Protein AF-0000000072491337 (afdb_homodimer)

Structure (mmCIF, N/CA/C/O backbone):
data_AF-0000000072491337-model_v1
#
loop_
_entity.id
_entity.type
_entity.pdbx_description
1 polymer '2-hydroxyacyl-CoA lyase 2'
#
loop_
_atom_site.group_PDB
_atom_site.id
_atom_site.type_symbol
_atom_site.label_atom_id
_atom_site.label_alt_id
_atom_site.label_comp_id
_atom_site.label_asym_id
_atom_site.label_entity_id
_atom_site.label_seq_id
_atom_site.pdbx_PDB_ins_code
_atom_site.Cartn_x
_atom_site.Cartn_y
_atom_site.Cartn_z
_atom_site.occupancy
_atom_site.B_iso_or_equiv
_atom_site.auth_seq_id
_atom_site.auth_comp_id
_atom_site.auth_asym_id
_atom_site.auth_atom_id
_atom_site.pdbx_PDB_model_num
ATOM 1 N N . MET A 1 1 ? 3.369 -17.25 2.908 1 70.88 1 MET A N 1
ATOM 2 C CA . MET A 1 1 ? 4.102 -16.203 2.207 1 70.88 1 MET A CA 1
ATOM 3 C C . MET A 1 1 ? 4.504 -16.656 0.808 1 70.88 1 MET A C 1
ATOM 5 O O . MET A 1 1 ? 4.211 -17.781 0.41 1 70.88 1 MET A O 1
ATOM 9 N N . ALA A 1 2 ? 5.129 -15.727 -0.046 1 75.38 2 ALA A N 1
ATOM 10 C CA . ALA A 1 2 ? 5.512 -16.016 -1.425 1 75.38 2 ALA A CA 1
ATOM 11 C C . ALA A 1 2 ? 6.703 -16.969 -1.473 1 75.38 2 ALA A C 1
ATOM 13 O O . ALA A 1 2 ? 7.027 -17.516 -2.529 1 75.38 2 ALA A O 1
ATOM 14 N N . GLU A 1 3 ? 7.266 -17.25 -0.345 1 87.62 3 GLU A N 1
ATOM 15 C CA . GLU A 1 3 ? 8.398 -18.156 -0.193 1 87.62 3 GLU A CA 1
ATOM 16 C C . GLU A 1 3 ? 9.57 -17.734 -1.066 1 87.62 3 GLU A C 1
ATOM 18 O O . GLU A 1 3 ? 10.172 -18.547 -1.765 1 87.62 3 GLU A O 1
ATOM 23 N N . SER A 1 4 ? 9.805 -16.453 -1.188 1 91.31 4 SER A N 1
ATOM 24 C CA . SER A 1 4 ? 10.953 -15.836 -1.842 1 91.31 4 SER A CA 1
ATOM 25 C C . SER A 1 4 ? 11.812 -15.062 -0.844 1 91.31 4 SER A C 1
ATOM 27 O O . SER A 1 4 ? 11.281 -14.336 0.005 1 91.31 4 SER A O 1
ATOM 29 N N . PRO A 1 5 ? 13.109 -15.312 -0.885 1 95.06 5 PRO A N 1
ATOM 30 C CA . PRO A 1 5 ? 13.961 -14.539 0.02 1 95.06 5 PRO A CA 1
ATOM 31 C C . PRO A 1 5 ? 13.953 -13.047 -0.304 1 95.06 5 PRO A C 1
ATOM 33 O O . PRO A 1 5 ? 14.055 -12.664 -1.473 1 95.06 5 PRO A O 1
ATOM 36 N N . LEU A 1 6 ? 13.758 -12.258 0.647 1 96.12 6 LEU A N 1
ATOM 37 C CA . LEU A 1 6 ? 13.719 -10.812 0.491 1 96.12 6 LEU A CA 1
ATOM 38 C C . LEU A 1 6 ? 14.211 -10.109 1.753 1 96.12 6 LEU A C 1
ATOM 40 O O . LEU A 1 6 ? 13.852 -10.5 2.865 1 96.12 6 LEU A O 1
ATOM 44 N N . ILE A 1 7 ? 15.117 -9.164 1.585 1 98.06 7 ILE A N 1
ATOM 45 C CA . ILE A 1 7 ? 15.523 -8.289 2.678 1 98.06 7 ILE A CA 1
ATOM 46 C C . ILE A 1 7 ? 14.875 -6.922 2.512 1 98.06 7 ILE A C 1
ATOM 48 O O . ILE A 1 7 ? 15.086 -6.246 1.5 1 98.06 7 ILE A O 1
ATOM 52 N N . LEU A 1 8 ? 14.078 -6.57 3.428 1 97.88 8 LEU A N 1
ATOM 53 C CA . LEU A 1 8 ? 13.461 -5.246 3.445 1 97.88 8 LEU A CA 1
ATOM 54 C C . LEU A 1 8 ? 14.172 -4.328 4.43 1 97.88 8 LEU A C 1
ATOM 56 O O . LEU A 1 8 ? 14.156 -4.57 5.637 1 97.88 8 LEU A O 1
ATOM 60 N N . LEU A 1 9 ? 14.836 -3.326 3.91 1 97.94 9 LEU A N 1
ATOM 61 C CA . LEU A 1 9 ? 15.492 -2.316 4.734 1 97.94 9 LEU A CA 1
ATOM 62 C C . LEU A 1 9 ? 14.578 -1.118 4.961 1 97.94 9 LEU A C 1
ATOM 64 O O . LEU A 1 9 ? 14.117 -0.496 4 1 97.94 9 LEU A O 1
ATOM 68 N N . GLY A 1 10 ? 14.234 -0.877 6.188 1 96.75 10 GLY A N 1
ATOM 69 C CA . GLY A 1 10 ? 13.359 0.241 6.508 1 96.75 10 GLY A CA 1
ATOM 70 C C . GLY A 1 10 ? 14.023 1.288 7.379 1 96.75 10 GLY A C 1
ATOM 71 O O . GLY A 1 10 ? 14.648 0.956 8.391 1 96.75 10 GLY A O 1
ATOM 72 N N . GLY A 1 11 ? 13.922 2.537 6.977 1 95.25 11 GLY A N 1
ATOM 73 C CA . GLY A 1 11 ? 14.359 3.635 7.828 1 95.25 11 GLY A CA 1
ATOM 74 C C . GLY A 1 11 ? 13.445 3.861 9.016 1 95.25 11 GLY A C 1
ATOM 75 O O . GLY A 1 11 ? 12.312 3.385 9.039 1 95.25 11 GLY A O 1
ATOM 76 N N . ALA A 1 12 ? 13.992 4.492 10.062 1 94.12 12 ALA A N 1
ATOM 77 C CA . ALA A 1 12 ? 13.227 4.832 11.266 1 94.12 12 ALA A CA 1
ATOM 78 C C . ALA A 1 12 ? 13.758 6.113 11.906 1 94.12 12 ALA A C 1
ATOM 80 O O . ALA A 1 12 ? 14.859 6.562 11.586 1 94.12 12 ALA A O 1
ATOM 81 N N . ALA A 1 13 ? 12.945 6.672 12.719 1 91 13 ALA A N 1
ATOM 82 C CA . ALA A 1 13 ? 13.375 7.82 13.508 1 91 13 ALA A CA 1
ATOM 83 C C . ALA A 1 13 ? 14.602 7.477 14.352 1 91 13 ALA A C 1
ATOM 85 O O . ALA A 1 13 ? 14.852 6.309 14.656 1 91 13 ALA A O 1
ATOM 86 N N . ALA A 1 14 ? 15.32 8.555 14.664 1 89.38 14 ALA A N 1
ATOM 87 C CA . ALA A 1 14 ? 16.469 8.344 15.547 1 89.38 14 ALA A CA 1
ATOM 88 C C . ALA A 1 14 ? 16.062 7.613 16.828 1 89.38 14 ALA A C 1
ATOM 90 O O . ALA A 1 14 ? 14.977 7.863 17.359 1 89.38 14 ALA A O 1
ATOM 91 N N . THR A 1 15 ? 16.922 6.785 17.25 1 87.81 15 THR A N 1
ATOM 92 C CA . THR A 1 15 ? 16.625 5.922 18.391 1 87.81 15 THR A CA 1
ATOM 93 C C . THR A 1 15 ? 16.172 6.75 19.594 1 87.81 15 THR A C 1
ATOM 95 O O . THR A 1 15 ? 15.188 6.41 20.25 1 87.81 15 THR A O 1
ATOM 98 N N . LEU A 1 16 ? 16.812 7.859 19.812 1 85.44 16 LEU A N 1
ATOM 99 C CA . LEU A 1 16 ? 16.516 8.695 20.969 1 85.44 16 LEU A CA 1
ATOM 100 C C . LEU A 1 16 ? 15.164 9.383 20.812 1 85.44 16 LEU A C 1
ATOM 102 O O . LEU A 1 16 ? 14.594 9.867 21.797 1 85.44 16 LEU A O 1
ATOM 106 N N . LEU A 1 17 ? 14.688 9.461 19.641 1 87.5 17 LEU A N 1
ATOM 107 C CA . LEU A 1 17 ? 13.461 10.211 19.391 1 87.5 17 LEU A CA 1
ATOM 108 C C . LEU A 1 17 ? 12.281 9.266 19.188 1 87.5 17 LEU A C 1
ATOM 110 O O . LEU A 1 17 ? 11.148 9.711 19 1 87.5 17 LEU A O 1
ATOM 114 N N . LYS A 1 18 ? 12.508 7.977 19.25 1 88.81 18 LYS A N 1
ATOM 115 C CA . LYS A 1 18 ? 11.414 7.016 19.125 1 88.81 18 LYS A CA 1
ATOM 116 C C . LYS A 1 18 ? 10.383 7.23 20.234 1 88.81 18 LYS A C 1
ATOM 118 O O . LYS A 1 18 ? 10.734 7.367 21.406 1 88.81 18 LYS A O 1
ATOM 123 N N . GLY A 1 19 ? 9.141 7.355 19.828 1 88.75 19 GLY A N 1
ATOM 124 C CA . GLY A 1 19 ? 8.062 7.535 20.781 1 88.75 19 GLY A CA 1
ATOM 125 C C . GLY A 1 19 ? 7.867 8.977 21.203 1 88.75 19 GLY A C 1
ATOM 126 O O . GLY A 1 19 ? 6.953 9.289 21.969 1 88.75 19 GLY A O 1
ATOM 127 N N . LYS A 1 20 ? 8.648 9.867 20.672 1 90.62 20 LYS A N 1
ATOM 128 C CA . LYS A 1 20 ? 8.586 11.258 21.094 1 90.62 20 LYS A CA 1
ATOM 129 C C . LYS A 1 20 ? 7.824 12.117 20.094 1 90.62 20 LYS A C 1
ATOM 131 O O . LYS A 1 20 ? 7.738 13.336 20.25 1 90.62 20 LYS A O 1
ATOM 136 N N . GLY A 1 21 ? 7.27 11.477 19.109 1 91.38 21 GLY A N 1
ATOM 137 C CA . GLY A 1 21 ? 6.496 12.219 18.141 1 91.38 21 GLY A CA 1
ATOM 138 C C . GLY A 1 21 ? 7.328 12.695 16.953 1 91.38 21 GLY A C 1
ATOM 139 O O . GLY A 1 21 ? 7.09 13.781 16.422 1 91.38 21 GLY A O 1
ATOM 140 N N . ALA A 1 22 ? 8.281 11.875 16.562 1 90.56 22 ALA A N 1
ATOM 141 C CA . ALA A 1 22 ? 9.094 12.188 15.391 1 90.56 22 ALA A CA 1
ATOM 142 C C . ALA A 1 22 ? 8.305 11.938 14.102 1 90.56 22 ALA A C 1
ATOM 144 O O . ALA A 1 22 ? 7.301 11.219 14.109 1 90.56 22 ALA A O 1
ATOM 145 N N . LEU A 1 23 ? 8.773 12.594 13.055 1 88.56 23 LEU A N 1
ATOM 146 C CA . LEU A 1 23 ? 8.141 12.43 11.75 1 88.56 23 LEU A CA 1
ATOM 147 C C . LEU A 1 23 ? 8.094 10.961 11.344 1 88.56 23 LEU A C 1
ATOM 149 O O . LEU A 1 23 ? 9.117 10.273 11.391 1 88.56 23 LEU A O 1
ATOM 153 N N . GLN A 1 24 ? 6.969 10.406 11.008 1 87.75 24 GLN A N 1
ATOM 154 C CA . GLN A 1 24 ? 6.734 9.062 10.492 1 87.75 24 GLN A CA 1
ATOM 155 C C . GLN A 1 24 ? 7.176 8 11.5 1 87.75 24 GLN A C 1
ATOM 157 O O . GLN A 1 24 ? 7.664 6.938 11.117 1 87.75 24 GLN A O 1
ATOM 162 N N . ASP A 1 25 ? 7.184 8.383 12.75 1 89.88 25 ASP A N 1
ATOM 163 C CA . ASP A 1 25 ? 7.508 7.406 13.789 1 89.88 25 ASP A CA 1
ATOM 164 C C . ASP A 1 25 ? 6.383 6.391 13.961 1 89.88 25 ASP A C 1
ATOM 166 O O . ASP A 1 25 ? 5.309 6.727 14.469 1 89.88 25 ASP A O 1
ATOM 170 N N . ILE A 1 26 ? 6.59 5.16 13.469 1 89.62 26 ILE A N 1
ATOM 171 C CA . ILE A 1 26 ? 5.617 4.078 13.586 1 89.62 26 ILE A CA 1
ATOM 172 C C . ILE A 1 26 ? 6.305 2.818 14.102 1 89.62 26 ILE A C 1
ATOM 174 O O . ILE A 1 26 ? 7.516 2.65 13.938 1 89.62 26 ILE A O 1
ATOM 178 N N . ASP A 1 27 ? 5.543 2.029 14.797 1 92.56 27 ASP A N 1
ATOM 179 C CA . ASP A 1 27 ? 6.051 0.749 15.281 1 92.56 27 ASP A CA 1
ATOM 180 C C . ASP A 1 27 ? 6.148 -0.267 14.141 1 92.56 27 ASP A C 1
ATOM 182 O O . ASP A 1 27 ? 5.34 -1.192 14.055 1 92.56 27 ASP A O 1
ATOM 186 N N . GLN A 1 28 ? 7.215 -0.224 13.422 1 94.56 28 GLN A N 1
ATOM 187 C CA . GLN A 1 28 ? 7.395 -1.046 12.227 1 94.56 28 GLN A CA 1
ATOM 188 C C . GLN A 1 28 ? 7.582 -2.516 12.594 1 94.56 28 GLN A C 1
ATOM 190 O O . GLN A 1 28 ? 7.145 -3.404 11.867 1 94.56 28 GLN A O 1
ATOM 195 N N . LEU A 1 29 ? 8.266 -2.752 13.695 1 95.81 29 LEU A N 1
ATOM 196 C CA . LEU A 1 29 ? 8.555 -4.125 14.094 1 95.81 29 LEU A CA 1
ATOM 197 C C . LEU A 1 29 ? 7.266 -4.902 14.344 1 95.81 29 LEU A C 1
ATOM 199 O O . LEU A 1 29 ? 7.113 -6.027 13.859 1 95.81 29 LEU A O 1
ATOM 203 N N . SER A 1 30 ? 6.355 -4.262 15 1 94.62 30 SER A N 1
ATOM 204 C CA . SER A 1 30 ? 5.07 -4.906 15.242 1 94.62 30 SER A CA 1
ATOM 205 C C . SER A 1 30 ? 4.289 -5.09 13.945 1 94.62 30 SER A C 1
ATOM 207 O O . SER A 1 30 ? 3.648 -6.125 13.742 1 94.62 30 SER A O 1
ATOM 209 N N . LEU A 1 31 ? 4.367 -4.145 13.125 1 94.44 31 LEU A N 1
ATOM 210 C CA . LEU A 1 31 ? 3.635 -4.168 11.867 1 94.44 31 LEU A CA 1
ATOM 211 C C . LEU A 1 31 ? 4.109 -5.312 10.977 1 94.44 31 LEU A C 1
ATOM 213 O O . LEU A 1 31 ? 3.299 -5.996 10.352 1 94.44 31 LEU A O 1
ATOM 217 N N . PHE A 1 32 ? 5.414 -5.613 10.938 1 95.62 32 PHE A N 1
ATOM 218 C CA . PHE A 1 32 ? 5.965 -6.551 9.961 1 95.62 32 PHE A CA 1
ATOM 219 C C . PHE A 1 32 ? 6.145 -7.93 10.578 1 95.62 32 PHE A C 1
ATOM 221 O O . PHE A 1 32 ? 6.477 -8.891 9.883 1 95.62 32 PHE A O 1
ATOM 228 N N . LYS A 1 33 ? 5.875 -8.031 11.828 1 95.19 33 LYS A N 1
ATOM 229 C CA . LYS A 1 33 ? 6.172 -9.266 12.555 1 95.19 33 LYS A CA 1
ATOM 230 C C . LYS A 1 33 ? 5.434 -10.453 11.953 1 95.19 33 LYS A C 1
ATOM 232 O O . LYS A 1 33 ? 6.02 -11.523 11.758 1 95.19 33 LYS A O 1
ATOM 237 N N . SER A 1 34 ? 4.191 -10.336 11.602 1 93.12 34 SER A N 1
ATOM 238 C CA . SER A 1 34 ? 3.371 -11.453 11.164 1 93.12 34 SER A CA 1
ATOM 239 C C . SER A 1 34 ? 3.594 -11.766 9.688 1 93.12 34 SER A C 1
ATOM 241 O O . SER A 1 34 ? 3.162 -12.805 9.195 1 93.12 34 SER A O 1
ATOM 243 N N . ILE A 1 35 ? 4.336 -10.914 8.93 1 93.81 35 ILE A N 1
ATOM 244 C CA . ILE A 1 35 ? 4.434 -11.133 7.492 1 93.81 35 ILE A CA 1
ATOM 245 C C . ILE A 1 35 ? 5.898 -11.312 7.098 1 93.81 35 ILE A C 1
ATOM 247 O O . ILE A 1 35 ? 6.246 -11.234 5.914 1 93.81 35 ILE A O 1
ATOM 251 N N . THR A 1 36 ? 6.758 -11.414 8.086 1 96.62 36 THR A N 1
ATOM 252 C CA . THR A 1 36 ? 8.164 -11.703 7.848 1 96.62 36 THR A CA 1
ATOM 253 C C . THR A 1 36 ? 8.617 -12.906 8.68 1 96.62 36 THR A C 1
ATOM 255 O O . THR A 1 36 ? 7.957 -13.273 9.656 1 96.62 36 THR A O 1
ATOM 258 N N . LYS A 1 37 ? 9.734 -13.516 8.227 1 96.94 37 LYS A N 1
ATOM 259 C CA . LYS A 1 37 ? 10.328 -14.609 8.992 1 96.94 37 LYS A CA 1
ATOM 260 C C . LYS A 1 37 ? 10.938 -14.094 10.297 1 96.94 37 LYS A C 1
ATOM 262 O O . LYS A 1 37 ? 10.914 -14.789 11.312 1 96.94 37 LYS A O 1
ATOM 267 N N . LYS A 1 38 ? 11.508 -12.922 10.219 1 98 38 LYS A N 1
ATOM 268 C CA . LYS A 1 38 ? 12.156 -12.297 11.367 1 98 38 LYS A CA 1
ATOM 269 C C . LYS A 1 38 ? 12.281 -10.789 11.172 1 98 38 LYS A C 1
ATOM 271 O O . LYS A 1 38 ? 12.305 -10.305 10.039 1 98 38 LYS A O 1
ATOM 276 N N . THR A 1 39 ? 12.242 -10.055 12.227 1 98.06 39 THR A N 1
ATOM 277 C CA . THR A 1 39 ? 12.469 -8.609 12.219 1 98.06 39 THR A CA 1
ATOM 278 C C . THR A 1 39 ? 13.672 -8.25 13.086 1 98.06 39 THR A C 1
ATOM 280 O O . THR A 1 39 ? 13.883 -8.836 14.148 1 98.06 39 THR A O 1
ATOM 283 N N . TYR A 1 40 ? 14.5 -7.332 12.594 1 97.94 40 TYR A N 1
ATOM 284 C CA . TYR A 1 40 ? 15.648 -6.793 13.32 1 97.94 40 TYR A CA 1
ATOM 285 C C . TYR A 1 40 ? 15.555 -5.273 13.43 1 97.94 40 TYR A C 1
ATOM 287 O O . TYR A 1 40 ? 14.969 -4.613 12.57 1 97.94 40 TYR A O 1
ATOM 295 N N . SER A 1 41 ? 16.031 -4.762 14.516 1 97.06 41 SER A N 1
ATOM 296 C CA . SER A 1 41 ? 16.312 -3.338 14.648 1 97.06 41 SER A CA 1
ATOM 297 C C . SER A 1 41 ? 17.766 -3.1 15.055 1 97.06 41 SER A C 1
ATOM 299 O O . SER A 1 41 ? 18.234 -3.68 16.031 1 97.06 41 SER A O 1
ATOM 301 N N . ILE A 1 42 ? 18.469 -2.311 14.328 1 96.81 42 ILE A N 1
ATOM 302 C CA . ILE A 1 42 ? 19.891 -2.088 14.586 1 96.81 42 ILE A CA 1
ATOM 303 C C . ILE A 1 42 ? 20.078 -0.742 15.281 1 96.81 42 ILE A C 1
ATOM 305 O O . ILE A 1 42 ? 19.625 0.29 14.789 1 96.81 42 ILE A O 1
ATOM 309 N N . SER A 1 43 ? 20.812 -0.74 16.422 1 93.5 43 SER A N 1
ATOM 310 C CA . SER A 1 43 ? 20.953 0.489 17.203 1 93.5 43 SER A CA 1
ATOM 311 C C . SER A 1 43 ? 22.406 0.934 17.25 1 93.5 43 SER A C 1
ATOM 313 O O . SER A 1 43 ? 22.719 2.037 17.719 1 93.5 43 SER A O 1
ATOM 315 N N . LYS A 1 44 ? 23.344 0.087 16.859 1 94.94 44 LYS A N 1
ATOM 316 C CA . LYS A 1 44 ? 24.766 0.403 16.828 1 94.94 44 LYS A CA 1
ATOM 317 C C . LYS A 1 44 ? 25.375 0.153 15.445 1 94.94 44 LYS A C 1
ATOM 319 O O . LYS A 1 44 ? 25.031 -0.831 14.789 1 94.94 44 LYS A O 1
ATOM 324 N N . VAL A 1 45 ? 26.328 1.026 15.055 1 94.5 45 VAL A N 1
ATOM 325 C CA . VAL A 1 45 ? 26.906 0.965 13.719 1 94.5 45 VAL A CA 1
ATOM 326 C C . VAL A 1 45 ? 27.656 -0.351 13.547 1 94.5 45 VAL A C 1
ATOM 328 O O . VAL A 1 45 ? 27.578 -0.987 12.492 1 94.5 45 VAL A O 1
ATOM 331 N N . ARG A 1 46 ? 28.359 -0.871 14.555 1 94.56 46 ARG A N 1
ATOM 332 C CA . ARG A 1 46 ? 29.172 -2.086 14.477 1 94.56 46 ARG A CA 1
ATOM 333 C C . ARG A 1 46 ? 28.281 -3.309 14.227 1 94.56 46 ARG A C 1
ATOM 335 O O . ARG A 1 46 ? 28.781 -4.352 13.797 1 94.56 46 ARG A O 1
ATOM 342 N N . ASP A 1 47 ? 26.984 -3.207 14.484 1 95.44 47 ASP A N 1
ATOM 343 C CA . ASP A 1 47 ? 26.078 -4.34 14.383 1 95.44 47 ASP A CA 1
ATOM 344 C C . ASP A 1 47 ? 25.469 -4.43 12.984 1 95.44 47 ASP A C 1
ATOM 346 O O . ASP A 1 47 ? 24.797 -5.414 12.656 1 95.44 47 ASP A O 1
ATOM 350 N N . ILE A 1 48 ? 25.656 -3.467 12.078 1 96 48 ILE A N 1
ATOM 351 C CA . ILE A 1 48 ? 25.016 -3.414 10.766 1 96 48 ILE A CA 1
ATOM 352 C C . ILE A 1 48 ? 25.406 -4.648 9.961 1 96 48 ILE A C 1
ATOM 354 O O . ILE A 1 48 ? 24.547 -5.406 9.516 1 96 48 ILE A O 1
ATOM 358 N N . VAL A 1 49 ? 26.703 -4.957 9.812 1 96.12 49 VAL A N 1
ATOM 359 C CA . VAL A 1 49 ? 27.172 -6.035 8.953 1 96.12 49 VAL A CA 1
ATOM 360 C C . VAL A 1 49 ? 26.766 -7.383 9.539 1 96.12 49 VAL A C 1
ATOM 362 O O . VAL A 1 49 ? 26.125 -8.195 8.859 1 96.12 49 VAL A O 1
ATOM 365 N N . PRO A 1 50 ? 27 -7.668 10.883 1 96.06 50 PRO A N 1
ATOM 366 C CA . PRO A 1 50 ? 26.609 -8.969 11.438 1 96.06 50 PRO A CA 1
ATOM 367 C C . PRO A 1 50 ? 25.109 -9.219 11.344 1 96.06 50 PRO A C 1
ATOM 369 O O . PRO A 1 50 ? 24.688 -10.336 11.047 1 96.06 50 PRO A O 1
ATOM 372 N N . LYS A 1 51 ? 24.312 -8.195 11.562 1 97.56 51 LYS A N 1
ATOM 373 C CA . LYS A 1 51 ? 22.875 -8.367 11.531 1 97.56 51 LYS A CA 1
ATOM 374 C C . LYS A 1 51 ? 22.375 -8.602 10.109 1 97.56 51 LYS A C 1
ATOM 376 O O . LYS A 1 51 ? 21.438 -9.375 9.883 1 97.56 51 LYS A O 1
ATOM 381 N N . LEU A 1 52 ? 22.938 -7.887 9.18 1 98.06 52 LEU A N 1
ATOM 382 C CA . LEU A 1 52 ? 22.578 -8.102 7.785 1 98.06 52 LEU A CA 1
ATOM 383 C C . LEU A 1 52 ? 22.953 -9.508 7.332 1 98.06 52 LEU A C 1
ATOM 385 O O . LEU A 1 52 ? 22.203 -10.164 6.609 1 98.06 52 LEU A O 1
ATOM 389 N N . LYS A 1 53 ? 24.156 -9.969 7.75 1 98.12 53 LYS A N 1
ATOM 390 C CA . LYS A 1 53 ? 24.562 -11.336 7.434 1 98.12 53 LYS A CA 1
ATOM 391 C C . LYS A 1 53 ? 23.562 -12.352 7.988 1 98.12 53 LYS A C 1
ATOM 393 O O . LYS A 1 53 ? 23.188 -13.297 7.297 1 98.12 53 LYS A O 1
ATOM 398 N N . GLU A 1 54 ? 23.172 -12.117 9.172 1 98.5 54 GLU A N 1
ATOM 399 C CA . GLU A 1 54 ? 22.156 -12.977 9.781 1 98.5 54 GLU A CA 1
ATOM 400 C C . GLU A 1 54 ? 20.844 -12.898 9.023 1 98.5 54 GLU A C 1
ATOM 402 O O . GLU A 1 54 ? 20.188 -13.914 8.789 1 98.5 54 GLU A O 1
ATOM 407 N N . ALA A 1 55 ? 20.438 -11.68 8.672 1 98.69 55 ALA A N 1
ATOM 408 C CA . ALA A 1 55 ? 19.188 -11.469 7.934 1 98.69 55 ALA A CA 1
ATOM 409 C C . ALA A 1 55 ? 19.203 -12.234 6.617 1 98.69 55 ALA A C 1
ATOM 411 O O . ALA A 1 55 ? 18.219 -12.875 6.258 1 98.69 55 ALA A O 1
ATOM 412 N N . PHE A 1 56 ? 20.297 -12.25 5.91 1 98.38 56 PHE A N 1
ATOM 413 C CA . PHE A 1 56 ? 20.422 -12.969 4.648 1 98.38 56 PHE A CA 1
ATOM 414 C C . PHE A 1 56 ? 20.297 -14.469 4.867 1 98.38 56 PHE A C 1
ATOM 416 O O . PHE A 1 56 ? 19.641 -15.164 4.086 1 98.38 56 PHE A O 1
ATOM 423 N N . LYS A 1 57 ? 20.938 -14.906 5.926 1 98.56 57 LYS A N 1
ATOM 424 C CA . LYS A 1 57 ? 20.859 -16.328 6.246 1 98.56 57 LYS A CA 1
ATOM 425 C C . LYS A 1 57 ? 19.406 -16.734 6.539 1 98.56 57 LYS A C 1
ATOM 427 O O . LYS A 1 57 ? 18.922 -17.719 5.992 1 98.56 57 LYS A O 1
ATOM 432 N N . VAL A 1 58 ? 18.781 -15.945 7.332 1 98.5 58 VAL A N 1
ATOM 433 C CA . VAL A 1 58 ? 17.406 -16.25 7.742 1 98.5 58 VAL A CA 1
ATOM 434 C C . VAL A 1 58 ? 16.484 -16.219 6.527 1 98.5 58 VAL A C 1
ATOM 436 O O . VAL A 1 58 ? 15.641 -17.094 6.352 1 98.5 58 VAL A O 1
ATOM 439 N N . ALA A 1 59 ? 16.641 -15.234 5.68 1 98.19 59 ALA A N 1
ATOM 440 C CA . ALA A 1 59 ? 15.789 -15.055 4.512 1 98.19 59 ALA A CA 1
ATOM 441 C C . ALA A 1 59 ? 15.891 -16.25 3.572 1 98.19 59 ALA A C 1
ATOM 443 O O . ALA A 1 59 ? 14.914 -16.625 2.912 1 98.19 59 ALA A O 1
ATOM 444 N N . GLN A 1 60 ? 17.016 -16.938 3.57 1 97.5 60 GLN A N 1
ATOM 445 C CA . GLN A 1 60 ? 17.281 -17.969 2.57 1 97.5 60 GLN A CA 1
ATOM 446 C C . GLN A 1 60 ? 17.125 -19.359 3.162 1 97.5 60 GLN A C 1
ATOM 448 O O . GLN A 1 60 ? 16.906 -20.328 2.432 1 97.5 60 GLN A O 1
ATOM 453 N N . SER A 1 61 ? 17.25 -19.5 4.508 1 97.88 61 SER A N 1
ATOM 454 C CA . SER A 1 61 ? 17.234 -20.797 5.16 1 97.88 61 SER A CA 1
ATOM 455 C C . SER A 1 61 ? 15.812 -21.359 5.277 1 97.88 61 SER A C 1
ATOM 457 O O . SER A 1 61 ? 14.844 -20.594 5.258 1 97.88 61 SER A O 1
ATOM 459 N N . GLY A 1 62 ? 15.734 -22.75 5.352 1 96.81 62 GLY A N 1
ATOM 460 C CA . GLY A 1 62 ? 14.414 -23.344 5.355 1 96.81 62 GLY A CA 1
ATOM 461 C C . GLY A 1 62 ? 13.594 -22.984 4.133 1 96.81 62 GLY A C 1
ATOM 462 O O . GLY A 1 62 ? 14.062 -23.109 3 1 96.81 62 GLY A O 1
ATOM 463 N N . THR A 1 63 ? 12.359 -22.656 4.391 1 95.31 63 THR A N 1
ATOM 464 C CA . THR A 1 63 ? 11.594 -22.047 3.32 1 95.31 63 THR A CA 1
ATOM 465 C C . THR A 1 63 ? 11.922 -20.562 3.207 1 95.31 63 THR A C 1
ATOM 467 O O . THR A 1 63 ? 11.75 -19.797 4.168 1 95.31 63 THR A O 1
ATOM 470 N N . PRO A 1 64 ? 12.477 -20.188 2.119 1 96.38 64 PRO A N 1
ATOM 471 C CA . PRO A 1 64 ? 12.836 -18.781 2.002 1 96.38 64 PRO A CA 1
ATOM 472 C C . PRO A 1 64 ? 11.664 -17.844 2.27 1 96.38 64 PRO A C 1
ATOM 474 O O . PRO A 1 64 ? 10.508 -18.234 2.096 1 96.38 64 PRO A O 1
ATOM 477 N N . GLY A 1 65 ? 11.93 -16.578 2.697 1 96.38 65 GLY A N 1
ATOM 478 C CA . GLY A 1 65 ? 10.906 -15.586 2.988 1 96.38 65 GLY A CA 1
ATOM 479 C C . GLY A 1 65 ? 11.477 -14.227 3.348 1 96.38 65 GLY A C 1
ATOM 480 O O . GLY A 1 65 ? 12.695 -14.055 3.381 1 96.38 65 GLY A O 1
ATOM 481 N N . PRO A 1 66 ? 10.633 -13.273 3.545 1 97.19 66 PRO A N 1
ATOM 482 C CA . PRO A 1 66 ? 11.086 -11.906 3.812 1 97.19 66 PRO A CA 1
ATOM 483 C C . PRO A 1 66 ? 11.609 -11.719 5.234 1 97.19 66 PRO A C 1
ATOM 485 O O . PRO A 1 66 ? 11.109 -12.359 6.164 1 97.19 66 PRO A O 1
ATOM 488 N N . VAL A 1 67 ? 12.617 -10.906 5.387 1 98.56 67 VAL A N 1
ATOM 489 C CA . VAL A 1 67 ? 13.148 -10.438 6.66 1 98.56 67 VAL A CA 1
ATOM 490 C C . VAL A 1 67 ? 13.188 -8.906 6.672 1 98.56 67 VAL A C 1
ATOM 492 O O . VAL A 1 67 ? 13.562 -8.281 5.68 1 98.56 67 VAL A O 1
ATOM 495 N N . PHE A 1 68 ? 12.688 -8.352 7.785 1 98.25 68 PHE A N 1
ATOM 496 C CA . PHE A 1 68 ? 12.68 -6.898 7.91 1 98.25 68 PHE A CA 1
ATOM 497 C C . PHE A 1 68 ? 13.812 -6.426 8.812 1 98.25 68 PHE A C 1
ATOM 499 O O . PHE A 1 68 ? 14 -6.957 9.914 1 98.25 68 PHE A O 1
ATOM 506 N N . VAL A 1 69 ? 14.594 -5.438 8.32 1 98.69 69 VAL A N 1
ATOM 507 C CA . VAL A 1 69 ? 15.672 -4.832 9.102 1 98.69 69 VAL A CA 1
ATOM 508 C C . VAL A 1 69 ? 15.438 -3.326 9.219 1 98.69 69 VAL A C 1
ATOM 510 O O . VAL A 1 69 ? 15.5 -2.604 8.219 1 98.69 69 VAL A O 1
ATOM 513 N N . GLU A 1 70 ? 15.141 -2.902 10.453 1 98.19 70 GLU A N 1
ATOM 514 C CA . GLU A 1 70 ? 14.961 -1.479 10.727 1 98.19 70 GLU A CA 1
ATOM 515 C C . GLU A 1 70 ? 16.312 -0.797 10.977 1 98.19 70 GLU A C 1
ATOM 517 O O . GLU A 1 70 ? 17.109 -1.28 11.773 1 98.19 70 GLU A O 1
ATOM 522 N N . LEU A 1 71 ? 16.516 0.288 10.289 1 97.31 71 LEU A N 1
ATOM 523 C CA . LEU A 1 71 ? 17.734 1.08 10.406 1 97.31 71 LEU A CA 1
ATOM 524 C C . LEU A 1 71 ? 17.422 2.523 10.781 1 97.31 71 LEU A C 1
ATOM 526 O O . LEU A 1 71 ? 17.188 3.359 9.898 1 97.31 71 LEU A O 1
ATOM 530 N N . PRO A 1 72 ? 17.469 2.838 12.125 1 94.75 72 PRO A N 1
ATOM 531 C CA . PRO A 1 72 ? 17.25 4.234 12.508 1 94.75 72 PRO A CA 1
ATOM 532 C C . PRO A 1 72 ? 18.234 5.191 11.836 1 94.75 72 PRO A C 1
ATOM 534 O O . PRO A 1 72 ? 19.375 4.82 11.586 1 94.75 72 PRO A O 1
ATOM 537 N N . ILE A 1 73 ? 17.844 6.375 11.617 1 90.31 73 ILE A N 1
ATOM 538 C CA . ILE A 1 73 ? 18.578 7.32 10.789 1 90.31 73 ILE A CA 1
ATOM 539 C C . ILE A 1 73 ? 19.906 7.676 11.469 1 90.31 73 ILE A C 1
ATOM 541 O O . ILE A 1 73 ? 20.891 7.988 10.797 1 90.31 73 ILE A O 1
ATOM 545 N N . ASP A 1 74 ? 20 7.617 12.797 1 89.81 74 ASP A N 1
ATOM 546 C CA . ASP A 1 74 ? 21.188 8.047 13.531 1 89.81 74 ASP A CA 1
ATOM 547 C C . ASP A 1 74 ? 22.344 7.062 13.328 1 89.81 74 ASP A C 1
ATOM 549 O O . ASP A 1 74 ? 23.5 7.391 13.602 1 89.81 74 ASP A O 1
ATOM 553 N N . ILE A 1 75 ? 22.094 5.887 12.805 1 91.44 75 ILE A N 1
ATOM 554 C CA . ILE A 1 75 ? 23.203 4.977 12.531 1 91.44 75 ILE A CA 1
ATOM 555 C C . ILE A 1 75 ? 23.547 5.02 11.047 1 91.44 75 ILE A C 1
ATOM 557 O O . ILE A 1 75 ? 24.484 4.355 10.602 1 91.44 75 ILE A O 1
ATOM 561 N N . LEU A 1 76 ? 22.781 5.773 10.25 1 90.44 76 LEU A N 1
ATOM 562 C CA . LEU A 1 76 ? 22.969 5.797 8.805 1 90.44 76 LEU A CA 1
ATOM 563 C C . LEU A 1 76 ? 23.75 7.039 8.375 1 90.44 76 LEU A C 1
ATOM 565 O O . LEU A 1 76 ? 24.25 7.105 7.254 1 90.44 76 LEU A O 1
ATOM 569 N N . TYR A 1 77 ? 23.844 8.031 9.258 1 87.25 77 TYR A N 1
ATOM 570 C CA . TYR A 1 77 ? 24.562 9.266 8.945 1 87.25 77 TYR A CA 1
ATOM 571 C C . TYR A 1 77 ? 25.906 9.312 9.648 1 87.25 77 TYR A C 1
ATOM 573 O O . TYR A 1 77 ? 26.109 8.641 10.664 1 87.25 77 TYR A O 1
ATOM 581 N N . PRO A 1 78 ? 26.812 10.203 9.102 1 85.06 78 PRO A N 1
ATOM 582 C CA . PRO A 1 78 ? 28.109 10.352 9.75 1 85.06 78 PRO A CA 1
ATOM 583 C C . PRO A 1 78 ? 28 10.922 11.164 1 85.06 78 PRO A C 1
ATOM 585 O O . PRO A 1 78 ? 27.094 11.695 11.453 1 85.06 78 PRO A O 1
ATOM 588 N N . TYR A 1 79 ? 28.969 10.531 11.961 1 84.81 79 TYR A N 1
ATOM 589 C CA . TYR A 1 79 ? 29.016 10.953 13.359 1 84.81 79 TYR A CA 1
ATOM 590 C C . TYR A 1 79 ? 28.875 12.469 13.469 1 84.81 79 TYR A C 1
ATOM 592 O O . TYR A 1 79 ? 28.156 12.961 14.344 1 84.81 79 TYR A O 1
ATOM 600 N N . SER A 1 80 ? 29.5 13.227 12.617 1 83.06 80 SER A N 1
ATOM 601 C CA . SER A 1 80 ? 29.531 14.688 12.703 1 83.06 80 SER A CA 1
ATOM 602 C C . SER A 1 80 ? 28.141 15.273 12.516 1 83.06 80 SER A C 1
ATOM 604 O O . SER A 1 80 ? 27.781 16.25 13.18 1 83.06 80 SER A O 1
ATOM 606 N N . ILE A 1 81 ? 27.344 14.648 11.703 1 80.44 81 ILE A N 1
ATOM 607 C CA . ILE A 1 81 ? 26 15.133 11.422 1 80.44 81 ILE A CA 1
ATOM 608 C C . ILE A 1 81 ? 25.078 14.844 12.609 1 80.44 81 ILE A C 1
ATOM 610 O O . ILE A 1 81 ? 24.344 15.727 13.055 1 80.44 81 ILE A O 1
ATOM 614 N N . ILE A 1 82 ? 25.234 13.688 13.117 1 81.88 82 ILE A N 1
ATOM 615 C CA . ILE A 1 82 ? 24.359 13.281 14.219 1 81.88 82 ILE A CA 1
ATOM 616 C C . ILE A 1 82 ? 24.734 14.062 15.477 1 81.88 82 ILE A C 1
ATOM 618 O O . ILE A 1 82 ? 23.859 14.484 16.234 1 81.88 82 ILE A O 1
ATOM 622 N N . HIS A 1 83 ? 26 14.211 15.625 1 82.31 83 HIS A N 1
ATOM 623 C CA . HIS A 1 83 ? 26.484 14.961 16.781 1 82.31 83 HIS A CA 1
ATOM 624 C C . HIS A 1 83 ? 25.953 16.391 16.766 1 82.31 83 HIS A C 1
ATOM 626 O O . HIS A 1 83 ? 25.578 16.922 17.812 1 82.31 83 HIS A O 1
ATOM 632 N N . LYS A 1 84 ? 25.875 16.953 15.672 1 76.25 84 LYS A N 1
ATOM 633 C CA . LYS A 1 84 ? 25.391 18.312 15.523 1 76.25 84 LYS A CA 1
ATOM 634 C C . LYS A 1 84 ? 23.891 18.391 15.82 1 76.25 84 LYS A C 1
ATOM 636 O O . LYS A 1 84 ? 23.422 19.344 16.438 1 76.25 84 LYS A O 1
ATOM 641 N N . GLU A 1 85 ? 23.172 17.438 15.398 1 73.5 85 GLU A N 1
ATOM 642 C CA . GLU A 1 85 ? 21.719 17.422 15.539 1 73.5 85 GLU A CA 1
ATOM 643 C C . GLU A 1 85 ? 21.312 17.203 17 1 73.5 85 GLU A C 1
ATOM 645 O O . GLU A 1 85 ? 20.281 17.719 17.438 1 73.5 85 GLU A O 1
ATOM 650 N N . PHE A 1 86 ? 22.062 16.5 17.734 1 73 86 PHE A N 1
ATOM 651 C CA . PHE A 1 86 ? 21.672 16.172 19.109 1 73 86 PHE A CA 1
ATOM 652 C C . PHE A 1 86 ? 22.359 17.094 20.109 1 73 86 PHE A C 1
ATOM 654 O O . PHE A 1 86 ? 22.219 16.906 21.312 1 73 86 PHE A O 1
ATOM 661 N N . ALA A 1 87 ? 23.078 18.031 19.594 1 67.19 87 ALA A N 1
ATOM 662 C CA . ALA A 1 87 ? 23.734 18.969 20.484 1 67.19 87 ALA A CA 1
ATOM 663 C C . ALA A 1 87 ? 22.719 19.75 21.328 1 67.19 87 ALA A C 1
ATOM 665 O O . ALA A 1 87 ? 21.672 20.156 20.812 1 67.19 87 ALA A O 1
ATOM 666 N N . PRO A 1 88 ? 22.906 19.609 22.703 1 63.91 88 PRO A N 1
ATOM 667 C CA . PRO A 1 88 ? 21.984 20.359 23.547 1 63.91 88 PRO A CA 1
ATOM 668 C C . PRO A 1 88 ? 21.875 21.828 23.156 1 63.91 88 PRO A C 1
ATOM 670 O O . PRO A 1 88 ? 22.797 22.375 22.531 1 63.91 88 PRO A O 1
ATOM 673 N N . PRO A 1 89 ? 20.688 22.375 23.359 1 60.31 89 PRO A N 1
ATOM 674 C CA . PRO A 1 89 ? 20.547 23.812 23.062 1 60.31 89 PRO A CA 1
ATOM 675 C C . PRO A 1 89 ? 21.547 24.656 23.828 1 60.31 89 PRO A C 1
ATOM 677 O O . PRO A 1 89 ? 22 24.281 24.906 1 60.31 89 PRO A O 1
ATOM 680 N N . PRO A 1 90 ? 22.047 25.734 23.078 1 55.03 90 PRO A N 1
ATOM 681 C CA . PRO A 1 90 ? 23.031 26.609 23.719 1 55.03 90 PRO A CA 1
ATOM 682 C C . PRO A 1 90 ? 22.609 27.047 25.125 1 55.03 90 PRO A C 1
ATOM 684 O O . PRO A 1 90 ? 23.469 27.266 25.984 1 55.03 90 PRO A O 1
ATOM 687 N N . ASN A 1 91 ? 21.344 27.094 25.266 1 54 91 ASN A N 1
ATOM 688 C CA . ASN A 1 91 ? 20.875 27.656 26.531 1 54 91 ASN A CA 1
ATOM 689 C C . ASN A 1 91 ? 20.844 26.609 27.625 1 54 91 ASN A C 1
ATOM 691 O O . ASN A 1 91 ? 20.375 26.875 28.734 1 54 91 ASN A O 1
ATOM 695 N N . ALA A 1 92 ? 21.109 25.469 27.328 1 58.47 92 ALA A N 1
ATOM 696 C CA . ALA A 1 92 ? 21.109 24.469 28.375 1 58.47 92 ALA A CA 1
ATOM 697 C C . ALA A 1 92 ? 22.281 24.672 29.328 1 58.47 92 ALA A C 1
ATOM 699 O O . ALA A 1 92 ? 23.344 24.062 29.156 1 58.47 92 ALA A O 1
ATOM 700 N N . ARG A 1 93 ? 22.094 25.984 29.969 1 60.44 93 ARG A N 1
ATOM 701 C CA . ARG A 1 93 ? 23.031 26.422 30.984 1 60.44 93 ARG A CA 1
ATOM 702 C C . ARG A 1 93 ? 22.625 25.922 32.375 1 60.44 93 ARG A C 1
ATOM 704 O O . ARG A 1 93 ? 21.438 25.656 32.594 1 60.44 93 ARG A O 1
ATOM 711 N N . GLY A 1 94 ? 23.297 24.859 32.938 1 69.31 94 GLY A N 1
ATOM 712 C CA . GLY A 1 94 ? 23.172 24.359 34.281 1 69.31 94 GLY A CA 1
ATOM 713 C C . GLY A 1 94 ? 23.547 22.906 34.438 1 69.31 94 GLY A C 1
ATOM 714 O O . GLY A 1 94 ? 24.016 22.281 33.469 1 69.31 94 GLY A O 1
ATOM 715 N N . ILE A 1 95 ? 23.438 22.5 35.531 1 78.12 95 ILE A N 1
ATOM 716 C CA . ILE A 1 95 ? 23.828 21.141 35.906 1 78.12 95 ILE A CA 1
ATOM 717 C C . ILE A 1 95 ? 23 20.141 35.094 1 78.12 95 ILE A C 1
ATOM 719 O O . ILE A 1 95 ? 23.531 19.141 34.594 1 78.12 95 ILE A O 1
ATOM 723 N N . SER A 1 96 ? 21.688 20.469 34.875 1 75.88 96 SER A N 1
ATOM 724 C CA . SER A 1 96 ? 20.812 19.594 34.125 1 75.88 96 SER A CA 1
ATOM 725 C C . SER A 1 96 ? 21.219 19.547 32.656 1 75.88 96 SER A C 1
ATOM 727 O O . SER A 1 96 ? 21.219 18.484 32.031 1 75.88 96 SER A O 1
ATOM 729 N N . GLY A 1 97 ? 21.578 20.656 32.156 1 74.31 97 GLY A N 1
ATOM 730 C CA . GLY A 1 97 ? 22.062 20.703 30.797 1 74.31 97 GLY A CA 1
ATOM 731 C C . GLY A 1 97 ? 23.344 19.938 30.578 1 74.31 97 GLY A C 1
ATOM 732 O O . GLY A 1 97 ? 23.484 19.25 29.562 1 74.31 97 GLY A O 1
ATOM 733 N N . LYS A 1 98 ? 24.234 20.016 31.516 1 80.12 98 LYS A N 1
ATOM 734 C CA . LYS A 1 98 ? 25.5 19.297 31.438 1 80.12 98 LYS A CA 1
ATOM 735 C C . LYS A 1 98 ? 25.297 17.797 31.5 1 80.12 98 LYS A C 1
ATOM 737 O O . LYS A 1 98 ? 25.969 17.047 30.781 1 80.12 98 LYS A O 1
ATOM 742 N N . ILE A 1 99 ? 24.359 17.422 32.312 1 82.75 99 ILE A N 1
ATOM 743 C CA . ILE A 1 99 ? 24.062 16 32.438 1 82.75 99 ILE A CA 1
ATOM 744 C C . ILE A 1 99 ? 23.469 15.469 31.141 1 82.75 99 ILE A C 1
ATOM 746 O O . ILE A 1 99 ? 23.828 14.375 30.688 1 82.75 99 ILE A O 1
ATOM 750 N N . ILE A 1 100 ? 22.578 16.234 30.547 1 76.62 100 ILE A N 1
ATOM 751 C CA . ILE A 1 100 ? 21.953 15.844 29.297 1 76.62 100 ILE A CA 1
ATOM 752 C C . ILE A 1 100 ? 23 15.75 28.203 1 76.62 100 ILE A C 1
ATOM 754 O O . ILE A 1 100 ? 23 14.805 27.406 1 76.62 100 ILE A O 1
ATOM 758 N N . LYS A 1 101 ? 23.859 16.703 28.203 1 79.62 101 LYS A N 1
ATOM 759 C CA . LYS A 1 101 ? 24.938 16.688 27.203 1 79.62 101 LYS A CA 1
ATOM 760 C C . LYS A 1 101 ? 25.828 15.469 27.391 1 79.62 101 LYS A C 1
ATOM 762 O O . LYS A 1 101 ? 26.203 14.82 26.406 1 79.62 101 LYS A O 1
ATOM 767 N N . TRP A 1 102 ? 26.156 15.25 28.594 1 85.19 102 TRP A N 1
ATOM 768 C CA . TRP A 1 102 ? 26.984 14.078 28.891 1 85.19 102 TRP A CA 1
ATOM 769 C C . TRP A 1 102 ? 26.297 12.797 28.438 1 85.19 102 TRP A C 1
ATOM 771 O O . TRP A 1 102 ? 26.938 11.93 27.828 1 85.19 102 TRP A O 1
ATOM 781 N N . TYR A 1 103 ? 25.078 12.656 28.734 1 83.5 103 TYR A N 1
ATOM 782 C CA . TYR A 1 103 ? 24.312 11.492 28.328 1 83.5 103 TYR A CA 1
ATOM 783 C C . TYR A 1 103 ? 24.312 11.328 26.812 1 83.5 103 TYR A C 1
ATOM 785 O O . TYR A 1 103 ? 24.547 10.234 26.297 1 83.5 103 TYR A O 1
ATOM 793 N N . LEU A 1 104 ? 24.031 12.406 26.156 1 83.06 104 LEU A N 1
ATOM 794 C CA . LEU A 1 104 ? 23.953 12.375 24.703 1 83.06 104 LEU A CA 1
ATOM 795 C C . LEU A 1 104 ? 25.312 12.031 24.094 1 83.06 104 LEU A C 1
ATOM 797 O O . LEU A 1 104 ? 25.391 11.258 23.141 1 83.06 104 LEU A O 1
ATOM 801 N N . ASP A 1 105 ? 26.328 12.578 24.672 1 86 105 ASP A N 1
ATOM 802 C CA . ASP A 1 105 ? 27.688 12.289 24.188 1 86 105 ASP A CA 1
ATOM 803 C C . ASP A 1 105 ? 28.031 10.812 24.391 1 86 105 ASP A C 1
ATOM 805 O O . ASP A 1 105 ? 28.609 10.188 23.5 1 86 105 ASP A O 1
ATOM 809 N N . THR A 1 106 ? 27.703 10.359 25.531 1 88.62 106 THR A N 1
ATOM 810 C CA . THR A 1 106 ? 27.969 8.961 25.828 1 88.62 106 THR A CA 1
ATOM 811 C C . THR A 1 106 ? 27.156 8.047 24.922 1 88.62 106 THR A C 1
ATOM 813 O O . THR A 1 106 ? 27.672 7.027 24.453 1 88.62 106 THR A O 1
ATOM 816 N N . TYR A 1 107 ? 25.969 8.406 24.75 1 87.62 107 TYR A N 1
ATOM 817 C CA . TYR A 1 107 ? 25.094 7.645 23.875 1 87.62 107 TYR A CA 1
ATOM 818 C C . TYR A 1 107 ? 25.672 7.574 22.453 1 87.62 107 TYR A C 1
ATOM 820 O O . TYR A 1 107 ? 25.75 6.496 21.859 1 87.62 107 TYR A O 1
ATOM 828 N N . LEU A 1 108 ? 26.141 8.648 21.953 1 88.44 108 LEU A N 1
ATOM 829 C CA . LEU A 1 108 ? 26.672 8.719 20.594 1 88.44 108 LEU A CA 1
ATOM 830 C C . LEU A 1 108 ? 27.984 7.938 20.484 1 88.44 108 LEU A C 1
ATOM 832 O O . LEU A 1 108 ? 28.219 7.258 19.484 1 88.44 108 LEU A O 1
ATOM 836 N N . LYS A 1 109 ? 28.75 8.102 21.469 1 88.75 109 LYS A N 1
ATOM 837 C CA . LYS A 1 109 ? 30 7.348 21.484 1 88.75 109 LYS A CA 1
ATOM 838 C C . LYS A 1 109 ? 29.734 5.844 21.438 1 88.75 109 LYS A C 1
ATOM 840 O O . LYS A 1 109 ? 30.422 5.105 20.734 1 88.75 109 LYS A O 1
ATOM 845 N N . ASN A 1 110 ? 28.797 5.484 22.188 1 91.5 110 ASN A N 1
ATOM 846 C CA . ASN A 1 110 ? 28.453 4.066 22.203 1 91.5 110 ASN A CA 1
ATOM 847 C C . ASN A 1 110 ? 27.875 3.615 20.859 1 91.5 110 ASN A C 1
ATOM 849 O O . ASN A 1 110 ? 28.141 2.498 20.422 1 91.5 110 ASN A O 1
ATOM 853 N N . MET A 1 111 ? 27.109 4.398 20.25 1 91.81 111 MET A N 1
ATOM 854 C CA . MET A 1 111 ? 26.484 4.109 18.969 1 91.81 111 MET A CA 1
ATOM 855 C C . MET A 1 111 ? 27.547 3.865 17.891 1 91.81 111 MET A C 1
ATOM 857 O O . MET A 1 111 ? 27.375 2.99 17.047 1 91.81 111 MET A O 1
ATOM 861 N N . PHE A 1 112 ? 28.703 4.496 18 1 92.31 112 PHE A N 1
ATOM 862 C CA . PHE A 1 112 ? 29.719 4.41 16.953 1 92.31 112 PHE A CA 1
ATOM 863 C C . PHE A 1 112 ? 30.922 3.6 17.438 1 92.31 112 PHE A C 1
ATOM 865 O O . PHE A 1 112 ? 31.859 3.359 16.672 1 92.31 112 PHE A O 1
ATOM 872 N N . ALA A 1 113 ? 30.828 3.203 18.625 1 90.69 113 ALA A N 1
ATOM 873 C CA . ALA A 1 113 ? 31.938 2.455 19.203 1 90.69 113 ALA A CA 1
ATOM 874 C C . ALA A 1 113 ? 32.219 1.181 18.406 1 90.69 113 ALA A C 1
ATOM 876 O O . ALA A 1 113 ? 31.297 0.415 18.109 1 90.69 113 ALA A O 1
ATOM 877 N N . GLY A 1 114 ? 33.469 0.985 18.016 1 88.69 114 GLY A N 1
ATOM 878 C CA . GLY A 1 114 ? 33.906 -0.242 17.359 1 88.69 114 GLY A CA 1
ATOM 879 C C . GLY A 1 114 ? 33.469 -0.341 15.914 1 88.69 114 GLY A C 1
ATOM 880 O O . GLY A 1 114 ? 33.688 -1.369 15.266 1 88.69 114 GLY A O 1
ATOM 881 N N . ALA A 1 115 ? 32.844 0.636 15.367 1 86.12 115 ALA A N 1
ATOM 882 C CA . ALA A 1 115 ? 32.25 0.601 14.039 1 86.12 115 ALA A CA 1
ATOM 883 C C . ALA A 1 115 ? 33.312 0.501 12.953 1 86.12 115 ALA A C 1
ATOM 885 O O . ALA A 1 115 ? 33.094 -0.113 11.914 1 86.12 115 ALA A O 1
ATOM 886 N N . PHE A 1 116 ? 34.469 1.01 13.211 1 83.81 116 PHE A N 1
ATOM 887 C CA . PHE A 1 116 ? 35.438 1.104 12.141 1 83.81 116 PHE A CA 1
ATOM 888 C C . PHE A 1 116 ? 36.75 0.402 12.539 1 83.81 116 PHE A C 1
ATOM 890 O O . PHE A 1 116 ? 37.812 0.692 11.992 1 83.81 116 PHE A O 1
ATOM 897 N N . ASP A 1 117 ? 36.469 -0.427 13.578 1 85.5 117 ASP A N 1
ATOM 898 C CA . ASP A 1 117 ? 37.594 -1.223 14 1 85.5 117 ASP A CA 1
ATOM 899 C C . ASP A 1 117 ? 37.781 -2.434 13.086 1 85.5 117 ASP A C 1
ATOM 901 O O . ASP A 1 117 ? 36.938 -3.322 13.039 1 85.5 117 ASP A O 1
ATOM 905 N N . GLY A 1 118 ? 38.844 -2.486 12.359 1 84.5 118 GLY A N 1
ATOM 906 C CA . GLY A 1 118 ? 39.125 -3.623 11.508 1 84.5 118 GLY A CA 1
ATOM 907 C C . GLY A 1 118 ? 38.219 -3.721 10.297 1 84.5 118 GLY A C 1
ATOM 908 O O . GLY A 1 118 ? 37.344 -2.877 10.102 1 84.5 118 GLY A O 1
ATOM 909 N N . GLU A 1 119 ? 38.5 -4.617 9.367 1 86.25 119 GLU A N 1
ATOM 910 C CA . GLU A 1 119 ? 37.656 -4.867 8.195 1 86.25 119 GLU A CA 1
ATOM 911 C C . GLU A 1 119 ? 36.562 -5.883 8.508 1 86.25 119 GLU A C 1
ATOM 913 O O . GLU A 1 119 ? 36.844 -6.977 8.992 1 86.25 119 GLU A O 1
ATOM 918 N N . PRO A 1 120 ? 35.375 -5.438 8.422 1 87 120 PRO A N 1
ATOM 919 C CA . PRO A 1 120 ? 34.281 -6.387 8.695 1 87 120 PRO A CA 1
ATOM 920 C C . PRO A 1 120 ? 34.312 -7.598 7.766 1 87 120 PRO A C 1
ATOM 922 O O . PRO A 1 120 ? 34.812 -7.508 6.645 1 87 120 PRO A O 1
ATOM 925 N N . ASP A 1 121 ? 33.906 -8.734 8.25 1 90.88 121 ASP A N 1
ATOM 926 C CA . ASP A 1 121 ? 33.719 -9.953 7.473 1 90.88 121 ASP A CA 1
ATOM 927 C C . ASP A 1 121 ? 32.406 -9.914 6.691 1 90.88 121 ASP A C 1
ATOM 929 O O . ASP A 1 121 ? 31.328 -9.859 7.289 1 90.88 121 ASP A O 1
ATOM 933 N N . PHE A 1 122 ? 32.5 -9.906 5.367 1 93 122 PHE A N 1
ATOM 934 C CA . PHE A 1 122 ? 31.312 -9.797 4.535 1 93 122 PHE A CA 1
ATOM 935 C C . PHE A 1 122 ? 30.922 -11.156 3.961 1 93 122 PHE A C 1
ATOM 937 O O . PHE A 1 122 ? 30.016 -11.25 3.127 1 93 122 PHE A O 1
ATOM 944 N N . GLU A 1 123 ? 31.578 -12.211 4.352 1 95.62 123 GLU A N 1
ATOM 945 C CA . GLU A 1 123 ? 31.281 -13.547 3.82 1 95.62 123 GLU A CA 1
ATOM 946 C C . GLU A 1 123 ? 29.906 -14.031 4.277 1 95.62 123 GLU A C 1
ATOM 948 O O . GLU A 1 123 ? 29.562 -13.898 5.449 1 95.62 123 GLU A O 1
ATOM 953 N N . PRO A 1 124 ? 29.172 -14.586 3.369 1 95.81 124 PRO A N 1
ATOM 954 C CA . PRO A 1 124 ? 27.844 -15.07 3.744 1 95.81 124 PRO A CA 1
ATOM 955 C C . PRO A 1 124 ? 27.891 -16.203 4.762 1 95.81 124 PRO A C 1
ATOM 957 O O . PRO A 1 124 ? 28.844 -17 4.766 1 95.81 124 PRO A O 1
ATOM 960 N N . LEU A 1 125 ? 26.906 -16.25 5.609 1 97.56 125 LEU A N 1
ATOM 961 C CA . LEU A 1 125 ? 26.766 -17.344 6.566 1 97.56 125 LEU A CA 1
ATOM 962 C C . LEU A 1 125 ? 26.188 -18.594 5.891 1 97.56 125 LEU A C 1
ATOM 964 O O . LEU A 1 125 ? 25.438 -18.469 4.918 1 97.56 125 LEU A O 1
ATOM 968 N N . PRO A 1 126 ? 26.578 -19.781 6.383 1 97.12 126 PRO A N 1
ATOM 969 C CA . PRO A 1 126 ? 26.016 -21 5.793 1 97.12 126 PRO A CA 1
ATOM 970 C C . PRO A 1 126 ? 24.5 -21.109 6 1 97.12 126 PRO A C 1
ATOM 972 O O . PRO A 1 126 ? 23.984 -20.734 7.051 1 97.12 126 PRO A O 1
ATOM 975 N N . LEU A 1 127 ? 23.844 -21.656 5.012 1 97.75 127 LEU A N 1
ATOM 976 C CA . LEU A 1 127 ? 22.391 -21.781 5.031 1 97.75 127 LEU A CA 1
ATOM 977 C C . LEU A 1 127 ? 21.969 -23.094 5.684 1 97.75 127 LEU A C 1
ATOM 979 O O . LEU A 1 127 ? 22.719 -24.078 5.652 1 97.75 127 LEU A O 1
ATOM 983 N N . ASP A 1 128 ? 20.812 -23.062 6.297 1 97.88 128 ASP A N 1
ATOM 984 C CA . ASP A 1 128 ? 20.188 -24.266 6.824 1 97.88 128 ASP A CA 1
ATOM 985 C C . ASP A 1 128 ? 19.078 -24.75 5.891 1 97.88 128 ASP A C 1
ATOM 987 O O . ASP A 1 128 ? 17.969 -24.219 5.898 1 97.88 128 ASP A O 1
ATOM 991 N N . ILE A 1 129 ? 19.344 -25.781 5.129 1 98.06 129 ILE A N 1
ATOM 992 C CA . ILE A 1 129 ? 18.391 -26.344 4.172 1 98.06 129 ILE A CA 1
ATOM 993 C C . ILE A 1 129 ? 18.203 -27.828 4.434 1 98.06 129 ILE A C 1
ATOM 995 O O . ILE A 1 129 ? 19.188 -28.594 4.469 1 98.06 129 ILE A O 1
ATOM 999 N N . PRO A 1 130 ? 16.969 -28.219 4.664 1 98.19 130 PRO A N 1
ATOM 1000 C CA . PRO A 1 130 ? 16.75 -29.656 4.883 1 98.19 130 PRO A CA 1
ATOM 1001 C C . PRO A 1 130 ? 16.984 -30.484 3.623 1 98.19 130 PRO A C 1
ATOM 1003 O O . PRO A 1 130 ? 16.547 -30.109 2.537 1 98.19 130 PRO A O 1
ATOM 1006 N N . ILE A 1 131 ? 17.641 -31.641 3.787 1 98 131 ILE A N 1
ATOM 1007 C CA . ILE A 1 131 ? 17.953 -32.562 2.697 1 98 131 ILE A CA 1
ATOM 1008 C C . ILE A 1 131 ? 17.359 -33.938 2.99 1 98 131 ILE A C 1
ATOM 1010 O O . ILE A 1 131 ? 17.312 -34.344 4.145 1 98 131 ILE A O 1
ATOM 1014 N N . ALA A 1 132 ? 16.922 -34.625 1.939 1 98.5 132 ALA A N 1
ATOM 1015 C CA . ALA A 1 132 ? 16.297 -35.938 2.102 1 98.5 132 ALA A CA 1
ATOM 1016 C C . ALA A 1 132 ? 17.312 -36.969 2.547 1 98.5 132 ALA A C 1
ATOM 1018 O O . ALA A 1 132 ? 18.453 -37 2.059 1 98.5 132 ALA A O 1
ATOM 1019 N N . GLN A 1 133 ? 16.875 -37.812 3.471 1 98.19 133 GLN A N 1
ATOM 1020 C CA . GLN A 1 133 ? 17.688 -38.969 3.854 1 98.19 133 GLN A CA 1
ATOM 1021 C C . GLN A 1 133 ? 17.625 -40.062 2.803 1 98.19 133 GLN A C 1
ATOM 1023 O O . GLN A 1 133 ? 16.625 -40.188 2.094 1 98.19 133 GLN A O 1
ATOM 1028 N N . GLN A 1 134 ? 18.688 -40.938 2.824 1 98.19 134 GLN A N 1
ATOM 1029 C CA . GLN A 1 134 ? 18.719 -42.031 1.862 1 98.19 134 GLN A CA 1
ATOM 1030 C C . GLN A 1 134 ? 17.562 -42.969 2.082 1 98.19 134 GLN A C 1
ATOM 1032 O O . GLN A 1 134 ? 17.016 -43.531 1.123 1 98.19 134 GLN A O 1
ATOM 1037 N N . THR A 1 135 ? 17.141 -43.156 3.26 1 98.25 135 THR A N 1
ATOM 1038 C CA . THR A 1 135 ? 16.031 -44.031 3.574 1 98.25 135 THR A CA 1
ATOM 1039 C C . THR A 1 135 ? 14.742 -43.531 2.928 1 98.25 135 THR A C 1
ATOM 1041 O O . THR A 1 135 ? 13.93 -44.344 2.438 1 98.25 135 THR A O 1
ATOM 1044 N N . ASP A 1 136 ? 14.547 -42.25 2.992 1 98.19 136 ASP A N 1
ATOM 1045 C CA . ASP A 1 136 ? 13.367 -41.656 2.363 1 98.19 136 ASP A CA 1
ATOM 1046 C C . ASP A 1 136 ? 13.406 -41.812 0.848 1 98.19 136 ASP A C 1
ATOM 1048 O O . ASP A 1 136 ? 12.383 -42.125 0.227 1 98.19 136 ASP A O 1
ATOM 1052 N N . ILE A 1 137 ? 14.602 -41.656 0.285 1 98.44 137 ILE A N 1
ATOM 1053 C CA . ILE A 1 137 ? 14.773 -41.812 -1.155 1 98.44 137 ILE A CA 1
ATOM 1054 C C . ILE A 1 137 ? 14.484 -43.281 -1.556 1 98.44 137 ILE A C 1
ATOM 1056 O O . ILE A 1 137 ? 13.781 -43.531 -2.539 1 98.44 137 ILE A O 1
ATOM 1060 N N . ASN A 1 138 ? 14.938 -44.219 -0.746 1 98.38 138 ASN A N 1
ATOM 1061 C CA . ASN A 1 138 ? 14.695 -45.656 -1.021 1 98.38 138 ASN A CA 1
ATOM 1062 C C . ASN A 1 138 ? 13.211 -45.969 -0.979 1 98.38 138 ASN A C 1
ATOM 1064 O O . ASN A 1 138 ? 12.711 -46.719 -1.829 1 98.38 138 ASN A O 1
ATOM 1068 N N . LYS A 1 139 ? 12.57 -45.438 -0.04 1 98.69 139 LYS A N 1
ATOM 1069 C CA . LYS A 1 139 ? 11.133 -45.656 0.065 1 98.69 139 LYS A CA 1
ATOM 1070 C C . LYS A 1 139 ? 10.398 -45.094 -1.144 1 98.69 139 LYS A C 1
ATOM 1072 O O . LYS A 1 139 ? 9.461 -45.688 -1.654 1 98.69 139 LYS A O 1
ATOM 1077 N N . ALA A 1 140 ? 10.82 -43.938 -1.531 1 98.75 140 ALA A N 1
ATOM 1078 C CA . ALA A 1 140 ? 10.219 -43.312 -2.709 1 98.75 140 ALA A CA 1
ATOM 1079 C C . ALA A 1 140 ? 10.445 -44.156 -3.955 1 98.75 140 ALA A C 1
ATOM 1081 O O . ALA A 1 140 ? 9.539 -44.344 -4.773 1 98.75 140 ALA A O 1
ATOM 1082 N N . ILE A 1 141 ? 11.656 -44.719 -4.082 1 98.38 141 ILE A N 1
ATOM 1083 C CA . ILE A 1 141 ? 11.992 -45.594 -5.211 1 98.38 141 ILE A CA 1
ATOM 1084 C C . ILE A 1 141 ? 11.086 -46.812 -5.211 1 98.38 141 ILE A C 1
ATOM 1086 O O . ILE A 1 141 ? 10.555 -47.188 -6.254 1 98.38 141 ILE A O 1
ATOM 1090 N N . GLU A 1 142 ? 10.859 -47.375 -4.082 1 98.19 142 GLU A N 1
ATOM 1091 C CA . GLU A 1 142 ? 9.992 -48.531 -3.957 1 98.19 142 GLU A CA 1
ATOM 1092 C C . GLU A 1 142 ? 8.57 -48.219 -4.387 1 98.19 142 GLU A C 1
ATOM 1094 O O . GLU A 1 142 ? 7.957 -48.969 -5.145 1 98.19 142 GLU A O 1
ATOM 1099 N N . MET A 1 143 ? 8.086 -47.125 -3.955 1 98.25 143 MET A N 1
ATOM 1100 C CA . MET A 1 143 ? 6.727 -46.719 -4.297 1 98.25 143 MET A CA 1
ATOM 1101 C C . MET A 1 143 ? 6.609 -46.406 -5.789 1 98.25 143 MET A C 1
ATOM 1103 O O . MET A 1 143 ? 5.637 -46.812 -6.43 1 98.25 143 MET A O 1
ATOM 1107 N N . LEU A 1 144 ? 7.613 -45.781 -6.293 1 98 144 LEU A N 1
ATOM 1108 C CA . LEU A 1 144 ? 7.605 -45.375 -7.691 1 98 144 LEU A CA 1
ATOM 1109 C C . LEU A 1 144 ? 7.684 -46.562 -8.617 1 98 144 LEU A C 1
ATOM 1111 O O . LEU A 1 144 ? 6.98 -46.625 -9.625 1 98 144 LEU A O 1
ATOM 1115 N N . THR A 1 145 ? 8.477 -47.531 -8.281 1 96.56 145 THR A N 1
ATOM 1116 C CA . THR A 1 145 ? 8.688 -48.688 -9.133 1 96.56 145 THR A CA 1
ATOM 1117 C C . THR A 1 145 ? 7.461 -49.594 -9.125 1 96.56 145 THR A C 1
ATOM 1119 O O . THR A 1 145 ? 7.23 -50.344 -10.07 1 96.56 145 THR A O 1
ATOM 1122 N N . LYS A 1 146 ? 6.652 -49.5 -8.148 1 96.62 146 LYS A N 1
ATOM 1123 C CA . LYS A 1 146 ? 5.438 -50.281 -8.039 1 96.62 146 LYS A CA 1
ATOM 1124 C C . LYS A 1 146 ? 4.258 -49.594 -8.711 1 96.62 146 LYS A C 1
ATOM 1126 O O . LYS A 1 146 ? 3.242 -50.25 -9.008 1 96.62 146 LYS A O 1
ATOM 1131 N N . ALA A 1 147 ? 4.387 -48.344 -8.961 1 97.69 147 ALA A N 1
ATOM 1132 C CA . ALA A 1 147 ? 3.279 -47.531 -9.492 1 97.69 147 ALA A CA 1
ATOM 1133 C C . ALA A 1 147 ? 3.115 -47.781 -10.992 1 97.69 147 ALA A C 1
ATOM 1135 O O . ALA A 1 147 ? 4.102 -47.844 -11.727 1 97.69 147 ALA A O 1
ATOM 1136 N N . LYS A 1 148 ? 1.914 -47.812 -11.461 1 97.38 148 LYS A N 1
ATOM 1137 C CA . LYS A 1 148 ? 1.602 -47.969 -12.875 1 97.38 148 LYS A CA 1
ATOM 1138 C C . LYS A 1 148 ? 1.282 -46.625 -13.523 1 97.38 148 LYS A C 1
ATOM 1140 O O . LYS A 1 148 ? 1.558 -46.406 -14.703 1 97.38 148 LYS A O 1
ATOM 1145 N N . LYS A 1 149 ? 0.669 -45.75 -12.75 1 98.44 149 LYS A N 1
ATOM 1146 C CA . LYS A 1 149 ? 0.24 -44.469 -13.25 1 98.44 149 LYS A CA 1
ATOM 1147 C C . LYS A 1 149 ? 0.738 -43.312 -12.352 1 98.44 149 LYS A C 1
ATOM 1149 O O . LYS A 1 149 ? -0.061 -42.594 -11.781 1 98.44 149 LYS A O 1
ATOM 1154 N N . PRO A 1 150 ? 2.078 -43.156 -12.32 1 98.5 150 PRO A N 1
ATOM 1155 C CA . PRO A 1 150 ? 2.621 -42.062 -11.492 1 98.5 150 PRO A CA 1
ATOM 1156 C C . PRO A 1 150 ? 2.375 -40.688 -12.086 1 98.5 150 PRO A C 1
ATOM 1158 O O . PRO A 1 150 ? 2.264 -40.562 -13.305 1 98.5 150 PRO A O 1
ATOM 1161 N N . LEU A 1 151 ? 2.213 -39.688 -11.25 1 98.75 151 LEU A N 1
ATOM 1162 C CA . LEU A 1 151 ? 1.995 -38.312 -11.625 1 98.75 151 LEU A CA 1
ATOM 1163 C C . LEU A 1 151 ? 2.748 -37.375 -10.688 1 98.75 151 LEU A C 1
ATOM 1165 O O . LEU A 1 151 ? 2.77 -37.594 -9.469 1 98.75 151 LEU A O 1
ATOM 1169 N N . MET A 1 152 ? 3.395 -36.438 -11.273 1 98.62 152 MET A N 1
ATOM 1170 C CA . MET A 1 152 ? 4.141 -35.438 -10.484 1 98.62 152 MET A CA 1
ATOM 1171 C C . MET A 1 152 ? 3.502 -34.062 -10.578 1 98.62 152 MET A C 1
ATOM 1173 O O . MET A 1 152 ? 3.039 -33.656 -11.648 1 98.62 152 MET A O 1
ATOM 1177 N N . ILE A 1 153 ? 3.404 -33.312 -9.477 1 98.62 153 ILE A N 1
ATOM 1178 C CA . ILE A 1 153 ? 3.006 -31.906 -9.406 1 98.62 153 ILE A CA 1
ATOM 1179 C C . ILE A 1 153 ? 4.117 -31.078 -8.758 1 98.62 153 ILE A C 1
ATOM 1181 O O . ILE A 1 153 ? 4.402 -31.234 -7.57 1 98.62 153 ILE A O 1
ATOM 1185 N N . LEU A 1 154 ? 4.73 -30.25 -9.547 1 98.38 154 LEU A N 1
ATOM 1186 C CA . LEU A 1 154 ? 5.812 -29.406 -9.031 1 98.38 154 LEU A CA 1
ATOM 1187 C C . LEU A 1 154 ? 5.328 -27.984 -8.797 1 98.38 154 LEU A C 1
ATOM 1189 O O . LEU A 1 154 ? 4.629 -27.406 -9.641 1 98.38 154 LEU A O 1
ATOM 1193 N N . GLY A 1 155 ? 5.633 -27.453 -7.602 1 96.31 155 GLY A N 1
ATOM 1194 C CA . GLY A 1 155 ? 5.305 -26.078 -7.254 1 96.31 155 GLY A CA 1
ATOM 1195 C C . GLY A 1 155 ? 6.512 -25.156 -7.23 1 96.31 155 GLY A C 1
ATOM 1196 O O . GLY A 1 155 ? 7.609 -25.547 -7.633 1 96.31 155 GLY A O 1
ATOM 1197 N N . SER A 1 156 ? 6.312 -23.984 -6.758 1 94.94 156 SER A N 1
ATOM 1198 C CA . SER A 1 156 ? 7.32 -22.938 -6.797 1 94.94 156 SER A CA 1
ATOM 1199 C C . SER A 1 156 ? 8.547 -23.312 -5.969 1 94.94 156 SER A C 1
ATOM 1201 O O . SER A 1 156 ? 9.672 -22.953 -6.32 1 94.94 156 SER A O 1
ATOM 1203 N N . GLN A 1 157 ? 8.352 -24.016 -4.922 1 95.62 157 GLN A N 1
ATOM 1204 C CA . GLN A 1 157 ? 9.469 -24.344 -4.047 1 95.62 157 GLN A CA 1
ATOM 1205 C C . GLN A 1 157 ? 10.469 -25.25 -4.746 1 95.62 157 GLN A C 1
ATOM 1207 O O . GLN A 1 157 ? 11.633 -25.328 -4.352 1 95.62 157 GLN A O 1
ATOM 1212 N N . SER A 1 158 ? 10.055 -25.984 -5.793 1 96.88 158 SER A N 1
ATOM 1213 C CA . SER A 1 158 ? 10.922 -26.938 -6.477 1 96.88 158 SER A CA 1
ATOM 1214 C C . SER A 1 158 ? 11.984 -26.234 -7.301 1 96.88 158 SER A C 1
ATOM 1216 O O . SER A 1 158 ? 12.977 -26.844 -7.711 1 96.88 158 SER A O 1
ATOM 1218 N N . VAL A 1 159 ? 11.758 -24.938 -7.543 1 96.25 159 VAL A N 1
ATOM 1219 C CA . VAL A 1 159 ? 12.695 -24.266 -8.445 1 96.25 159 VAL A CA 1
ATOM 1220 C C . VAL A 1 159 ? 13.594 -23.328 -7.656 1 96.25 159 VAL A C 1
ATOM 1222 O O . VAL A 1 159 ? 14.164 -22.391 -8.219 1 96.25 159 VAL A O 1
ATOM 1225 N N . LEU A 1 160 ? 13.641 -23.531 -6.363 1 95.06 160 LEU A N 1
ATOM 1226 C CA . LEU A 1 160 ? 14.656 -22.844 -5.582 1 95.06 160 LEU A CA 1
ATOM 1227 C C . LEU A 1 160 ? 16.062 -23.281 -6 1 95.06 160 LEU A C 1
ATOM 1229 O O . LEU A 1 160 ? 16.297 -24.469 -6.238 1 95.06 160 LEU A O 1
ATOM 1233 N N . THR A 1 161 ? 17 -22.391 -6.117 1 92.38 161 THR A N 1
ATOM 1234 C CA . THR A 1 161 ? 18.266 -22.688 -6.77 1 92.38 161 THR A CA 1
ATOM 1235 C C . THR A 1 161 ? 19.406 -22.719 -5.754 1 92.38 161 THR A C 1
ATOM 1237 O O . THR A 1 161 ? 20.578 -22.688 -6.133 1 92.38 161 THR A O 1
ATOM 1240 N N . GLN A 1 162 ? 19.109 -22.781 -4.527 1 91.94 162 GLN A N 1
ATOM 1241 C CA . GLN A 1 162 ? 20.156 -22.688 -3.508 1 91.94 162 GLN A CA 1
ATOM 1242 C C . GLN A 1 162 ? 20.938 -23.984 -3.402 1 91.94 162 GLN A C 1
ATOM 1244 O O . GLN A 1 162 ? 22.078 -23.984 -2.945 1 91.94 162 GLN A O 1
ATOM 1249 N N . THR A 1 163 ? 20.297 -25.094 -3.791 1 94.12 163 THR A N 1
ATOM 1250 C CA . THR A 1 163 ? 20.938 -26.391 -3.57 1 94.12 163 THR A CA 1
ATOM 1251 C C . THR A 1 163 ? 21.469 -26.953 -4.883 1 94.12 163 THR A C 1
ATOM 1253 O O . THR A 1 163 ? 22.531 -27.562 -4.91 1 94.12 163 THR A O 1
ATOM 1256 N N . VAL A 1 164 ? 20.703 -26.875 -5.941 1 96.12 164 VAL A N 1
ATOM 1257 C CA . VAL A 1 164 ? 21.109 -27.391 -7.246 1 96.12 164 VAL A CA 1
ATOM 1258 C C . VAL A 1 164 ? 20.797 -26.359 -8.328 1 96.12 164 VAL A C 1
ATOM 1260 O O . VAL A 1 164 ? 19.797 -25.625 -8.234 1 96.12 164 VAL A O 1
ATOM 1263 N N . PRO A 1 165 ? 21.656 -26.344 -9.398 1 96.38 165 PRO A N 1
ATOM 1264 C CA . PRO A 1 165 ? 21.297 -25.484 -10.531 1 96.38 165 PRO A CA 1
ATOM 1265 C C . PRO A 1 165 ? 19.969 -25.891 -11.172 1 96.38 165 PRO A C 1
ATOM 1267 O O . PRO A 1 165 ? 19.625 -27.078 -11.219 1 96.38 165 PRO A O 1
ATOM 1270 N N . ILE A 1 166 ? 19.297 -24.938 -11.695 1 97.06 166 ILE A N 1
ATOM 1271 C CA . ILE A 1 166 ? 17.953 -25.141 -12.211 1 97.06 166 ILE A CA 1
ATOM 1272 C C . ILE A 1 166 ? 17.984 -26.141 -13.359 1 97.06 166 ILE A C 1
ATOM 1274 O O . ILE A 1 166 ? 17.047 -26.922 -13.531 1 97.06 166 ILE A O 1
ATOM 1278 N N . ASN A 1 167 ? 19.016 -26.141 -14.141 1 96.56 167 ASN A N 1
ATOM 1279 C CA . ASN A 1 167 ? 19.109 -27.062 -15.266 1 96.56 167 ASN A CA 1
ATOM 1280 C C . ASN A 1 167 ? 19.297 -28.516 -14.797 1 96.56 167 ASN A C 1
ATOM 1282 O O . ASN A 1 167 ? 18.875 -29.438 -15.484 1 96.56 167 ASN A O 1
ATOM 1286 N N . CYS A 1 168 ? 19.906 -28.688 -13.641 1 97.81 168 CYS A N 1
ATOM 1287 C CA . CYS A 1 168 ? 20.031 -30.031 -13.07 1 97.81 168 CYS A CA 1
ATOM 1288 C C . CYS A 1 168 ? 18.656 -30.594 -12.703 1 97.81 168 CYS A C 1
ATOM 1290 O O . CYS A 1 168 ? 18.406 -31.781 -12.906 1 97.81 168 CYS A O 1
ATOM 1292 N N . LEU A 1 169 ? 17.859 -29.75 -12.203 1 98.38 169 LEU A N 1
ATOM 1293 C CA . LEU A 1 169 ? 16.5 -30.188 -11.898 1 98.38 169 LEU A CA 1
ATOM 1294 C C . LEU A 1 169 ? 15.75 -30.547 -13.18 1 98.38 169 LEU A C 1
ATOM 1296 O O . LEU A 1 169 ? 15.07 -31.578 -13.227 1 98.38 169 LEU A O 1
ATOM 1300 N N . ARG A 1 170 ? 15.852 -29.688 -14.211 1 98.06 170 ARG A N 1
ATOM 1301 C CA . ARG A 1 170 ? 15.211 -29.953 -15.484 1 98.06 170 ARG A CA 1
ATOM 1302 C C . ARG A 1 170 ? 15.633 -31.328 -16.031 1 98.06 170 ARG A C 1
ATOM 1304 O O . ARG A 1 170 ? 14.789 -32.156 -16.375 1 98.06 170 ARG A O 1
ATOM 1311 N N . ASP A 1 171 ? 16.922 -31.562 -16.031 1 97.5 171 ASP A N 1
ATOM 1312 C CA . ASP A 1 171 ? 17.469 -32.812 -16.531 1 97.5 171 ASP A CA 1
ATOM 1313 C C . ASP A 1 171 ? 16.953 -34 -15.719 1 97.5 171 ASP A C 1
ATOM 1315 O O . ASP A 1 171 ? 16.656 -35.062 -16.266 1 97.5 171 ASP A O 1
ATOM 1319 N N . ALA A 1 172 ? 16.922 -33.812 -14.422 1 98.25 172 ALA A N 1
ATOM 1320 C CA . ALA A 1 172 ? 16.469 -34.875 -13.523 1 98.25 172 ALA A CA 1
ATOM 1321 C C . ALA A 1 172 ? 15.016 -35.25 -13.82 1 98.25 172 ALA A C 1
ATOM 1323 O O . ALA A 1 172 ? 14.688 -36.438 -13.953 1 98.25 172 ALA A O 1
ATOM 1324 N N . ILE A 1 173 ? 14.156 -34.281 -13.977 1 98.31 173 ILE A N 1
ATOM 1325 C CA . ILE A 1 173 ? 12.742 -34.5 -14.227 1 98.31 173 ILE A CA 1
ATOM 1326 C C . ILE A 1 173 ? 12.555 -35.188 -15.578 1 98.31 173 ILE A C 1
ATOM 1328 O O . ILE A 1 173 ? 11.781 -36.156 -15.695 1 98.31 173 ILE A O 1
ATOM 1332 N N . GLU A 1 174 ? 13.281 -34.719 -16.578 1 97.19 174 GLU A N 1
ATOM 1333 C CA . GLU A 1 174 ? 13.211 -35.312 -17.906 1 97.19 174 GLU A CA 1
ATOM 1334 C C . GLU A 1 174 ? 13.695 -36.75 -17.891 1 97.19 174 GLU A C 1
ATOM 1336 O O . GLU A 1 174 ? 13.109 -37.625 -18.531 1 97.19 174 GLU A O 1
ATOM 1341 N N . SER A 1 175 ? 14.734 -36.969 -17.109 1 96.94 175 SER A N 1
ATOM 1342 C CA . SER A 1 175 ? 15.297 -38.344 -17.031 1 96.94 175 SER A CA 1
ATOM 1343 C C . SER A 1 175 ? 14.312 -39.281 -16.375 1 96.94 175 SER A C 1
ATOM 1345 O O . SER A 1 175 ? 14.234 -40.469 -16.766 1 96.94 175 SER A O 1
ATOM 1347 N N . LEU A 1 176 ? 13.602 -38.875 -15.398 1 97.44 176 LEU A N 1
ATOM 1348 C CA . LEU A 1 176 ? 12.625 -39.719 -14.703 1 97.44 176 LEU A CA 1
ATOM 1349 C C . LEU A 1 176 ? 11.461 -40.062 -15.625 1 97.44 176 LEU A C 1
ATOM 1351 O O . LEU A 1 176 ? 10.867 -41.156 -15.5 1 97.44 176 LEU A O 1
ATOM 1355 N N . GLY A 1 177 ? 11.07 -39.125 -16.484 1 97.12 177 GLY A N 1
ATOM 1356 C CA . GLY A 1 177 ? 10.062 -39.375 -17.5 1 97.12 177 GLY A CA 1
ATOM 1357 C C . GLY A 1 177 ? 8.648 -39.438 -16.953 1 97.12 177 GLY A C 1
ATOM 1358 O O . GLY A 1 177 ? 7.719 -39.812 -17.656 1 97.12 177 GLY A O 1
ATOM 1359 N N . ILE A 1 178 ? 8.469 -39.094 -15.68 1 98.38 178 ILE A N 1
ATOM 1360 C CA . ILE A 1 178 ? 7.148 -39.125 -15.047 1 98.38 178 ILE A CA 1
ATOM 1361 C C . ILE A 1 178 ? 6.316 -37.938 -15.562 1 98.38 178 ILE A C 1
ATOM 1363 O O . ILE A 1 178 ? 6.805 -36.812 -15.641 1 98.38 178 ILE A O 1
ATOM 1367 N N . PRO A 1 179 ? 5.02 -38.188 -16.047 1 98.62 179 PRO A N 1
ATOM 1368 C CA . PRO A 1 179 ? 4.18 -37.062 -16.391 1 98.62 179 PRO A CA 1
ATOM 1369 C C . PRO A 1 179 ? 4.09 -36.031 -15.273 1 98.62 179 PRO A C 1
ATOM 1371 O O . PRO A 1 179 ? 3.986 -36.375 -14.102 1 98.62 179 PRO A O 1
ATOM 1374 N N . VAL A 1 180 ? 4.09 -34.75 -15.695 1 98.62 180 VAL A N 1
ATOM 1375 C CA . VAL A 1 180 ? 4.242 -33.719 -14.648 1 98.62 180 VAL A CA 1
ATOM 1376 C C . VAL A 1 180 ? 3.365 -32.531 -14.961 1 98.62 180 VAL A C 1
ATOM 1378 O O . VAL A 1 180 ? 3.221 -32.156 -16.125 1 98.62 180 VAL A O 1
ATOM 1381 N N . TYR A 1 181 ? 2.662 -31.984 -13.992 1 98.38 181 TYR A N 1
ATOM 1382 C CA . TYR A 1 181 ? 2.043 -30.656 -14 1 98.38 181 TYR A CA 1
ATOM 1383 C C . TYR A 1 181 ? 2.91 -29.641 -13.266 1 98.38 181 TYR A C 1
ATOM 1385 O O . TYR A 1 181 ? 3.377 -29.906 -12.156 1 98.38 181 TYR A O 1
ATOM 1393 N N . LEU A 1 182 ? 3.145 -28.5 -13.914 1 97.94 182 LEU A N 1
ATOM 1394 C CA . LEU A 1 182 ? 3.963 -27.438 -13.336 1 97.94 182 LEU A CA 1
ATOM 1395 C C . LEU A 1 182 ? 3.094 -26.281 -12.875 1 97.94 182 LEU A C 1
ATOM 1397 O O . LEU A 1 182 ? 2.281 -25.75 -13.641 1 97.94 182 LEU A O 1
ATOM 1401 N N . GLY A 1 183 ? 3.271 -25.875 -11.609 1 95 183 GLY A N 1
ATOM 1402 C CA . GLY A 1 183 ? 2.516 -24.766 -11.055 1 95 183 GLY A CA 1
ATOM 1403 C C . GLY A 1 183 ? 3.396 -23.625 -10.562 1 95 183 GLY A C 1
ATOM 1404 O O . GLY A 1 183 ? 4.586 -23.828 -10.305 1 95 183 GLY A O 1
ATOM 1405 N N . GLY A 1 184 ? 2.807 -22.484 -10.461 1 92.62 184 GLY A N 1
ATOM 1406 C CA . GLY A 1 184 ? 3.539 -21.328 -9.961 1 92.62 184 GLY A CA 1
ATOM 1407 C C . GLY A 1 184 ? 4.785 -21.016 -10.773 1 92.62 184 GLY A C 1
ATOM 1408 O O . GLY A 1 184 ? 4.742 -21 -12.008 1 92.62 184 GLY A O 1
ATOM 1409 N N . MET A 1 185 ? 5.844 -20.844 -10.07 1 93.75 185 MET A N 1
ATOM 1410 C CA . MET A 1 185 ? 7.082 -20.422 -10.719 1 93.75 185 MET A CA 1
ATOM 1411 C C . MET A 1 185 ? 7.781 -21.609 -11.367 1 93.75 185 MET A C 1
ATOM 1413 O O . MET A 1 185 ? 8.742 -21.422 -12.117 1 93.75 185 MET A O 1
ATOM 1417 N N . ALA A 1 186 ? 7.27 -22.766 -11.164 1 97 186 ALA A N 1
ATOM 1418 C CA . ALA A 1 186 ? 7.836 -23.953 -11.82 1 97 186 ALA A CA 1
ATOM 1419 C C . ALA A 1 186 ? 7.445 -24 -13.297 1 97 186 ALA A C 1
ATOM 1421 O O . ALA A 1 186 ? 8.031 -24.75 -14.078 1 97 186 ALA A O 1
ATOM 1422 N N . ARG A 1 187 ? 6.438 -23.188 -13.633 1 96.94 187 ARG A N 1
ATOM 1423 C CA . ARG A 1 187 ? 6.051 -23.109 -15.039 1 96.94 187 ARG A CA 1
ATOM 1424 C C . ARG A 1 187 ? 7.234 -22.688 -15.906 1 96.94 187 ARG A C 1
ATOM 1426 O O . ARG A 1 187 ? 7.969 -21.766 -15.562 1 96.94 187 ARG A O 1
ATOM 1433 N N . GLY A 1 188 ? 7.461 -23.422 -16.953 1 97.44 188 GLY A N 1
ATOM 1434 C CA . GLY A 1 188 ? 8.562 -23.156 -17.859 1 97.44 188 GLY A CA 1
ATOM 1435 C C . GLY A 1 188 ? 9.758 -24.047 -17.641 1 97.44 188 GLY A C 1
ATOM 1436 O O . GLY A 1 188 ? 10.68 -24.094 -18.469 1 97.44 188 GLY A O 1
ATOM 1437 N N . LEU A 1 189 ? 9.695 -24.812 -16.531 1 98.12 189 LEU A N 1
ATOM 1438 C CA . LEU A 1 189 ? 10.836 -25.641 -16.172 1 98.12 189 LEU A CA 1
ATOM 1439 C C . LEU A 1 189 ? 11.242 -26.531 -17.344 1 98.12 189 LEU A C 1
ATOM 1441 O O . LEU A 1 189 ? 12.43 -26.719 -17.609 1 98.12 189 LEU A O 1
ATOM 1445 N N . LEU A 1 190 ? 10.258 -27.062 -18.094 1 98.06 190 LEU A N 1
ATOM 1446 C CA . LEU A 1 190 ? 10.531 -28.031 -19.141 1 98.06 190 LEU A CA 1
ATOM 1447 C C . LEU A 1 190 ? 10.406 -27.391 -20.516 1 98.06 190 LEU A C 1
ATOM 1449 O O . LEU A 1 190 ? 10.312 -28.094 -21.531 1 98.06 190 LEU A O 1
ATOM 1453 N N . GLY A 1 191 ? 10.25 -26.047 -20.562 1 96.5 191 GLY A N 1
ATOM 1454 C CA . GLY A 1 191 ? 10.211 -25.328 -21.828 1 96.5 191 GLY A CA 1
ATOM 1455 C C . GLY A 1 191 ? 8.836 -25.281 -22.453 1 96.5 191 GLY A C 1
ATOM 1456 O O . GLY A 1 191 ? 7.832 -25.516 -21.766 1 96.5 191 GLY A O 1
ATOM 1457 N N . GLN A 1 192 ? 8.844 -24.922 -23.672 1 95.25 192 GLN A N 1
ATOM 1458 C CA . GLN A 1 192 ? 7.613 -24.656 -24.406 1 95.25 192 GLN A CA 1
ATOM 1459 C C . GLN A 1 192 ? 6.859 -25.953 -24.703 1 95.25 192 GLN A C 1
ATOM 1461 O O . GLN A 1 192 ? 5.633 -26 -24.594 1 95.25 192 GLN A O 1
ATOM 1466 N N . LYS A 1 193 ? 7.688 -26.875 -25.109 1 91.75 193 LYS A N 1
ATOM 1467 C CA . LYS A 1 193 ? 7.113 -28.172 -25.484 1 91.75 193 LYS A CA 1
ATOM 1468 C C . LYS A 1 193 ? 7.871 -29.328 -24.828 1 91.75 193 LYS A C 1
ATOM 1470 O O . LYS A 1 193 ? 9.102 -29.359 -24.844 1 91.75 193 LYS A O 1
ATOM 1475 N N . SER A 1 194 ? 7.195 -30.047 -24.047 1 95.69 194 SER A N 1
ATOM 1476 C CA . SER A 1 194 ? 7.73 -31.219 -23.375 1 95.69 194 SER A CA 1
ATOM 1477 C C . SER A 1 194 ? 6.801 -32.406 -23.516 1 95.69 194 SER A C 1
ATOM 1479 O O . SER A 1 194 ? 5.578 -32.281 -23.453 1 95.69 194 SER A O 1
ATOM 1481 N N . SER A 1 195 ? 7.418 -33.562 -23.734 1 95.12 195 SER A N 1
ATOM 1482 C CA . SER A 1 195 ? 6.629 -34.781 -23.922 1 95.12 195 SER A CA 1
ATOM 1483 C C . SER A 1 195 ? 6.039 -35.25 -22.594 1 95.12 195 SER A C 1
ATOM 1485 O O . SER A 1 195 ? 5.074 -36 -22.578 1 95.12 195 SER A O 1
ATOM 1487 N N . ILE A 1 196 ? 6.559 -34.812 -21.516 1 97.81 196 ILE A N 1
ATOM 1488 C CA . ILE A 1 196 ? 6.094 -35.344 -20.234 1 97.81 196 ILE A CA 1
ATOM 1489 C C . ILE A 1 196 ? 5.289 -34.281 -19.484 1 97.81 196 ILE A C 1
ATOM 1491 O O . ILE A 1 196 ? 4.676 -34.594 -18.469 1 97.81 196 ILE A O 1
ATOM 1495 N N . GLN A 1 197 ? 5.277 -33.031 -19.922 1 98 197 GLN A N 1
ATOM 1496 C CA . GLN A 1 197 ? 4.527 -31.969 -19.25 1 98 197 GLN A CA 1
ATOM 1497 C C . GLN A 1 197 ? 3.084 -31.922 -19.75 1 98 197 GLN A C 1
ATOM 1499 O O . GLN A 1 197 ? 2.84 -31.844 -20.953 1 98 197 GLN A O 1
ATOM 1504 N N . MET A 1 198 ? 2.146 -32 -18.859 1 97.25 198 MET A N 1
ATOM 1505 C CA . MET A 1 198 ? 0.735 -31.75 -19.141 1 97.25 198 MET A CA 1
ATOM 1506 C C . MET A 1 198 ? 0.319 -30.391 -18.594 1 97.25 198 MET A C 1
ATOM 1508 O O . MET A 1 198 ? 0.913 -29.891 -17.641 1 97.25 198 MET A O 1
ATOM 1512 N N . ARG A 1 199 ? -0.702 -29.812 -19.203 1 95.81 199 ARG A N 1
ATOM 1513 C CA . ARG A 1 199 ? -1.13 -28.484 -18.781 1 95.81 199 ARG A CA 1
ATOM 1514 C C . ARG A 1 199 ? -2.625 -28.453 -18.484 1 95.81 199 ARG A C 1
ATOM 1516 O O . ARG A 1 199 ? -3.104 -27.562 -17.766 1 95.81 199 ARG A O 1
ATOM 1523 N N . GLN A 1 200 ? -3.301 -29.406 -19.047 1 95.25 200 GLN A N 1
ATOM 1524 C CA . GLN A 1 200 ? -4.754 -29.422 -18.938 1 95.25 200 GLN A CA 1
ATOM 1525 C C . GLN A 1 200 ? -5.242 -30.688 -18.234 1 95.25 200 GLN A C 1
ATOM 1527 O O . GLN A 1 200 ? -4.48 -31.641 -18.062 1 95.25 200 GLN A O 1
ATOM 1532 N N . ALA A 1 201 ? -6.457 -30.656 -17.719 1 95.75 201 ALA A N 1
ATOM 1533 C CA . ALA A 1 201 ? -7.188 -31.797 -17.188 1 95.75 201 ALA A CA 1
ATOM 1534 C C . ALA A 1 201 ? -6.461 -32.406 -15.992 1 95.75 201 ALA A C 1
ATOM 1536 O O . ALA A 1 201 ? -6.355 -33.625 -15.883 1 95.75 201 ALA A O 1
ATOM 1537 N N . ARG A 1 202 ? -5.895 -31.625 -15.203 1 96.38 202 ARG A N 1
ATOM 1538 C CA . ARG A 1 202 ? -5.168 -32.094 -14.031 1 96.38 202 ARG A CA 1
ATOM 1539 C C . ARG A 1 202 ? -6.086 -32.875 -13.102 1 96.38 202 ARG A C 1
ATOM 1541 O O . ARG A 1 202 ? -5.684 -33.906 -12.547 1 96.38 202 ARG A O 1
ATOM 1548 N N . ARG A 1 203 ? -7.32 -32.406 -12.938 1 94.69 203 ARG A N 1
ATOM 1549 C CA . ARG A 1 203 ? -8.273 -33.062 -12.047 1 94.69 203 ARG A CA 1
ATOM 1550 C C . ARG A 1 203 ? -8.516 -34.5 -12.477 1 94.69 203 ARG A C 1
ATOM 1552 O O . ARG A 1 203 ? -8.531 -35.406 -11.641 1 94.69 203 ARG A O 1
ATOM 1559 N N . ASP A 1 204 ? -8.695 -34.719 -13.727 1 95.94 204 ASP A N 1
ATOM 1560 C CA . ASP A 1 204 ? -8.93 -36.062 -14.258 1 95.94 204 ASP A CA 1
ATOM 1561 C C . ASP A 1 204 ? -7.703 -36.938 -14.07 1 95.94 204 ASP A C 1
ATOM 1563 O O . ASP A 1 204 ? -7.832 -38.125 -13.734 1 95.94 204 ASP A O 1
ATOM 1567 N N . ALA A 1 205 ? -6.562 -36.375 -14.32 1 97.88 205 ALA A N 1
ATOM 1568 C CA . ALA A 1 205 ? -5.316 -37.125 -14.133 1 97.88 205 ALA A CA 1
ATOM 1569 C C . ALA A 1 205 ? -5.164 -37.562 -12.688 1 97.88 205 ALA A C 1
ATOM 1571 O O . ALA A 1 205 ? -4.773 -38.719 -12.43 1 97.88 205 ALA A O 1
ATOM 1572 N N . LEU A 1 206 ? -5.469 -36.719 -11.758 1 97.56 206 LEU A N 1
ATOM 1573 C CA . LEU A 1 206 ? -5.324 -37 -10.336 1 97.56 206 LEU A CA 1
ATOM 1574 C C . LEU A 1 206 ? -6.309 -38.062 -9.898 1 97.56 206 LEU A C 1
ATOM 1576 O O . LEU A 1 206 ? -6.016 -38.844 -8.984 1 97.56 206 LEU A O 1
ATOM 1580 N N . LYS A 1 207 ? -7.43 -38.156 -10.523 1 95.31 207 LYS A N 1
ATOM 1581 C CA . LYS A 1 207 ? -8.422 -39.188 -10.219 1 95.31 207 LYS A CA 1
ATOM 1582 C C . LYS A 1 207 ? -7.953 -40.562 -10.664 1 95.31 207 LYS A C 1
ATOM 1584 O O . LYS A 1 207 ? -8.297 -41.562 -10.047 1 95.31 207 LYS A O 1
ATOM 1589 N N . GLU A 1 208 ? -7.156 -40.594 -11.656 1 96.81 208 GLU A N 1
ATOM 1590 C CA . GLU A 1 208 ? -6.805 -41.844 -12.289 1 96.81 208 GLU A CA 1
ATOM 1591 C C . GLU A 1 208 ? -5.461 -42.375 -11.789 1 96.81 208 GLU A C 1
ATOM 1593 O O . GLU A 1 208 ? -5.199 -43.562 -11.828 1 96.81 208 GLU A O 1
ATOM 1598 N N . CYS A 1 209 ? -4.574 -41.531 -11.406 1 97.56 209 CYS A N 1
ATOM 1599 C CA . CYS A 1 209 ? -3.215 -41.938 -11.062 1 97.56 209 CYS A CA 1
ATOM 1600 C C . CYS A 1 209 ? -3.203 -42.812 -9.805 1 97.56 209 CYS A C 1
ATOM 1602 O O . CYS A 1 209 ? -4.148 -42.75 -9.016 1 97.56 209 CYS A O 1
ATOM 1604 N N . ASP A 1 210 ? -2.191 -43.625 -9.656 1 98.12 210 ASP A N 1
ATOM 1605 C CA . ASP A 1 210 ? -2.078 -44.5 -8.477 1 98.12 210 ASP A CA 1
ATOM 1606 C C . ASP A 1 210 ? -0.947 -44 -7.562 1 98.12 210 ASP A C 1
ATOM 1608 O O . ASP A 1 210 ? -0.809 -44.5 -6.438 1 98.12 210 ASP A O 1
ATOM 1612 N N . LEU A 1 211 ? -0.125 -43.062 -7.996 1 98.62 211 LEU A N 1
ATOM 1613 C CA . LEU A 1 211 ? 0.916 -42.438 -7.191 1 98.62 211 LEU A CA 1
ATOM 1614 C C . LEU A 1 211 ? 1.042 -40.938 -7.535 1 98.62 211 LEU A C 1
ATOM 1616 O O . LEU A 1 211 ? 1.205 -40.594 -8.703 1 98.62 211 LEU A O 1
ATOM 1620 N N . VAL A 1 212 ? 0.899 -40.094 -6.539 1 98.62 212 VAL A N 1
ATOM 1621 C CA . VAL A 1 212 ? 1.11 -38.656 -6.699 1 98.62 212 VAL A CA 1
ATOM 1622 C C . VAL A 1 212 ? 2.385 -38.219 -5.973 1 98.62 212 VAL A C 1
ATOM 1624 O O . VAL A 1 212 ? 2.584 -38.594 -4.805 1 98.62 212 VAL A O 1
ATOM 1627 N N . ILE A 1 213 ? 3.256 -37.562 -6.641 1 98.75 213 ILE A N 1
ATOM 1628 C CA . ILE A 1 213 ? 4.445 -36.969 -6.027 1 98.75 213 ILE A CA 1
ATOM 1629 C C . ILE A 1 213 ? 4.336 -35.438 -6.023 1 98.75 213 ILE A C 1
ATOM 1631 O O . ILE A 1 213 ? 4.379 -34.812 -7.078 1 98.75 213 ILE A O 1
ATOM 1635 N N . LEU A 1 214 ? 4.191 -34.875 -4.852 1 98.56 214 LEU A N 1
ATOM 1636 C CA . LEU A 1 214 ? 4.148 -33.438 -4.676 1 98.56 214 LEU A CA 1
ATOM 1637 C C . LEU A 1 214 ? 5.539 -32.875 -4.387 1 98.56 214 LEU A C 1
ATOM 1639 O O . LEU A 1 214 ? 6.09 -33.094 -3.307 1 98.56 214 LEU A O 1
ATOM 1643 N N . GLY A 1 215 ? 6.109 -32.188 -5.355 1 98.44 215 GLY A N 1
ATOM 1644 C CA . GLY A 1 215 ? 7.391 -31.516 -5.16 1 98.44 215 GLY A CA 1
ATOM 1645 C C . GLY A 1 215 ? 7.262 -30.016 -4.965 1 98.44 215 GLY A C 1
ATOM 1646 O O . GLY A 1 215 ? 7.066 -29.281 -5.926 1 98.44 215 GLY A O 1
ATOM 1647 N N . GLY A 1 216 ? 7.449 -29.562 -3.754 1 96.38 216 GLY A N 1
ATOM 1648 C CA . GLY A 1 216 ? 7.34 -28.141 -3.492 1 96.38 216 GLY A CA 1
ATOM 1649 C C . GLY A 1 216 ? 5.938 -27.594 -3.693 1 96.38 216 GLY A C 1
ATOM 1650 O O . GLY A 1 216 ? 5.754 -26.391 -3.92 1 96.38 216 GLY A O 1
ATOM 1651 N N . SER A 1 217 ? 4.969 -28.422 -3.82 1 95.69 217 SER A N 1
ATOM 1652 C CA . SER A 1 217 ? 3.562 -28.047 -3.939 1 95.69 217 SER A CA 1
ATOM 1653 C C . SER A 1 217 ? 2.805 -28.344 -2.648 1 95.69 217 SER A C 1
ATOM 1655 O O . SER A 1 217 ? 3.219 -29.203 -1.858 1 95.69 217 SER A O 1
ATOM 1657 N N . VAL A 1 218 ? 1.76 -27.609 -2.436 1 94.62 218 VAL A N 1
ATOM 1658 C CA . VAL A 1 218 ? 0.993 -27.719 -1.2 1 94.62 218 VAL A CA 1
ATOM 1659 C C . VAL A 1 218 ? -0.474 -27.984 -1.524 1 94.62 218 VAL A C 1
ATOM 1661 O O . VAL A 1 218 ? -1.014 -27.453 -2.494 1 94.62 218 VAL A O 1
ATOM 1664 N N . ALA A 1 219 ? -1.116 -28.828 -0.706 1 95.44 219 ALA A N 1
ATOM 1665 C CA . ALA A 1 219 ? -2.533 -29.125 -0.889 1 95.44 219 ALA A CA 1
ATOM 1666 C C . ALA A 1 219 ? -3.41 -28.016 -0.312 1 95.44 219 ALA A C 1
ATOM 1668 O O . ALA A 1 219 ? -4.195 -28.25 0.609 1 95.44 219 ALA A O 1
ATOM 1669 N N . ASP A 1 220 ? -3.303 -26.875 -0.837 1 93.69 220 ASP A N 1
ATOM 1670 C CA . ASP A 1 220 ? -4.133 -25.719 -0.475 1 93.69 220 ASP A CA 1
ATOM 1671 C C . ASP A 1 220 ? -5.301 -25.562 -1.442 1 93.69 220 ASP A C 1
ATOM 1673 O O . ASP A 1 220 ? -5.727 -26.531 -2.078 1 93.69 220 ASP A O 1
ATOM 1677 N N . PHE A 1 221 ? -5.922 -24.344 -1.501 1 91.62 221 PHE A N 1
ATOM 1678 C CA . PHE A 1 221 ? -7.137 -24.156 -2.283 1 91.62 221 PHE A CA 1
ATOM 1679 C C . PHE A 1 221 ? -6.902 -24.516 -3.746 1 91.62 221 PHE A C 1
ATOM 1681 O O . PHE A 1 221 ? -7.824 -24.953 -4.438 1 91.62 221 PHE A O 1
ATOM 1688 N N . ARG A 1 222 ? -5.68 -24.578 -4.273 1 92.56 222 ARG A N 1
ATOM 1689 C CA . ARG A 1 222 ? -5.348 -24.844 -5.668 1 92.56 222 ARG A CA 1
ATOM 1690 C C . ARG A 1 222 ? -5.477 -26.344 -5.973 1 92.56 222 ARG A C 1
ATOM 1692 O O . ARG A 1 222 ? -5.59 -26.734 -7.137 1 92.56 222 ARG A O 1
ATOM 1699 N N . LEU A 1 223 ? -5.324 -27.062 -4.957 1 94.38 223 LEU A N 1
ATOM 1700 C CA . LEU A 1 223 ? -5.547 -28.5 -5.086 1 94.38 223 LEU A CA 1
ATOM 1701 C C . LEU A 1 223 ? -6.766 -28.922 -4.281 1 94.38 223 LEU A C 1
ATOM 1703 O O . LEU A 1 223 ? -6.805 -30.047 -3.758 1 94.38 223 LEU A O 1
ATOM 1707 N N . SER A 1 224 ? -7.68 -28.016 -4.109 1 91.5 224 SER A N 1
ATOM 1708 C CA . SER A 1 224 ? -8.93 -28.25 -3.393 1 91.5 224 SER A CA 1
ATOM 1709 C C . SER A 1 224 ? -8.672 -28.828 -2.006 1 91.5 224 SER A C 1
ATOM 1711 O O . SER A 1 224 ? -9.367 -29.75 -1.572 1 91.5 224 SER A O 1
ATOM 1713 N N . TYR A 1 225 ? -7.555 -28.406 -1.388 1 91.12 225 TYR A N 1
ATOM 1714 C CA . TYR A 1 225 ? -7.184 -28.781 -0.029 1 91.12 225 TYR A CA 1
ATOM 1715 C C . TYR A 1 225 ? -6.898 -30.281 0.062 1 91.12 225 TYR A C 1
ATOM 1717 O O . TYR A 1 225 ? -7.012 -30.875 1.137 1 91.12 225 TYR A O 1
ATOM 1725 N N . GLY A 1 226 ? -6.695 -30.922 -1.077 1 92.94 226 GLY A N 1
ATOM 1726 C CA . GLY A 1 226 ? -6.371 -32.344 -1.137 1 92.94 226 GLY A CA 1
ATOM 1727 C C . GLY A 1 226 ? -7.562 -33.219 -1.479 1 92.94 226 GLY A C 1
ATOM 1728 O O . GLY A 1 226 ? -7.418 -34.406 -1.688 1 92.94 226 GLY A O 1
ATOM 1729 N N . LYS A 1 227 ? -8.703 -32.625 -1.663 1 88.56 227 LYS A N 1
ATOM 1730 C CA . LYS A 1 227 ? -9.922 -33.375 -1.968 1 88.56 227 LYS A CA 1
ATOM 1731 C C . LYS A 1 227 ? -9.852 -34 -3.363 1 88.56 227 LYS A C 1
ATOM 1733 O O . LYS A 1 227 ? -10.586 -34.938 -3.668 1 88.56 227 LYS A O 1
ATOM 1738 N N . VAL A 1 228 ? -9.023 -33.5 -4.168 1 92.94 228 VAL A N 1
ATOM 1739 C CA . VAL A 1 228 ? -8.938 -33.906 -5.562 1 92.94 228 VAL A CA 1
ATOM 1740 C C . VAL A 1 228 ? -8.156 -35.219 -5.664 1 92.94 228 VAL A C 1
ATOM 1742 O O . VAL A 1 228 ? -8.172 -35.875 -6.703 1 92.94 228 VAL A O 1
ATOM 1745 N N . PHE A 1 229 ? -7.434 -35.625 -4.605 1 94.94 229 PHE A N 1
ATOM 1746 C CA . PHE A 1 229 ? -6.648 -36.844 -4.648 1 94.94 229 PHE A CA 1
ATOM 1747 C C . PHE A 1 229 ? -7.551 -38.062 -4.562 1 94.94 229 PHE A C 1
ATOM 1749 O O . PHE A 1 229 ? -8.523 -38.094 -3.797 1 94.94 229 PHE A O 1
ATOM 1756 N N . SER A 1 230 ? -7.258 -39.031 -5.375 1 93.94 230 SER A N 1
ATOM 1757 C CA . SER A 1 230 ? -7.98 -40.281 -5.312 1 93.94 230 SER A CA 1
ATOM 1758 C C . SER A 1 230 ? -7.617 -41.062 -4.055 1 93.94 230 SER A C 1
ATOM 1760 O O . SER A 1 230 ? -6.457 -41.062 -3.635 1 93.94 230 SER A O 1
ATOM 1762 N N . ARG A 1 231 ? -8.555 -41.844 -3.514 1 89.12 231 ARG A N 1
ATOM 1763 C CA . ARG A 1 231 ? -8.312 -42.656 -2.344 1 89.12 231 ARG A CA 1
ATOM 1764 C C . ARG A 1 231 ? -7.383 -43.844 -2.684 1 89.12 231 ARG A C 1
ATOM 1766 O O . ARG A 1 231 ? -6.75 -44.406 -1.796 1 89.12 231 ARG A O 1
ATOM 1773 N N . LYS A 1 232 ? -7.332 -44.062 -3.918 1 91.38 232 LYS A N 1
ATOM 1774 C CA . LYS A 1 232 ? -6.52 -45.188 -4.375 1 91.38 232 LYS A CA 1
ATOM 1775 C C . LYS A 1 232 ? -5.066 -44.781 -4.586 1 91.38 232 LYS A C 1
ATOM 1777 O O . LYS A 1 232 ? -4.184 -45.625 -4.719 1 91.38 232 LYS A O 1
ATOM 1782 N N . SER A 1 233 ? -4.828 -43.531 -4.594 1 96.12 233 SER A N 1
ATOM 1783 C CA . SER A 1 233 ? -3.496 -43.031 -4.91 1 96.12 233 SER A CA 1
ATOM 1784 C C . SER A 1 233 ? -2.627 -42.938 -3.658 1 96.12 233 SER A C 1
ATOM 1786 O O . SER A 1 233 ? -3.096 -42.5 -2.602 1 96.12 233 SER A O 1
ATOM 1788 N N . LYS A 1 234 ? -1.437 -43.469 -3.779 1 98 234 LYS A N 1
ATOM 1789 C CA . LYS A 1 234 ? -0.424 -43.156 -2.779 1 98 234 LYS A CA 1
ATOM 1790 C C . LYS A 1 234 ? 0.172 -41.781 -3.027 1 98 234 LYS A C 1
ATOM 1792 O O . LYS A 1 234 ? 0.3 -41.344 -4.176 1 98 234 LYS A O 1
ATOM 1797 N N . ILE A 1 235 ? 0.575 -41.062 -1.89 1 98.31 235 ILE A N 1
ATOM 1798 C CA . ILE A 1 235 ? 1.049 -39.688 -2.059 1 98.31 235 ILE A CA 1
ATOM 1799 C C . ILE A 1 235 ? 2.408 -39.531 -1.382 1 98.31 235 ILE A C 1
ATOM 1801 O O . ILE A 1 235 ? 2.564 -39.844 -0.201 1 98.31 235 ILE A O 1
ATOM 1805 N N . ILE A 1 236 ? 3.393 -39.125 -2.129 1 98.69 236 ILE A N 1
ATOM 1806 C CA . ILE A 1 236 ? 4.68 -38.656 -1.636 1 98.69 236 ILE A CA 1
ATOM 1807 C C . ILE A 1 236 ? 4.719 -37.125 -1.681 1 98.69 236 ILE A C 1
ATOM 1809 O O . ILE A 1 236 ? 4.352 -36.531 -2.688 1 98.69 236 ILE A O 1
ATOM 1813 N N . SER A 1 237 ? 5.09 -36.438 -0.583 1 98.56 237 SER A N 1
ATOM 1814 C CA . SER A 1 237 ? 5.207 -35 -0.564 1 98.56 237 SER A CA 1
ATOM 1815 C C . SER A 1 237 ? 6.59 -34.562 -0.096 1 98.56 237 SER A C 1
ATOM 1817 O O . SER A 1 237 ? 7.117 -35.094 0.884 1 98.56 237 SER A O 1
ATOM 1819 N N . ILE A 1 238 ? 7.211 -33.75 -0.861 1 98.69 238 ILE A N 1
ATOM 1820 C CA . ILE A 1 238 ? 8.5 -33.156 -0.514 1 98.69 238 ILE A CA 1
ATOM 1821 C C . ILE A 1 238 ? 8.352 -31.656 -0.31 1 98.69 238 ILE A C 1
ATOM 1823 O O . ILE A 1 238 ? 7.895 -30.938 -1.207 1 98.69 238 ILE A O 1
ATOM 1827 N N . ASN A 1 239 ? 8.727 -31.156 0.805 1 98.19 239 ASN A N 1
ATOM 1828 C CA . ASN A 1 239 ? 8.648 -29.734 1.146 1 98.19 239 ASN A CA 1
ATOM 1829 C C . ASN A 1 239 ? 9.656 -29.359 2.23 1 98.19 239 ASN A C 1
ATOM 1831 O O . ASN A 1 239 ? 9.922 -30.156 3.131 1 98.19 239 ASN A O 1
ATOM 1835 N N . ARG A 1 240 ? 10.133 -28.219 2.104 1 97.62 240 ARG A N 1
ATOM 1836 C CA . ARG A 1 240 ? 11.078 -27.766 3.119 1 97.62 240 ARG A CA 1
ATOM 1837 C C . ARG A 1 240 ? 10.375 -27.5 4.445 1 97.62 240 ARG A C 1
ATOM 1839 O O . ARG A 1 240 ? 10.992 -27.562 5.508 1 97.62 240 ARG A O 1
ATOM 1846 N N . ASP A 1 241 ? 9.109 -27.156 4.402 1 96.31 241 ASP A N 1
ATOM 1847 C CA . ASP A 1 241 ? 8.328 -26.766 5.574 1 96.31 241 ASP A CA 1
ATOM 1848 C C . ASP A 1 241 ? 7.461 -27.922 6.066 1 96.31 241 ASP A C 1
ATOM 1850 O O . ASP A 1 241 ? 6.672 -28.484 5.301 1 96.31 241 ASP A O 1
ATOM 1854 N N . ARG A 1 242 ? 7.562 -28.203 7.301 1 96.25 242 ARG A N 1
ATOM 1855 C CA . ARG A 1 242 ? 6.84 -29.344 7.871 1 96.25 242 ARG A CA 1
ATOM 1856 C C . ARG A 1 242 ? 5.336 -29.094 7.855 1 96.25 242 ARG A C 1
ATOM 1858 O O . ARG A 1 242 ? 4.555 -29.984 7.512 1 96.25 242 ARG A O 1
ATOM 1865 N N . ASP A 1 243 ? 4.922 -27.906 8.219 1 93.81 243 ASP A N 1
ATOM 1866 C CA . ASP A 1 243 ? 3.494 -27.609 8.258 1 93.81 243 ASP A CA 1
ATOM 1867 C C . ASP A 1 243 ? 2.879 -27.688 6.863 1 93.81 243 ASP A C 1
ATOM 1869 O O . ASP A 1 243 ? 1.763 -28.188 6.699 1 93.81 243 ASP A O 1
ATOM 1873 N N . GLN A 1 244 ? 3.568 -27.203 5.895 1 94.25 244 GLN A N 1
ATOM 1874 C CA . GLN A 1 244 ? 3.092 -27.25 4.516 1 94.25 244 GLN A CA 1
ATOM 1875 C C . GLN A 1 244 ? 3.045 -28.688 4.008 1 94.25 244 GLN A C 1
ATOM 1877 O O . GLN A 1 244 ? 2.133 -29.062 3.268 1 94.25 244 GLN A O 1
ATOM 1882 N N . LEU A 1 245 ? 4.016 -29.469 4.461 1 95.44 245 LEU A N 1
ATOM 1883 C CA . LEU A 1 245 ? 4.113 -30.891 4.094 1 95.44 245 LEU A CA 1
ATOM 1884 C C . LEU A 1 245 ? 2.842 -31.641 4.473 1 95.44 245 LEU A C 1
ATOM 1886 O O . LEU A 1 245 ? 2.344 -32.438 3.691 1 95.44 245 LEU A O 1
ATOM 1890 N N . PHE A 1 246 ? 2.266 -31.328 5.566 1 96.06 246 PHE A N 1
ATOM 1891 C CA . PHE A 1 246 ? 1.146 -32.062 6.121 1 96.06 246 PHE A CA 1
ATOM 1892 C C . PHE A 1 246 ? -0.156 -31.297 5.977 1 96.06 246 PHE A C 1
ATOM 1894 O O . PHE A 1 246 ? -1.189 -31.688 6.516 1 96.06 246 PHE A O 1
ATOM 1901 N N . LYS A 1 247 ? -0.161 -30.203 5.348 1 94.62 247 LYS A N 1
ATOM 1902 C CA . LYS A 1 247 ? -1.33 -29.328 5.27 1 94.62 247 LYS A CA 1
ATOM 1903 C C . LYS A 1 247 ? -2.559 -30.109 4.797 1 94.62 247 LYS A C 1
ATOM 1905 O O . LYS A 1 247 ? -2.529 -30.75 3.748 1 94.62 247 LYS A O 1
ATOM 1910 N N . ASN A 1 248 ? -3.609 -30.062 5.59 1 92.69 248 ASN A N 1
ATOM 1911 C CA . ASN A 1 248 ? -4.922 -30.656 5.332 1 92.69 248 ASN A CA 1
ATOM 1912 C C . ASN A 1 248 ? -4.852 -32.156 5.227 1 92.69 248 ASN A C 1
ATOM 1914 O O . ASN A 1 248 ? -5.816 -32.812 4.809 1 92.69 248 ASN A O 1
ATOM 1918 N N . SER A 1 249 ? -3.609 -32.656 5.629 1 91.94 249 SER A N 1
ATOM 1919 C CA . SER A 1 249 ? -3.498 -34.125 5.629 1 91.94 249 SER A CA 1
ATOM 1920 C C . SER A 1 249 ? -4.355 -34.719 6.727 1 91.94 249 SER A C 1
ATOM 1922 O O . SER A 1 249 ? -4.609 -34.094 7.754 1 91.94 249 SER A O 1
ATOM 1924 N N . LYS A 1 250 ? -5.078 -35.781 6.629 1 81.88 250 LYS A N 1
ATOM 1925 C CA . LYS A 1 250 ? -5.902 -36.531 7.566 1 81.88 250 LYS A CA 1
ATOM 1926 C C . LYS A 1 250 ? -7.348 -36.031 7.551 1 81.88 250 LYS A C 1
ATOM 1928 O O . LYS A 1 250 ? -8.25 -36.719 8.023 1 81.88 250 LYS A O 1
ATOM 1933 N N . LEU A 1 251 ? -7.426 -34.781 7.07 1 77.88 251 LEU A N 1
ATOM 1934 C CA . LEU A 1 251 ? -8.789 -34.281 6.953 1 77.88 251 LEU A CA 1
ATOM 1935 C C . LEU A 1 251 ? -9.43 -34.719 5.645 1 77.88 251 LEU A C 1
ATOM 1937 O O . LEU A 1 251 ? -10.531 -35.25 5.645 1 77.88 251 LEU A O 1
ATOM 1941 N N . PHE A 1 252 ? -8.562 -34.438 4.539 1 81.44 252 PHE A N 1
ATOM 1942 C CA . PHE A 1 252 ? -9.172 -34.656 3.23 1 81.44 252 PHE A CA 1
ATOM 1943 C C . PHE A 1 252 ? -8.398 -35.719 2.438 1 81.44 252 PHE A C 1
ATOM 1945 O O . PHE A 1 252 ? -8.898 -36.25 1.441 1 81.44 252 PHE A O 1
ATOM 1952 N N . TRP A 1 253 ? -7.188 -35.938 2.859 1 89.56 253 TRP A N 1
ATOM 1953 C CA . TRP A 1 253 ? -6.332 -36.875 2.133 1 89.56 253 TRP A CA 1
ATOM 1954 C C . TRP A 1 253 ? -5.301 -37.5 3.062 1 89.56 253 TRP A C 1
ATOM 1956 O O . TRP A 1 253 ? -5.145 -37.062 4.211 1 89.56 253 TRP A O 1
ATOM 1966 N N . LYS A 1 254 ? -4.676 -38.594 2.607 1 92.56 254 LYS A N 1
ATOM 1967 C CA . LYS A 1 254 ? -3.68 -39.312 3.396 1 92.56 254 LYS A CA 1
ATOM 1968 C C . LYS A 1 254 ? -2.291 -39.188 2.777 1 92.56 254 LYS A C 1
ATOM 1970 O O . LYS A 1 254 ? -2.117 -39.406 1.577 1 92.56 254 LYS A O 1
ATOM 1975 N N . LEU A 1 255 ? -1.352 -38.75 3.576 1 97 255 LEU A N 1
ATOM 1976 C CA . LEU A 1 255 ? 0.042 -38.656 3.156 1 97 255 LEU A CA 1
ATOM 1977 C C . LEU A 1 255 ? 0.802 -39.938 3.479 1 97 255 LEU A C 1
ATOM 1979 O O . LEU A 1 255 ? 0.945 -40.312 4.648 1 97 255 LEU A O 1
ATOM 1983 N N . ASP A 1 256 ? 1.259 -40.594 2.463 1 97.81 256 ASP A N 1
ATOM 1984 C CA . ASP A 1 256 ? 1.894 -41.906 2.629 1 97.81 256 ASP A CA 1
ATOM 1985 C C . ASP A 1 256 ? 3.381 -41.75 2.945 1 97.81 256 ASP A C 1
ATOM 1987 O O . ASP A 1 256 ? 3.928 -42.5 3.756 1 97.81 256 ASP A O 1
ATOM 1991 N N . LEU A 1 257 ? 4.059 -40.812 2.338 1 98.56 257 LEU A N 1
ATOM 1992 C CA . LEU A 1 257 ? 5.488 -40.625 2.564 1 98.56 257 LEU A CA 1
ATOM 1993 C C . LEU A 1 257 ? 5.828 -39.156 2.635 1 98.56 257 LEU A C 1
ATOM 1995 O O . LEU A 1 257 ? 6.035 -38.5 1.604 1 98.56 257 LEU A O 1
ATOM 1999 N N . PRO A 1 258 ? 5.863 -38.531 3.834 1 98.38 258 PRO A N 1
ATOM 2000 C CA . PRO A 1 258 ? 6.328 -37.156 4.02 1 98.38 258 PRO A CA 1
ATOM 2001 C C . PRO A 1 258 ? 7.852 -37.031 4.008 1 98.38 258 PRO A C 1
ATOM 2003 O O . PRO A 1 258 ? 8.539 -37.781 4.711 1 98.38 258 PRO A O 1
ATOM 2006 N N . ILE A 1 259 ? 8.367 -36.219 3.205 1 98.75 259 ILE A N 1
ATOM 2007 C CA . ILE A 1 259 ? 9.805 -35.969 3.166 1 98.75 259 ILE A CA 1
ATOM 2008 C C . ILE A 1 259 ? 10.062 -34.469 3.359 1 98.75 259 ILE A C 1
ATOM 2010 O O . ILE A 1 259 ? 9.836 -33.688 2.449 1 98.75 259 ILE A O 1
ATOM 2014 N N . GLN A 1 260 ? 10.5 -34.062 4.531 1 98.56 260 GLN A N 1
ATOM 2015 C CA . GLN A 1 260 ? 10.898 -32.688 4.75 1 98.56 260 GLN A CA 1
ATOM 2016 C C . GLN A 1 260 ? 12.281 -32.406 4.172 1 98.56 260 GLN A C 1
ATOM 2018 O O . GLN A 1 260 ? 13.297 -32.688 4.816 1 98.56 260 GLN A O 1
ATOM 2023 N N . ALA A 1 261 ? 12.359 -31.859 2.967 1 98.69 261 ALA A N 1
ATOM 2024 C CA . ALA A 1 261 ? 13.617 -31.656 2.25 1 98.69 261 ALA A CA 1
ATOM 2025 C C . ALA A 1 261 ? 13.445 -30.688 1.089 1 98.69 261 ALA A C 1
ATOM 2027 O O . ALA A 1 261 ? 12.32 -30.297 0.761 1 98.69 261 ALA A O 1
ATOM 2028 N N . ASP A 1 262 ? 14.602 -30.266 0.59 1 98.38 262 ASP A N 1
ATOM 2029 C CA . ASP A 1 262 ? 14.609 -29.484 -0.648 1 98.38 262 ASP A CA 1
ATOM 2030 C C . ASP A 1 262 ? 14.156 -30.344 -1.831 1 98.38 262 ASP A C 1
ATOM 2032 O O . ASP A 1 262 ? 14.742 -31.391 -2.111 1 98.38 262 ASP A O 1
ATOM 2036 N N . ALA A 1 263 ? 13.133 -29.875 -2.502 1 98.25 263 ALA A N 1
ATOM 2037 C CA . ALA A 1 263 ? 12.508 -30.656 -3.559 1 98.25 263 ALA A CA 1
ATOM 2038 C C . ALA A 1 263 ? 13.469 -30.875 -4.723 1 98.25 263 ALA A C 1
ATOM 2040 O O . ALA A 1 263 ? 13.578 -31.984 -5.246 1 98.25 263 ALA A O 1
ATOM 2041 N N . ALA A 1 264 ? 14.164 -29.828 -5.148 1 98.25 264 ALA A N 1
ATOM 2042 C CA . ALA A 1 264 ? 15.07 -29.938 -6.285 1 98.25 264 ALA A CA 1
ATOM 2043 C C . ALA A 1 264 ? 16.156 -30.969 -6.016 1 98.25 264 ALA A C 1
ATOM 2045 O O . ALA A 1 264 ? 16.406 -31.844 -6.844 1 98.25 264 ALA A O 1
ATOM 2046 N N . LYS A 1 265 ? 16.75 -30.844 -4.852 1 98.5 265 LYS A N 1
ATOM 2047 C CA . LYS A 1 265 ? 17.828 -31.766 -4.48 1 98.5 265 LYS A CA 1
ATOM 2048 C C . LYS A 1 265 ? 17.297 -33.219 -4.402 1 98.5 265 LYS A C 1
ATOM 2050 O O . LYS A 1 265 ? 17.984 -34.156 -4.828 1 98.5 265 LYS A O 1
ATOM 2055 N N . PHE A 1 266 ? 16.125 -33.375 -3.896 1 98.62 266 PHE A N 1
ATOM 2056 C CA . PHE A 1 266 ? 15.508 -34.688 -3.811 1 98.62 266 PHE A CA 1
ATOM 2057 C C . PHE A 1 266 ? 15.367 -35.312 -5.195 1 98.62 266 PHE A C 1
ATOM 2059 O O . PHE A 1 266 ? 15.758 -36.469 -5.402 1 98.62 266 PHE A O 1
ATOM 2066 N N . PHE A 1 267 ? 14.82 -34.625 -6.191 1 98.69 267 PHE A N 1
ATOM 2067 C CA . PHE A 1 267 ? 14.547 -35.156 -7.52 1 98.69 267 PHE A CA 1
ATOM 2068 C C . PHE A 1 267 ? 15.844 -35.469 -8.25 1 98.69 267 PHE A C 1
ATOM 2070 O O . PHE A 1 267 ? 15.922 -36.438 -9 1 98.69 267 PHE A O 1
ATOM 2077 N N . VAL A 1 268 ? 16.844 -34.594 -8.031 1 98.44 268 VAL A N 1
ATOM 2078 C CA . VAL A 1 268 ? 18.141 -34.875 -8.648 1 98.44 268 VAL A CA 1
ATOM 2079 C C . VAL A 1 268 ? 18.719 -36.156 -8.094 1 98.44 268 VAL A C 1
ATOM 2081 O O . VAL A 1 268 ? 19.188 -37.031 -8.859 1 98.44 268 VAL A O 1
ATOM 2084 N N . ASP A 1 269 ? 18.656 -36.344 -6.758 1 98.31 269 ASP A N 1
ATOM 2085 C CA . ASP A 1 269 ? 19.141 -37.562 -6.133 1 98.31 269 ASP A CA 1
ATOM 2086 C C . ASP A 1 269 ? 18.344 -38.781 -6.594 1 98.31 269 ASP A C 1
ATOM 2088 O O . ASP A 1 269 ? 18.922 -39.844 -6.863 1 98.31 269 ASP A O 1
ATOM 2092 N N . LEU A 1 270 ? 17.062 -38.656 -6.633 1 98.44 270 LEU A N 1
ATOM 2093 C CA . LEU A 1 270 ? 16.172 -39.719 -7.078 1 98.44 270 LEU A CA 1
ATOM 2094 C C . LEU A 1 270 ? 16.516 -40.156 -8.508 1 98.44 270 LEU A C 1
ATOM 2096 O O . LEU A 1 270 ? 16.656 -41.344 -8.789 1 98.44 270 LEU A O 1
ATOM 2100 N N . ALA A 1 271 ? 16.656 -39.188 -9.438 1 98.19 271 ALA A N 1
ATOM 2101 C CA . ALA A 1 271 ? 16.953 -39.438 -10.836 1 98.19 271 ALA A CA 1
ATOM 2102 C C . ALA A 1 271 ? 18.297 -40.156 -10.992 1 98.19 271 ALA A C 1
ATOM 2104 O O . ALA A 1 271 ? 18.453 -41.062 -11.82 1 98.19 271 ALA A O 1
ATOM 2105 N N . ASN A 1 272 ? 19.234 -39.719 -10.172 1 97.25 272 ASN A N 1
ATOM 2106 C CA . ASN A 1 272 ? 20.562 -40.344 -10.227 1 97.25 272 ASN A CA 1
ATOM 2107 C C . ASN A 1 272 ? 20.516 -41.812 -9.883 1 97.25 272 ASN A C 1
ATOM 2109 O O . ASN A 1 272 ? 21.266 -42.625 -10.453 1 97.25 272 ASN A O 1
ATOM 2113 N N . GLN A 1 273 ? 19.625 -42.156 -9.055 1 97.06 273 GLN A N 1
ATOM 2114 C CA . GLN A 1 273 ? 19.578 -43.531 -8.594 1 97.06 273 GLN A CA 1
ATOM 2115 C C . GLN A 1 273 ? 18.688 -44.375 -9.508 1 97.06 273 GLN A C 1
ATOM 2117 O O . GLN A 1 273 ? 18.781 -45.625 -9.5 1 97.06 273 GLN A O 1
ATOM 2122 N N . LEU A 1 274 ? 17.859 -43.75 -10.266 1 96.88 274 LEU A N 1
ATOM 2123 C CA . LEU A 1 274 ? 16.938 -44.5 -11.125 1 96.88 274 LEU A CA 1
ATOM 2124 C C . LEU A 1 274 ? 17.375 -44.406 -12.586 1 96.88 274 LEU A C 1
ATOM 2126 O O . LEU A 1 274 ? 16.672 -44.906 -13.477 1 96.88 274 LEU A O 1
ATOM 2130 N N . LYS A 1 275 ? 18.469 -43.844 -12.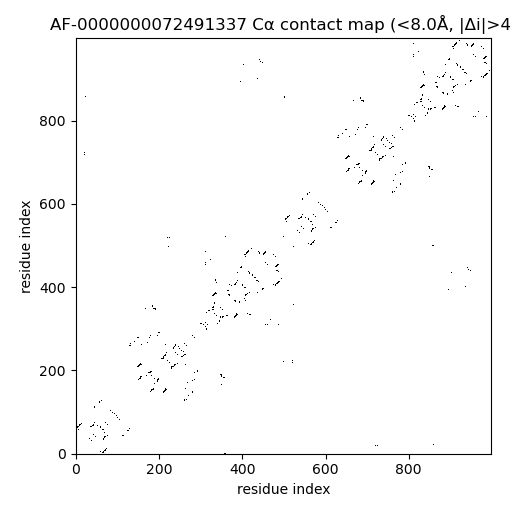75 1 89.44 275 LYS A N 1
ATOM 2131 C CA . LYS A 1 275 ? 18.938 -43.625 -14.117 1 89.44 275 LYS A CA 1
ATOM 2132 C C . LYS A 1 275 ? 18.953 -44.938 -14.906 1 89.44 275 LYS A C 1
ATOM 2134 O O . LYS A 1 275 ? 19.484 -45.938 -14.445 1 89.44 275 LYS A O 1
ATOM 2139 N N . ASP A 1 276 ? 18.297 -45.031 -16.062 1 88.19 276 ASP A N 1
ATOM 2140 C CA . ASP A 1 276 ? 18.266 -46.125 -17.031 1 88.19 276 ASP A CA 1
ATOM 2141 C C . ASP A 1 276 ? 17.578 -47.344 -16.469 1 88.19 276 ASP A C 1
ATOM 2143 O O . ASP A 1 276 ? 17.656 -48.438 -17.062 1 88.19 276 ASP A O 1
ATOM 2147 N N . SER A 1 277 ? 16.938 -47.219 -15.305 1 91 277 SER A N 1
ATOM 2148 C CA . SER A 1 277 ? 16.344 -48.406 -14.695 1 91 277 SER A CA 1
ATOM 2149 C C . SER A 1 277 ? 14.828 -48.25 -14.539 1 91 277 SER A C 1
ATOM 2151 O O . SER A 1 277 ? 14.125 -49.188 -14.234 1 91 277 SER A O 1
ATOM 2153 N N . TYR A 1 278 ? 14.484 -47.062 -14.766 1 94.44 278 TYR A N 1
ATOM 2154 C CA . TYR A 1 278 ? 13.078 -46.781 -14.547 1 94.44 278 TYR A CA 1
ATOM 2155 C C . TYR A 1 278 ? 12.445 -46.156 -15.797 1 94.44 278 TYR A C 1
ATOM 2157 O O . TYR A 1 278 ? 13.039 -45.312 -16.438 1 94.44 278 TYR A O 1
ATOM 2165 N N . ARG A 1 279 ? 11.266 -46.75 -16.156 1 93.88 279 ARG A N 1
ATOM 2166 C CA . ARG A 1 279 ? 10.5 -46.219 -17.281 1 93.88 279 ARG A CA 1
ATOM 2167 C C . ARG A 1 279 ? 9.008 -46.156 -16.953 1 93.88 279 ARG A C 1
ATOM 2169 O O . ARG A 1 279 ? 8.477 -47.062 -16.328 1 93.88 279 ARG A O 1
ATOM 2176 N N . VAL A 1 280 ? 8.438 -45.094 -17.328 1 95.62 280 VAL A N 1
ATOM 2177 C CA . VAL A 1 280 ? 6.996 -44.906 -17.141 1 95.62 280 VAL A CA 1
ATOM 2178 C C . VAL A 1 280 ? 6.242 -45.594 -18.281 1 95.62 280 VAL A C 1
ATOM 2180 O O . VAL A 1 280 ? 6.742 -45.688 -19.406 1 95.62 280 VAL A O 1
ATOM 2183 N N . ASP A 1 281 ? 5.055 -46.125 -18 1 96 281 ASP A N 1
ATOM 2184 C CA . ASP A 1 281 ? 4.184 -46.719 -19 1 96 281 ASP A CA 1
ATOM 2185 C C . ASP A 1 281 ? 3.807 -45.688 -20.078 1 96 281 ASP A C 1
ATOM 2187 O O . ASP A 1 281 ? 3.16 -44.688 -19.781 1 96 281 ASP A O 1
ATOM 2191 N N . GLN A 1 282 ? 4.102 -45.969 -21.297 1 96.31 282 GLN A N 1
ATOM 2192 C CA . GLN A 1 282 ? 3.865 -45.062 -22.391 1 96.31 282 GLN A CA 1
ATOM 2193 C C . GLN A 1 282 ? 2.373 -44.875 -22.656 1 96.31 282 GLN A C 1
ATOM 2195 O O . GLN A 1 282 ? 1.939 -43.812 -23.125 1 96.31 282 GLN A O 1
ATOM 2200 N N . ASP A 1 283 ? 1.664 -45.844 -22.328 1 97.56 283 ASP A N 1
ATOM 2201 C CA . ASP A 1 283 ? 0.217 -45.75 -22.5 1 97.56 283 ASP A CA 1
ATOM 2202 C C . ASP A 1 283 ? -0.375 -44.719 -21.547 1 97.56 283 ASP A C 1
ATOM 2204 O O . ASP A 1 283 ? -1.308 -44 -21.906 1 97.56 283 ASP A O 1
ATOM 2208 N N . TRP A 1 284 ? 0.165 -44.688 -20.344 1 98.06 284 TRP A N 1
ATOM 2209 C CA . TRP A 1 284 ? -0.267 -43.719 -19.375 1 98.06 284 TRP A CA 1
ATOM 2210 C C . TRP A 1 284 ? 0.061 -42.312 -19.844 1 98.06 284 TRP A C 1
ATOM 2212 O O . TRP A 1 284 ? -0.811 -41.438 -19.875 1 98.06 284 TRP A O 1
ATOM 2222 N N . LEU A 1 285 ? 1.253 -42.094 -20.328 1 97.94 285 LEU A N 1
ATOM 2223 C CA . LEU A 1 285 ? 1.688 -40.781 -20.844 1 97.94 285 LEU A CA 1
ATOM 2224 C C . LEU A 1 285 ? 0.835 -40.375 -22.031 1 97.94 285 LEU A C 1
ATOM 2226 O O . LEU A 1 285 ? 0.425 -39.219 -22.125 1 97.94 285 LEU A O 1
ATOM 2230 N N . GLN A 1 286 ? 0.541 -41.312 -22.906 1 97.69 286 GLN A N 1
ATOM 2231 C CA . GLN A 1 286 ? -0.23 -41.031 -24.109 1 97.69 286 GLN A CA 1
ATOM 2232 C C . GLN A 1 286 ? -1.668 -40.656 -23.766 1 97.69 286 GLN A C 1
ATOM 2234 O O . GLN A 1 286 ? -2.248 -39.75 -24.375 1 97.69 286 GLN A O 1
ATOM 2239 N N . SER A 1 287 ? -2.219 -41.344 -22.812 1 97.81 287 SER A N 1
ATOM 2240 C CA . SER A 1 287 ? -3.586 -41.031 -22.406 1 97.81 287 SER A CA 1
ATOM 2241 C C . SER A 1 287 ? -3.701 -39.594 -21.875 1 97.81 287 SER A C 1
ATOM 2243 O O . SER A 1 287 ? -4.672 -38.906 -22.172 1 97.81 287 SER A O 1
ATOM 2245 N N . LEU A 1 288 ? -2.748 -39.188 -21.078 1 98.31 288 LEU A N 1
ATOM 2246 C CA . LEU A 1 288 ? -2.73 -37.812 -20.547 1 98.31 288 LEU A CA 1
ATOM 2247 C C . LEU A 1 288 ? -2.543 -36.812 -21.672 1 98.31 288 LEU A C 1
ATOM 2249 O O . LEU A 1 288 ? -3.205 -35.781 -21.703 1 98.31 288 LEU A O 1
ATOM 2253 N N . ARG A 1 289 ? -1.696 -37.094 -22.609 1 97.5 289 ARG A N 1
ATOM 2254 C CA . ARG A 1 289 ? -1.432 -36.219 -23.75 1 97.5 289 ARG A CA 1
ATOM 2255 C C . ARG A 1 289 ? -2.682 -36.031 -24.609 1 97.5 289 ARG A C 1
ATOM 2257 O O . ARG A 1 289 ? -2.973 -34.938 -25.078 1 97.5 289 ARG A O 1
ATOM 2264 N N . ASP A 1 290 ? -3.35 -37.156 -24.797 1 97.69 290 ASP A N 1
ATOM 2265 C CA . ASP A 1 290 ? -4.574 -37.094 -25.594 1 97.69 290 ASP A CA 1
ATOM 2266 C C . ASP A 1 290 ? -5.602 -36.156 -24.969 1 97.69 290 ASP A C 1
ATOM 2268 O O . ASP A 1 290 ? -6.23 -35.344 -25.656 1 97.69 290 ASP A O 1
ATOM 2272 N N . ARG A 1 291 ? -5.738 -36.219 -23.688 1 96.88 291 ARG A N 1
ATOM 2273 C CA . ARG A 1 291 ? -6.66 -35.344 -22.984 1 96.88 291 ARG A CA 1
ATOM 2274 C C . ARG A 1 291 ? -6.211 -33.875 -23.062 1 96.88 291 ARG A C 1
ATOM 2276 O O . ARG A 1 291 ? -7.035 -33 -23.234 1 96.88 291 ARG A O 1
ATOM 2283 N N . ASP A 1 292 ? -4.914 -33.719 -22.875 1 96.31 292 ASP A N 1
ATOM 2284 C CA . ASP A 1 292 ? -4.324 -32.375 -22.984 1 96.31 292 ASP A CA 1
ATOM 2285 C C . ASP A 1 292 ? -4.598 -31.766 -24.344 1 96.31 292 ASP A C 1
ATOM 2287 O O . ASP A 1 292 ? -5.055 -30.625 -24.438 1 96.31 292 ASP A O 1
ATOM 2291 N N . ASN A 1 293 ? -4.398 -32.562 -25.375 1 96.44 293 ASN A N 1
ATOM 2292 C CA . ASN A 1 293 ? -4.594 -32.094 -26.766 1 96.44 293 ASN A CA 1
ATOM 2293 C C . ASN A 1 293 ? -6.062 -31.797 -27.047 1 96.44 293 ASN A C 1
ATOM 2295 O O . ASN A 1 293 ? -6.371 -30.844 -27.766 1 96.44 293 ASN A O 1
ATOM 2299 N N . GLU A 1 294 ? -6.926 -32.594 -26.516 1 96.62 294 GLU A N 1
ATOM 2300 C CA . GLU A 1 294 ? -8.359 -32.375 -26.703 1 96.62 294 GLU A CA 1
ATOM 2301 C C . GLU A 1 294 ? -8.781 -31.031 -26.125 1 96.62 294 GLU A C 1
ATOM 2303 O O . GLU A 1 294 ? -9.531 -30.281 -26.75 1 96.62 294 GLU A O 1
ATOM 2308 N N . LYS A 1 295 ? -8.328 -30.75 -24.922 1 93.94 295 LYS A N 1
ATOM 2309 C CA . LYS A 1 295 ? -8.656 -29.469 -24.281 1 93.94 295 LYS A CA 1
ATOM 2310 C C . LYS A 1 295 ? -8.047 -28.297 -25.047 1 93.94 295 LYS A C 1
ATOM 2312 O O . LYS A 1 295 ? -8.664 -27.234 -25.141 1 93.94 295 LYS A O 1
ATOM 2317 N N . GLU A 1 296 ? -6.855 -28.453 -25.531 1 94.12 296 GLU A N 1
ATOM 2318 C CA . GLU A 1 296 ? -6.203 -27.406 -26.328 1 94.12 296 GLU A CA 1
ATOM 2319 C C . GLU A 1 296 ? -6.973 -27.125 -27.609 1 94.12 296 GLU A C 1
ATOM 2321 O O . GLU A 1 296 ? -7.109 -25.969 -28.031 1 94.12 296 GLU A O 1
ATOM 2326 N N . LYS A 1 297 ? -7.461 -28.203 -28.219 1 95.5 297 LYS A N 1
ATOM 2327 C CA . LYS A 1 297 ? -8.25 -28.062 -29.438 1 95.5 297 LYS A CA 1
ATOM 2328 C C . LYS A 1 297 ? -9.531 -27.281 -29.172 1 95.5 297 LYS A C 1
ATOM 2330 O O . LYS A 1 297 ? -9.93 -26.438 -29.984 1 95.5 297 LYS A O 1
ATOM 2335 N N . LYS A 1 298 ? -10.148 -27.578 -28.109 1 91.94 298 LYS A N 1
ATOM 2336 C CA . LYS A 1 298 ? -11.359 -26.859 -27.734 1 91.94 298 LYS A CA 1
ATOM 2337 C C . LYS A 1 298 ? -11.078 -25.375 -27.5 1 91.94 298 LYS A C 1
ATOM 2339 O O . LYS A 1 298 ? -11.875 -24.516 -27.875 1 91.94 298 LYS A O 1
ATOM 2344 N N . ALA A 1 299 ? -9.977 -25.078 -26.844 1 90.94 299 ALA A N 1
ATOM 2345 C CA . ALA A 1 299 ? -9.578 -23.703 -26.609 1 90.94 299 ALA A CA 1
ATOM 2346 C C . ALA A 1 299 ? -9.352 -22.969 -27.922 1 90.94 299 ALA A C 1
ATOM 2348 O O . ALA A 1 299 ? -9.695 -21.781 -28.062 1 90.94 299 ALA A O 1
ATOM 2349 N N . LEU A 1 300 ? -8.789 -23.625 -28.875 1 94.81 300 LEU A N 1
ATOM 2350 C CA . LEU A 1 300 ? -8.539 -23.031 -30.188 1 94.81 300 LEU A CA 1
ATOM 2351 C C . LEU A 1 300 ? -9.844 -22.766 -30.922 1 94.81 300 LEU A C 1
ATOM 2353 O O . LEU A 1 300 ? -9.969 -21.766 -31.641 1 94.81 300 LEU A O 1
ATOM 2357 N N . GLU A 1 301 ? -10.805 -23.672 -30.781 1 95.25 301 GLU A N 1
ATOM 2358 C CA . GLU A 1 301 ? -12.117 -23.469 -31.375 1 95.25 301 GLU A CA 1
ATOM 2359 C C . GLU A 1 301 ? -12.812 -22.25 -30.797 1 95.25 301 GLU A C 1
ATOM 2361 O O . GLU A 1 301 ? -13.383 -21.438 -31.531 1 95.25 301 GLU A O 1
ATOM 2366 N N . LEU A 1 302 ? -12.711 -22.125 -29.531 1 94.25 302 LEU A N 1
ATOM 2367 C CA . LEU A 1 302 ? -13.297 -20.969 -28.859 1 94.25 302 LEU A CA 1
ATOM 2368 C C . LEU A 1 302 ? -12.609 -19.688 -29.297 1 94.25 302 LEU A C 1
ATOM 2370 O O . LEU A 1 302 ? -13.25 -18.641 -29.422 1 94.25 302 LEU A O 1
ATOM 2374 N N . ALA A 1 303 ? -11.32 -19.734 -29.531 1 95.25 303 ALA A N 1
ATOM 2375 C CA . ALA A 1 303 ? -10.531 -18.578 -29.953 1 95.25 303 ALA A CA 1
ATOM 2376 C C . ALA A 1 303 ? -10.922 -18.125 -31.359 1 95.25 303 ALA A C 1
ATOM 2378 O O . ALA A 1 303 ? -10.703 -16.969 -31.719 1 95.25 303 ALA A O 1
ATOM 2379 N N . SER A 1 304 ? -11.508 -19 -32.125 1 95 304 SER A N 1
ATOM 2380 C CA . SER A 1 304 ? -11.852 -18.703 -33.531 1 95 304 SER A CA 1
ATOM 2381 C C . SER A 1 304 ? -13.172 -17.953 -33.625 1 95 304 SER A C 1
ATOM 2383 O O . SER A 1 304 ? -13.5 -17.375 -34.656 1 95 304 SER A O 1
ATOM 2385 N N . GLU A 1 305 ? -13.852 -17.906 -32.5 1 94.81 305 GLU A N 1
ATOM 2386 C CA . GLU A 1 305 ? -15.117 -17.172 -32.469 1 94.81 305 GLU A CA 1
ATOM 2387 C C . GLU A 1 305 ? -14.883 -15.672 -32.625 1 94.81 305 GLU A C 1
ATOM 2389 O O . GLU A 1 305 ? -13.938 -15.133 -32.031 1 94.81 305 GLU A O 1
ATOM 2394 N N . ILE A 1 306 ? -15.797 -14.977 -33.406 1 95.19 306 ILE A N 1
ATOM 2395 C CA . ILE A 1 306 ? -15.688 -13.531 -33.625 1 95.19 306 ILE A CA 1
ATOM 2396 C C . ILE A 1 306 ? -16.75 -12.812 -32.781 1 95.19 306 ILE A C 1
ATOM 2398 O O . ILE A 1 306 ? -17.953 -12.898 -33.094 1 95.19 306 ILE A O 1
ATOM 2402 N N . PRO A 1 307 ? -16.328 -12.125 -31.797 1 94.81 307 PRO A N 1
ATOM 2403 C CA . PRO A 1 307 ? -17.312 -11.391 -31 1 94.81 307 PRO A CA 1
ATOM 2404 C C . PRO A 1 307 ? -17.938 -10.227 -31.766 1 94.81 307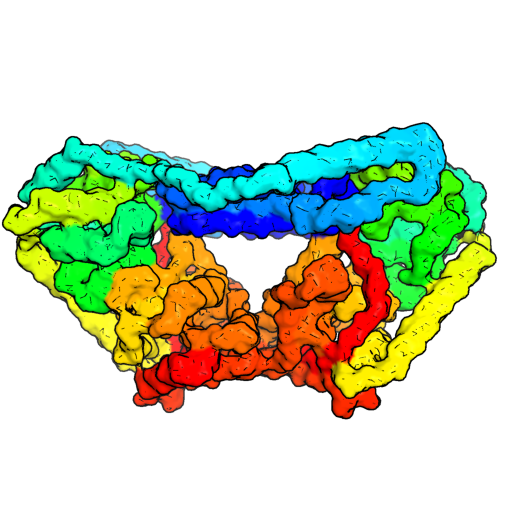 PRO A C 1
ATOM 2406 O O . PRO A 1 307 ? -17.375 -9.766 -32.75 1 94.81 307 PRO A O 1
ATOM 2409 N N . LYS A 1 308 ? -19.094 -9.766 -31.25 1 92.81 308 LYS A N 1
ATOM 2410 C CA . LYS A 1 308 ? -19.797 -8.633 -31.859 1 92.81 308 LYS A CA 1
ATOM 2411 C C . LYS A 1 308 ? -19 -7.344 -31.703 1 92.81 308 LYS A C 1
ATOM 2413 O O . LYS A 1 308 ? -18.938 -6.539 -32.625 1 92.81 308 LYS A O 1
ATOM 2418 N N . GLU A 1 309 ? -18.484 -7.215 -30.5 1 95 309 GLU A N 1
ATOM 2419 C CA . GLU A 1 309 ? -17.688 -6.023 -30.219 1 95 309 GLU A CA 1
ATOM 2420 C C . GLU A 1 309 ? -16.297 -6.402 -29.703 1 95 309 GLU A C 1
ATOM 2422 O O . GLU A 1 309 ? -16.141 -7.402 -29 1 95 309 GLU A O 1
ATOM 2427 N N . HIS A 1 310 ? -15.297 -5.629 -30.109 1 97.44 310 HIS A N 1
ATOM 2428 C CA . HIS A 1 310 ? -13.922 -5.77 -29.656 1 97.44 310 HIS A CA 1
ATOM 2429 C C . HIS A 1 310 ? -13.344 -7.125 -30.047 1 97.44 310 HIS A C 1
ATOM 2431 O O . HIS A 1 310 ? -13.852 -7.777 -30.969 1 97.44 310 HIS A O 1
ATOM 2437 N N . LEU A 1 311 ? -12.227 -7.531 -29.453 1 98.19 311 LEU A N 1
ATOM 2438 C CA . LEU A 1 311 ? -11.477 -8.711 -29.875 1 98.19 311 LEU A CA 1
ATOM 2439 C C . LEU A 1 311 ? -11.773 -9.898 -28.969 1 98.19 311 LEU A C 1
ATOM 2441 O O . LEU A 1 311 ? -12.195 -9.719 -27.812 1 98.19 311 LEU A O 1
ATOM 2445 N N . ASN A 1 312 ? -11.656 -11.141 -29.5 1 97.5 312 ASN A N 1
ATOM 2446 C CA . ASN A 1 312 ? -11.664 -12.352 -28.688 1 97.5 312 ASN A CA 1
ATOM 2447 C C . ASN A 1 312 ? -10.375 -12.492 -27.875 1 97.5 312 ASN A C 1
ATOM 2449 O O . ASN A 1 312 ? -9.297 -12.633 -28.453 1 97.5 312 ASN A O 1
ATOM 2453 N N . PRO A 1 313 ? -10.477 -12.445 -26.547 1 97.38 313 PRO A N 1
ATOM 2454 C CA . PRO A 1 313 ? -9.258 -12.492 -25.75 1 97.38 313 PRO A CA 1
ATOM 2455 C C . PRO A 1 313 ? -8.414 -13.742 -26.016 1 97.38 313 PRO A C 1
ATOM 2457 O O . PRO A 1 313 ? -7.184 -13.68 -25.984 1 97.38 313 PRO A O 1
ATOM 2460 N N . LEU A 1 314 ? -9.047 -14.883 -26.281 1 97.38 314 LEU A N 1
ATOM 2461 C CA . LEU A 1 314 ? -8.312 -16.125 -26.547 1 97.38 314 LEU A CA 1
ATOM 2462 C C . LEU A 1 314 ? -7.539 -16.016 -27.859 1 97.38 314 LEU A C 1
ATOM 2464 O O . LEU A 1 314 ? -6.414 -16.516 -27.953 1 97.38 314 LEU A O 1
ATOM 2468 N N . ASP A 1 315 ? -8.141 -15.383 -28.812 1 97.75 315 ASP A N 1
ATOM 2469 C CA . ASP A 1 315 ? -7.457 -15.188 -30.094 1 97.75 315 ASP A CA 1
ATOM 2470 C C . ASP A 1 315 ? -6.215 -14.312 -29.922 1 97.75 315 ASP A C 1
ATOM 2472 O O . ASP A 1 315 ? -5.148 -14.633 -30.438 1 97.75 315 ASP A O 1
ATOM 2476 N N . VAL A 1 316 ? -6.371 -13.234 -29.188 1 98.44 316 VAL A N 1
ATOM 2477 C CA . VAL A 1 316 ? -5.254 -12.328 -28.922 1 98.44 316 VAL A CA 1
ATOM 2478 C C . VAL A 1 316 ? -4.113 -13.102 -28.266 1 98.44 316 VAL A C 1
ATOM 2480 O O . VAL A 1 316 ? -2.953 -12.961 -28.656 1 98.44 316 VAL A O 1
ATOM 2483 N N . LEU A 1 317 ? -4.406 -13.938 -27.281 1 98.38 317 LEU A N 1
ATOM 2484 C CA . LEU A 1 317 ? -3.402 -14.68 -26.516 1 98.38 317 LEU A CA 1
ATOM 2485 C C . LEU A 1 317 ? -2.727 -15.734 -27.375 1 98.38 317 LEU A C 1
ATOM 2487 O O . LEU A 1 317 ? -1.519 -15.953 -27.281 1 98.38 317 LEU A O 1
ATOM 2491 N N . HIS A 1 318 ? -3.506 -16.438 -28.219 1 97.88 318 HIS A N 1
ATOM 2492 C CA . HIS A 1 318 ? -2.904 -17.422 -29.125 1 97.88 318 HIS A CA 1
ATOM 2493 C C . HIS A 1 318 ? -1.951 -16.766 -30.109 1 97.88 318 HIS A C 1
ATOM 2495 O O . HIS A 1 318 ? -0.874 -17.297 -30.391 1 97.88 318 HIS A O 1
ATOM 2501 N N . LYS A 1 319 ? -2.344 -15.648 -30.609 1 98.44 319 LYS A N 1
ATOM 2502 C CA . LYS A 1 319 ? -1.484 -14.906 -31.531 1 98.44 319 LYS A CA 1
ATOM 2503 C C . LYS A 1 319 ? -0.24 -14.383 -30.828 1 98.44 319 LYS A C 1
ATOM 2505 O O . LYS A 1 319 ? 0.845 -14.352 -31.406 1 98.44 319 LYS A O 1
ATOM 2510 N N . LEU A 1 320 ? -0.41 -13.922 -29.594 1 98.69 320 LEU A N 1
ATOM 2511 C CA . LEU A 1 320 ? 0.741 -13.539 -28.781 1 98.69 320 LEU A CA 1
ATOM 2512 C C . LEU A 1 320 ? 1.7 -14.719 -28.625 1 98.69 320 LEU A C 1
ATOM 2514 O O . LEU A 1 320 ? 2.914 -14.555 -28.781 1 98.69 320 LEU A O 1
ATOM 2518 N N . GLU A 1 321 ? 1.174 -15.906 -28.266 1 98.25 321 GLU A N 1
ATOM 2519 C CA . GLU A 1 321 ? 1.974 -17.125 -28.109 1 98.25 321 GLU A CA 1
ATOM 2520 C C . GLU A 1 321 ? 2.816 -17.391 -29.359 1 98.25 321 GLU A C 1
ATOM 2522 O O . GLU A 1 321 ? 3.98 -17.781 -29.25 1 98.25 321 GLU A O 1
ATOM 2527 N N . ASN A 1 322 ? 2.275 -17.125 -30.5 1 97.44 322 ASN A N 1
ATOM 2528 C CA . ASN A 1 322 ? 2.916 -17.422 -31.781 1 97.44 322 ASN A CA 1
ATOM 2529 C C . ASN A 1 322 ? 4.137 -16.531 -32 1 97.44 322 ASN A C 1
ATOM 2531 O O . ASN A 1 322 ? 5.031 -16.891 -32.781 1 97.44 322 ASN A O 1
ATOM 2535 N N . VAL A 1 323 ? 4.215 -15.414 -31.359 1 98.06 323 VAL A N 1
ATOM 2536 C CA . VAL A 1 323 ? 5.25 -14.453 -31.734 1 98.06 323 VAL A CA 1
ATOM 2537 C C . VAL A 1 323 ? 6.289 -14.344 -30.625 1 98.06 323 VAL A C 1
ATOM 2539 O O . VAL A 1 323 ? 7.281 -13.625 -30.75 1 98.06 323 VAL A O 1
ATOM 2542 N N . LEU A 1 324 ? 6.148 -15.016 -29.516 1 97.94 324 LEU A N 1
ATOM 2543 C CA . LEU A 1 324 ? 7.082 -14.922 -28.391 1 97.94 324 LEU A CA 1
ATOM 2544 C C . LEU A 1 324 ? 8.453 -15.461 -28.781 1 97.94 324 LEU A C 1
ATOM 2546 O O . LEU A 1 324 ? 8.555 -16.484 -29.469 1 97.94 324 LEU A O 1
ATOM 2550 N N . ASP A 1 325 ? 9.438 -14.82 -28.344 1 96.31 325 ASP A N 1
ATOM 2551 C CA . ASP A 1 325 ? 10.812 -15.266 -28.531 1 96.31 325 ASP A CA 1
ATOM 2552 C C . ASP A 1 325 ? 11.18 -16.359 -27.531 1 96.31 325 ASP A C 1
ATOM 2554 O O . ASP A 1 325 ? 10.539 -16.484 -26.484 1 96.31 325 ASP A O 1
ATOM 2558 N N . GLU A 1 326 ? 12.281 -17.078 -27.797 1 96.06 326 GLU A N 1
ATOM 2559 C CA . GLU A 1 326 ? 12.75 -18.141 -26.906 1 96.06 326 GLU A CA 1
ATOM 2560 C C . GLU A 1 326 ? 13.25 -17.578 -25.578 1 96.06 326 GLU A C 1
ATOM 2562 O O . GLU A 1 326 ? 13.203 -18.25 -24.562 1 96.06 326 GLU A O 1
ATOM 2567 N N . LYS A 1 327 ? 13.711 -16.375 -25.688 1 97.19 327 LYS A N 1
ATOM 2568 C CA . LYS A 1 327 ? 14.156 -15.688 -24.469 1 97.19 327 LYS A CA 1
ATOM 2569 C C . LYS A 1 327 ? 13.133 -14.656 -24.016 1 97.19 327 LYS A C 1
ATOM 2571 O O . LYS A 1 327 ? 13.328 -13.453 -24.219 1 97.19 327 LYS A O 1
ATOM 2576 N N . THR A 1 328 ? 12.102 -15.109 -23.469 1 98.25 328 THR A N 1
ATOM 2577 C CA . THR A 1 328 ? 11.039 -14.234 -22.984 1 98.25 328 THR A CA 1
ATOM 2578 C C . THR A 1 328 ? 10.633 -14.609 -21.562 1 98.25 328 THR A C 1
ATOM 2580 O O . THR A 1 328 ? 10.406 -15.781 -21.25 1 98.25 328 THR A O 1
ATOM 2583 N N . ILE A 1 329 ? 10.633 -13.688 -20.688 1 98.38 329 ILE A N 1
ATOM 2584 C CA . ILE A 1 329 ? 10.062 -13.859 -19.359 1 98.38 329 ILE A CA 1
ATOM 2585 C C . ILE A 1 329 ? 8.633 -13.32 -19.344 1 98.38 329 ILE A C 1
ATOM 2587 O O . ILE A 1 329 ? 8.383 -12.18 -19.734 1 98.38 329 ILE A O 1
ATOM 2591 N N . LEU A 1 330 ? 7.711 -14.148 -18.969 1 98.69 330 LEU A N 1
ATOM 2592 C CA . LEU A 1 330 ? 6.301 -13.789 -18.859 1 98.69 330 LEU A CA 1
ATOM 2593 C C . LEU A 1 330 ? 5.93 -13.477 -17.422 1 98.69 330 LEU A C 1
ATOM 2595 O O . LEU A 1 330 ? 6.262 -14.242 -16.5 1 98.69 330 LEU A O 1
ATOM 2599 N N . ILE A 1 331 ? 5.316 -12.352 -17.25 1 98.31 331 ILE A N 1
ATOM 2600 C CA . ILE A 1 331 ? 4.859 -11.938 -15.93 1 98.31 331 ILE A CA 1
ATOM 2601 C C . ILE A 1 331 ? 3.338 -11.828 -15.922 1 98.31 331 ILE A C 1
ATOM 2603 O O . ILE A 1 331 ? 2.766 -11.023 -16.672 1 98.31 331 ILE A O 1
ATOM 2607 N N . ALA A 1 332 ? 2.744 -12.633 -15.133 1 97.5 332 ALA A N 1
ATOM 2608 C CA . ALA A 1 332 ? 1.291 -12.633 -14.992 1 97.5 332 ALA A CA 1
ATOM 2609 C C . ALA A 1 332 ? 0.855 -11.836 -13.773 1 97.5 332 ALA A C 1
ATOM 2611 O O . ALA A 1 332 ? 0.979 -12.305 -12.633 1 97.5 332 ALA A O 1
ATOM 2612 N N . ASP A 1 333 ? 0.277 -10.695 -13.961 1 96.94 333 ASP A N 1
ATOM 2613 C CA . ASP A 1 333 ? -0.198 -9.898 -12.836 1 96.94 333 ASP A CA 1
ATOM 2614 C C . ASP A 1 333 ? -1.548 -10.398 -12.336 1 96.94 333 ASP A C 1
ATOM 2616 O O . ASP A 1 333 ? -1.614 -11.398 -11.609 1 96.94 333 ASP A O 1
ATOM 2620 N N . GLY A 1 334 ? -2.742 -9.82 -12.867 1 94.38 334 GLY A N 1
ATOM 2621 C CA . GLY A 1 334 ? -4.016 -10.359 -12.422 1 94.38 334 GLY A CA 1
ATOM 2622 C C . GLY A 1 334 ? -5.172 -9.984 -13.328 1 94.38 334 GLY A C 1
ATOM 2623 O O . GLY A 1 334 ? -5.094 -9.016 -14.078 1 94.38 334 GLY A O 1
ATOM 2624 N N . GLY A 1 335 ? -6.176 -10.852 -13.172 1 93.38 335 GLY A N 1
ATOM 2625 C CA . GLY A 1 335 ? -7.383 -10.625 -13.953 1 93.38 335 GLY A CA 1
ATOM 2626 C C . GLY A 1 335 ? -7.789 -11.836 -14.781 1 93.38 335 GLY A C 1
ATOM 2627 O O . GLY A 1 335 ? -7.031 -12.797 -14.898 1 93.38 335 GLY A O 1
ATOM 2628 N N . ASP A 1 336 ? -8.992 -11.711 -15.352 1 94.31 336 ASP A N 1
ATOM 2629 C CA . ASP A 1 336 ? -9.555 -12.812 -16.125 1 94.31 336 ASP A CA 1
ATOM 2630 C C . ASP A 1 336 ? -8.711 -13.086 -17.375 1 94.31 336 ASP A C 1
ATOM 2632 O O . ASP A 1 336 ? -8.469 -14.242 -17.734 1 94.31 336 ASP A O 1
ATOM 2636 N N . PHE A 1 337 ? -8.305 -12.023 -18.094 1 96.56 337 PHE A N 1
ATOM 2637 C CA . PHE A 1 337 ? -7.43 -12.141 -19.266 1 96.56 337 PHE A CA 1
ATOM 2638 C C . PHE A 1 337 ? -6.145 -12.875 -18.891 1 96.56 337 PHE A C 1
ATOM 2640 O O . PHE A 1 337 ? -5.676 -13.727 -19.656 1 96.56 337 PHE A O 1
ATOM 2647 N N . VAL A 1 338 ? -5.625 -12.594 -17.734 1 96.81 338 VAL A N 1
ATOM 2648 C CA . VAL A 1 338 ? -4.398 -13.203 -17.234 1 96.81 338 VAL A CA 1
ATOM 2649 C C . VAL A 1 338 ? -4.648 -14.672 -16.906 1 96.81 338 VAL A C 1
ATOM 2651 O O . VAL A 1 338 ? -3.789 -15.523 -17.156 1 96.81 338 VAL A O 1
ATOM 2654 N N . GLY A 1 339 ? -5.836 -14.938 -16.266 1 94.62 339 GLY A N 1
ATOM 2655 C CA . GLY A 1 339 ? -6.203 -16.328 -16.062 1 94.62 339 GLY A CA 1
ATOM 2656 C C . GLY A 1 339 ? -6.203 -17.141 -17.344 1 94.62 339 GLY A C 1
ATOM 2657 O O . GLY A 1 339 ? -5.68 -18.266 -17.375 1 94.62 339 GLY A O 1
ATOM 2658 N N . SER A 1 340 ? -6.742 -16.594 -18.422 1 95.75 340 SER A N 1
ATOM 2659 C CA . SER A 1 340 ? -6.746 -17.266 -19.734 1 95.75 340 SER A CA 1
ATOM 2660 C C . SER A 1 340 ? -5.328 -17.438 -20.266 1 95.75 340 SER A C 1
ATOM 2662 O O . SER A 1 340 ? -5 -18.484 -20.844 1 95.75 340 SER A O 1
ATOM 2664 N N . ALA A 1 341 ? -4.535 -16.438 -20.062 1 97.06 341 ALA A N 1
ATOM 2665 C CA . ALA A 1 341 ? -3.146 -16.484 -20.516 1 97.06 341 ALA A CA 1
ATOM 2666 C C . ALA A 1 341 ? -2.396 -17.641 -19.875 1 97.06 341 ALA A C 1
ATOM 2668 O O . ALA A 1 341 ? -1.543 -18.266 -20.516 1 97.06 341 ALA A O 1
ATOM 2669 N N . SER A 1 342 ? -2.707 -17.938 -18.641 1 94.88 342 SER A N 1
ATOM 2670 C CA . SER A 1 342 ? -2.021 -19 -17.922 1 94.88 342 SER A CA 1
ATOM 2671 C C . SER A 1 342 ? -2.285 -20.359 -18.578 1 94.88 342 SER A C 1
ATOM 2673 O O . SER A 1 342 ? -1.492 -21.297 -18.422 1 94.88 342 SER A O 1
ATOM 2675 N N . TYR A 1 343 ? -3.381 -20.5 -19.344 1 93.81 343 TYR A N 1
ATOM 2676 C CA . TYR A 1 343 ? -3.715 -21.766 -20.016 1 93.81 343 TYR A CA 1
ATOM 2677 C C . TYR A 1 343 ? -3.199 -21.781 -21.453 1 93.81 343 TYR A C 1
ATOM 2679 O O . TYR A 1 343 ? -3.125 -22.828 -22.078 1 93.81 343 TYR A O 1
ATOM 2687 N N . ILE A 1 344 ? -2.846 -20.594 -21.922 1 96.31 344 ILE A N 1
ATOM 2688 C CA . ILE A 1 344 ? -2.566 -20.516 -23.344 1 96.31 344 ILE A CA 1
ATOM 2689 C C . ILE A 1 344 ? -1.075 -20.281 -23.578 1 96.31 344 ILE A C 1
ATOM 2691 O O . ILE A 1 344 ? -0.448 -20.953 -24.406 1 96.31 344 ILE A O 1
ATOM 2695 N N . LEU A 1 345 ? -0.472 -19.359 -22.844 1 97.81 345 LEU A N 1
ATOM 2696 C CA . LEU A 1 345 ? 0.929 -19 -23.031 1 97.81 345 LEU A CA 1
ATOM 2697 C C . LEU A 1 345 ? 1.85 -20.062 -22.453 1 97.81 345 LEU A C 1
ATOM 2699 O O . LEU A 1 345 ? 1.561 -20.625 -21.391 1 97.81 345 LEU A O 1
ATOM 2703 N N . ARG A 1 346 ? 2.932 -20.281 -23.109 1 97.38 346 ARG A N 1
ATOM 2704 C CA . ARG A 1 346 ? 3.893 -21.312 -22.719 1 97.38 346 ARG A CA 1
ATOM 2705 C C . ARG A 1 346 ? 5.262 -20.703 -22.438 1 97.38 346 ARG A C 1
ATOM 2707 O O . ARG A 1 346 ? 6 -20.375 -23.359 1 97.38 346 ARG A O 1
ATOM 2714 N N . PRO A 1 347 ? 5.629 -20.594 -21.172 1 97.75 347 PRO A N 1
ATOM 2715 C CA . PRO A 1 347 ? 6.98 -20.109 -20.891 1 97.75 347 PRO A CA 1
ATOM 2716 C C . PRO A 1 347 ? 8.062 -20.953 -21.562 1 97.75 347 PRO A C 1
ATOM 2718 O O . PRO A 1 347 ? 7.93 -22.188 -21.625 1 97.75 347 PRO A O 1
ATOM 2721 N N . ARG A 1 348 ? 9.203 -20.391 -22 1 96.44 348 ARG A N 1
ATOM 2722 C CA . ARG A 1 348 ? 10.156 -21.031 -22.891 1 96.44 348 ARG A CA 1
ATOM 2723 C C . ARG A 1 348 ? 11.281 -21.703 -22.109 1 96.44 348 ARG A C 1
ATOM 2725 O O . ARG A 1 348 ? 12.086 -22.438 -22.688 1 96.44 348 ARG A O 1
ATOM 2732 N N . GLY A 1 349 ? 11.375 -21.469 -20.828 1 96.06 349 GLY A N 1
ATOM 2733 C CA . GLY A 1 349 ? 12.43 -22.062 -20.016 1 96.06 349 GLY A CA 1
ATOM 2734 C C . GLY A 1 349 ? 12.219 -21.859 -18.531 1 96.06 349 GLY A C 1
ATOM 2735 O O . GLY A 1 349 ? 11.219 -21.25 -18.125 1 96.06 349 GLY A O 1
ATOM 2736 N N . PRO A 1 350 ? 13.141 -22.422 -17.781 1 95.69 350 PRO A N 1
ATOM 2737 C CA . PRO A 1 350 ? 13.023 -22.266 -16.328 1 95.69 350 PRO A CA 1
ATOM 2738 C C . PRO A 1 350 ? 13.062 -20.797 -15.883 1 95.69 350 PRO A C 1
ATOM 2740 O O . PRO A 1 350 ? 13.797 -20 -16.453 1 95.69 350 PRO A O 1
ATOM 2743 N N . LEU A 1 351 ? 12.25 -20.484 -14.898 1 95.06 351 LEU A N 1
ATOM 2744 C CA . LEU A 1 351 ? 12.211 -19.156 -14.266 1 95.06 351 LEU A CA 1
ATOM 2745 C C . LEU A 1 351 ? 11.734 -18.094 -15.25 1 95.06 351 LEU A C 1
ATOM 2747 O O . LEU A 1 351 ? 12.102 -16.922 -15.141 1 95.06 351 LEU A O 1
ATOM 2751 N N . CYS A 1 352 ? 10.961 -18.5 -16.25 1 97.69 352 CYS A N 1
ATOM 2752 C CA . CYS A 1 352 ? 10.469 -17.562 -17.266 1 97.69 352 CYS A CA 1
ATOM 2753 C C . CYS A 1 352 ? 8.977 -17.297 -17.078 1 97.69 352 CYS A C 1
ATOM 2755 O O . CYS A 1 352 ? 8.328 -16.75 -17.969 1 97.69 352 CYS A O 1
ATOM 2757 N N . TRP A 1 353 ? 8.445 -17.672 -15.945 1 97.44 353 TRP A N 1
ATOM 2758 C CA . TRP A 1 353 ? 7.082 -17.359 -15.531 1 97.44 353 TRP A CA 1
ATOM 2759 C C . TRP A 1 353 ? 7.055 -16.797 -14.117 1 97.44 353 TRP A C 1
ATOM 2761 O O . TRP A 1 353 ? 7.449 -17.484 -13.164 1 97.44 353 TRP A O 1
ATOM 2771 N N . LEU A 1 354 ? 6.566 -15.602 -13.992 1 96.38 354 LEU A N 1
ATOM 2772 C CA . LEU A 1 354 ? 6.434 -14.984 -12.68 1 96.38 354 LEU A CA 1
ATOM 2773 C C . LEU A 1 354 ? 4.984 -14.594 -12.406 1 96.38 354 LEU A C 1
ATOM 2775 O O . LEU A 1 354 ? 4.324 -13.992 -13.258 1 96.38 354 LEU A O 1
ATOM 2779 N N . ASP A 1 355 ? 4.469 -14.938 -11.312 1 94.06 355 ASP A N 1
ATOM 2780 C CA . ASP A 1 355 ? 3.113 -14.586 -10.898 1 94.06 355 ASP A CA 1
ATOM 2781 C C . ASP A 1 355 ? 3.041 -14.375 -9.391 1 94.06 355 ASP A C 1
ATOM 2783 O O . ASP A 1 355 ? 4.012 -14.625 -8.672 1 94.06 355 ASP A O 1
ATOM 2787 N N . PRO A 1 356 ? 1.947 -13.852 -8.859 1 91.75 356 PRO A N 1
ATOM 2788 C CA . PRO A 1 356 ? 1.874 -13.484 -7.438 1 91.75 356 PRO A CA 1
ATOM 2789 C C . PRO A 1 356 ? 1.601 -14.688 -6.535 1 91.75 356 PRO A C 1
ATOM 2791 O O . PRO A 1 356 ? 1.478 -14.531 -5.316 1 91.75 356 PRO A O 1
ATOM 2794 N N . GLY A 1 357 ? 1.479 -15.828 -7.012 1 89.31 357 GLY A N 1
ATOM 2795 C CA . GLY A 1 357 ? 1.296 -17.016 -6.199 1 89.31 357 GLY A CA 1
ATOM 2796 C C . GLY A 1 357 ? -0.058 -17.078 -5.516 1 89.31 357 GLY A C 1
ATOM 2797 O O . GLY A 1 357 ? -1.064 -16.656 -6.086 1 89.31 357 GLY A O 1
ATOM 2798 N N . ALA A 1 358 ? -0.107 -17.656 -4.336 1 85.38 358 ALA A N 1
ATOM 2799 C CA . ALA A 1 358 ? -1.347 -18 -3.637 1 85.38 358 ALA A CA 1
ATOM 2800 C C . ALA A 1 358 ? -2.047 -16.734 -3.133 1 85.38 358 ALA A C 1
ATOM 2802 O O . ALA A 1 358 ? -3.24 -16.766 -2.822 1 85.38 358 ALA A O 1
ATOM 2803 N N . PHE A 1 359 ? -1.374 -15.656 -3.102 1 87.06 359 PHE A N 1
ATOM 2804 C CA . PHE A 1 359 ? -1.993 -14.453 -2.559 1 87.06 359 PHE A CA 1
ATOM 2805 C C . PHE A 1 359 ? -2.723 -13.68 -3.65 1 87.06 359 PHE A C 1
ATOM 2807 O O . PHE A 1 359 ? -3.561 -12.82 -3.359 1 87.06 359 PHE A O 1
ATOM 2814 N N . GLY A 1 360 ? -2.348 -13.953 -4.871 1 89 360 GLY A N 1
ATOM 2815 C CA . GLY A 1 360 ? -3.068 -13.328 -5.969 1 89 360 GLY A CA 1
ATOM 2816 C C . GLY A 1 360 ? -3.049 -11.812 -5.91 1 89 360 GLY A C 1
ATOM 2817 O O . GLY A 1 360 ? -4.039 -11.156 -6.25 1 89 360 GLY A O 1
ATOM 2818 N N . THR A 1 361 ? -1.982 -11.234 -5.398 1 91.25 361 THR A N 1
ATOM 2819 C CA . THR A 1 361 ? -1.892 -9.789 -5.234 1 91.25 361 THR A CA 1
ATOM 2820 C C . THR A 1 361 ? -1.838 -9.094 -6.594 1 91.25 361 THR A C 1
ATOM 2822 O O . THR A 1 361 ? -1.088 -9.508 -7.477 1 91.25 361 THR A O 1
ATOM 2825 N N . LEU A 1 362 ? -2.641 -8.141 -6.77 1 94.94 362 LEU A N 1
ATOM 2826 C CA . LEU A 1 362 ? -2.613 -7.336 -7.988 1 94.94 362 LEU A CA 1
ATOM 2827 C C . LEU A 1 362 ? -1.562 -6.238 -7.895 1 94.94 362 LEU A C 1
ATOM 2829 O O . LEU A 1 362 ? -1.241 -5.773 -6.797 1 94.94 362 LEU A O 1
ATOM 2833 N N . GLY A 1 363 ? -0.974 -5.883 -9.023 1 95.69 363 GLY A N 1
ATOM 2834 C CA . GLY A 1 363 ? -0.072 -4.742 -9.055 1 95.69 363 GLY A CA 1
ATOM 2835 C C . GLY A 1 363 ? 1.375 -5.121 -8.797 1 95.69 363 GLY A C 1
ATOM 2836 O O . GLY A 1 363 ? 2.215 -4.25 -8.555 1 95.69 363 GLY A O 1
ATOM 2837 N N . CYS A 1 364 ? 1.702 -6.367 -8.828 1 94.75 364 CYS A N 1
ATOM 2838 C CA . CYS A 1 364 ? 3.076 -6.801 -8.609 1 94.75 364 CYS A CA 1
ATOM 2839 C C . CYS A 1 364 ? 3.863 -6.805 -9.914 1 94.75 364 CYS A C 1
ATOM 2841 O O . CYS A 1 364 ? 5.094 -6.82 -9.898 1 94.75 364 CYS A O 1
ATOM 2843 N N . GLY A 1 365 ? 3.223 -6.797 -11.039 1 97.06 365 GLY A N 1
ATOM 2844 C CA . GLY A 1 365 ? 3.818 -7.031 -12.344 1 97.06 365 GLY A CA 1
ATOM 2845 C C . GLY A 1 365 ? 4.938 -6.055 -12.672 1 97.06 365 GLY A C 1
ATOM 2846 O O . GLY A 1 365 ? 6 -6.461 -13.141 1 97.06 365 GLY A O 1
ATOM 2847 N N . ALA A 1 366 ? 4.723 -4.793 -12.43 1 97.88 366 ALA A N 1
ATOM 2848 C CA . ALA A 1 366 ? 5.703 -3.775 -12.797 1 97.88 366 ALA A CA 1
ATOM 2849 C C . ALA A 1 366 ? 7.012 -3.979 -12.039 1 97.88 366 ALA A C 1
ATOM 2851 O O . ALA A 1 366 ? 8.094 -3.883 -12.617 1 97.88 366 ALA A O 1
ATOM 2852 N N . GLY A 1 367 ? 6.891 -4.223 -10.711 1 96.88 367 GLY A N 1
ATOM 2853 C CA . GLY A 1 367 ? 8.094 -4.48 -9.93 1 96.88 367 GLY A CA 1
ATOM 2854 C C . GLY A 1 367 ? 8.828 -5.734 -10.367 1 96.88 367 GLY A C 1
ATOM 2855 O O . GLY A 1 367 ? 10.055 -5.734 -10.484 1 96.88 367 GLY A O 1
ATOM 2856 N N . PHE A 1 368 ? 8.062 -6.816 -10.656 1 97.38 368 PHE A N 1
ATOM 2857 C CA . PHE A 1 368 ? 8.656 -8.047 -11.164 1 97.38 368 PHE A CA 1
ATOM 2858 C C . PHE A 1 368 ? 9.406 -7.797 -12.461 1 97.38 368 PHE A C 1
ATOM 2860 O O . PHE A 1 368 ? 10.508 -8.32 -12.664 1 97.38 368 PHE A O 1
ATOM 2867 N N . ALA A 1 369 ? 8.852 -6.977 -13.32 1 98.56 369 ALA A N 1
ATOM 2868 C CA . ALA A 1 369 ? 9.414 -6.711 -14.641 1 98.56 369 ALA A CA 1
ATOM 2869 C C . ALA A 1 369 ? 10.758 -6 -14.523 1 98.56 369 ALA A C 1
ATOM 2871 O O . ALA A 1 369 ? 11.719 -6.352 -15.219 1 98.56 369 ALA A O 1
ATOM 2872 N N . ILE A 1 370 ? 10.836 -4.98 -13.664 1 98.19 370 ILE A N 1
ATOM 2873 C CA . ILE A 1 370 ? 12.086 -4.262 -13.445 1 98.19 370 ILE A CA 1
ATOM 2874 C C . ILE A 1 370 ? 13.164 -5.238 -12.977 1 98.19 370 ILE A C 1
ATOM 2876 O O . ILE A 1 370 ? 14.258 -5.285 -13.547 1 98.19 370 ILE A O 1
ATOM 2880 N N . GLY A 1 371 ? 12.812 -6.062 -11.93 1 97.38 371 GLY A N 1
ATOM 2881 C CA . GLY A 1 371 ? 13.758 -7.039 -11.422 1 97.38 371 GLY A CA 1
ATOM 2882 C C . GLY A 1 371 ? 14.195 -8.047 -12.469 1 97.38 371 GLY A C 1
ATOM 2883 O O . GLY A 1 371 ? 15.391 -8.328 -12.602 1 97.38 371 GLY A O 1
ATOM 2884 N N . ALA A 1 372 ? 13.227 -8.57 -13.203 1 97.94 372 ALA A N 1
ATOM 2885 C CA . ALA A 1 372 ? 13.516 -9.578 -14.219 1 97.94 372 ALA A CA 1
ATOM 2886 C C . ALA A 1 372 ? 14.438 -9.031 -15.305 1 97.94 372 ALA A C 1
ATOM 2888 O O . ALA A 1 372 ? 15.422 -9.664 -15.672 1 97.94 372 ALA A O 1
ATOM 2889 N N . LYS A 1 373 ? 14.133 -7.816 -15.844 1 98.44 373 LYS A N 1
ATOM 2890 C CA . LYS A 1 373 ? 14.906 -7.23 -16.938 1 98.44 373 LYS A CA 1
ATOM 2891 C C . LYS A 1 373 ? 16.328 -6.887 -16.484 1 98.44 373 LYS A C 1
ATOM 2893 O O . LYS A 1 373 ? 17.281 -7.055 -17.234 1 98.44 373 LYS A O 1
ATOM 2898 N N . LEU A 1 374 ? 16.469 -6.406 -15.289 1 97.31 374 LEU A N 1
ATOM 2899 C CA . LEU A 1 374 ? 17.781 -6.039 -14.781 1 97.31 374 LEU A CA 1
ATOM 2900 C C . LEU A 1 374 ? 18.625 -7.281 -14.516 1 97.31 374 LEU A C 1
ATOM 2902 O O . LEU A 1 374 ? 19.844 -7.262 -14.703 1 97.31 374 LEU A O 1
ATOM 2906 N N . CYS A 1 375 ? 18.047 -8.406 -14.109 1 96.56 375 CYS A N 1
ATOM 2907 C CA . CYS A 1 375 ? 18.75 -9.648 -13.82 1 96.56 375 CYS A CA 1
ATOM 2908 C C . CYS A 1 375 ? 19.078 -10.406 -15.109 1 96.56 375 CYS A C 1
ATOM 2910 O O . CYS A 1 375 ? 20.078 -11.117 -15.172 1 96.56 375 CYS A O 1
ATOM 2912 N N . ARG A 1 376 ? 18.156 -10.25 -16.062 1 97.31 376 ARG A N 1
ATOM 2913 C CA . ARG A 1 376 ? 18.328 -10.914 -17.344 1 97.31 376 ARG A CA 1
ATOM 2914 C C . ARG A 1 376 ? 18.125 -9.93 -18.5 1 97.31 376 ARG A C 1
ATOM 2916 O O . ARG A 1 376 ? 17.141 -10.031 -19.25 1 97.31 376 ARG A O 1
ATOM 2923 N N . PRO A 1 377 ? 19.109 -9.109 -18.812 1 96.69 377 PRO A N 1
ATOM 2924 C CA . PRO A 1 377 ? 18.953 -8.031 -19.781 1 96.69 377 PRO A CA 1
ATOM 2925 C C . PRO A 1 377 ? 18.781 -8.539 -21.219 1 96.69 377 PRO A C 1
ATOM 2927 O O . PRO A 1 377 ? 18.266 -7.816 -22.078 1 96.69 377 PRO A O 1
ATOM 2930 N N . ASP A 1 378 ? 19.156 -9.828 -21.484 1 96.31 378 ASP A N 1
ATOM 2931 C CA . ASP A 1 378 ? 19.094 -10.367 -22.828 1 96.31 378 ASP A CA 1
ATOM 2932 C C . ASP A 1 378 ? 17.703 -10.945 -23.109 1 96.31 378 ASP A C 1
ATOM 2934 O O . ASP A 1 378 ? 17.406 -11.32 -24.25 1 96.31 378 ASP A O 1
ATOM 2938 N N . HIS A 1 379 ? 16.844 -10.992 -22.141 1 97.69 379 HIS A N 1
ATOM 2939 C CA . HIS A 1 379 ? 15.5 -11.531 -22.297 1 97.69 379 HIS A CA 1
ATOM 2940 C C . HIS A 1 379 ? 14.492 -10.43 -22.562 1 97.69 379 HIS A C 1
ATOM 2942 O O . HIS A 1 379 ? 14.602 -9.328 -22.016 1 97.69 379 HIS A O 1
ATOM 2948 N N . ASP A 1 380 ? 13.492 -10.75 -23.438 1 98.12 380 ASP A N 1
ATOM 2949 C CA . ASP A 1 380 ? 12.281 -9.938 -23.438 1 98.12 380 ASP A CA 1
ATOM 2950 C C . ASP A 1 380 ? 11.5 -10.109 -22.141 1 98.12 380 ASP A C 1
ATOM 2952 O O . ASP A 1 380 ? 11.477 -11.195 -21.562 1 98.12 380 ASP A O 1
ATOM 2956 N N . VAL A 1 381 ? 11.016 -9.078 -21.672 1 98.56 381 VAL A N 1
ATOM 2957 C CA . VAL A 1 381 ? 10.125 -9.133 -20.516 1 98.56 381 VAL A CA 1
ATOM 2958 C C . VAL A 1 381 ? 8.734 -8.641 -20.906 1 98.56 381 VAL A C 1
ATOM 2960 O O . VAL A 1 381 ? 8.578 -7.52 -21.391 1 98.56 381 VAL A O 1
ATOM 2963 N N . LEU A 1 382 ? 7.727 -9.469 -20.766 1 98.81 382 LEU A N 1
ATOM 2964 C CA . LEU A 1 382 ? 6.352 -9.172 -21.141 1 98.81 382 LEU A CA 1
ATOM 2965 C C . LEU A 1 382 ? 5.414 -9.32 -19.938 1 98.81 382 LEU A C 1
ATOM 2967 O O . LEU A 1 382 ? 5.316 -10.398 -19.359 1 98.81 382 LEU A O 1
ATOM 2971 N N . ILE A 1 383 ? 4.77 -8.258 -19.562 1 98.81 383 ILE A N 1
ATOM 2972 C CA . ILE A 1 383 ? 3.764 -8.289 -18.516 1 98.81 383 ILE A CA 1
ATOM 2973 C C . ILE A 1 383 ? 2.379 -8.492 -19.125 1 98.81 383 ILE A C 1
ATOM 2975 O O . ILE A 1 383 ? 2.021 -7.828 -20.109 1 98.81 383 ILE A O 1
ATOM 2979 N N . ILE A 1 384 ? 1.612 -9.383 -18.609 1 98.81 384 ILE A N 1
ATOM 2980 C CA . ILE A 1 384 ? 0.208 -9.562 -18.953 1 98.81 384 ILE A CA 1
ATOM 2981 C C . ILE A 1 384 ? -0.677 -9 -17.844 1 98.81 384 ILE A C 1
ATOM 2983 O O . ILE A 1 384 ? -0.606 -9.445 -16.703 1 98.81 384 ILE A O 1
ATOM 2987 N N . TYR A 1 385 ? -1.53 -8.016 -18.234 1 98.56 385 TYR A N 1
ATOM 2988 C CA . TYR A 1 385 ? -2.393 -7.324 -17.281 1 98.56 385 TYR A CA 1
ATOM 2989 C C . TYR A 1 385 ? -3.861 -7.543 -17.609 1 98.56 385 TYR A C 1
ATOM 2991 O O . TYR A 1 385 ? -4.219 -7.711 -18.781 1 98.56 385 TYR A O 1
ATOM 2999 N N . GLY A 1 386 ? -4.691 -7.605 -16.547 1 97.75 386 GLY A N 1
ATOM 3000 C CA . GLY A 1 386 ? -6.047 -7.105 -16.703 1 97.75 386 GLY A CA 1
ATOM 3001 C C . GLY A 1 386 ? -6.141 -5.594 -16.609 1 97.75 386 GLY A C 1
ATOM 3002 O O . GLY A 1 386 ? -5.219 -4.941 -16.109 1 97.75 386 GLY A O 1
ATOM 3003 N N . ASP A 1 387 ? -7.258 -5.031 -17.125 1 97.5 387 ASP A N 1
ATOM 3004 C CA . ASP A 1 387 ? -7.375 -3.576 -17.094 1 97.5 387 ASP A CA 1
ATOM 3005 C C . ASP A 1 387 ? -7.406 -3.049 -15.664 1 97.5 387 ASP A C 1
ATOM 3007 O O . ASP A 1 387 ? -6.805 -2.014 -15.367 1 97.5 387 ASP A O 1
ATOM 3011 N N . GLY A 1 388 ? -8.078 -3.775 -14.75 1 96.88 388 GLY A N 1
ATOM 3012 C CA . GLY A 1 388 ? -8.062 -3.373 -13.352 1 96.88 388 GLY A CA 1
ATOM 3013 C C . GLY A 1 388 ? -6.684 -3.424 -12.727 1 96.88 388 GLY A C 1
ATOM 3014 O O . GLY A 1 388 ? -6.262 -2.477 -12.062 1 96.88 388 GLY A O 1
ATOM 3015 N N . SER A 1 389 ? -5.957 -4.504 -12.914 1 97.31 389 SER A N 1
ATOM 3016 C CA . SER A 1 389 ? -4.652 -4.684 -12.281 1 97.31 389 SER A CA 1
ATOM 3017 C C . SER A 1 389 ? -3.633 -3.695 -12.836 1 97.31 389 SER A C 1
ATOM 3019 O O . SER A 1 389 ? -2.742 -3.242 -12.117 1 97.31 389 SER A O 1
ATOM 3021 N N . LEU A 1 390 ? -3.744 -3.33 -14.133 1 98.25 390 LEU A N 1
ATOM 3022 C CA . LEU A 1 390 ? -2.852 -2.338 -14.719 1 98.25 390 LEU A CA 1
ATOM 3023 C C . LEU A 1 390 ? -2.941 -1.012 -13.969 1 98.25 390 LEU A C 1
ATOM 3025 O O . LEU A 1 390 ? -1.938 -0.313 -13.812 1 98.25 390 LEU A O 1
ATOM 3029 N N . GLY A 1 391 ? -4.094 -0.716 -13.516 1 97.19 391 GLY A N 1
ATOM 3030 C CA . GLY A 1 391 ? -4.316 0.55 -12.836 1 97.19 391 GLY A CA 1
ATOM 3031 C C . GLY A 1 391 ? -3.412 0.749 -11.641 1 97.19 391 GLY A C 1
ATOM 3032 O O . GLY A 1 391 ? -3.066 1.881 -11.297 1 97.19 391 GLY A O 1
ATOM 3033 N N . TYR A 1 392 ? -2.969 -0.298 -11.078 1 96.94 392 TYR A N 1
ATOM 3034 C CA . TYR A 1 392 ? -2.127 -0.206 -9.883 1 96.94 392 TYR A CA 1
ATOM 3035 C C . TYR A 1 392 ? -0.733 0.296 -10.242 1 96.94 392 TYR A C 1
ATOM 3037 O O . TYR A 1 392 ? -0.053 0.899 -9.406 1 96.94 392 TYR A O 1
ATOM 3045 N N . THR A 1 393 ? -0.247 0.025 -11.484 1 97.12 393 THR A N 1
ATOM 3046 C CA . THR A 1 393 ? 1.172 0.273 -11.711 1 97.12 393 THR A CA 1
ATOM 3047 C C . THR A 1 393 ? 1.396 0.923 -13.07 1 97.12 393 THR A C 1
ATOM 3049 O O . THR A 1 393 ? 2.518 0.939 -13.578 1 97.12 393 THR A O 1
ATOM 3052 N N . LEU A 1 394 ? 0.354 1.45 -13.703 1 98.38 394 LEU A N 1
ATOM 3053 C CA . LEU A 1 394 ? 0.497 2.104 -15 1 98.38 394 LEU A CA 1
ATOM 3054 C C . LEU A 1 394 ? 1.579 3.176 -14.953 1 98.38 394 LEU A C 1
ATOM 3056 O O . LEU A 1 394 ? 2.328 3.352 -15.914 1 98.38 394 LEU A O 1
ATOM 3060 N N . ILE A 1 395 ? 1.733 3.867 -13.852 1 97.88 395 ILE A N 1
ATOM 3061 C CA . ILE A 1 395 ? 2.648 4.988 -13.672 1 97.88 395 ILE A CA 1
ATOM 3062 C C . ILE A 1 395 ? 4.09 4.504 -13.805 1 97.88 395 ILE A C 1
ATOM 3064 O O . ILE A 1 395 ? 5 5.305 -14.039 1 97.88 395 ILE A O 1
ATOM 3068 N N . GLU A 1 396 ? 4.379 3.205 -13.695 1 98.06 396 GLU A N 1
ATOM 3069 C CA . GLU A 1 396 ? 5.734 2.668 -13.75 1 98.06 396 GLU A CA 1
ATOM 3070 C C . GLU A 1 396 ? 6.332 2.797 -15.148 1 98.06 396 GLU A C 1
ATOM 3072 O O . GLU A 1 396 ? 7.539 2.637 -15.328 1 98.06 396 GLU A O 1
ATOM 3077 N N . PHE A 1 397 ? 5.504 3.025 -16.141 1 98.56 397 PHE A N 1
ATOM 3078 C CA . PHE A 1 397 ? 6.055 3.305 -17.469 1 98.56 397 PHE A CA 1
ATOM 3079 C C . PHE A 1 397 ? 6.934 4.547 -17.438 1 98.56 397 PHE A C 1
ATOM 3081 O O . PHE A 1 397 ? 7.914 4.637 -18.188 1 98.56 397 PHE A O 1
ATOM 3088 N N . ASP A 1 398 ? 6.555 5.527 -16.562 1 97.81 398 ASP A N 1
ATOM 3089 C CA . ASP A 1 398 ? 7.445 6.656 -16.312 1 97.81 398 ASP A CA 1
ATOM 3090 C C . ASP A 1 398 ? 8.812 6.18 -15.844 1 97.81 398 ASP A C 1
ATOM 3092 O O . ASP A 1 398 ? 9.844 6.68 -16.297 1 97.81 398 ASP A O 1
ATOM 3096 N N . THR A 1 399 ? 8.852 5.203 -14.945 1 97.56 399 THR A N 1
ATOM 3097 C CA . THR A 1 399 ? 10.086 4.637 -14.406 1 97.56 399 THR A CA 1
ATOM 3098 C C . THR A 1 399 ? 10.859 3.904 -15.5 1 97.56 399 THR A C 1
ATOM 3100 O O . THR A 1 399 ? 12.078 4.078 -15.625 1 97.56 399 THR A O 1
ATOM 3103 N N . TYR A 1 400 ? 10.156 3.07 -16.328 1 98.5 400 TYR A N 1
ATOM 3104 C CA . TYR A 1 400 ? 10.82 2.334 -17.391 1 98.5 400 TYR A CA 1
ATOM 3105 C C . TYR A 1 400 ? 11.555 3.281 -18.328 1 98.5 400 TYR A C 1
ATOM 3107 O O . TYR A 1 400 ? 12.719 3.037 -18.688 1 98.5 400 TYR A O 1
ATOM 3115 N N . VAL A 1 401 ? 10.852 4.352 -18.688 1 97.94 401 VAL A N 1
ATOM 3116 C CA . VAL A 1 401 ? 11.398 5.301 -19.656 1 97.94 401 VAL A CA 1
ATOM 3117 C C . VAL A 1 401 ? 12.594 6.031 -19.031 1 97.94 401 VAL A C 1
ATOM 3119 O O . VAL A 1 401 ? 13.664 6.098 -19.641 1 97.94 401 VAL A O 1
ATOM 3122 N N . ARG A 1 402 ? 12.469 6.547 -17.828 1 96.62 402 ARG A N 1
ATOM 3123 C CA . ARG A 1 402 ? 13.508 7.328 -17.172 1 96.62 402 ARG A CA 1
ATOM 3124 C C . ARG A 1 402 ? 14.781 6.508 -16.984 1 96.62 402 ARG A C 1
ATOM 3126 O O . ARG A 1 402 ? 15.883 7.035 -17.109 1 96.62 402 ARG A O 1
ATOM 3133 N N . HIS A 1 403 ? 14.641 5.223 -16.766 1 96.62 403 HIS A N 1
ATOM 3134 C CA . HIS A 1 403 ? 15.797 4.379 -16.469 1 96.62 403 HIS A CA 1
ATOM 3135 C C . HIS A 1 403 ? 16.156 3.504 -17.672 1 96.62 403 HIS A C 1
ATOM 3137 O O . HIS A 1 403 ? 17 2.613 -17.562 1 96.62 403 HIS A O 1
ATOM 3143 N N . LYS A 1 404 ? 15.484 3.701 -18.797 1 97.12 404 LYS A N 1
ATOM 3144 C CA . LYS A 1 404 ? 15.766 3.025 -20.062 1 97.12 404 LYS A CA 1
ATOM 3145 C C . LYS A 1 404 ? 15.68 1.51 -19.906 1 97.12 404 LYS A C 1
ATOM 3147 O O . LYS A 1 404 ? 16.594 0.787 -20.281 1 97.12 404 LYS A O 1
ATOM 3152 N N . ILE A 1 405 ? 14.641 1.055 -19.297 1 98.12 405 ILE A N 1
ATOM 3153 C CA . ILE A 1 405 ? 14.367 -0.368 -19.109 1 98.12 405 ILE A CA 1
ATOM 3154 C C . ILE A 1 405 ? 13.312 -0.826 -20.109 1 98.12 405 ILE A C 1
ATOM 3156 O O . ILE A 1 405 ? 12.133 -0.516 -19.969 1 98.12 405 ILE A O 1
ATOM 3160 N N . PRO A 1 406 ? 13.664 -1.573 -21.094 1 98.19 406 PRO A N 1
ATOM 3161 C CA . PRO A 1 406 ? 12.734 -1.96 -22.156 1 98.19 406 PRO A CA 1
ATOM 3162 C C . PRO A 1 406 ? 11.773 -3.064 -21.734 1 98.19 406 PRO A C 1
ATOM 3164 O O . PRO A 1 406 ? 12.141 -4.242 -21.734 1 98.19 406 PRO A O 1
ATOM 3167 N N . ILE A 1 407 ? 10.586 -2.711 -21.391 1 98.38 407 ILE A N 1
ATOM 3168 C CA . ILE A 1 407 ? 9.539 -3.627 -20.953 1 98.38 407 ILE A CA 1
ATOM 3169 C C . ILE A 1 407 ? 8.336 -3.514 -21.891 1 98.38 407 ILE A C 1
ATOM 3171 O O . ILE A 1 407 ? 7.957 -2.414 -22.297 1 98.38 407 ILE A O 1
ATOM 3175 N N . THR A 1 408 ? 7.789 -4.633 -22.266 1 98.75 408 THR A N 1
ATOM 3176 C CA . THR A 1 408 ? 6.52 -4.66 -22.984 1 98.75 408 THR A CA 1
ATOM 3177 C C . THR A 1 408 ? 5.391 -5.137 -22.078 1 98.75 408 THR A C 1
ATOM 3179 O O . THR A 1 408 ? 5.582 -6.039 -21.25 1 98.75 408 THR A O 1
ATOM 3182 N N . ALA A 1 409 ? 4.277 -4.508 -22.172 1 98.81 409 ALA A N 1
ATOM 3183 C CA . ALA A 1 409 ? 3.08 -4.941 -21.469 1 98.81 409 ALA A CA 1
ATOM 3184 C C . ALA A 1 409 ? 1.889 -5.062 -22.406 1 98.81 409 ALA A C 1
ATOM 3186 O O . ALA A 1 409 ? 1.736 -4.258 -23.328 1 98.81 409 ALA A O 1
ATOM 3187 N N . ILE A 1 410 ? 1.095 -6.043 -22.219 1 98.88 410 ILE A N 1
ATOM 3188 C CA . ILE A 1 410 ? -0.196 -6.156 -22.891 1 98.88 410 ILE A CA 1
ATOM 3189 C C . ILE A 1 410 ? -1.315 -6.195 -21.844 1 98.88 410 ILE A C 1
ATOM 3191 O O . ILE A 1 410 ? -1.197 -6.867 -20.828 1 98.88 410 ILE A O 1
ATOM 3195 N N . VAL A 1 411 ? -2.34 -5.422 -22.047 1 98.81 411 VAL A N 1
ATOM 3196 C CA . VAL A 1 411 ? -3.479 -5.383 -21.125 1 98.81 411 VAL A CA 1
ATOM 3197 C C . VAL A 1 411 ? -4.738 -5.855 -21.859 1 98.81 411 VAL A C 1
ATOM 3199 O O . VAL A 1 411 ? -5.043 -5.383 -22.953 1 98.81 411 VAL A O 1
ATOM 3202 N N . GLY A 1 412 ? -5.375 -6.918 -21.328 1 98.62 412 GLY A N 1
ATOM 3203 C CA . GLY A 1 412 ? -6.727 -7.242 -21.75 1 98.62 412 GLY A CA 1
ATOM 3204 C C . GLY A 1 412 ? -7.773 -6.309 -21.172 1 98.62 412 GLY A C 1
ATOM 3205 O O . GLY A 1 412 ? -8.156 -6.445 -20 1 98.62 412 GLY A O 1
ATOM 3206 N N . ASN A 1 413 ? -8.266 -5.391 -21.953 1 98.5 413 ASN A N 1
ATOM 3207 C CA . ASN A 1 413 ? -9.188 -4.344 -21.531 1 98.5 413 ASN A CA 1
ATOM 3208 C C . ASN A 1 413 ? -10.641 -4.707 -21.844 1 98.5 413 ASN A C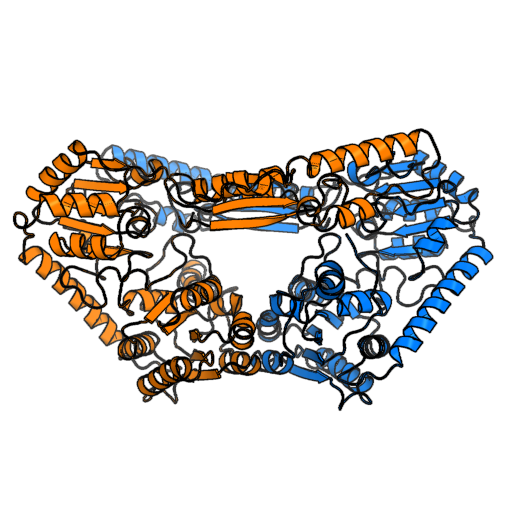 1
ATOM 3210 O O . ASN A 1 413 ? -11.094 -4.523 -22.969 1 98.5 413 ASN A O 1
ATOM 3214 N N . ASP A 1 414 ? -11.32 -5.238 -20.891 1 97.19 414 ASP A N 1
ATOM 3215 C CA . ASP A 1 414 ? -12.727 -5.574 -21.078 1 97.19 414 ASP A CA 1
ATOM 3216 C C . ASP A 1 414 ? -13.625 -4.652 -20.266 1 97.19 414 ASP A C 1
ATOM 3218 O O . ASP A 1 414 ? -14.812 -4.941 -20.062 1 97.19 414 ASP A O 1
ATOM 3222 N N . ALA A 1 415 ? -13.07 -3.613 -19.719 1 97.38 415 ALA A N 1
ATOM 3223 C CA . ALA A 1 415 ? -13.781 -2.578 -18.969 1 97.38 415 ALA A CA 1
ATOM 3224 C C . ALA A 1 415 ? -14.547 -3.178 -17.797 1 97.38 415 ALA A C 1
ATOM 3226 O O . ALA A 1 415 ? -15.703 -2.816 -17.547 1 97.38 415 ALA A O 1
ATOM 3227 N N . CYS A 1 416 ? -13.859 -4.141 -17.094 1 96.75 416 CYS A N 1
ATOM 3228 C CA . CYS A 1 416 ? -14.586 -4.824 -16.031 1 96.75 416 CYS A CA 1
ATOM 3229 C C . CYS A 1 416 ? -13.633 -5.641 -15.164 1 96.75 416 CYS A C 1
ATOM 3231 O O . CYS A 1 416 ? -12.688 -6.25 -15.672 1 96.75 416 CYS A O 1
ATOM 3233 N N . TRP A 1 417 ? -13.922 -5.555 -13.852 1 96 417 TRP A N 1
ATOM 3234 C CA . TRP A 1 417 ? -13.344 -6.578 -12.984 1 96 417 TRP A CA 1
ATOM 3235 C C . TRP A 1 417 ? -14.023 -7.926 -13.211 1 96 417 TRP A C 1
ATOM 3237 O O . TRP A 1 417 ? -14.727 -8.43 -12.328 1 96 417 TRP A O 1
ATOM 3247 N N . MET A 1 418 ? -13.633 -8.531 -14.25 1 94.19 418 MET A N 1
ATOM 3248 C CA . MET A 1 418 ? -14.43 -9.625 -14.797 1 94.19 418 MET A CA 1
ATOM 3249 C C . MET A 1 418 ? -14.336 -10.859 -13.914 1 94.19 418 MET A C 1
ATOM 3251 O O . MET A 1 418 ? -15.305 -11.609 -13.773 1 94.19 418 MET A O 1
ATOM 3255 N N . GLN A 1 419 ? -13.18 -11.102 -13.344 1 91.88 419 GLN A N 1
ATOM 3256 C CA . GLN A 1 419 ? -13.039 -12.266 -12.469 1 91.88 419 GLN A CA 1
ATOM 3257 C C . GLN A 1 419 ? -14.031 -12.211 -11.312 1 91.88 419 GLN A C 1
ATOM 3259 O O . GLN A 1 419 ? -14.562 -13.242 -10.891 1 91.88 419 GLN A O 1
ATOM 3264 N N . ILE A 1 420 ? -14.305 -11.062 -10.789 1 92.31 420 ILE A N 1
ATOM 3265 C CA . ILE A 1 420 ? -15.258 -10.867 -9.703 1 92.31 420 ILE A CA 1
ATOM 3266 C C . ILE A 1 420 ? -16.672 -10.812 -10.266 1 92.31 420 ILE A C 1
ATOM 3268 O O . ILE A 1 420 ? -17.578 -11.477 -9.75 1 92.31 420 ILE A O 1
ATOM 3272 N N . CYS A 1 421 ? -16.875 -10.117 -11.32 1 93.69 421 CYS A N 1
ATOM 3273 C CA . CYS A 1 421 ? -18.188 -9.859 -11.906 1 93.69 421 CYS A CA 1
ATOM 3274 C C . CYS A 1 421 ? -18.859 -11.156 -12.336 1 93.69 421 CYS A C 1
ATOM 3276 O O . CYS A 1 421 ? -20.078 -11.32 -12.18 1 93.69 421 CYS A O 1
ATOM 3278 N N . ARG A 1 422 ? -18.109 -12.047 -12.875 1 90.88 422 ARG A N 1
ATOM 3279 C CA . ARG A 1 422 ? -18.625 -13.305 -13.414 1 90.88 422 ARG A CA 1
ATOM 3280 C C . ARG A 1 422 ? -19.328 -14.117 -12.328 1 90.88 422 ARG A C 1
ATOM 3282 O O . ARG A 1 422 ? -20.281 -14.828 -12.602 1 90.88 422 ARG A O 1
ATOM 3289 N N . GLU A 1 423 ? -18.844 -14.023 -11.125 1 86.56 423 GLU A N 1
ATOM 3290 C CA . GLU A 1 423 ? -19.469 -14.758 -10.023 1 86.56 423 GLU A CA 1
ATOM 3291 C C . GLU A 1 423 ? -20.469 -13.883 -9.273 1 86.56 423 GLU A C 1
ATOM 3293 O O . GLU A 1 423 ? -21.5 -14.367 -8.828 1 86.56 423 GLU A O 1
ATOM 3298 N N . GLN A 1 424 ? -20.188 -12.633 -9.164 1 90.12 424 GLN A N 1
ATOM 3299 C CA . GLN A 1 424 ? -20.984 -11.711 -8.359 1 90.12 424 GLN A CA 1
ATOM 3300 C C . GLN A 1 424 ? -22.359 -11.492 -8.977 1 90.12 424 GLN A C 1
ATOM 3302 O O . GLN A 1 424 ? -23.375 -11.516 -8.273 1 90.12 424 GLN A O 1
ATOM 3307 N N . VAL A 1 425 ? -22.438 -11.344 -10.242 1 92.25 425 VAL A N 1
ATOM 3308 C CA . VAL A 1 425 ? -23.703 -11 -10.898 1 92.25 425 VAL A CA 1
ATOM 3309 C C . VAL A 1 425 ? -24.672 -12.172 -10.781 1 92.25 425 VAL A C 1
ATOM 3311 O O . VAL A 1 425 ? -25.797 -12 -10.312 1 92.25 425 VAL A O 1
ATOM 3314 N N . PRO A 1 426 ? -24.234 -13.398 -11.164 1 88.06 426 PRO A N 1
ATOM 3315 C CA . PRO A 1 426 ? -25.172 -14.516 -11.016 1 88.06 426 PRO A CA 1
ATOM 3316 C C . PRO A 1 426 ? -25.547 -14.789 -9.562 1 88.06 426 PRO A C 1
ATOM 3318 O O . PRO A 1 426 ? -26.672 -15.195 -9.273 1 88.06 426 PRO A O 1
ATOM 3321 N N . MET A 1 427 ? -24.656 -14.562 -8.664 1 85.31 427 MET A N 1
ATOM 3322 C CA . MET A 1 427 ? -24.875 -14.922 -7.262 1 85.31 427 MET A CA 1
ATOM 3323 C C . MET A 1 427 ? -25.672 -13.836 -6.543 1 85.31 427 MET A C 1
ATOM 3325 O O . MET A 1 427 ? -26.547 -14.141 -5.734 1 85.31 427 MET A O 1
ATOM 3329 N N . LEU A 1 428 ? -25.328 -12.57 -6.824 1 88.25 428 LEU A N 1
ATOM 3330 C CA . LEU A 1 428 ? -25.875 -11.484 -6.012 1 88.25 428 LEU A CA 1
ATOM 3331 C C . LEU A 1 428 ? -26.781 -10.586 -6.84 1 88.25 428 LEU A C 1
ATOM 3333 O O . LEU A 1 428 ? -27.469 -9.711 -6.297 1 88.25 428 LEU A O 1
ATOM 3337 N N . GLY A 1 429 ? -26.797 -10.688 -8.141 1 91.38 429 GLY A N 1
ATOM 3338 C CA . GLY A 1 429 ? -27.688 -9.938 -9.008 1 91.38 429 GLY A CA 1
ATOM 3339 C C . GLY A 1 429 ? -27.219 -8.516 -9.258 1 91.38 429 GLY A C 1
ATOM 3340 O O . GLY A 1 429 ? -28.016 -7.66 -9.648 1 91.38 429 GLY A O 1
ATOM 3341 N N . SER A 1 430 ? -25.984 -8.266 -8.938 1 93.81 430 SER A N 1
ATOM 3342 C CA . SER A 1 430 ? -25.484 -6.906 -9.086 1 93.81 430 SER A CA 1
ATOM 3343 C C . SER A 1 430 ? -24.016 -6.91 -9.523 1 93.81 430 SER A C 1
ATOM 3345 O O . SER A 1 430 ? -23.25 -7.785 -9.125 1 93.81 430 SER A O 1
ATOM 3347 N N . ASP A 1 431 ? -23.625 -5.914 -10.398 1 94.62 431 ASP A N 1
ATOM 3348 C CA . ASP A 1 431 ? -22.234 -5.754 -10.805 1 94.62 431 ASP A CA 1
ATOM 3349 C C . ASP A 1 431 ? -21.578 -4.578 -10.078 1 94.62 431 ASP A C 1
ATOM 3351 O O . ASP A 1 431 ? -20.609 -4.004 -10.57 1 94.62 431 ASP A O 1
ATOM 3355 N N . VAL A 1 432 ? -22.141 -4.277 -8.93 1 93.81 432 VAL A N 1
ATOM 3356 C CA . VAL A 1 432 ? -21.656 -3.133 -8.164 1 93.81 432 VAL A CA 1
ATOM 3357 C C . VAL A 1 432 ? -20.156 -3.258 -7.945 1 93.81 432 VAL A C 1
ATOM 3359 O O . VAL A 1 432 ? -19.641 -4.352 -7.672 1 93.81 432 VAL A O 1
ATOM 3362 N N . ALA A 1 433 ? -19.406 -2.113 -8.203 1 94 433 ALA A N 1
ATOM 3363 C CA . ALA A 1 433 ? -17.969 -1.938 -7.941 1 94 433 ALA A CA 1
ATOM 3364 C C . ALA A 1 433 ? -17.141 -2.742 -8.93 1 94 433 ALA A C 1
ATOM 3366 O O . ALA A 1 433 ? -15.914 -2.816 -8.797 1 94 433 ALA A O 1
ATOM 3367 N N . CYS A 1 434 ? -17.688 -3.377 -9.992 1 95.94 434 CYS A N 1
ATOM 3368 C CA . CYS A 1 434 ? -16.922 -4.195 -10.93 1 95.94 434 CYS A CA 1
ATOM 3369 C C . CYS A 1 434 ? -16.781 -3.488 -12.273 1 95.94 434 CYS A C 1
ATOM 3371 O O . CYS A 1 434 ? -15.953 -3.887 -13.094 1 95.94 434 CYS A O 1
ATOM 3373 N N . ARG A 1 435 ? -17.531 -2.461 -12.492 1 95.5 435 ARG A N 1
ATOM 3374 C CA . ARG A 1 435 ? -17.547 -1.812 -13.805 1 95.5 435 ARG A CA 1
ATOM 3375 C C . ARG A 1 435 ? -16.391 -0.842 -13.945 1 95.5 435 ARG A C 1
ATOM 3377 O O . ARG A 1 435 ? -16.125 -0.044 -13.047 1 95.5 435 ARG A O 1
ATOM 3384 N N . LEU A 1 436 ? -15.664 -0.94 -15.047 1 97.19 436 LEU A N 1
ATOM 3385 C CA . LEU A 1 436 ? -14.617 -0.02 -15.477 1 97.19 436 LEU A CA 1
ATOM 3386 C C . LEU A 1 436 ? -14.961 0.599 -16.828 1 97.19 436 LEU A C 1
ATOM 3388 O O . LEU A 1 436 ? -16.141 0.687 -17.188 1 97.19 436 LEU A O 1
ATOM 3392 N N . ALA A 1 437 ? -13.992 1.176 -17.531 1 97.31 437 ALA A N 1
ATOM 3393 C CA . ALA A 1 437 ? -14.195 1.774 -18.844 1 97.31 437 ALA A CA 1
ATOM 3394 C C . ALA A 1 437 ? -13.102 1.347 -19.812 1 97.31 437 ALA A C 1
ATOM 3396 O O . ALA A 1 437 ? -12.047 0.867 -19.391 1 97.31 437 ALA A O 1
ATOM 3397 N N . TYR A 1 438 ? -13.445 1.395 -21.078 1 97.62 438 TYR A N 1
ATOM 3398 C CA . TYR A 1 438 ? -12.422 1.157 -22.094 1 97.62 438 TYR A CA 1
ATOM 3399 C C . TYR A 1 438 ? -11.461 2.336 -22.188 1 97.62 438 TYR A C 1
ATOM 3401 O O . TYR A 1 438 ? -11.398 3.012 -23.219 1 97.62 438 TYR A O 1
ATOM 3409 N N . THR A 1 439 ? -10.695 2.512 -21.109 1 98 439 THR A N 1
ATOM 3410 C CA . THR A 1 439 ? -9.781 3.641 -20.969 1 98 439 THR A CA 1
ATOM 3411 C C . THR A 1 439 ? -8.641 3.537 -21.984 1 98 439 THR A C 1
ATOM 3413 O O . THR A 1 439 ? -8.156 2.441 -22.266 1 98 439 THR A O 1
ATOM 3416 N N . SER A 1 440 ? -8.203 4.68 -22.484 1 98.5 440 SER A N 1
ATOM 3417 C CA . SER A 1 440 ? -7.109 4.746 -23.453 1 98.5 440 SER A CA 1
ATOM 3418 C C . SER A 1 440 ? -5.754 4.648 -22.75 1 98.5 440 SER A C 1
ATOM 3420 O O . SER A 1 440 ? -4.953 5.582 -22.812 1 98.5 440 SER A O 1
ATOM 3422 N N . TYR A 1 441 ? -5.465 3.473 -22.25 1 98.75 441 TYR A N 1
ATOM 3423 C CA . TYR A 1 441 ? -4.219 3.258 -21.516 1 98.75 441 TYR A CA 1
ATOM 3424 C C . TYR A 1 441 ? -3.012 3.457 -22.422 1 98.75 441 TYR A C 1
ATOM 3426 O O . TYR A 1 441 ? -1.945 3.879 -21.969 1 98.75 441 TYR A O 1
ATOM 3434 N N . GLU A 1 442 ? -3.166 3.164 -23.734 1 98.69 442 GLU A N 1
ATOM 3435 C CA . GLU A 1 442 ? -2.084 3.361 -24.688 1 98.69 442 GLU A CA 1
ATOM 3436 C C . GLU A 1 442 ? -1.683 4.832 -24.781 1 98.69 442 GLU A C 1
ATOM 3438 O O . GLU A 1 442 ? -0.496 5.152 -24.859 1 98.69 442 GLU A O 1
ATOM 3443 N N . LYS A 1 443 ? -2.654 5.707 -24.75 1 98.75 443 LYS A N 1
ATOM 3444 C CA . LYS A 1 443 ? -2.363 7.137 -24.797 1 98.75 443 LYS A CA 1
ATOM 3445 C C . LYS A 1 443 ? -1.684 7.598 -23.516 1 98.75 443 LYS A C 1
ATOM 3447 O O . LYS A 1 443 ? -0.836 8.492 -23.531 1 98.75 443 LYS A O 1
ATOM 3452 N N . ALA A 1 444 ? -2.115 7.043 -22.406 1 98.62 444 ALA A N 1
ATOM 3453 C CA . ALA A 1 444 ? -1.449 7.355 -21.141 1 98.62 444 ALA A CA 1
ATOM 3454 C C . ALA A 1 444 ? 0.02 6.945 -21.188 1 98.62 444 ALA A C 1
ATOM 3456 O O . ALA A 1 444 ? 0.893 7.695 -20.734 1 98.62 444 ALA A O 1
ATOM 3457 N N . ALA A 1 445 ? 0.268 5.73 -21.688 1 98.62 445 ALA A N 1
ATOM 3458 C CA . ALA A 1 445 ? 1.648 5.273 -21.812 1 98.62 445 ALA A CA 1
ATOM 3459 C C . ALA A 1 445 ? 2.463 6.238 -22.672 1 98.62 445 ALA A C 1
ATOM 3461 O O . ALA A 1 445 ? 3.605 6.562 -22.344 1 98.62 445 ALA A O 1
ATOM 3462 N N . ASP A 1 446 ? 1.886 6.707 -23.797 1 98.62 446 ASP A N 1
ATOM 3463 C CA . ASP A 1 446 ? 2.543 7.691 -24.641 1 98.62 446 ASP A CA 1
ATOM 3464 C C . ASP A 1 446 ? 2.924 8.938 -23.844 1 98.62 446 ASP A C 1
ATOM 3466 O O . ASP A 1 446 ? 4.012 9.492 -24.031 1 98.62 446 ASP A O 1
ATOM 3470 N N . ALA A 1 447 ? 2.004 9.336 -23.031 1 98.5 447 ALA A N 1
ATOM 3471 C CA . ALA A 1 447 ? 2.213 10.539 -22.234 1 98.5 447 ALA A CA 1
ATOM 3472 C C . ALA A 1 447 ? 3.416 10.391 -21.312 1 98.5 447 ALA A C 1
ATOM 3474 O O . ALA A 1 447 ? 4.066 11.375 -20.953 1 98.5 447 ALA A O 1
ATOM 3475 N N . PHE A 1 448 ? 3.771 9.188 -20.938 1 98.25 448 PHE A N 1
ATOM 3476 C CA . PHE A 1 448 ? 4.898 8.922 -20.047 1 98.25 448 PHE A CA 1
ATOM 3477 C C . PHE A 1 448 ? 6.188 8.773 -20.844 1 98.25 448 PHE A C 1
ATOM 3479 O O . PHE A 1 448 ? 7.262 8.594 -20.266 1 98.25 448 PHE A O 1
ATOM 3486 N N . GLY A 1 449 ? 6.133 8.805 -22.141 1 97.81 449 GLY A N 1
ATOM 3487 C CA . GLY A 1 449 ? 7.312 8.68 -22.984 1 97.81 449 GLY A CA 1
ATOM 3488 C C . GLY A 1 449 ? 7.492 7.281 -23.547 1 97.81 449 GLY A C 1
ATOM 3489 O O . GLY A 1 449 ? 8.453 7.016 -24.266 1 97.81 449 GLY A O 1
ATOM 3490 N N . ALA A 1 450 ? 6.602 6.383 -23.234 1 98.44 450 ALA A N 1
ATOM 3491 C CA . ALA A 1 450 ? 6.602 5.039 -23.812 1 98.44 450 ALA A CA 1
ATOM 3492 C C . ALA A 1 450 ? 5.805 5.004 -25.109 1 98.44 450 ALA A C 1
ATOM 3494 O O . ALA A 1 450 ? 5.391 6.047 -25.625 1 98.44 450 ALA A O 1
ATOM 3495 N N . GLU A 1 451 ? 5.73 3.859 -25.672 1 98.19 451 GLU A N 1
ATOM 3496 C CA . GLU A 1 451 ? 4.926 3.678 -26.875 1 98.19 451 GLU A CA 1
ATOM 3497 C C . GLU A 1 451 ? 3.617 2.957 -26.562 1 98.19 451 GLU A C 1
ATOM 3499 O O . GLU A 1 451 ? 3.625 1.886 -25.953 1 98.19 451 GLU A O 1
ATOM 3504 N N . GLY A 1 452 ? 2.541 3.57 -26.922 1 98.56 452 GLY A N 1
ATOM 3505 C CA . GLY A 1 452 ? 1.23 2.961 -26.766 1 98.56 452 GLY A CA 1
ATOM 3506 C C . GLY A 1 452 ? 0.636 2.463 -28.062 1 98.56 452 GLY A C 1
ATOM 3507 O O . GLY A 1 452 ? 0.67 3.168 -29.078 1 98.56 452 GLY A O 1
ATOM 3508 N N . ILE A 1 453 ? 0.095 1.26 -28.062 1 98.44 453 ILE A N 1
ATOM 3509 C CA . ILE A 1 453 ? -0.535 0.645 -29.234 1 98.44 453 ILE A CA 1
ATOM 3510 C C . ILE A 1 453 ? -1.935 0.158 -28.859 1 98.44 453 ILE A C 1
ATOM 3512 O O . ILE A 1 453 ? -2.139 -0.411 -27.797 1 98.44 453 ILE A O 1
ATOM 3516 N N . VAL A 1 454 ? -2.891 0.425 -29.719 1 98.25 454 VAL A N 1
ATOM 3517 C CA . VAL A 1 454 ? -4.25 -0.048 -29.469 1 98.25 454 VAL A CA 1
ATOM 3518 C C . VAL A 1 454 ? -4.57 -1.207 -30.406 1 98.25 454 VAL A C 1
ATOM 3520 O O . VAL A 1 454 ? -4.199 -1.181 -31.594 1 98.25 454 VAL A O 1
ATOM 3523 N N . LEU A 1 455 ? -5.039 -2.252 -29.875 1 98.56 455 LEU A N 1
ATOM 3524 C CA . LEU A 1 455 ? -5.637 -3.354 -30.625 1 98.56 455 LEU A CA 1
ATOM 3525 C C . LEU A 1 455 ? -7.141 -3.41 -30.391 1 98.56 455 LEU A C 1
ATOM 3527 O O . LEU A 1 455 ? -7.598 -3.521 -29.25 1 98.56 455 LEU A O 1
ATOM 3531 N N . ASP A 1 456 ? -7.867 -3.301 -31.406 1 97.88 456 ASP A N 1
ATOM 3532 C CA . ASP A 1 456 ? -9.32 -3.396 -31.359 1 97.88 456 ASP A CA 1
ATOM 3533 C C . ASP A 1 456 ? -9.867 -4.082 -32.625 1 97.88 456 ASP A C 1
ATOM 3535 O O . ASP A 1 456 ? -9.125 -4.773 -33.312 1 97.88 456 ASP A O 1
ATOM 3539 N N . GLN A 1 457 ? -11.156 -3.961 -32.875 1 95.69 457 GLN A N 1
ATOM 3540 C CA . GLN A 1 457 ? -11.852 -4.668 -33.969 1 95.69 457 GLN A CA 1
ATOM 3541 C C . GLN A 1 457 ? -11.211 -4.375 -35.312 1 95.69 457 GLN A C 1
ATOM 3543 O O . GLN A 1 457 ? -11.117 -5.262 -36.156 1 95.69 457 GLN A O 1
ATOM 3548 N N . ASN A 1 458 ? -10.719 -3.176 -35.531 1 94.25 458 ASN A N 1
ATOM 3549 C CA . ASN A 1 458 ? -10.148 -2.773 -36.812 1 94.25 458 ASN A CA 1
ATOM 3550 C C . ASN A 1 458 ? -8.82 -3.475 -37.094 1 94.25 458 ASN A C 1
ATOM 3552 O O . ASN A 1 458 ? -8.406 -3.605 -38.25 1 94.25 458 ASN A O 1
ATOM 3556 N N . GLU A 1 459 ? -8.18 -3.938 -36.062 1 95.12 459 GLU A N 1
ATOM 3557 C CA . GLU A 1 459 ? -6.867 -4.562 -36.188 1 95.12 459 GLU A CA 1
ATOM 3558 C C . GLU A 1 459 ? -6.969 -6.082 -36.125 1 95.12 459 GLU A C 1
ATOM 3560 O O . GLU A 1 459 ? -5.949 -6.773 -36.062 1 95.12 459 GLU A O 1
ATOM 3565 N N . ARG A 1 460 ? -8.086 -6.66 -36.156 1 94.88 460 ARG A N 1
ATOM 3566 C CA . ARG A 1 460 ? -8.328 -8.078 -35.906 1 94.88 460 ARG A CA 1
ATOM 3567 C C . ARG A 1 460 ? -7.453 -8.953 -36.781 1 94.88 460 ARG A C 1
ATOM 3569 O O . ARG A 1 460 ? -6.91 -9.961 -36.312 1 94.88 460 ARG A O 1
ATOM 3576 N N . GLU A 1 461 ? -7.285 -8.555 -38.062 1 95 461 GLU A N 1
ATOM 3577 C CA . GLU A 1 461 ? -6.551 -9.375 -39 1 95 461 GLU A CA 1
ATOM 3578 C C . GLU A 1 461 ? -5.047 -9.125 -38.906 1 95 461 GLU A C 1
ATOM 3580 O O . GLU A 1 461 ? -4.25 -9.859 -39.5 1 95 461 GLU A O 1
ATOM 3585 N N . LYS A 1 462 ? -4.652 -8.148 -38.156 1 97.69 462 LYS A N 1
ATOM 3586 C CA . LYS A 1 462 ? -3.252 -7.746 -38.125 1 97.69 462 LYS A CA 1
ATOM 3587 C C . LYS A 1 462 ? -2.689 -7.883 -36.688 1 97.69 462 LYS A C 1
ATOM 3589 O O . LYS A 1 462 ? -1.637 -7.32 -36.406 1 97.69 462 LYS A O 1
ATOM 3594 N N . ILE A 1 463 ? -3.33 -8.57 -35.875 1 98.25 463 ILE A N 1
ATOM 3595 C CA . ILE A 1 463 ? -2.922 -8.672 -34.469 1 98.25 463 ILE A CA 1
ATOM 3596 C C . ILE A 1 463 ? -1.513 -9.25 -34.406 1 98.25 463 ILE A C 1
ATOM 3598 O O . ILE A 1 463 ? -0.633 -8.672 -33.75 1 98.25 463 ILE A O 1
ATOM 3602 N N . GLU A 1 464 ? -1.26 -10.406 -35.031 1 97.75 464 GLU A N 1
ATOM 3603 C CA . GLU A 1 464 ? 0.012 -11.117 -34.938 1 97.75 464 GLU A CA 1
ATOM 3604 C C . GLU A 1 464 ? 1.17 -10.25 -35.406 1 97.75 464 GLU A C 1
ATOM 3606 O O . GLU A 1 464 ? 2.166 -10.078 -34.719 1 97.75 464 GLU A O 1
ATOM 3611 N N . PRO A 1 465 ? 1.079 -9.602 -36.656 1 98.12 465 PRO A N 1
ATOM 3612 C CA . PRO A 1 465 ? 2.178 -8.742 -37.094 1 98.12 465 PRO A CA 1
ATOM 3613 C C . PRO A 1 465 ? 2.389 -7.539 -36.156 1 98.12 465 PRO A C 1
ATOM 3615 O O . PRO A 1 465 ? 3.527 -7.117 -35.938 1 98.12 465 PRO A O 1
ATOM 3618 N N . ILE A 1 466 ? 1.353 -6.977 -35.656 1 98.25 466 ILE A N 1
ATOM 3619 C CA . ILE A 1 466 ? 1.465 -5.832 -34.75 1 98.25 466 ILE A CA 1
ATOM 3620 C C . ILE A 1 466 ? 2.189 -6.242 -33.469 1 98.25 466 ILE A C 1
ATOM 3622 O O . ILE A 1 466 ? 3.102 -5.551 -33.031 1 98.25 466 ILE A O 1
ATOM 3626 N N . LEU A 1 467 ? 1.812 -7.371 -32.906 1 98.56 467 LEU A N 1
ATOM 3627 C CA . LEU A 1 467 ? 2.457 -7.871 -31.703 1 98.56 467 LEU A CA 1
ATOM 3628 C C . LEU A 1 467 ? 3.938 -8.141 -31.953 1 98.56 467 LEU A C 1
ATOM 3630 O O . LEU A 1 467 ? 4.785 -7.789 -31.125 1 98.56 467 LEU A O 1
ATOM 3634 N N . ARG A 1 468 ? 4.258 -8.773 -33.062 1 97.81 468 ARG A N 1
ATOM 3635 C CA . ARG A 1 468 ? 5.641 -9.062 -33.438 1 97.81 468 ARG A CA 1
ATOM 3636 C C . ARG A 1 468 ? 6.469 -7.785 -33.5 1 97.81 468 ARG A C 1
ATOM 3638 O O . ARG A 1 468 ? 7.574 -7.715 -32.969 1 97.81 468 ARG A O 1
ATOM 3645 N N . GLU A 1 469 ? 5.922 -6.848 -34.156 1 97.25 469 GLU A N 1
ATOM 3646 C CA . GLU A 1 469 ? 6.609 -5.57 -34.344 1 97.25 469 GLU A CA 1
ATOM 3647 C C . GLU A 1 469 ? 6.848 -4.887 -33 1 97.25 469 GLU A C 1
ATOM 3649 O O . GLU A 1 469 ? 7.918 -4.324 -32.75 1 97.25 469 GLU A O 1
ATOM 3654 N N . CYS A 1 470 ? 5.855 -4.902 -32.156 1 97.12 470 CYS A N 1
ATOM 3655 C CA . CYS A 1 470 ? 5.965 -4.273 -30.844 1 97.12 470 CYS A CA 1
ATOM 3656 C C . CYS A 1 470 ? 7.09 -4.902 -30.031 1 97.12 470 CYS A C 1
ATOM 3658 O O . CYS A 1 470 ? 7.922 -4.191 -29.469 1 97.12 470 CYS A O 1
ATOM 3660 N N . LEU A 1 471 ? 7.141 -6.219 -29.969 1 97.31 471 LEU A N 1
ATOM 3661 C CA . LEU A 1 471 ? 8.164 -6.938 -29.219 1 97.31 471 LEU A CA 1
ATOM 3662 C C . LEU A 1 471 ? 9.555 -6.66 -29.797 1 97.31 471 LEU A C 1
ATOM 3664 O O . LEU A 1 471 ? 10.508 -6.449 -29.047 1 97.31 471 LEU A O 1
ATOM 3668 N N . GLU A 1 472 ? 9.656 -6.625 -31.094 1 95.81 472 GLU A N 1
ATOM 3669 C CA . GLU A 1 472 ? 10.93 -6.367 -31.75 1 95.81 472 GLU A CA 1
ATOM 3670 C C . GLU A 1 472 ? 11.406 -4.941 -31.484 1 95.81 472 GLU A C 1
ATOM 3672 O O . GLU A 1 472 ? 12.594 -4.719 -31.234 1 95.81 472 GLU A O 1
ATOM 3677 N N . ARG A 1 473 ? 10.523 -4.035 -31.594 1 95 473 ARG A N 1
ATOM 3678 C CA . ARG A 1 473 ? 10.875 -2.637 -31.375 1 95 473 ARG A CA 1
ATOM 3679 C C . ARG A 1 473 ? 11.359 -2.404 -29.953 1 95 473 ARG A C 1
ATOM 3681 O O . ARG A 1 473 ? 12.336 -1.686 -29.734 1 95 473 ARG A O 1
ATOM 3688 N N . THR A 1 474 ? 10.641 -2.961 -28.984 1 97 474 THR A N 1
ATOM 3689 C CA . THR A 1 474 ? 11.07 -2.83 -27.594 1 97 474 THR A CA 1
ATOM 3690 C C . THR A 1 474 ? 12.461 -3.432 -27.391 1 97 474 THR A C 1
ATOM 3692 O O . THR A 1 474 ? 13.305 -2.85 -26.719 1 97 474 THR A O 1
ATOM 3695 N N . ARG A 1 475 ? 12.688 -4.523 -28 1 95.69 475 ARG A N 1
ATOM 3696 C CA . ARG A 1 475 ? 13.961 -5.215 -27.891 1 95.69 475 ARG A CA 1
ATOM 3697 C C . ARG A 1 475 ? 15.078 -4.41 -28.547 1 95.69 475 ARG A C 1
ATOM 3699 O O . ARG A 1 475 ? 16.156 -4.238 -27.969 1 95.69 475 ARG A O 1
ATOM 3706 N N . LYS A 1 476 ? 14.836 -3.855 -29.703 1 95.44 476 LYS A N 1
ATOM 3707 C CA . LYS A 1 476 ? 15.875 -3.238 -30.531 1 95.44 476 LYS A CA 1
ATOM 3708 C C . LYS A 1 476 ? 16.078 -1.772 -30.141 1 95.44 476 LYS A C 1
ATOM 3710 O O . LYS A 1 476 ? 17.203 -1.28 -30.125 1 95.44 476 LYS A O 1
ATOM 3715 N N . GLN A 1 477 ? 14.992 -1.109 -29.906 1 95.62 477 GLN A N 1
ATOM 3716 C CA . GLN A 1 477 ? 15.078 0.331 -29.688 1 95.62 477 GLN A CA 1
ATOM 3717 C C . GLN A 1 477 ? 15.094 0.664 -28.203 1 95.62 477 GLN A C 1
ATOM 3719 O O . GLN A 1 477 ? 15.422 1.786 -27.812 1 95.62 477 GLN A O 1
ATOM 3724 N N . GLY A 1 478 ? 14.695 -0.27 -27.422 1 96 478 GLY A N 1
ATOM 3725 C CA . GLY A 1 478 ? 14.758 -0.071 -25.984 1 96 478 GLY A CA 1
ATOM 3726 C C . GLY A 1 478 ? 13.609 0.77 -25.453 1 96 478 GLY A C 1
ATOM 3727 O O . GLY A 1 478 ? 13.664 1.26 -24.328 1 96 478 GLY A O 1
ATOM 3728 N N . ILE A 1 479 ? 12.555 0.997 -26.188 1 95.19 479 ILE A N 1
ATOM 3729 C CA . ILE A 1 479 ? 11.422 1.824 -25.781 1 95.19 479 ILE A CA 1
ATOM 3730 C C . ILE A 1 479 ? 10.344 0.947 -25.141 1 95.19 479 ILE A C 1
ATOM 3732 O O . ILE A 1 479 ? 9.844 0.017 -25.781 1 95.19 479 ILE A O 1
ATOM 3736 N N . PRO A 1 480 ? 10.023 1.229 -23.859 1 98.44 480 PRO A N 1
ATOM 3737 C CA . PRO A 1 480 ? 8.914 0.479 -23.266 1 98.44 480 PRO A CA 1
ATOM 3738 C C . PRO A 1 480 ? 7.617 0.62 -24.062 1 98.44 480 PRO A C 1
ATOM 3740 O O . PRO A 1 480 ? 7.352 1.683 -24.625 1 98.44 480 PRO A O 1
ATOM 3743 N N . THR A 1 481 ? 6.82 -0.425 -24.078 1 98.69 481 THR A N 1
ATOM 3744 C CA . THR A 1 481 ? 5.629 -0.435 -24.922 1 98.69 481 THR A CA 1
ATOM 3745 C C . THR A 1 481 ? 4.434 -1 -24.156 1 98.69 481 THR A C 1
ATOM 3747 O O . THR A 1 481 ? 4.566 -1.986 -23.438 1 98.69 481 THR A O 1
ATOM 3750 N N . LEU A 1 482 ? 3.309 -0.334 -24.266 1 98.81 482 LEU A N 1
ATOM 3751 C CA . LEU A 1 482 ? 2.049 -0.848 -23.75 1 98.81 482 LEU A CA 1
ATOM 3752 C C . LEU A 1 482 ? 1.062 -1.125 -24.875 1 98.81 482 LEU A C 1
ATOM 3754 O O . LEU A 1 482 ? 0.767 -0.237 -25.672 1 98.81 482 LEU A O 1
ATOM 3758 N N . ILE A 1 483 ? 0.605 -2.324 -24.953 1 98.88 483 ILE A N 1
ATOM 3759 C CA . ILE A 1 483 ? -0.415 -2.734 -25.906 1 98.88 483 ILE A CA 1
ATOM 3760 C C . ILE A 1 483 ? -1.772 -2.816 -25.219 1 98.88 483 ILE A C 1
ATOM 3762 O O . ILE A 1 483 ? -1.987 -3.674 -24.359 1 98.88 483 ILE A O 1
ATOM 3766 N N . ASN A 1 484 ? -2.648 -1.927 -25.562 1 98.88 484 ASN A N 1
ATOM 3767 C CA . ASN A 1 484 ? -4.012 -1.896 -25.031 1 98.88 484 ASN A CA 1
ATOM 3768 C C . ASN A 1 484 ? -4.969 -2.684 -25.922 1 98.88 484 ASN A C 1
ATOM 3770 O O . ASN A 1 484 ? -5.523 -2.139 -26.875 1 98.88 484 ASN A O 1
ATOM 3774 N N . ALA A 1 485 ? -5.238 -3.904 -25.594 1 98.88 485 ALA A N 1
ATOM 3775 C CA . ALA A 1 485 ? -6.137 -4.762 -26.359 1 98.88 485 ALA A CA 1
ATOM 3776 C C . ALA A 1 485 ? -7.562 -4.676 -25.828 1 98.88 485 ALA A C 1
ATOM 3778 O O . ALA A 1 485 ? -7.863 -5.199 -24.75 1 98.88 485 ALA A O 1
ATOM 3779 N N . LYS A 1 486 ? -8.453 -4.02 -26.562 1 98.62 486 LYS A N 1
ATOM 3780 C CA . LYS A 1 486 ? -9.867 -4.023 -26.203 1 98.62 486 LYS A CA 1
ATOM 3781 C C . LYS A 1 486 ? -10.516 -5.359 -26.547 1 98.62 486 LYS A C 1
ATOM 3783 O O . LYS A 1 486 ? -10.555 -5.758 -27.703 1 98.62 486 LYS A O 1
ATOM 3788 N N . ILE A 1 487 ? -11.016 -6.027 -25.516 1 98.12 487 ILE A N 1
ATOM 3789 C CA . ILE A 1 487 ? -11.484 -7.395 -25.719 1 98.12 487 ILE A CA 1
ATOM 3790 C C . ILE A 1 487 ? -12.93 -7.516 -25.219 1 98.12 487 ILE A C 1
ATOM 3792 O O . ILE A 1 487 ? -13.391 -6.695 -24.422 1 98.12 487 ILE A O 1
ATOM 3796 N N . SER A 1 488 ? -13.609 -8.523 -25.75 1 94.94 488 SER A N 1
ATOM 3797 C CA . SER A 1 488 ? -14.953 -8.867 -25.297 1 94.94 488 SER A CA 1
ATOM 3798 C C . SER A 1 488 ? -14.906 -9.758 -24.062 1 94.94 488 SER A C 1
ATOM 3800 O O . SER A 1 488 ? -13.844 -10.258 -23.688 1 94.94 488 SER A O 1
ATOM 3802 N N . LYS A 1 489 ? -16.078 -9.898 -23.484 1 86.31 489 LYS A N 1
ATOM 3803 C CA . LYS A 1 489 ? -16.203 -10.797 -22.344 1 86.31 489 LYS A CA 1
ATOM 3804 C C . LYS A 1 489 ? -16.344 -12.25 -22.797 1 86.31 489 LYS A C 1
ATOM 3806 O O . LYS A 1 489 ? -16.953 -12.523 -23.844 1 86.31 489 LYS A O 1
ATOM 3811 N N . THR A 1 490 ? -15.617 -13.102 -22.172 1 78.12 490 THR A N 1
ATOM 3812 C CA . THR A 1 490 ? -15.664 -14.508 -22.562 1 78.12 490 THR A CA 1
ATOM 3813 C C . THR A 1 490 ? -16.125 -15.375 -21.406 1 78.12 490 THR A C 1
ATOM 3815 O O . THR A 1 490 ? -16 -14.992 -20.25 1 78.12 490 THR A O 1
ATOM 3818 N N . LYS A 1 491 ? -16.641 -16.625 -21.75 1 75.5 491 LYS A N 1
ATOM 3819 C CA . LYS A 1 491 ? -17.078 -17.594 -20.75 1 75.5 491 LYS A CA 1
ATOM 3820 C C . LYS A 1 491 ? -16.031 -18.672 -20.547 1 75.5 491 LYS A C 1
ATOM 3822 O O . LYS A 1 491 ? -16.266 -19.656 -19.828 1 75.5 491 LYS A O 1
ATOM 3827 N N . PHE A 1 492 ? -14.977 -18.516 -21.156 1 77.62 492 PHE A N 1
ATOM 3828 C CA . PHE A 1 492 ? -13.906 -19.516 -21.141 1 77.62 492 PHE A CA 1
ATOM 3829 C C . PHE A 1 492 ? -13.555 -19.891 -19.703 1 77.62 492 PHE A C 1
ATOM 3831 O O . PHE A 1 492 ? -13.281 -21.062 -19.422 1 77.62 492 PHE A O 1
ATOM 3838 N N . ARG A 1 493 ? -13.641 -18.984 -18.828 1 74.75 493 ARG A N 1
ATOM 3839 C CA . ARG A 1 493 ? -13.203 -19.219 -17.453 1 74.75 493 ARG A CA 1
ATOM 3840 C C . ARG A 1 493 ? -14.391 -19.422 -16.516 1 74.75 493 ARG A C 1
ATOM 3842 O O . ARG A 1 493 ? -14.258 -19.344 -15.297 1 74.75 493 ARG A O 1
ATOM 3849 N N . GLU A 1 494 ? -15.523 -19.625 -17.141 1 71.56 494 GLU A N 1
ATOM 3850 C CA . GLU A 1 494 ? -16.703 -19.859 -16.328 1 71.56 494 GLU A CA 1
ATOM 3851 C C . GLU A 1 494 ? -16.484 -21.062 -15.406 1 71.56 494 GLU A C 1
ATOM 3853 O O . GLU A 1 494 ? -15.938 -22.094 -15.828 1 71.56 494 GLU A O 1
ATOM 3858 N N . GLY A 1 495 ? -16.812 -20.969 -14.18 1 58.69 495 GLY A N 1
ATOM 3859 C CA . GLY A 1 495 ? -16.688 -22.062 -13.219 1 58.69 495 GLY A CA 1
ATOM 3860 C C . GLY A 1 495 ? -15.375 -22.047 -12.477 1 58.69 495 GLY A C 1
ATOM 3861 O O . GLY A 1 495 ? -15.188 -22.812 -11.516 1 58.69 495 GLY A O 1
ATOM 3862 N N . SER A 1 496 ? -14.461 -21.328 -12.969 1 52.41 496 SER A N 1
ATOM 3863 C CA . SER A 1 496 ? -13.148 -21.281 -12.336 1 52.41 496 SER A CA 1
ATOM 3864 C C . SER A 1 496 ? -13.188 -20.516 -11.023 1 52.41 496 SER A C 1
ATOM 3866 O O . SER A 1 496 ? -12.672 -19.391 -10.945 1 52.41 496 SER A O 1
ATOM 3868 N N . ILE A 1 497 ? -14.273 -20.703 -10.172 1 48.94 497 ILE A N 1
ATOM 3869 C CA . ILE A 1 497 ? -14.383 -19.969 -8.922 1 48.94 497 ILE A CA 1
ATOM 3870 C C . ILE A 1 497 ? -13.367 -20.516 -7.914 1 48.94 497 ILE A C 1
ATOM 3872 O O . ILE A 1 497 ? -13.281 -21.734 -7.699 1 48.94 497 ILE A O 1
ATOM 3876 N N . SER A 1 498 ? -12.305 -19.75 -7.66 1 46.59 498 SER A N 1
ATOM 3877 C CA . SER A 1 498 ? -11.43 -20.156 -6.562 1 46.59 498 SER A CA 1
ATOM 3878 C C . SER A 1 498 ? -11.945 -19.625 -5.227 1 46.59 498 SER A C 1
ATOM 3880 O O . SER A 1 498 ? -11.984 -18.422 -5.008 1 46.59 498 SER A O 1
ATOM 3882 N N . VAL A 1 499 ? -13.094 -20.234 -4.691 1 42.25 499 VAL A N 1
ATOM 3883 C CA . VAL A 1 499 ? -13.438 -19.828 -3.332 1 42.25 499 VAL A CA 1
ATOM 3884 C C . VAL A 1 499 ? -12.602 -20.625 -2.332 1 42.25 499 VAL A C 1
ATOM 3886 O O . VAL A 1 499 ? -12.312 -21.797 -2.549 1 42.25 499 VAL A O 1
ATOM 3889 N N . MET B 1 1 ? -1.386 8.195 15.367 1 72.25 1 MET B N 1
ATOM 3890 C CA . MET B 1 1 ? -2.299 8.023 14.242 1 72.25 1 MET B CA 1
ATOM 3891 C C . MET B 1 1 ? -2.867 9.359 13.781 1 72.25 1 MET B C 1
ATOM 3893 O O . MET B 1 1 ? -2.557 10.398 14.367 1 72.25 1 MET B O 1
ATOM 3897 N N . ALA B 1 2 ? -3.676 9.383 12.648 1 76.31 2 ALA B N 1
ATOM 3898 C CA . ALA B 1 2 ? -4.223 10.609 12.07 1 76.31 2 ALA B CA 1
ATOM 3899 C C . ALA B 1 2 ? -5.344 11.172 12.945 1 76.31 2 ALA B C 1
ATOM 3901 O O . ALA B 1 2 ? -5.777 12.305 12.75 1 76.31 2 ALA B O 1
ATOM 3902 N N . GLU B 1 3 ? -5.723 10.445 13.938 1 87.81 3 GLU B N 1
ATOM 3903 C CA . GLU B 1 3 ? -6.762 10.828 14.891 1 87.81 3 GLU B CA 1
ATOM 3904 C C . GLU B 1 3 ? -8.078 11.141 14.18 1 87.81 3 GLU B C 1
ATOM 3906 O O . GLU B 1 3 ? -8.719 12.156 14.461 1 87.81 3 GLU B O 1
ATOM 3911 N N . SER B 1 4 ? -8.414 10.414 13.164 1 91.38 4 SER B N 1
ATOM 3912 C CA . SER B 1 4 ? -9.68 10.438 12.438 1 91.38 4 SER B CA 1
ATOM 3913 C C . SER B 1 4 ? -10.43 9.125 12.586 1 91.38 4 SER B C 1
ATOM 3915 O O . SER B 1 4 ? -9.836 8.047 12.477 1 91.38 4 SER B O 1
ATOM 3917 N N . PRO B 1 5 ? -11.703 9.227 12.945 1 95.06 5 PRO B N 1
ATOM 3918 C CA . PRO B 1 5 ? -12.461 7.973 13.031 1 95.06 5 PRO B CA 1
ATOM 3919 C C . PRO B 1 5 ? -12.617 7.277 11.688 1 95.06 5 PRO B C 1
ATOM 3921 O O . PRO B 1 5 ? -12.914 7.926 10.68 1 95.06 5 PRO B O 1
ATOM 3924 N N . LEU B 1 6 ? -12.344 6.047 11.641 1 96.19 6 LEU B N 1
ATOM 3925 C CA . LEU B 1 6 ? -12.43 5.246 10.43 1 96.19 6 LEU B CA 1
ATOM 3926 C C . LEU B 1 6 ? -12.781 3.799 10.75 1 96.19 6 LEU B C 1
ATOM 3928 O O . LEU B 1 6 ? -12.227 3.217 11.688 1 96.19 6 LEU B O 1
ATOM 3932 N N . ILE B 1 7 ? -13.773 3.268 10.055 1 98.06 7 ILE B N 1
ATOM 3933 C CA . ILE B 1 7 ? -14.07 1.842 10.125 1 98.06 7 ILE B CA 1
ATOM 3934 C C . ILE B 1 7 ? -13.547 1.142 8.875 1 98.06 7 ILE B C 1
ATOM 3936 O O . ILE B 1 7 ? -13.953 1.472 7.758 1 98.06 7 ILE B O 1
ATOM 3940 N N . LEU B 1 8 ? -12.648 0.264 9.062 1 97.88 8 LEU B N 1
ATOM 3941 C CA . LEU B 1 8 ? -12.133 -0.548 7.965 1 97.88 8 LEU B CA 1
ATOM 3942 C C . LEU B 1 8 ? -12.758 -1.939 7.977 1 97.88 8 LEU B C 1
ATOM 3944 O O . LEU B 1 8 ? -12.539 -2.713 8.914 1 97.88 8 LEU B O 1
ATOM 3948 N N . LEU B 1 9 ? -13.562 -2.217 6.984 1 97.94 9 LEU B N 1
ATOM 3949 C CA . LEU B 1 9 ? -14.156 -3.539 6.82 1 97.94 9 LEU B CA 1
ATOM 3950 C C . LEU B 1 9 ? -13.305 -4.41 5.906 1 97.94 9 LEU B C 1
ATOM 3952 O O . LEU B 1 9 ? -13.031 -4.039 4.762 1 97.94 9 LEU B O 1
ATOM 3956 N N . GLY B 1 10 ? -12.789 -5.48 6.438 1 96.81 10 GLY B N 1
ATOM 3957 C CA . GLY B 1 10 ? -11.969 -6.383 5.652 1 96.81 10 GLY B CA 1
ATOM 3958 C C . GLY B 1 10 ? -12.57 -7.762 5.488 1 96.81 10 GLY B C 1
ATOM 3959 O O . GLY B 1 10 ? -13.047 -8.352 6.461 1 96.81 10 GLY B O 1
ATOM 3960 N N . GLY B 1 11 ? -12.594 -8.258 4.262 1 95.31 11 GLY B N 1
ATOM 3961 C CA . GLY B 1 11 ? -12.969 -9.641 4.016 1 95.31 11 GLY B CA 1
ATOM 3962 C C . GLY B 1 11 ? -11.922 -10.633 4.469 1 95.31 11 GLY B C 1
ATOM 3963 O O . GLY B 1 11 ? -10.766 -10.266 4.707 1 95.31 11 GLY B O 1
ATOM 3964 N N . ALA B 1 12 ? -12.359 -11.883 4.691 1 94.25 12 ALA B N 1
ATOM 3965 C CA . ALA B 1 12 ? -11.453 -12.969 5.074 1 94.25 12 ALA B CA 1
ATOM 3966 C C . ALA B 1 12 ? -11.969 -14.312 4.566 1 94.25 12 ALA B C 1
ATOM 3968 O O . ALA B 1 12 ? -13.141 -14.438 4.184 1 94.25 12 ALA B O 1
ATOM 3969 N N . ALA B 1 13 ? -11.078 -15.242 4.527 1 91.12 13 ALA B N 1
ATOM 3970 C CA . ALA B 1 13 ? -11.469 -16.609 4.207 1 91.12 13 ALA B CA 1
ATOM 3971 C C . ALA B 1 13 ? -12.539 -17.125 5.176 1 91.12 13 ALA B C 1
ATOM 3973 O O . ALA B 1 13 ? -12.656 -16.625 6.297 1 91.12 13 ALA B O 1
ATOM 3974 N N . ALA B 1 14 ? -13.273 -18.094 4.656 1 89.56 14 ALA B N 1
ATOM 3975 C CA . ALA B 1 14 ? -14.266 -18.719 5.535 1 89.56 14 ALA B CA 1
ATOM 3976 C C . ALA B 1 14 ? -13.617 -19.203 6.832 1 89.56 14 ALA B C 1
ATOM 3978 O O . ALA B 1 14 ? -12.492 -19.703 6.824 1 89.56 14 ALA B O 1
ATOM 3979 N N . THR B 1 15 ? -14.352 -19.062 7.867 1 88.12 15 THR B N 1
ATOM 3980 C CA . THR B 1 15 ? -13.82 -19.359 9.195 1 88.12 15 THR B CA 1
ATOM 3981 C C . THR B 1 15 ? -13.266 -20.781 9.25 1 88.12 15 THR B C 1
ATOM 3983 O O . THR B 1 15 ? -12.172 -21 9.773 1 88.12 15 THR B O 1
ATOM 3986 N N . LEU B 1 16 ? -13.938 -21.703 8.633 1 85.5 16 LEU B N 1
ATOM 3987 C CA . LEU B 1 16 ? -13.539 -23.094 8.672 1 85.5 16 LEU B CA 1
ATOM 3988 C C . LEU B 1 16 ? -12.273 -23.328 7.844 1 85.5 16 LEU B C 1
ATOM 3990 O O . LEU B 1 16 ? -11.602 -24.344 8 1 85.5 16 LEU B O 1
ATOM 3994 N N . LEU B 1 17 ? -11.984 -22.453 6.98 1 87.69 17 LEU B N 1
ATOM 3995 C CA . LEU B 1 17 ? -10.867 -22.641 6.066 1 87.69 17 LEU B CA 1
ATOM 3996 C C . LEU B 1 17 ? -9.664 -21.812 6.496 1 87.69 17 LEU B C 1
ATOM 3998 O O . LEU B 1 17 ? -8.602 -21.875 5.867 1 87.69 17 LEU B O 1
ATOM 4002 N N . LYS B 1 18 ? -9.789 -21.031 7.547 1 89.06 18 LYS B N 1
ATOM 4003 C CA . LYS B 1 18 ? -8.656 -20.25 8.055 1 89.06 18 LYS B CA 1
ATOM 4004 C C . LYS B 1 18 ? -7.492 -21.156 8.43 1 89.06 18 LYS B C 1
ATOM 4006 O O . LYS B 1 18 ? -7.68 -22.172 9.109 1 89.06 18 LYS B O 1
ATOM 4011 N N . GLY B 1 19 ? -6.336 -20.844 7.891 1 89 19 GLY B N 1
ATOM 4012 C CA . GLY B 1 19 ? -5.137 -21.625 8.195 1 89 19 GLY B CA 1
ATOM 4013 C C . GLY B 1 19 ? -4.98 -22.844 7.32 1 89 19 GLY B C 1
ATOM 4014 O O . GLY B 1 19 ? -3.986 -23.562 7.426 1 89 19 GLY B O 1
ATOM 4015 N N . LYS B 1 20 ? -5.895 -23.062 6.426 1 90.88 20 LYS B N 1
ATOM 4016 C CA . LYS B 1 20 ? -5.863 -24.281 5.621 1 90.88 20 LYS B CA 1
ATOM 4017 C C . LYS B 1 20 ? -5.312 -24.016 4.227 1 90.88 20 LYS B C 1
ATOM 4019 O O . LYS B 1 20 ? -5.273 -24.906 3.381 1 90.88 20 LYS B O 1
ATOM 4024 N N . GLY B 1 21 ? -4.875 -22.812 4.023 1 91.56 21 GLY B N 1
ATOM 4025 C CA . GLY B 1 21 ? -4.309 -22.484 2.725 1 91.56 21 GLY B CA 1
ATOM 4026 C C . GLY B 1 21 ? -5.336 -21.938 1.746 1 91.56 21 GLY B C 1
ATOM 4027 O O . GLY B 1 21 ? -5.25 -22.203 0.544 1 91.56 21 GLY B O 1
ATOM 4028 N N . ALA B 1 22 ? -6.277 -21.172 2.262 1 90.88 22 ALA B N 1
ATOM 4029 C CA . ALA B 1 22 ? -7.27 -20.531 1.408 1 90.88 22 ALA B CA 1
ATOM 4030 C C . ALA B 1 22 ? -6.664 -19.328 0.677 1 90.88 22 ALA B C 1
ATOM 4032 O O . ALA B 1 22 ? -5.629 -18.797 1.09 1 90.88 22 ALA B O 1
ATOM 4033 N N . LEU B 1 23 ? -7.32 -18.969 -0.41 1 88.94 23 LEU B N 1
ATOM 4034 C CA . LEU B 1 23 ? -6.875 -17.828 -1.193 1 88.94 23 LEU B CA 1
ATOM 4035 C C . LEU B 1 23 ? -6.793 -16.578 -0.326 1 88.94 23 LEU B C 1
ATOM 4037 O O . LEU B 1 23 ? -7.754 -16.234 0.371 1 88.94 23 LEU B O 1
ATOM 4041 N N . GLN B 1 24 ? -5.703 -15.883 -0.271 1 88 24 GLN B N 1
ATOM 4042 C CA . GLN B 1 24 ? -5.457 -14.609 0.402 1 88 24 GLN B CA 1
ATOM 4043 C C . GLN B 1 24 ? -5.668 -14.734 1.908 1 88 24 GLN B C 1
ATOM 4045 O O . GLN B 1 24 ? -6.137 -13.797 2.557 1 88 24 GLN B O 1
ATOM 4050 N N . ASP B 1 25 ? -5.527 -15.938 2.402 1 90.12 25 ASP B N 1
ATOM 4051 C CA . ASP B 1 25 ? -5.629 -16.141 3.846 1 90.12 25 ASP B CA 1
ATOM 4052 C C . ASP B 1 25 ? -4.414 -15.555 4.566 1 90.12 25 ASP B C 1
ATOM 4054 O O . ASP B 1 25 ? -3.311 -16.094 4.473 1 90.12 25 ASP B O 1
ATOM 4058 N N . ILE B 1 26 ? -4.586 -14.398 5.234 1 89.75 26 ILE B N 1
ATOM 4059 C CA . ILE B 1 26 ? -3.529 -13.75 5.996 1 89.75 26 ILE B CA 1
ATOM 4060 C C . ILE B 1 26 ? -4.047 -13.383 7.387 1 89.75 26 ILE B C 1
ATOM 4062 O O . ILE B 1 26 ? -5.254 -13.227 7.586 1 89.75 26 ILE B O 1
ATOM 4066 N N . ASP B 1 27 ? -3.141 -13.344 8.32 1 92.5 27 ASP B N 1
ATOM 4067 C CA . ASP B 1 27 ? -3.484 -12.93 9.672 1 92.5 27 ASP B CA 1
ATOM 4068 C C . ASP B 1 27 ? -3.68 -11.414 9.758 1 92.5 27 ASP B C 1
ATOM 4070 O O . ASP B 1 27 ? -2.824 -10.703 10.281 1 92.5 27 ASP B O 1
ATOM 4074 N N . GLN B 1 28 ? -4.84 -10.977 9.422 1 94.56 28 GLN B N 1
ATOM 4075 C CA . GLN B 1 28 ? -5.141 -9.555 9.336 1 94.56 28 GLN B CA 1
ATOM 4076 C C . GLN B 1 28 ? -5.172 -8.906 10.719 1 94.56 28 GLN B C 1
ATOM 4078 O O . GLN B 1 28 ? -4.785 -7.746 10.875 1 94.56 28 GLN B O 1
ATOM 4083 N N . LEU B 1 29 ? -5.664 -9.641 11.688 1 95.88 29 LEU B N 1
ATOM 4084 C CA . LEU B 1 29 ? -5.801 -9.094 13.023 1 95.88 29 LEU B CA 1
ATOM 4085 C C . LEU B 1 29 ? -4.445 -8.695 13.594 1 95.88 29 LEU B C 1
ATOM 4087 O O . LEU B 1 29 ? -4.289 -7.594 14.133 1 95.88 29 LEU B O 1
ATOM 4091 N N . SER B 1 30 ? -3.48 -9.539 13.391 1 94.62 30 SER B N 1
ATOM 4092 C CA . SER B 1 30 ? -2.131 -9.227 13.852 1 94.62 30 SER B CA 1
ATOM 4093 C C . SER B 1 30 ? -1.537 -8.062 13.062 1 94.62 30 SER B C 1
ATOM 4095 O O . SER B 1 30 ? -0.864 -7.203 13.641 1 94.62 30 SER B O 1
ATOM 4097 N N . LEU B 1 31 ? -1.803 -8.039 11.836 1 94.5 31 LEU B N 1
ATOM 4098 C CA . LEU B 1 31 ? -1.263 -7.012 10.953 1 94.5 31 LEU B CA 1
ATOM 4099 C C . LEU B 1 31 ? -1.783 -5.633 11.352 1 94.5 31 LEU B C 1
ATOM 4101 O O . LEU B 1 31 ? -1.028 -4.66 11.359 1 94.5 31 LEU B O 1
ATOM 4105 N N . PHE B 1 32 ? -3.051 -5.508 11.742 1 95.69 32 PHE B N 1
ATOM 4106 C CA . PHE B 1 32 ? -3.674 -4.203 11.938 1 95.69 32 PHE B CA 1
ATOM 4107 C C . PHE B 1 32 ? -3.668 -3.807 13.406 1 95.69 32 PHE B C 1
ATOM 4109 O O . PHE B 1 32 ? -4.039 -2.686 13.758 1 95.69 32 PHE B O 1
ATOM 4116 N N . LYS B 1 33 ? -3.191 -4.676 14.227 1 95.06 33 LYS B N 1
ATOM 4117 C CA . LYS B 1 33 ? -3.293 -4.469 15.664 1 95.06 33 LYS B CA 1
ATOM 4118 C C . LYS B 1 33 ? -2.58 -3.188 16.094 1 95.06 33 LYS B C 1
ATOM 4120 O O . LYS B 1 33 ? -3.121 -2.4 16.875 1 95.06 33 LYS B O 1
ATOM 4125 N N . SER B 1 34 ? -1.413 -2.902 15.594 1 93.19 34 SER B N 1
ATOM 4126 C CA . SER B 1 34 ? -0.596 -1.788 16.062 1 93.19 34 SER B CA 1
ATOM 4127 C C . SER B 1 34 ? -1.016 -0.478 15.406 1 93.19 34 SER B C 1
ATOM 4129 O O . SER B 1 34 ? -0.597 0.6 15.836 1 93.19 34 SER B O 1
ATOM 4131 N N . ILE B 1 35 ? -1.915 -0.503 14.391 1 94 35 ILE B N 1
ATOM 4132 C CA . ILE B 1 35 ? -2.215 0.73 13.672 1 94 35 ILE B CA 1
ATOM 4133 C C . ILE B 1 35 ? -3.707 1.038 13.773 1 94 35 ILE B C 1
ATOM 4135 O O . ILE B 1 35 ? -4.23 1.863 13.023 1 94 35 ILE B O 1
ATOM 4139 N N . THR B 1 36 ? -4.398 0.294 14.609 1 96.69 36 THR B N 1
ATOM 4140 C CA . THR B 1 36 ? -5.805 0.561 14.891 1 96.69 36 THR B CA 1
ATOM 4141 C C . THR B 1 36 ? -6.039 0.659 16.391 1 96.69 36 THR B C 1
ATOM 4143 O O . THR B 1 36 ? -5.215 0.198 17.188 1 96.69 36 THR B O 1
ATOM 4146 N N . LYS B 1 37 ? -7.172 1.315 16.75 1 97 37 LYS B N 1
ATOM 4147 C CA . LYS B 1 37 ? -7.57 1.377 18.156 1 97 37 LYS B CA 1
ATOM 4148 C C . LYS B 1 37 ? -8.016 0.009 18.656 1 97 37 LYS B C 1
ATOM 4150 O O . LYS B 1 37 ? -7.797 -0.329 19.828 1 97 37 LYS B O 1
ATOM 4155 N N . LYS B 1 38 ? -8.664 -0.713 17.797 1 98 38 LYS B N 1
ATOM 4156 C CA . LYS B 1 38 ? -9.18 -2.039 18.125 1 98 38 LYS B CA 1
ATOM 4157 C C . LYS B 1 38 ? -9.438 -2.857 16.875 1 98 38 LYS B C 1
ATOM 4159 O O . LYS B 1 38 ? -9.664 -2.299 15.797 1 98 38 LYS B O 1
ATOM 4164 N N . THR B 1 39 ? -9.297 -4.141 16.969 1 98.06 39 THR B N 1
ATOM 4165 C CA . THR B 1 39 ? -9.625 -5.062 15.883 1 98.06 39 THR B CA 1
ATOM 4166 C C . THR B 1 39 ? -10.711 -6.043 16.328 1 98.06 39 THR B C 1
ATOM 4168 O O . THR B 1 39 ? -10.719 -6.496 17.469 1 98.06 39 THR B O 1
ATOM 4171 N N . TYR B 1 40 ? -11.664 -6.305 15.43 1 97.94 40 TYR B N 1
ATOM 4172 C CA . TYR B 1 40 ? -12.719 -7.285 15.641 1 97.94 40 TYR B CA 1
ATOM 4173 C C . TYR B 1 40 ? -12.719 -8.336 14.531 1 97.94 40 TYR B C 1
ATOM 4175 O O . TYR B 1 40 ? -12.32 -8.047 13.398 1 97.94 40 TYR B O 1
ATOM 4183 N N . SER B 1 41 ? -13.062 -9.547 14.883 1 97.12 41 SER B N 1
ATOM 4184 C CA . SER B 1 41 ? -13.422 -10.578 13.914 1 97.12 41 SER B CA 1
ATOM 4185 C C . SER B 1 41 ? -14.805 -11.141 14.203 1 97.12 41 SER B C 1
ATOM 4187 O O . SER B 1 41 ? -15.094 -11.562 15.32 1 97.12 41 SER B O 1
ATOM 4189 N N . ILE B 1 42 ? -15.68 -11.125 13.242 1 96.94 42 ILE B N 1
ATOM 4190 C CA . ILE B 1 42 ? -17.047 -11.562 13.438 1 96.94 42 ILE B CA 1
ATOM 4191 C C . ILE B 1 42 ? -17.234 -12.969 12.867 1 96.94 42 ILE B C 1
ATOM 4193 O O . ILE B 1 42 ? -16.938 -13.211 11.695 1 96.94 42 ILE B O 1
ATOM 4197 N N . SER B 1 43 ? -17.781 -13.906 13.688 1 93.62 43 SER B N 1
ATOM 4198 C CA . SER B 1 43 ? -17.906 -15.289 13.242 1 93.62 43 SER B CA 1
ATOM 4199 C C . SER B 1 43 ? -19.359 -15.719 13.156 1 93.62 43 SER B C 1
ATOM 4201 O O . SER B 1 43 ? -19.672 -16.797 12.641 1 93.62 43 SER B O 1
ATOM 4203 N N . LYS B 1 44 ? -20.281 -14.938 13.703 1 95.06 44 LYS B N 1
ATOM 4204 C CA . LYS B 1 44 ? -21.719 -15.219 13.656 1 95.06 44 LYS B CA 1
ATOM 4205 C C . LYS B 1 44 ? -22.5 -14.039 13.07 1 95.06 44 LYS B C 1
ATOM 4207 O O . LYS B 1 44 ? -22.188 -12.883 13.367 1 95.06 44 LYS B O 1
ATOM 4212 N N . VAL B 1 45 ? -23.562 -14.367 12.289 1 94.62 45 VAL B N 1
ATOM 4213 C CA . VAL B 1 45 ? -24.328 -13.344 11.586 1 94.62 45 VAL B CA 1
ATOM 4214 C C . VAL B 1 45 ? -25.016 -12.422 12.602 1 94.62 45 VAL B C 1
ATOM 4216 O O . VAL B 1 45 ? -25.031 -11.203 12.422 1 94.62 45 VAL B O 1
ATOM 4219 N N . ARG B 1 46 ? -25.516 -12.914 13.727 1 94.62 46 ARG B N 1
ATOM 4220 C CA . ARG B 1 46 ? -26.234 -12.141 14.734 1 94.62 46 ARG B CA 1
ATOM 4221 C C . ARG B 1 46 ? -25.312 -11.109 15.391 1 94.62 46 ARG B C 1
ATOM 4223 O O . ARG B 1 46 ? -25.797 -10.148 16 1 94.62 46 ARG B O 1
ATOM 4230 N N . ASP B 1 47 ? -24 -11.289 15.281 1 95.5 47 ASP B N 1
ATOM 4231 C CA . ASP B 1 47 ? -23.031 -10.422 15.953 1 95.5 47 ASP B CA 1
ATOM 4232 C C . ASP B 1 47 ? -22.625 -9.25 15.062 1 95.5 47 ASP B C 1
ATOM 4234 O O . ASP B 1 47 ? -21.953 -8.328 15.516 1 95.5 47 ASP B O 1
ATOM 4238 N N . ILE B 1 48 ? -23.031 -9.18 13.797 1 96.06 48 ILE B N 1
ATOM 4239 C CA . ILE B 1 48 ? -22.609 -8.164 12.844 1 96.06 48 ILE B CA 1
ATOM 4240 C C . ILE B 1 48 ? -23.016 -6.781 13.344 1 96.06 48 ILE B C 1
ATOM 4242 O O . ILE B 1 48 ? -22.172 -5.898 13.523 1 96.06 48 ILE B O 1
ATOM 4246 N N . VAL B 1 49 ? -24.297 -6.559 13.68 1 96.12 49 VAL B N 1
ATOM 4247 C CA . VAL B 1 49 ? -24.812 -5.242 14.039 1 96.12 49 VAL B CA 1
ATOM 4248 C C . VAL B 1 49 ? -24.219 -4.805 15.383 1 96.12 49 VAL B C 1
ATOM 4250 O O . VAL B 1 49 ? -23.641 -3.725 15.484 1 96.12 49 VAL B O 1
ATOM 4253 N N . PRO B 1 50 ? -24.219 -5.672 16.469 1 96.06 50 PRO B N 1
ATOM 4254 C CA . PRO B 1 50 ? -23.656 -5.242 17.75 1 96.06 50 PRO B CA 1
ATOM 4255 C C . PRO B 1 50 ? -22.172 -4.906 17.656 1 96.06 50 PRO B C 1
ATOM 4257 O O . PRO B 1 50 ? -21.719 -3.93 18.266 1 96.06 50 PRO B O 1
ATOM 4260 N N . LYS B 1 51 ? -21.438 -5.672 16.906 1 97.56 51 LYS B N 1
ATOM 4261 C CA . LYS B 1 51 ? -20 -5.434 16.797 1 97.56 51 LYS B CA 1
ATOM 4262 C C . LYS B 1 51 ? -19.703 -4.16 16.016 1 97.56 51 LYS B C 1
ATOM 4264 O O . LYS B 1 51 ? -18.766 -3.428 16.344 1 97.56 51 LYS B O 1
ATOM 4269 N N . LEU B 1 52 ? -20.453 -3.934 14.969 1 98.06 52 LEU B N 1
ATOM 4270 C CA . LEU B 1 52 ? -20.281 -2.697 14.211 1 98.06 52 LEU B CA 1
ATOM 4271 C C . LEU B 1 52 ? -20.625 -1.483 15.07 1 98.06 52 LEU B C 1
ATOM 4273 O O . LEU B 1 52 ? -19.938 -0.459 15.008 1 98.06 52 LEU B O 1
ATOM 4277 N N . LYS B 1 53 ? -21.719 -1.59 15.859 1 98.12 53 LYS B N 1
ATOM 4278 C CA . LYS B 1 53 ? -22.062 -0.505 16.781 1 98.12 53 LYS B CA 1
ATOM 4279 C C . LYS B 1 53 ? -20.922 -0.218 17.75 1 98.12 53 LYS B C 1
ATOM 4281 O O . LYS B 1 53 ? -20.578 0.943 18 1 98.12 53 LYS B O 1
ATOM 4286 N N . GLU B 1 54 ? -20.375 -1.251 18.25 1 98.5 54 GLU B N 1
ATOM 4287 C CA . GLU B 1 54 ? -19.234 -1.101 19.141 1 98.5 54 GLU B CA 1
ATOM 4288 C C . GLU B 1 54 ? -18.047 -0.479 18.406 1 98.5 54 GLU B C 1
ATOM 4290 O O . GLU B 1 54 ? -17.359 0.394 18.953 1 98.5 54 GLU B O 1
ATOM 4295 N N . ALA B 1 55 ? -17.781 -0.959 17.188 1 98.69 55 ALA B N 1
ATOM 4296 C CA . ALA B 1 55 ? -16.688 -0.438 16.391 1 98.69 55 ALA B CA 1
ATOM 4297 C C . ALA B 1 55 ? -16.844 1.063 16.156 1 98.69 55 ALA B C 1
ATOM 4299 O O . ALA B 1 55 ? -15.867 1.816 16.281 1 98.69 55 ALA B O 1
ATOM 4300 N N . PHE B 1 56 ? -18.031 1.549 15.891 1 98.38 56 PHE B N 1
ATOM 4301 C CA . PHE B 1 56 ? -18.281 2.967 15.672 1 98.38 56 PHE B CA 1
ATOM 4302 C C . PHE B 1 56 ? -18.031 3.766 16.938 1 98.38 56 PHE B C 1
ATOM 4304 O O . PHE B 1 56 ? -17.453 4.855 16.891 1 98.38 56 PHE B O 1
ATOM 4311 N N . LYS B 1 57 ? -18.469 3.182 18.031 1 98.56 57 LYS B N 1
ATOM 4312 C CA . LYS B 1 57 ? -18.234 3.848 19.312 1 98.56 57 LYS B CA 1
ATOM 4313 C C . LYS B 1 57 ? -16.75 3.986 19.594 1 98.56 57 LYS B C 1
ATOM 4315 O O . LYS B 1 57 ? -16.281 5.07 19.938 1 98.56 57 LYS B O 1
ATOM 4320 N N . VAL B 1 58 ? -16.047 2.924 19.391 1 98.5 58 VAL B N 1
ATOM 4321 C CA . VAL B 1 58 ? -14.625 2.904 19.688 1 98.5 58 VAL B CA 1
ATOM 4322 C C . VAL B 1 58 ? -13.891 3.873 18.75 1 98.5 58 VAL B C 1
ATOM 4324 O O . VAL B 1 58 ? -13.023 4.629 19.203 1 98.5 58 VAL B O 1
ATOM 4327 N N . ALA B 1 59 ? -14.242 3.883 17.5 1 98.25 59 ALA B N 1
ATOM 4328 C CA . ALA B 1 59 ? -13.578 4.727 16.5 1 98.25 59 ALA B CA 1
ATOM 4329 C C . ALA B 1 59 ? -13.734 6.207 16.844 1 98.25 59 ALA B C 1
ATOM 4331 O O . ALA B 1 59 ? -12.844 7.012 16.578 1 98.25 59 ALA B O 1
ATOM 4332 N N . GLN B 1 60 ? -14.805 6.562 17.547 1 97.5 60 GLN B N 1
ATOM 4333 C CA . GLN B 1 60 ? -15.141 7.969 17.75 1 97.5 60 GLN B CA 1
ATOM 4334 C C . GLN B 1 60 ? -14.797 8.414 19.172 1 97.5 60 GLN B C 1
ATOM 4336 O O . GLN B 1 60 ? -14.625 9.609 19.422 1 97.5 60 GLN B O 1
ATOM 4341 N N . SER B 1 61 ? -14.711 7.465 20.141 1 97.81 61 SER B N 1
ATOM 4342 C CA . SER B 1 61 ? -14.516 7.797 21.547 1 97.81 61 SER B CA 1
ATOM 4343 C C . SER B 1 61 ? -13.062 8.156 21.828 1 97.81 61 SER B C 1
ATOM 4345 O O . SER B 1 61 ? -12.164 7.758 21.094 1 97.81 61 SER B O 1
ATOM 4347 N N . GLY B 1 62 ? -12.875 8.984 22.938 1 96.81 62 GLY B N 1
ATOM 4348 C CA . GLY B 1 62 ? -11.523 9.453 23.203 1 96.81 62 GLY B CA 1
ATOM 4349 C C . GLY B 1 62 ? -10.914 10.219 22.047 1 96.81 62 GLY B C 1
ATOM 4350 O O . GLY B 1 62 ? -11.531 11.148 21.531 1 96.81 62 GLY B O 1
ATOM 4351 N N . THR B 1 63 ? -9.695 9.891 21.781 1 95.31 63 THR B N 1
ATOM 4352 C CA . THR B 1 63 ? -9.133 10.367 20.531 1 95.31 63 THR B CA 1
ATOM 4353 C C . THR B 1 63 ? -9.57 9.492 19.359 1 95.31 63 THR B C 1
ATOM 4355 O O . THR B 1 63 ? -9.312 8.289 19.359 1 95.31 63 THR B O 1
ATOM 4358 N N . PRO B 1 64 ? -10.312 10.055 18.484 1 96.38 64 PRO B N 1
ATOM 4359 C CA . PRO B 1 64 ? -10.781 9.219 17.375 1 96.38 64 PRO B CA 1
ATOM 4360 C C . PRO B 1 64 ? -9.648 8.5 16.641 1 96.38 64 PRO B C 1
ATOM 4362 O O . PRO B 1 64 ? -8.508 8.969 16.672 1 96.38 64 PRO B O 1
ATOM 4365 N N . GLY B 1 65 ? -9.93 7.355 15.984 1 96.38 65 GLY B N 1
ATOM 4366 C CA . GLY B 1 65 ? -8.945 6.57 15.25 1 96.38 65 GLY B CA 1
ATOM 4367 C C . GLY B 1 65 ? -9.555 5.391 14.523 1 96.38 65 GLY B C 1
ATOM 4368 O O . GLY B 1 65 ? -10.766 5.164 14.586 1 96.38 65 GLY B O 1
ATOM 4369 N N . PRO B 1 66 ? -8.766 4.684 13.773 1 97.25 66 PRO B N 1
ATOM 4370 C CA . PRO B 1 66 ? -9.273 3.578 12.961 1 97.25 66 PRO B CA 1
ATOM 4371 C C . PRO B 1 66 ? -9.586 2.33 13.781 1 97.25 66 PRO B C 1
ATOM 4373 O O . PRO B 1 66 ? -8.906 2.055 14.773 1 97.25 66 PRO B O 1
ATOM 4376 N N . VAL B 1 67 ? -10.609 1.634 13.398 1 98.56 67 VAL B N 1
ATOM 4377 C CA . VAL B 1 67 ? -10.984 0.319 13.906 1 98.56 67 VAL B CA 1
ATOM 4378 C C . VAL B 1 67 ? -11.125 -0.665 12.75 1 98.56 67 VAL B C 1
ATOM 4380 O O . VAL B 1 67 ? -11.688 -0.327 11.703 1 98.56 67 VAL B O 1
ATOM 4383 N N . PHE B 1 68 ? -10.508 -1.841 12.945 1 98.25 68 PHE B N 1
ATOM 4384 C CA . PHE B 1 68 ? -10.578 -2.861 11.906 1 98.25 68 PHE B CA 1
ATOM 4385 C C . PHE B 1 68 ? -11.594 -3.938 12.273 1 98.25 68 PHE B C 1
ATOM 4387 O O . PHE B 1 68 ? -11.578 -4.457 13.391 1 98.25 68 PHE B O 1
ATOM 4394 N N . VAL B 1 69 ? -12.516 -4.242 11.312 1 98.75 69 VAL B N 1
ATOM 4395 C CA . VAL B 1 69 ? -13.5 -5.305 11.5 1 98.75 69 VAL B CA 1
ATOM 4396 C C . VAL B 1 69 ? -13.359 -6.336 10.383 1 98.75 69 VAL B C 1
ATOM 4398 O O . VAL B 1 69 ? -13.617 -6.035 9.211 1 98.75 69 VAL B O 1
ATOM 4401 N N . GLU B 1 70 ? -12.914 -7.539 10.789 1 98.19 70 GLU B N 1
ATOM 4402 C CA . GLU B 1 70 ? -12.805 -8.641 9.844 1 98.19 70 GLU B CA 1
ATOM 4403 C C . GLU B 1 70 ? -14.141 -9.359 9.672 1 98.19 70 GLU B C 1
ATOM 4405 O O . GLU B 1 70 ? -14.781 -9.719 10.656 1 98.19 70 GLU B O 1
ATOM 4410 N N . LEU B 1 71 ? -14.531 -9.539 8.445 1 97.38 71 LEU B N 1
ATOM 4411 C CA . LEU B 1 71 ? -15.773 -10.219 8.086 1 97.38 71 LEU B CA 1
ATOM 4412 C C . LEU B 1 71 ? -15.5 -11.406 7.164 1 97.38 71 LEU B C 1
ATOM 4414 O O . LEU B 1 71 ? -15.461 -11.242 5.941 1 97.38 71 LEU B O 1
ATOM 4418 N N . PRO B 1 72 ? -15.375 -12.641 7.77 1 94.88 72 PRO B N 1
ATOM 4419 C CA . PRO B 1 72 ? -15.203 -13.812 6.91 1 94.88 72 PRO B CA 1
ATOM 4420 C C . PRO B 1 72 ? -16.344 -13.977 5.902 1 94.88 72 PRO B C 1
ATOM 4422 O O . PRO B 1 72 ? -17.484 -13.633 6.195 1 94.88 72 PRO B O 1
ATOM 4425 N N . ILE B 1 73 ? -16.062 -14.539 4.793 1 90.44 73 ILE B N 1
ATOM 4426 C CA . ILE B 1 73 ? -16.984 -14.555 3.66 1 90.44 73 ILE B CA 1
ATOM 4427 C C . ILE B 1 73 ? -18.219 -15.398 4.008 1 90.44 73 ILE B C 1
ATOM 4429 O O . ILE B 1 73 ? -19.312 -15.156 3.496 1 90.44 73 ILE B O 1
ATOM 4433 N N . ASP B 1 74 ? -18.109 -16.391 4.902 1 90 74 ASP B N 1
ATOM 4434 C CA . ASP B 1 74 ? -19.203 -17.312 5.211 1 90 74 ASP B CA 1
ATOM 4435 C C . ASP B 1 74 ? -20.297 -16.625 6.012 1 90 74 ASP B C 1
ATOM 4437 O O . ASP B 1 74 ? -21.422 -17.125 6.105 1 90 74 ASP B O 1
ATOM 4441 N N . ILE B 1 75 ? -20.062 -15.445 6.547 1 91.69 75 ILE B N 1
ATOM 4442 C CA . ILE B 1 75 ? -21.125 -14.734 7.238 1 91.69 75 ILE B CA 1
ATOM 4443 C C . ILE B 1 75 ? -21.688 -13.641 6.328 1 91.69 75 ILE B C 1
ATOM 4445 O O . ILE B 1 75 ? -22.641 -12.945 6.703 1 91.69 75 ILE B O 1
ATOM 4449 N N . LEU B 1 76 ? -21.094 -13.453 5.137 1 90.62 76 LEU B N 1
ATOM 4450 C CA . LEU B 1 76 ? -21.5 -12.375 4.25 1 90.62 76 LEU B CA 1
ATOM 4451 C C . LEU B 1 76 ? -22.406 -12.898 3.139 1 90.62 76 LEU B C 1
ATOM 4453 O O . LEU B 1 76 ? -23.078 -12.109 2.457 1 90.62 76 LEU B O 1
ATOM 4457 N N . TYR B 1 77 ? -22.453 -14.211 2.938 1 87.44 77 TYR B N 1
ATOM 4458 C CA . TYR B 1 77 ? -23.281 -14.805 1.896 1 87.44 77 TYR B CA 1
ATOM 4459 C C . TYR B 1 77 ? -24.516 -15.477 2.496 1 87.44 77 TYR B C 1
ATOM 4461 O O . TYR B 1 77 ? -24.516 -15.844 3.672 1 87.44 77 TYR B O 1
ATOM 4469 N N . PRO B 1 78 ? -25.547 -15.68 1.593 1 85.12 78 PRO B N 1
ATOM 4470 C CA . PRO B 1 78 ? -26.75 -16.359 2.074 1 85.12 78 PRO B CA 1
ATOM 4471 C C . PRO B 1 78 ? -26.469 -17.797 2.508 1 85.12 78 PRO B C 1
ATOM 4473 O O . PRO B 1 78 ? -25.578 -18.453 1.967 1 85.12 78 PRO B O 1
ATOM 4476 N N . TYR B 1 79 ? -27.281 -18.234 3.443 1 85.19 79 TYR B N 1
ATOM 4477 C CA . TYR B 1 79 ? -27.156 -19.578 3.994 1 85.19 79 TYR B CA 1
ATOM 4478 C C . TYR B 1 79 ? -27.094 -20.625 2.883 1 85.19 79 TYR B C 1
ATOM 4480 O O . TYR B 1 79 ? -26.297 -21.562 2.938 1 85.19 79 TYR B O 1
ATOM 4488 N N . SER B 1 80 ? -27.891 -20.5 1.854 1 83.12 80 SER B N 1
ATOM 4489 C CA . SER B 1 80 ? -28 -21.484 0.792 1 83.12 80 SER B CA 1
ATOM 4490 C C . SER B 1 80 ? -26.703 -21.625 0.024 1 83.12 80 SER B C 1
ATOM 4492 O O . SER B 1 80 ? -26.312 -22.734 -0.368 1 83.12 80 SER B O 1
ATOM 4494 N N . ILE B 1 81 ? -26 -20.547 -0.107 1 80.62 81 ILE B N 1
ATOM 4495 C CA . ILE B 1 81 ? -24.734 -20.547 -0.854 1 80.62 81 ILE B CA 1
ATOM 4496 C C . ILE B 1 81 ? -23.641 -21.203 -0.027 1 80.62 81 ILE B C 1
ATOM 4498 O O . ILE B 1 81 ? -22.906 -22.062 -0.533 1 80.62 81 ILE B O 1
ATOM 4502 N N . ILE B 1 82 ? -23.625 -20.875 1.201 1 82.12 82 ILE B N 1
ATOM 4503 C CA . ILE B 1 82 ? -22.578 -21.406 2.072 1 82.12 82 ILE B CA 1
ATOM 4504 C C . ILE B 1 82 ? -22.812 -22.891 2.312 1 82.12 82 ILE B C 1
ATOM 4506 O O . ILE B 1 82 ? -21.859 -23.688 2.328 1 82.12 82 ILE B O 1
ATOM 4510 N N . HIS B 1 83 ? -24.062 -23.188 2.48 1 82.44 83 HIS B N 1
ATOM 4511 C CA . HIS B 1 83 ? -24.422 -24.594 2.693 1 82.44 83 HIS B CA 1
ATOM 4512 C C . HIS B 1 83 ? -24 -25.453 1.512 1 82.44 83 HIS B C 1
ATOM 4514 O O . HIS B 1 83 ? -23.516 -26.578 1.698 1 82.44 83 HIS B O 1
ATOM 4520 N N . LYS B 1 84 ? -24.109 -24.969 0.376 1 76.44 84 LYS B N 1
ATOM 4521 C CA . LYS B 1 84 ? -23.734 -25.688 -0.835 1 76.44 84 LYS B CA 1
ATOM 4522 C C . LYS B 1 84 ? -22.219 -25.859 -0.923 1 76.44 84 LYS B C 1
ATOM 4524 O O . LYS B 1 84 ? -21.734 -26.906 -1.338 1 76.44 84 LYS B O 1
ATOM 4529 N N . GLU B 1 85 ? -21.516 -24.891 -0.546 1 73.56 85 GLU B N 1
ATOM 4530 C CA . GLU B 1 85 ? -20.062 -24.891 -0.66 1 73.56 85 GLU B CA 1
ATOM 4531 C C . GLU B 1 85 ? -19.438 -25.828 0.353 1 73.56 85 GLU B C 1
ATOM 4533 O O . GLU B 1 85 ? -18.391 -26.422 0.086 1 73.56 85 GLU B O 1
ATOM 4538 N N . PHE B 1 86 ? -20.016 -26.016 1.47 1 73.25 86 PHE B N 1
ATOM 4539 C CA . PHE B 1 86 ? -19.406 -26.812 2.523 1 73.25 86 PHE B CA 1
ATOM 4540 C C . PHE B 1 86 ? -20 -28.219 2.541 1 73.25 86 PHE B C 1
ATOM 4542 O O . PHE B 1 86 ? -19.656 -29.031 3.408 1 73.25 86 PHE B O 1
ATOM 4549 N N . ALA B 1 87 ? -20.844 -28.484 1.603 1 67.12 87 ALA B N 1
ATOM 4550 C CA . ALA B 1 87 ? -21.422 -29.828 1.534 1 67.12 87 ALA B CA 1
ATOM 4551 C C . ALA B 1 87 ? -20.344 -30.875 1.297 1 67.12 87 ALA B C 1
ATOM 4553 O O . ALA B 1 87 ? -19.422 -30.672 0.504 1 67.12 87 ALA B O 1
ATOM 4554 N N . PRO B 1 88 ? -20.297 -31.859 2.297 1 63.75 88 PRO B N 1
ATOM 4555 C CA . PRO B 1 88 ? -19.312 -32.906 2.104 1 63.75 88 PRO B CA 1
ATOM 4556 C C . PRO B 1 88 ? -19.375 -33.531 0.71 1 63.75 88 PRO B C 1
ATOM 4558 O O . PRO B 1 88 ? -20.406 -33.469 0.046 1 63.75 88 PRO B O 1
ATOM 4561 N N . PRO B 1 89 ? -18.203 -33.969 0.228 1 60.16 89 PRO B N 1
ATOM 4562 C CA . PRO B 1 89 ? -18.219 -34.625 -1.07 1 60.16 89 PRO B CA 1
ATOM 4563 C C . PRO B 1 89 ? -19.156 -35.844 -1.1 1 60.16 89 PRO B C 1
ATOM 4565 O O . PRO B 1 89 ? -19.406 -36.469 -0.061 1 60.16 89 PRO B O 1
ATOM 4568 N N . PRO B 1 90 ? -19.844 -35.969 -2.311 1 55 90 PRO B N 1
ATOM 4569 C CA . PRO B 1 90 ? -20.781 -37.094 -2.445 1 55 90 PRO B CA 1
ATOM 4570 C C . PRO B 1 90 ? -20.188 -38.438 -1.954 1 55 90 PRO B C 1
ATOM 4572 O O . PRO B 1 90 ? -20.922 -39.281 -1.46 1 55 90 PRO B O 1
ATOM 4575 N N . ASN B 1 91 ? -18.922 -38.5 -2.08 1 53.91 91 ASN B N 1
ATOM 4576 C CA . ASN B 1 91 ? -18.312 -39.781 -1.793 1 53.91 91 ASN B CA 1
ATOM 4577 C C . ASN B 1 91 ? -18.047 -39.969 -0.3 1 53.91 91 ASN B C 1
ATOM 4579 O O . ASN B 1 91 ? -17.438 -40.938 0.114 1 53.91 91 ASN B O 1
ATOM 4583 N N . ALA B 1 92 ? -18.266 -39.031 0.416 1 58.75 92 ALA B N 1
ATOM 4584 C CA . ALA B 1 92 ? -18.047 -39.188 1.848 1 58.75 92 ALA B CA 1
ATOM 4585 C C . ALA B 1 92 ? -19.078 -40.156 2.447 1 58.75 92 ALA B C 1
ATOM 4587 O O . ALA B 1 92 ? -20.109 -39.719 2.965 1 58.75 92 ALA B O 1
ATOM 4588 N N . ARG B 1 93 ? -18.891 -41.438 1.796 1 60.22 93 ARG B N 1
ATOM 4589 C CA . ARG B 1 93 ? -19.703 -42.594 2.215 1 60.22 93 ARG B CA 1
ATOM 4590 C C . ARG B 1 93 ? -19.062 -43.312 3.391 1 60.22 93 ARG B C 1
ATOM 4592 O O . ARG B 1 93 ? -17.828 -43.281 3.555 1 60.22 93 ARG B O 1
ATOM 4599 N N . GLY B 1 94 ? -19.516 -43.062 4.676 1 69.44 94 GLY B N 1
ATOM 4600 C CA . GLY B 1 94 ? -19.172 -43.75 5.891 1 69.44 94 GLY B CA 1
ATOM 4601 C C . GLY B 1 94 ? -19.453 -42.969 7.152 1 69.44 94 GLY B C 1
ATOM 4602 O O . GLY B 1 94 ? -20.016 -41.875 7.094 1 69.44 94 GLY B O 1
ATOM 4603 N N . ILE B 1 95 ? -19.172 -43.594 8.148 1 78.06 95 ILE B N 1
ATOM 4604 C CA . ILE B 1 95 ? -19.422 -43.031 9.477 1 78.06 95 ILE B CA 1
ATOM 4605 C C . ILE B 1 95 ? -18.656 -41.719 9.633 1 78.06 95 ILE B C 1
ATOM 4607 O O . ILE B 1 95 ? -19.188 -40.75 10.164 1 78.06 95 ILE B O 1
ATOM 4611 N N . SER B 1 96 ? -17.406 -41.688 9.07 1 75.81 96 SER B N 1
ATOM 4612 C CA . SER B 1 96 ? -16.594 -40.469 9.141 1 75.81 96 SER B CA 1
ATOM 4613 C C . SER B 1 96 ? -17.203 -39.344 8.32 1 75.81 96 SER B C 1
ATOM 4615 O O . SER B 1 96 ? -17.219 -38.188 8.758 1 75.81 96 SER B O 1
ATOM 4617 N N . GLY B 1 97 ? -17.703 -39.719 7.223 1 74.25 97 GLY B N 1
ATOM 4618 C CA . GLY B 1 97 ? -18.375 -38.719 6.391 1 74.25 97 GLY B CA 1
ATOM 4619 C C . GLY B 1 97 ? -19.625 -38.156 7.035 1 74.25 97 GLY B C 1
ATOM 4620 O O . GLY B 1 97 ? -19.875 -36.938 6.957 1 74.25 97 GLY B O 1
ATOM 4621 N N . LYS B 1 98 ? -20.359 -38.969 7.676 1 80 98 LYS B N 1
ATOM 4622 C CA . LYS B 1 98 ? -21.578 -38.562 8.352 1 80 98 LYS B CA 1
ATOM 4623 C C . LYS B 1 98 ? -21.266 -37.625 9.516 1 80 98 LYS B C 1
ATOM 4625 O O . LYS B 1 98 ? -22 -36.625 9.75 1 80 98 LYS B O 1
ATOM 4630 N N . ILE B 1 99 ? -20.219 -37.938 10.18 1 82.62 99 ILE B N 1
ATOM 4631 C CA . ILE B 1 99 ? -19.812 -37.125 11.312 1 82.62 99 ILE B CA 1
ATOM 4632 C C . ILE B 1 99 ? -19.375 -35.719 10.828 1 82.62 99 ILE B C 1
ATOM 4634 O O . ILE B 1 99 ? -19.734 -34.719 11.438 1 82.62 99 ILE B O 1
ATOM 4638 N N . ILE B 1 100 ? -18.641 -35.719 9.75 1 76.56 100 ILE B N 1
ATOM 4639 C CA . ILE B 1 100 ? -18.172 -34.438 9.18 1 76.56 100 ILE B CA 1
ATOM 4640 C C . ILE B 1 100 ? -19.359 -33.625 8.719 1 76.56 100 ILE B C 1
ATOM 4642 O O . ILE B 1 100 ? -19.406 -32.406 8.945 1 76.56 100 ILE B O 1
ATOM 4646 N N . LYS B 1 101 ? -20.266 -34.281 8.109 1 79.44 101 LYS B N 1
ATOM 4647 C CA . LYS B 1 101 ? -21.469 -33.594 7.656 1 79.44 101 LYS B CA 1
ATOM 4648 C C . LYS B 1 101 ? -22.25 -33 8.828 1 79.44 101 LYS B C 1
ATOM 4650 O O . LYS B 1 101 ? -22.703 -31.875 8.773 1 79.44 101 LYS B O 1
ATOM 4655 N N . TRP B 1 102 ? -22.391 -33.812 9.797 1 85.12 102 TRP B N 1
ATOM 4656 C CA . TRP B 1 102 ? -23.094 -33.375 10.992 1 85.12 102 TRP B CA 1
ATOM 4657 C C . TRP B 1 102 ? -22.391 -32.156 11.602 1 85.12 102 TRP B C 1
ATOM 4659 O O . TRP B 1 102 ? -23.047 -31.172 11.984 1 85.12 102 TRP B O 1
ATOM 4669 N N . TYR B 1 103 ? -21.141 -32.188 11.727 1 83.5 103 TYR B N 1
ATOM 4670 C CA . TYR B 1 103 ? -20.359 -31.094 12.266 1 83.5 103 TYR B CA 1
ATOM 4671 C C . TYR B 1 103 ? -20.562 -29.828 11.445 1 83.5 103 TYR B C 1
ATOM 4673 O O . TYR B 1 103 ? -20.797 -28.75 12 1 83.5 103 TYR B O 1
ATOM 4681 N N . LEU B 1 104 ? -20.469 -29.984 10.164 1 83 104 LEU B N 1
ATOM 4682 C CA . LEU B 1 104 ? -20.594 -28.844 9.266 1 83 104 LEU B CA 1
ATOM 4683 C C . LEU B 1 104 ? -22 -28.25 9.344 1 83 104 LEU B C 1
ATOM 4685 O O . LEU B 1 104 ? -22.156 -27.031 9.352 1 83 104 LEU B O 1
ATOM 4689 N N . ASP B 1 105 ? -22.953 -29.109 9.422 1 86.06 105 ASP B N 1
ATOM 4690 C CA . ASP B 1 105 ? -24.344 -28.656 9.531 1 86.06 105 ASP B CA 1
ATOM 4691 C C . ASP B 1 105 ? -24.562 -27.891 10.836 1 86.06 105 ASP B C 1
ATOM 4693 O O . ASP B 1 105 ? -25.219 -26.844 10.844 1 86.06 105 ASP B O 1
ATOM 4697 N N . THR B 1 106 ? -24.047 -28.453 11.844 1 88.62 106 THR B N 1
ATOM 4698 C CA . THR B 1 106 ? -24.172 -27.812 13.148 1 88.62 106 THR B CA 1
ATOM 4699 C C . THR B 1 106 ? -23.438 -26.469 13.172 1 88.62 106 THR B C 1
ATOM 4701 O O . THR B 1 106 ? -23.938 -25.5 13.727 1 88.62 106 THR B O 1
ATOM 4704 N N . TYR B 1 107 ? -22.312 -26.484 12.641 1 87.69 107 TYR B N 1
ATOM 4705 C CA . TYR B 1 107 ? -21.531 -25.266 12.547 1 87.69 107 TYR B CA 1
ATOM 4706 C C . TYR B 1 107 ? -22.281 -24.172 11.805 1 87.69 107 TYR B C 1
ATOM 4708 O O . TYR B 1 107 ? -22.375 -23.031 12.273 1 87.69 107 TYR B O 1
ATOM 4716 N N . LEU B 1 108 ? -22.891 -24.5 10.719 1 88.5 108 LEU B N 1
ATOM 4717 C CA . LEU B 1 108 ? -23.625 -23.547 9.898 1 88.5 108 LEU B CA 1
ATOM 4718 C C . LEU B 1 108 ? -24.875 -23.047 10.609 1 88.5 108 LEU B C 1
ATOM 4720 O O . LEU B 1 108 ? -25.203 -21.859 10.547 1 88.5 108 LEU B O 1
ATOM 4724 N N . LYS B 1 109 ? -25.5 -23.953 11.219 1 89 109 LYS B N 1
ATOM 4725 C CA . LYS B 1 109 ? -26.688 -23.562 11.977 1 89 109 LYS B CA 1
ATOM 4726 C C . LYS B 1 109 ? -26.328 -22.562 13.07 1 89 109 LYS B C 1
ATOM 4728 O O . LYS B 1 109 ? -27.062 -21.594 13.289 1 89 109 LYS B O 1
ATOM 4733 N N . ASN B 1 110 ? -25.281 -22.844 13.672 1 91.69 110 ASN B N 1
ATOM 4734 C CA . ASN B 1 110 ? -24.844 -21.922 14.719 1 91.69 110 ASN B CA 1
ATOM 4735 C C . ASN B 1 110 ? -24.438 -20.562 14.148 1 91.69 110 ASN B C 1
ATOM 4737 O O . ASN B 1 110 ? -24.688 -19.531 14.766 1 91.69 110 ASN B O 1
ATOM 4741 N N . MET B 1 111 ? -23.812 -20.547 13.055 1 92 111 MET B N 1
ATOM 4742 C CA . MET B 1 111 ? -23.359 -19.344 12.375 1 92 111 MET B CA 1
ATOM 4743 C C . MET B 1 111 ? -24.547 -18.438 12.047 1 92 111 MET B C 1
ATOM 4745 O O . MET B 1 111 ? -24.453 -17.203 12.164 1 92 111 MET B O 1
ATOM 4749 N N . PHE B 1 112 ? -25.719 -18.984 11.797 1 92.38 112 PHE B N 1
ATOM 4750 C CA . PHE B 1 112 ? -26.875 -18.203 11.359 1 92.38 112 PHE B CA 1
ATOM 4751 C C . PHE B 1 112 ? -27.938 -18.141 12.453 1 92.38 112 PHE B C 1
ATOM 4753 O O . PHE B 1 112 ? -28.953 -17.469 12.305 1 92.38 112 PHE B O 1
ATOM 4760 N N . ALA B 1 113 ? -27.641 -18.781 13.492 1 90.81 113 ALA B N 1
ATOM 4761 C CA . ALA B 1 113 ? -28.609 -18.828 14.586 1 90.81 113 ALA B CA 1
ATOM 4762 C C . ALA B 1 113 ? -28.906 -17.422 15.117 1 90.81 113 ALA B C 1
ATOM 4764 O O . ALA B 1 113 ? -27.969 -16.656 15.391 1 90.81 113 ALA B O 1
ATOM 4765 N N . GLY B 1 114 ? -30.188 -17.094 15.203 1 88.75 114 GLY B N 1
ATOM 4766 C CA . GLY B 1 114 ? -30.625 -15.844 15.812 1 88.75 114 GLY B CA 1
ATOM 4767 C C . GLY B 1 114 ? -30.406 -14.641 14.922 1 88.75 114 GLY B C 1
ATOM 4768 O O . GLY B 1 114 ? -30.641 -13.5 15.344 1 88.75 114 GLY B O 1
ATOM 4769 N N . ALA B 1 115 ? -29.922 -14.789 13.734 1 86.25 115 ALA B N 1
ATOM 4770 C CA . ALA B 1 115 ? -29.516 -13.695 12.852 1 86.25 115 ALA B CA 1
ATOM 4771 C C . ALA B 1 115 ? -30.734 -12.875 12.414 1 86.25 115 ALA B C 1
ATOM 4773 O O . ALA B 1 115 ? -30.625 -11.664 12.203 1 86.25 115 ALA B O 1
ATOM 4774 N N . PHE B 1 116 ? -31.859 -13.477 12.344 1 83.88 116 PHE B N 1
ATOM 4775 C CA . PHE B 1 116 ? -33 -12.789 11.758 1 83.88 116 PHE B CA 1
ATOM 4776 C C . PHE B 1 116 ? -34.188 -12.742 12.742 1 83.88 116 PHE B C 1
ATOM 4778 O O . PHE B 1 116 ? -35.312 -12.578 12.336 1 83.88 116 PHE B O 1
ATOM 4785 N N . ASP B 1 117 ? -33.688 -13 13.969 1 85.44 117 ASP B N 1
ATOM 4786 C CA . ASP B 1 117 ? -34.688 -12.906 15.016 1 85.44 117 ASP B CA 1
ATOM 4787 C C . ASP B 1 117 ? -34.938 -11.453 15.406 1 85.44 117 ASP B C 1
ATOM 4789 O O . ASP B 1 117 ? -34.031 -10.781 15.922 1 85.44 117 ASP B O 1
ATOM 4793 N N . GLY B 1 118 ? -36.062 -10.93 15.156 1 84.62 118 GLY B N 1
ATOM 4794 C CA . GLY B 1 118 ? -36.406 -9.578 15.547 1 84.62 118 GLY B CA 1
ATOM 4795 C C . GLY B 1 118 ? -35.688 -8.516 14.734 1 84.62 118 GLY B C 1
ATOM 4796 O O . GLY B 1 118 ? -34.938 -8.836 13.828 1 84.62 118 GLY B O 1
ATOM 4797 N N . GLU B 1 119 ? -36.031 -7.246 14.883 1 86.38 119 GLU B N 1
ATOM 4798 C CA . GLU B 1 119 ? -35.375 -6.125 14.227 1 86.38 119 GLU B CA 1
ATOM 4799 C C . GLU B 1 119 ? -34.156 -5.641 15.023 1 86.38 119 GLU B C 1
ATOM 4801 O O . GLU B 1 119 ? -34.281 -5.348 16.219 1 86.38 119 GLU B O 1
ATOM 4806 N N . PRO B 1 120 ? -33.031 -5.766 14.453 1 86.88 120 PRO B N 1
ATOM 4807 C CA . PRO B 1 120 ? -31.859 -5.297 15.18 1 86.88 120 PRO B CA 1
ATOM 4808 C C . PRO B 1 120 ? -31.938 -3.816 15.547 1 86.88 120 PRO B C 1
ATOM 4810 O O . PRO B 1 120 ? -32.594 -3.043 14.859 1 86.88 120 PRO B O 1
ATOM 4813 N N . ASP B 1 121 ? -31.359 -3.439 16.656 1 90.81 121 ASP B N 1
ATOM 4814 C CA . ASP B 1 121 ? -31.203 -2.051 17.094 1 90.81 121 ASP B CA 1
ATOM 4815 C C . ASP B 1 121 ? -30.031 -1.39 16.375 1 90.81 121 ASP B C 1
ATOM 4817 O O . ASP B 1 121 ? -28.875 -1.801 16.562 1 90.81 121 ASP B O 1
ATOM 4821 N N . PHE B 1 122 ? -30.312 -0.379 15.562 1 92.88 122 PHE B N 1
ATOM 4822 C CA . PHE B 1 122 ? -29.266 0.272 14.781 1 92.88 122 PHE B CA 1
ATOM 4823 C C . PHE B 1 122 ? -28.875 1.601 15.414 1 92.88 122 PHE B C 1
ATOM 4825 O O . PHE B 1 122 ? -28.094 2.361 14.836 1 92.88 122 PHE B O 1
ATOM 4832 N N . GLU B 1 123 ? -29.391 1.939 16.562 1 95.44 123 GLU B N 1
ATOM 4833 C CA . GLU B 1 123 ? -29.078 3.211 17.203 1 95.44 123 GLU B CA 1
ATOM 4834 C C . GLU B 1 123 ? -27.625 3.264 17.672 1 95.44 123 GLU B C 1
ATOM 4836 O O . GLU B 1 123 ? -27.125 2.297 18.234 1 95.44 123 GLU B O 1
ATOM 4841 N N . PRO B 1 124 ? -27 4.371 17.422 1 95.69 124 PRO B N 1
ATOM 4842 C CA . PRO B 1 124 ? -25.594 4.48 17.828 1 95.69 124 PRO B CA 1
ATOM 4843 C C . PRO B 1 124 ? -25.406 4.418 19.344 1 95.69 124 PRO B C 1
ATOM 4845 O O . PRO B 1 124 ? -26.297 4.844 20.094 1 95.69 124 PRO B O 1
ATOM 4848 N N . LEU B 1 125 ? -24.312 3.881 19.766 1 97.5 125 LEU B N 1
ATOM 4849 C CA . LEU B 1 125 ? -23.938 3.852 21.172 1 97.5 125 LEU B CA 1
ATOM 4850 C C . LEU B 1 125 ? -23.391 5.199 21.625 1 97.5 125 LEU B C 1
ATOM 4852 O O . LEU B 1 125 ? -22.797 5.93 20.828 1 97.5 125 LEU B O 1
ATOM 4856 N N . PRO B 1 126 ? -23.609 5.543 22.906 1 97.12 126 PRO B N 1
ATOM 4857 C CA . PRO B 1 126 ? -23.062 6.809 23.391 1 97.12 126 PRO B CA 1
ATOM 4858 C C . PRO B 1 126 ? -21.531 6.832 23.391 1 97.12 126 PRO B C 1
ATOM 4860 O O . PRO B 1 126 ? -20.891 5.812 23.672 1 97.12 126 PRO B O 1
ATOM 4863 N N . LEU B 1 127 ? -21 7.984 23.094 1 97.69 127 LEU B N 1
ATOM 4864 C CA . LEU B 1 127 ? -19.547 8.156 22.984 1 97.69 127 LEU B CA 1
ATOM 4865 C C . LEU B 1 127 ? -18.953 8.523 24.344 1 97.69 127 LEU B C 1
ATOM 4867 O O . LEU B 1 127 ? -19.625 9.117 25.172 1 97.69 127 LEU B O 1
ATOM 4871 N N . ASP B 1 128 ? -17.719 8.102 24.516 1 97.81 128 ASP B N 1
ATOM 4872 C CA . ASP B 1 128 ? -16.938 8.516 25.672 1 97.81 128 ASP B CA 1
ATOM 4873 C C . ASP B 1 128 ? -15.953 9.617 25.297 1 97.81 128 ASP B C 1
ATOM 4875 O O . ASP B 1 128 ? -14.891 9.352 24.734 1 97.81 128 ASP B O 1
ATOM 4879 N N . ILE B 1 129 ? -16.25 10.844 25.656 1 98 129 ILE B N 1
ATOM 4880 C CA . ILE B 1 129 ? -15.422 11.992 25.344 1 98 129 ILE B CA 1
ATOM 4881 C C . ILE B 1 129 ? -15.086 12.758 26.625 1 98 129 ILE B C 1
ATOM 4883 O O . ILE B 1 129 ? -15.992 13.141 27.375 1 98 129 ILE B O 1
ATOM 4887 N N . PRO B 1 130 ? -13.812 12.93 26.891 1 98.19 130 PRO B N 1
ATOM 4888 C CA . PRO B 1 130 ? -13.461 13.688 28.094 1 98.19 130 PRO B CA 1
ATOM 4889 C C . PRO B 1 130 ? -13.812 15.172 27.984 1 98.19 130 PRO B C 1
ATOM 4891 O O . PRO B 1 130 ? -13.57 15.789 26.953 1 98.19 130 PRO B O 1
ATOM 4894 N N . ILE B 1 131 ? -14.359 15.719 29.062 1 98 131 ILE B N 1
ATOM 4895 C CA . ILE B 1 131 ? -14.766 17.125 29.125 1 98 131 ILE B CA 1
ATOM 4896 C C . ILE B 1 131 ? -14.047 17.812 30.281 1 98 131 ILE B C 1
ATOM 4898 O O . ILE B 1 131 ? -13.797 17.203 31.328 1 98 131 ILE B O 1
ATOM 4902 N N . ALA B 1 132 ? -13.719 19.094 30.078 1 98.5 132 ALA B N 1
ATOM 4903 C CA . ALA B 1 132 ? -12.984 19.844 31.094 1 98.5 132 ALA B CA 1
ATOM 4904 C C . ALA B 1 132 ? -13.859 20.094 32.312 1 98.5 132 ALA B C 1
ATOM 4906 O O . ALA B 1 132 ? -15.047 20.406 32.188 1 98.5 132 ALA B O 1
ATOM 4907 N N . GLN B 1 133 ? -13.227 19.953 33.5 1 98.19 133 GLN B N 1
ATOM 4908 C CA . GLN B 1 133 ? -13.898 20.328 34.719 1 98.19 133 GLN B CA 1
ATOM 4909 C C . GLN B 1 133 ? -13.914 21.844 34.906 1 98.19 133 GLN B C 1
ATOM 4911 O O . GLN B 1 133 ? -13.023 22.547 34.406 1 98.19 133 GLN B O 1
ATOM 4916 N N . GLN B 1 134 ? -14.898 22.312 35.75 1 98.19 134 GLN B N 1
ATOM 4917 C CA . GLN B 1 134 ? -15 23.734 35.969 1 98.19 134 GLN B CA 1
ATOM 4918 C C . GLN B 1 134 ? -13.75 24.266 36.688 1 98.19 134 GLN B C 1
ATOM 4920 O O . GLN B 1 134 ? -13.328 25.391 36.438 1 98.19 134 GLN B O 1
ATOM 4925 N N . THR B 1 135 ? -13.148 23.5 37.5 1 98.25 135 THR B N 1
ATOM 4926 C CA . THR B 1 135 ? -11.938 23.906 38.219 1 98.25 135 THR B CA 1
ATOM 4927 C C . THR B 1 135 ? -10.805 24.172 37.219 1 98.25 135 THR B C 1
ATOM 4929 O O . THR B 1 135 ? -10.023 25.109 37.406 1 98.25 135 THR B O 1
ATOM 4932 N N . ASP B 1 136 ? -10.695 23.297 36.25 1 98.19 136 ASP B N 1
ATOM 4933 C CA . ASP B 1 136 ? -9.672 23.484 35.219 1 98.19 136 ASP B CA 1
ATOM 4934 C C . ASP B 1 136 ? -9.922 24.766 34.406 1 98.19 136 ASP B C 1
ATOM 4936 O O . ASP B 1 136 ? -8.984 25.5 34.094 1 98.19 136 ASP B O 1
ATOM 4940 N N . ILE B 1 137 ? -11.195 25.016 34.125 1 98.44 137 ILE B N 1
ATOM 4941 C CA . ILE B 1 137 ? -11.57 26.203 33.375 1 98.44 137 ILE B CA 1
ATOM 4942 C C . ILE B 1 137 ? -11.242 27.453 34.188 1 98.44 137 ILE B C 1
ATOM 4944 O O . ILE B 1 137 ? -10.68 28.422 33.656 1 98.44 137 ILE B O 1
ATOM 4948 N N . ASN B 1 138 ? -11.5 27.406 35.5 1 98.44 138 ASN B N 1
ATOM 4949 C CA . ASN B 1 138 ? -11.203 28.547 36.375 1 98.44 138 ASN B CA 1
ATOM 4950 C C . ASN B 1 138 ? -9.703 28.828 36.438 1 98.44 138 ASN B C 1
ATOM 4952 O O . ASN B 1 138 ? -9.289 29.984 36.406 1 98.44 138 ASN B O 1
ATOM 4956 N N . LYS B 1 139 ? -8.977 27.797 36.5 1 98.69 139 LYS B N 1
ATOM 4957 C CA . LYS B 1 139 ? -7.527 27.969 36.531 1 98.69 139 LYS B CA 1
ATOM 4958 C C . LYS B 1 139 ? -7.023 28.578 35.219 1 98.69 139 LYS B C 1
ATOM 4960 O O . LYS B 1 139 ? -6.129 29.422 35.25 1 98.69 139 LYS B O 1
ATOM 4965 N N . ALA B 1 140 ? -7.578 28.109 34.156 1 98.75 140 ALA B N 1
ATOM 4966 C CA . ALA B 1 140 ? -7.207 28.656 32.875 1 98.75 140 ALA B CA 1
ATOM 4967 C C . ALA B 1 140 ? -7.555 30.141 32.781 1 98.75 140 ALA B C 1
ATOM 4969 O O . ALA B 1 140 ? -6.766 30.938 32.25 1 98.75 140 ALA B O 1
ATOM 4970 N N . ILE B 1 141 ? -8.727 30.516 33.312 1 98.38 141 ILE B N 1
ATOM 4971 C CA . ILE B 1 141 ? -9.164 31.906 33.312 1 98.38 141 ILE B CA 1
ATOM 4972 C C . ILE B 1 141 ? -8.188 32.75 34.125 1 98.38 141 ILE B C 1
ATOM 4974 O O . ILE B 1 141 ? -7.797 33.844 33.688 1 98.38 141 ILE B O 1
ATOM 4978 N N . GLU B 1 142 ? -7.754 32.25 35.219 1 98.19 142 GLU B N 1
ATOM 4979 C CA . GLU B 1 142 ? -6.801 32.969 36.062 1 98.19 142 GLU B CA 1
ATOM 4980 C C . GLU B 1 142 ? -5.48 33.188 35.344 1 98.19 142 GLU B C 1
ATOM 4982 O O . GLU B 1 142 ? -4.938 34.312 35.344 1 98.19 142 GLU B O 1
ATOM 4987 N N . MET B 1 143 ? -5.016 32.188 34.688 1 98.25 143 MET B N 1
ATOM 4988 C CA . MET B 1 143 ? -3.756 32.281 33.969 1 98.25 143 MET B CA 1
ATOM 4989 C C . MET B 1 143 ? -3.883 33.25 32.781 1 98.25 143 MET B C 1
ATOM 4991 O O . MET B 1 143 ? -2.992 34.094 32.562 1 98.25 143 MET B O 1
ATOM 4995 N N . LEU B 1 144 ? -5 33.156 32.125 1 98 144 LEU B N 1
ATOM 4996 C CA . LEU B 1 144 ? -5.23 33.969 30.938 1 98 144 LEU B CA 1
ATOM 4997 C C . LEU B 1 144 ? -5.363 35.438 31.297 1 98 144 LEU B C 1
ATOM 4999 O O . LEU B 1 144 ? -4.816 36.312 30.625 1 98 144 LEU B O 1
ATOM 5003 N N . THR B 1 145 ? -6.023 35.75 32.375 1 96.56 145 THR B N 1
ATOM 5004 C CA . THR B 1 145 ? -6.277 37.125 32.75 1 96.56 145 THR B CA 1
ATOM 5005 C C . THR B 1 145 ? -5.008 37.812 33.281 1 96.56 145 THR B C 1
ATOM 5007 O O . THR B 1 145 ? -4.875 39.031 33.219 1 96.56 145 THR B O 1
ATOM 5010 N N . LYS B 1 146 ? -4.066 37.031 33.688 1 96.56 146 LYS B N 1
ATOM 5011 C CA . LYS B 1 146 ? -2.799 37.562 34.188 1 96.56 146 LYS B CA 1
ATOM 5012 C C . LYS B 1 146 ? -1.782 37.719 33.062 1 96.56 146 LYS B C 1
ATOM 5014 O O . LYS B 1 146 ? -0.783 38.406 33.188 1 96.56 146 LYS B O 1
ATOM 5019 N N . ALA B 1 147 ? -2.035 37.062 31.938 1 97.69 147 ALA B N 1
ATOM 5020 C CA . ALA B 1 147 ? -1.075 37.062 30.844 1 97.69 147 ALA B CA 1
ATOM 5021 C C . ALA B 1 147 ? -1.121 38.375 30.047 1 97.69 147 ALA B C 1
ATOM 5023 O O . ALA B 1 147 ? -2.199 38.906 29.797 1 97.69 147 ALA B O 1
ATOM 5024 N N . LYS B 1 148 ? 0.003 38.844 29.625 1 97.38 148 LYS B N 1
ATOM 5025 C CA . LYS B 1 148 ? 0.111 40.062 28.797 1 97.38 148 LYS B CA 1
ATOM 5026 C C . LYS B 1 148 ? 0.239 39.688 27.328 1 97.38 148 LYS B C 1
ATOM 5028 O O . LYS B 1 148 ? -0.204 40.469 26.453 1 97.38 148 LYS B O 1
ATOM 5033 N N . LYS B 1 149 ? 0.899 38.594 27.062 1 98.44 149 LYS B N 1
ATOM 5034 C CA . LYS B 1 149 ? 1.162 38.188 25.688 1 98.44 149 LYS B CA 1
ATOM 5035 C C . LYS B 1 149 ? 0.723 36.719 25.453 1 98.44 149 LYS B C 1
ATOM 5037 O O . LYS B 1 149 ? 1.544 35.875 25.125 1 98.44 149 LYS B O 1
ATOM 5042 N N . PRO B 1 150 ? -0.599 36.5 25.531 1 98.5 150 PRO B N 1
ATOM 5043 C CA . PRO B 1 150 ? -1.086 35.125 25.297 1 98.5 150 PRO B CA 1
ATOM 5044 C C . PRO B 1 150 ? -1.026 34.719 23.828 1 98.5 150 PRO B C 1
ATOM 5046 O O . PRO B 1 150 ? -1.104 35.594 22.938 1 98.5 150 PRO B O 1
ATOM 5049 N N . LEU B 1 151 ? -0.814 33.469 23.562 1 98.69 151 LEU B N 1
ATOM 5050 C CA . LEU B 1 151 ? -0.75 32.875 22.234 1 98.69 151 LEU B CA 1
ATOM 5051 C C . LEU B 1 151 ? -1.42 31.516 22.219 1 98.69 151 LEU B C 1
ATOM 5053 O O . LEU B 1 151 ? -1.249 30.719 23.141 1 98.69 151 LEU B O 1
ATOM 5057 N N . MET B 1 152 ? -2.207 31.312 21.219 1 98.62 152 MET B N 1
ATOM 5058 C CA . MET B 1 152 ? -2.896 30.031 21.078 1 98.62 152 MET B CA 1
ATOM 5059 C C . MET B 1 152 ? -2.373 29.266 19.859 1 98.62 152 MET B C 1
ATOM 5061 O O . MET B 1 152 ? -2.102 29.859 18.828 1 98.62 152 MET B O 1
ATOM 5065 N N . ILE B 1 153 ? -2.166 27.953 19.953 1 98.62 153 ILE B N 1
ATOM 5066 C CA . ILE B 1 153 ? -1.858 27.031 18.859 1 98.62 153 ILE B CA 1
ATOM 5067 C C . ILE B 1 153 ? -2.916 25.938 18.797 1 98.62 153 ILE B C 1
ATOM 5069 O O . ILE B 1 153 ? -3.006 25.094 19.703 1 98.62 153 ILE B O 1
ATOM 5073 N N . LEU B 1 154 ? -3.686 25.969 17.766 1 98.38 154 LEU B N 1
ATOM 5074 C CA . LEU B 1 154 ? -4.734 24.969 17.609 1 98.38 154 LEU B CA 1
ATOM 5075 C C . LEU B 1 154 ? -4.324 23.906 16.594 1 98.38 154 LEU B C 1
ATOM 5077 O O . LEU B 1 154 ? -3.789 24.234 15.523 1 98.38 154 LEU B O 1
ATOM 5081 N N . GLY B 1 155 ? -4.496 22.625 16.969 1 96.25 155 GLY B N 1
ATOM 5082 C CA . GLY B 1 155 ? -4.211 21.5 16.078 1 96.25 155 GLY B CA 1
ATOM 5083 C C . GLY B 1 155 ? -5.461 20.812 15.57 1 96.25 155 GLY B C 1
ATOM 5084 O O . GLY B 1 155 ? -6.574 21.312 15.773 1 96.25 155 GLY B O 1
ATOM 5085 N N . SER B 1 156 ? -5.273 19.719 14.953 1 94.94 156 SER B N 1
ATOM 5086 C CA . SER B 1 156 ? -6.344 19 14.266 1 94.94 156 SER B CA 1
ATOM 5087 C C . SER B 1 156 ? -7.41 18.531 15.25 1 94.94 156 SER B C 1
ATOM 5089 O O . SER B 1 156 ? -8.594 18.484 14.922 1 94.94 156 SER B O 1
ATOM 5091 N N . GLN B 1 157 ? -7.02 18.188 16.422 1 95.5 157 GLN B N 1
ATOM 5092 C CA . GLN B 1 157 ? -7.973 17.641 17.375 1 95.5 157 GLN B CA 1
ATOM 5093 C C . GLN B 1 157 ? -9 18.703 17.781 1 95.5 157 GLN B C 1
ATOM 5095 O O . GLN B 1 157 ? -10.086 18.359 18.266 1 95.5 157 GLN B O 1
ATOM 5100 N N . SER B 1 158 ? -8.695 20 17.625 1 96.88 158 SER B N 1
ATOM 5101 C CA . SER B 1 158 ? -9.578 21.078 18.062 1 96.88 158 SER B CA 1
ATOM 5102 C C . SER B 1 158 ? -10.805 21.172 17.156 1 96.88 158 SER B C 1
ATOM 5104 O O . SER B 1 158 ? -11.797 21.812 17.516 1 96.88 158 SER B O 1
ATOM 5106 N N . VAL B 1 159 ? -10.703 20.562 15.977 1 96.12 159 VAL B N 1
ATOM 5107 C CA . VAL B 1 159 ? -11.797 20.766 15.039 1 96.12 159 VAL B CA 1
ATOM 5108 C C . VAL B 1 159 ? -12.633 19.484 14.938 1 96.12 159 VAL B C 1
ATOM 5110 O O . VAL B 1 159 ? -13.352 19.281 13.953 1 96.12 159 VAL B O 1
ATOM 5113 N N . LEU B 1 160 ? -12.469 18.625 15.914 1 94.94 160 LEU B N 1
ATOM 5114 C CA . LEU B 1 160 ? -13.406 17.516 16.031 1 94.94 160 LEU B CA 1
ATOM 5115 C C . LEU B 1 160 ? -14.82 18.016 16.297 1 94.94 160 LEU B C 1
ATOM 5117 O O . LEU B 1 160 ? -15.008 18.938 17.094 1 94.94 160 LEU B O 1
ATOM 5121 N N . THR B 1 161 ? -15.828 17.453 15.688 1 92.06 161 THR B N 1
ATOM 5122 C CA . THR B 1 161 ? -17.156 18.062 15.695 1 92.06 161 THR B CA 1
ATOM 5123 C C . THR B 1 161 ? -18.125 17.219 16.516 1 92.06 161 THR B C 1
ATOM 5125 O O . THR B 1 161 ? -19.344 17.406 16.438 1 92.06 161 THR B O 1
ATOM 5128 N N . GLN B 1 162 ? -17.656 16.344 17.297 1 91.69 162 GLN B N 1
ATOM 5129 C CA . GLN B 1 162 ? -18.531 15.43 18.016 1 91.69 162 GLN B CA 1
ATOM 5130 C C . GLN B 1 162 ? -19.203 16.125 19.203 1 91.69 162 GLN B C 1
ATOM 5132 O O . GLN B 1 162 ? -20.266 15.703 19.656 1 91.69 162 GLN B O 1
ATOM 5137 N N . THR B 1 163 ? -18.562 17.188 19.703 1 94 163 THR B N 1
ATOM 5138 C CA . THR B 1 163 ? -19.062 17.797 20.922 1 94 163 THR B CA 1
ATOM 5139 C C . THR B 1 163 ? -19.734 19.125 20.625 1 94 163 THR B C 1
ATOM 5141 O O . THR B 1 163 ? -20.75 19.469 21.234 1 94 163 THR B O 1
ATOM 5144 N N . VAL B 1 164 ? -19.125 19.938 19.781 1 95.94 164 VAL B N 1
ATOM 5145 C CA . VAL B 1 164 ? -19.688 21.234 19.422 1 95.94 164 VAL B CA 1
ATOM 5146 C C . VAL B 1 164 ? -19.609 21.438 17.906 1 95.94 164 VAL B C 1
ATOM 5148 O O . VAL B 1 164 ? -18.672 20.969 17.266 1 95.94 164 VAL B O 1
ATOM 5151 N N . PRO B 1 165 ? -20.609 22.188 17.359 1 96.25 165 PRO B N 1
ATOM 5152 C CA . PRO B 1 165 ? -20.484 22.531 15.945 1 96.25 165 PRO B CA 1
ATOM 5153 C C . PRO B 1 165 ? -19.25 23.375 15.656 1 96.25 165 PRO B C 1
ATOM 5155 O O . PRO B 1 165 ? -18.844 24.203 16.484 1 96.25 165 PRO B O 1
ATOM 5158 N N . ILE B 1 166 ? -18.75 23.203 14.5 1 96.94 166 ILE B N 1
ATOM 5159 C CA . ILE B 1 166 ? -17.469 23.828 14.133 1 96.94 166 ILE B CA 1
ATOM 5160 C C . ILE B 1 166 ? -17.594 25.344 14.188 1 96.94 166 ILE B C 1
ATOM 5162 O O . ILE B 1 166 ? -16.641 26.031 14.547 1 96.94 166 ILE B O 1
ATOM 5166 N N . ASN B 1 167 ? -18.734 25.875 13.867 1 96.38 167 ASN B N 1
ATOM 5167 C CA . ASN B 1 167 ? -18.922 27.328 13.875 1 96.38 167 ASN B CA 1
ATOM 5168 C C . ASN B 1 167 ? -18.938 27.875 15.305 1 96.38 167 ASN B C 1
ATOM 5170 O O . ASN B 1 167 ? -18.562 29.031 15.531 1 96.38 167 ASN B O 1
ATOM 5174 N N . CYS B 1 168 ? -19.359 27.047 16.25 1 97.69 168 CYS B N 1
ATOM 5175 C CA . CYS B 1 168 ? -19.312 27.469 17.656 1 97.69 168 CYS B CA 1
ATOM 5176 C C . CYS B 1 168 ? -17.875 27.641 18.109 1 97.69 168 CYS B C 1
ATOM 5178 O O . CYS B 1 168 ? -17.562 28.562 18.859 1 97.69 168 CYS B O 1
ATOM 5180 N N . LEU B 1 169 ? -17.062 26.781 17.672 1 98.38 169 LEU B N 1
ATOM 5181 C CA . LEU B 1 169 ? -15.641 26.906 18 1 98.38 169 LEU B CA 1
ATOM 5182 C C . LEU B 1 169 ? -15.062 28.172 17.375 1 98.38 169 LEU B C 1
ATOM 5184 O O . LEU B 1 169 ? -14.328 28.922 18.031 1 98.38 169 LEU B O 1
ATOM 5188 N N . ARG B 1 170 ? -15.383 28.406 16.062 1 98.06 170 ARG B N 1
ATOM 5189 C CA . ARG B 1 170 ? -14.914 29.609 15.391 1 98.06 170 ARG B CA 1
ATOM 5190 C C . ARG B 1 170 ? -15.32 30.859 16.156 1 98.06 170 ARG B C 1
ATOM 5192 O O . ARG B 1 170 ? -14.484 31.719 16.453 1 98.06 170 ARG B O 1
ATOM 5199 N N . ASP B 1 171 ? -16.578 30.922 16.531 1 97.44 171 ASP B N 1
ATOM 5200 C CA . ASP B 1 171 ? -17.109 32.094 17.266 1 97.44 171 ASP B CA 1
ATOM 5201 C C . ASP B 1 171 ? -16.406 32.25 18.609 1 97.44 171 ASP B C 1
ATOM 5203 O O . ASP B 1 171 ? -16.109 33.375 19.016 1 97.44 171 ASP B O 1
ATOM 5207 N N . ALA B 1 172 ? -16.188 31.141 19.266 1 98.19 172 ALA B N 1
ATOM 5208 C CA . ALA B 1 172 ? -15.531 31.172 20.562 1 98.19 172 ALA B CA 1
ATOM 5209 C C . ALA B 1 172 ? -14.125 31.734 20.453 1 98.19 172 ALA B C 1
ATOM 5211 O O . ALA B 1 172 ? -13.734 32.625 21.234 1 98.19 172 ALA B O 1
ATOM 5212 N N . ILE B 1 173 ? -13.367 31.281 19.5 1 98.25 173 ILE B N 1
ATOM 5213 C CA . ILE B 1 173 ? -11.992 31.719 19.297 1 98.25 173 ILE B CA 1
ATOM 5214 C C . ILE B 1 173 ? -11.961 33.219 18.953 1 98.25 173 ILE B C 1
ATOM 5216 O O . ILE B 1 173 ? -11.141 33.969 19.5 1 98.25 173 ILE B O 1
ATOM 5220 N N . GLU B 1 174 ? -12.852 33.625 18.078 1 97.12 174 GLU B N 1
ATOM 5221 C CA . GLU B 1 174 ? -12.938 35.031 17.688 1 97.12 174 GLU B CA 1
ATOM 5222 C C . GLU B 1 174 ? -13.312 35.906 18.891 1 97.12 174 GLU B C 1
ATOM 5224 O O . GLU B 1 174 ? -12.766 36.969 19.062 1 97.12 174 GLU B O 1
ATOM 5229 N N . SER B 1 175 ? -14.203 35.375 19.688 1 96.81 175 SER B N 1
ATOM 5230 C CA . SER B 1 175 ? -14.648 36.125 20.859 1 96.81 175 SER B CA 1
ATOM 5231 C C . SER B 1 175 ? -13.523 36.312 21.859 1 96.81 175 SER B C 1
ATOM 5233 O O . SER B 1 175 ? -13.422 37.344 22.5 1 96.81 175 SER B O 1
ATOM 5235 N N . LEU B 1 176 ? -12.703 35.344 22.047 1 97.44 176 LEU B N 1
ATOM 5236 C CA . LEU B 1 176 ? -11.586 35.438 22.969 1 97.44 176 LEU B CA 1
ATOM 5237 C C . LEU B 1 176 ? -10.547 36.438 22.5 1 97.44 176 LEU B C 1
ATOM 5239 O O . LEU B 1 176 ? -9.867 37.062 23.312 1 97.44 176 LEU B O 1
ATOM 5243 N N . GLY B 1 177 ? -10.352 36.5 21.172 1 97.06 177 GLY B N 1
ATOM 5244 C CA . GLY B 1 177 ? -9.492 37.531 20.578 1 97.06 177 GLY B CA 1
ATOM 5245 C C . GLY B 1 177 ? -8.008 37.25 20.766 1 97.06 177 GLY B C 1
ATOM 5246 O O . GLY B 1 177 ? -7.168 38.094 20.484 1 97.06 177 GLY B O 1
ATOM 5247 N N . ILE B 1 178 ? -7.66 36.062 21.266 1 98.31 178 ILE B N 1
ATOM 5248 C CA . ILE B 1 178 ? -6.27 35.688 21.484 1 98.31 178 ILE B CA 1
ATOM 5249 C C . ILE B 1 178 ? -5.602 35.375 20.141 1 98.31 178 ILE B C 1
ATOM 5251 O O . ILE B 1 178 ? -6.172 34.688 19.297 1 98.31 178 ILE B O 1
ATOM 5255 N N . PRO B 1 179 ? -4.379 36 19.844 1 98.62 179 PRO B N 1
ATOM 5256 C CA . PRO B 1 179 ? -3.684 35.594 18.625 1 98.62 179 PRO B CA 1
ATOM 5257 C C . PRO B 1 179 ? -3.502 34.062 18.516 1 98.62 179 PRO B C 1
ATOM 5259 O O . PRO B 1 179 ? -3.207 33.406 19.516 1 98.62 179 PRO B O 1
ATOM 5262 N N . VAL B 1 180 ? -3.643 33.594 17.281 1 98.62 180 VAL B N 1
ATOM 5263 C CA . VAL B 1 180 ? -3.711 32.125 17.172 1 98.62 180 VAL B CA 1
ATOM 5264 C C . VAL B 1 180 ? -2.973 31.672 15.922 1 98.62 180 VAL B C 1
ATOM 5266 O O . VAL B 1 180 ? -3.025 32.312 14.875 1 98.62 180 VAL B O 1
ATOM 5269 N N . TYR B 1 181 ? -2.178 30.625 16.016 1 98.38 181 TYR B N 1
ATOM 5270 C CA . TYR B 1 181 ? -1.661 29.828 14.906 1 98.38 181 TYR B CA 1
ATOM 5271 C C . TYR B 1 181 ? -2.479 28.562 14.711 1 98.38 181 TYR B C 1
ATOM 5273 O O . TYR B 1 181 ? -2.758 27.844 15.672 1 98.38 181 TYR B O 1
ATOM 5281 N N . LEU B 1 182 ? -2.881 28.312 13.477 1 97.88 182 LEU B N 1
ATOM 5282 C CA . LEU B 1 182 ? -3.676 27.141 13.141 1 97.88 182 LEU B CA 1
ATOM 5283 C C . LEU B 1 182 ? -2.832 26.094 12.406 1 97.88 182 LEU B C 1
ATOM 5285 O O . LEU B 1 182 ? -2.176 26.422 11.414 1 97.88 182 LEU B O 1
ATOM 5289 N N . GLY B 1 183 ? -2.852 24.859 12.914 1 94.94 183 GLY B N 1
ATOM 5290 C CA . GLY B 1 183 ? -2.105 23.781 12.289 1 94.94 183 GLY B CA 1
ATOM 5291 C C . GLY B 1 183 ? -2.982 22.625 11.859 1 94.94 183 GLY B C 1
ATOM 5292 O O . GLY B 1 183 ? -4.105 22.469 12.352 1 94.94 183 GLY B O 1
ATOM 5293 N N . GLY B 1 184 ? -2.469 21.844 10.961 1 92.56 184 GLY B N 1
ATOM 5294 C CA . GLY B 1 184 ? -3.201 20.672 10.5 1 92.56 184 GLY B CA 1
ATOM 5295 C C . GLY B 1 184 ? -4.57 21.016 9.938 1 92.56 184 GLY B C 1
ATOM 5296 O O . GLY B 1 184 ? -4.711 21.953 9.148 1 92.56 184 GLY B O 1
ATOM 5297 N N . MET B 1 185 ? -5.523 20.281 10.406 1 93.69 185 MET B N 1
ATOM 5298 C CA . MET B 1 185 ? -6.875 20.438 9.867 1 93.69 185 MET B CA 1
ATOM 5299 C C . MET B 1 185 ? -7.574 21.656 10.469 1 93.69 185 MET B C 1
ATOM 5301 O O . MET B 1 185 ? -8.641 22.047 10 1 93.69 185 MET B O 1
ATOM 5305 N N . ALA B 1 186 ? -6.945 22.281 11.406 1 96.94 186 ALA B N 1
ATOM 5306 C CA . ALA B 1 186 ? -7.516 23.484 11.984 1 96.94 186 ALA B CA 1
ATOM 5307 C C . ALA B 1 186 ? -7.336 24.672 11.039 1 96.94 186 ALA B C 1
ATOM 5309 O O . ALA B 1 186 ? -7.973 25.719 11.211 1 96.94 186 ALA B O 1
ATOM 5310 N N . ARG B 1 187 ? -6.445 24.484 10.07 1 96.94 187 ARG B N 1
ATOM 5311 C CA . ARG B 1 187 ? -6.277 25.531 9.07 1 96.94 187 ARG B CA 1
ATOM 5312 C C . ARG B 1 187 ? -7.602 25.859 8.383 1 96.94 187 ARG B C 1
ATOM 5314 O O . ARG B 1 187 ? -8.336 24.953 7.992 1 96.94 187 ARG B O 1
ATOM 5321 N N . GLY B 1 188 ? -7.938 27.109 8.32 1 97.38 188 GLY B N 1
ATOM 5322 C CA . GLY B 1 188 ? -9.18 27.547 7.703 1 97.38 188 GLY B CA 1
ATOM 5323 C C . GLY B 1 188 ? -10.266 27.875 8.711 1 97.38 188 GLY B C 1
ATOM 5324 O O . GLY B 1 188 ? -11.281 28.484 8.367 1 97.38 188 GLY B O 1
ATOM 5325 N N . LEU B 1 189 ? -9.984 27.516 9.977 1 98.12 189 LEU B N 1
ATOM 5326 C CA . LEU B 1 189 ? -11 27.703 11.008 1 98.12 189 LEU B CA 1
ATOM 5327 C C . LEU B 1 189 ? -11.508 29.141 11.023 1 98.12 189 LEU B C 1
ATOM 5329 O O . LEU B 1 189 ? -12.711 29.375 11.164 1 98.12 189 LEU B O 1
ATOM 5333 N N . LEU B 1 190 ? -10.602 30.109 10.812 1 98.06 190 LEU B N 1
ATOM 5334 C CA . LEU B 1 190 ? -10.961 31.516 10.938 1 98.06 190 LEU B CA 1
ATOM 5335 C C . LEU B 1 190 ? -11.078 32.188 9.562 1 98.06 190 LEU B C 1
ATOM 5337 O O . LEU B 1 190 ? -11.094 33.406 9.453 1 98.06 190 LEU B O 1
ATOM 5341 N N . GLY B 1 191 ? -11.031 31.375 8.484 1 96.44 191 GLY B N 1
ATOM 5342 C CA . GLY B 1 191 ? -11.227 31.875 7.137 1 96.44 191 GLY B CA 1
ATOM 5343 C C . GLY B 1 191 ? -9.961 32.438 6.52 1 96.44 191 GLY B C 1
ATOM 5344 O O . GLY B 1 191 ? -8.859 32.156 6.984 1 96.44 191 GLY B O 1
ATOM 5345 N N . GLN B 1 192 ? -10.18 33.125 5.477 1 95.19 192 GLN B N 1
ATOM 5346 C CA . GLN B 1 192 ? -9.086 33.625 4.637 1 95.19 192 GLN B CA 1
ATOM 5347 C C . GLN B 1 192 ? -8.305 34.719 5.332 1 95.19 192 GLN B C 1
ATOM 5349 O O . GLN B 1 192 ? -7.074 34.781 5.246 1 95.19 192 GLN B O 1
ATOM 5354 N N . LYS B 1 193 ? -9.125 35.594 5.918 1 91.62 193 LYS B N 1
ATOM 5355 C CA . LYS B 1 193 ? -8.531 36.719 6.586 1 91.62 193 LYS B CA 1
ATOM 5356 C C . LYS B 1 193 ? -9.094 36.906 7.992 1 91.62 193 LYS B C 1
ATOM 5358 O O . LYS B 1 193 ? -10.312 36.875 8.18 1 91.62 193 LYS B O 1
ATOM 5363 N N . SER B 1 194 ? -8.273 36.781 8.938 1 95.69 194 SER B N 1
ATOM 5364 C CA . SER B 1 194 ? -8.625 36.969 10.344 1 95.69 194 SER B CA 1
ATOM 5365 C C . SER B 1 194 ? -7.641 37.938 11.031 1 95.69 194 SER B C 1
ATOM 5367 O O . SER B 1 194 ? -6.434 37.875 10.781 1 95.69 194 SER B O 1
ATOM 5369 N N . SER B 1 195 ? -8.203 38.781 11.852 1 95 195 SER B N 1
ATOM 5370 C CA . SER B 1 195 ? -7.359 39.75 12.555 1 95 195 SER B CA 1
ATOM 5371 C C . SER B 1 195 ? -6.551 39.062 13.656 1 95 195 SER B C 1
ATOM 5373 O O . SER B 1 195 ? -5.539 39.625 14.109 1 95 195 SER B O 1
ATOM 5375 N N . ILE B 1 196 ? -6.941 37.938 14.07 1 97.81 196 ILE B N 1
ATOM 5376 C CA . ILE B 1 196 ? -6.258 37.312 15.211 1 97.81 196 ILE B CA 1
ATOM 5377 C C . ILE B 1 196 ? -5.43 36.125 14.742 1 97.81 196 ILE B C 1
ATOM 5379 O O . ILE B 1 196 ? -4.656 35.562 15.523 1 97.81 196 ILE B O 1
ATOM 5383 N N . GLN B 1 197 ? -5.555 35.656 13.492 1 97.94 197 GLN B N 1
ATOM 5384 C CA . GLN B 1 197 ? -4.789 34.531 12.992 1 97.94 197 GLN B CA 1
ATOM 5385 C C . GLN B 1 197 ? -3.443 34.969 12.43 1 97.94 197 GLN B C 1
ATOM 5387 O O . GLN B 1 197 ? -3.383 35.875 11.586 1 97.94 197 GLN B O 1
ATOM 5392 N N . MET B 1 198 ? -2.391 34.406 12.914 1 97.19 198 MET B N 1
ATOM 5393 C CA . MET B 1 198 ? -1.056 34.562 12.344 1 97.19 198 MET B CA 1
ATOM 5394 C C . MET B 1 198 ? -0.658 33.312 11.57 1 97.19 198 MET B C 1
ATOM 5396 O O . MET B 1 198 ? -1.14 32.219 11.867 1 97.19 198 MET B O 1
ATOM 5400 N N . ARG B 1 199 ? 0.224 33.469 10.602 1 95.69 199 ARG B N 1
ATOM 5401 C CA . ARG B 1 199 ? 0.621 32.344 9.773 1 95.69 199 ARG B CA 1
ATOM 5402 C C . ARG B 1 199 ? 2.139 32.188 9.727 1 95.69 199 ARG B C 1
ATOM 5404 O O . ARG B 1 199 ? 2.66 31.109 9.43 1 95.69 199 ARG B O 1
ATOM 5411 N N . GLN B 1 200 ? 2.775 33.312 10.008 1 95.12 200 GLN B N 1
ATOM 5412 C CA . GLN B 1 200 ? 4.227 33.344 9.867 1 95.12 200 GLN B CA 1
ATOM 5413 C C . GLN B 1 200 ? 4.898 33.625 11.211 1 95.12 200 GLN B C 1
ATOM 5415 O O . GLN B 1 200 ? 4.238 34.031 12.164 1 95.12 200 GLN B O 1
ATOM 5420 N N . ALA B 1 201 ? 6.168 33.281 11.336 1 95.69 201 ALA B N 1
ATOM 5421 C CA . ALA B 1 201 ? 7.051 33.656 12.438 1 95.69 201 ALA B CA 1
ATOM 5422 C C . ALA B 1 201 ? 6.551 33.094 13.758 1 95.69 201 ALA B C 1
ATOM 5424 O O . ALA B 1 201 ? 6.543 33.781 14.781 1 95.69 201 ALA B O 1
ATOM 5425 N N . ARG B 1 202 ? 6.055 31.938 13.727 1 96.31 202 ARG B N 1
ATOM 5426 C CA . ARG B 1 202 ? 5.547 31.281 14.93 1 96.31 202 ARG B CA 1
ATOM 5427 C C . ARG B 1 202 ? 6.637 31.125 15.977 1 96.31 202 ARG B C 1
ATOM 5429 O O . ARG B 1 202 ? 6.391 31.328 17.172 1 96.31 202 ARG B O 1
ATOM 5436 N N . ARG B 1 203 ? 7.844 30.781 15.523 1 94.56 203 ARG B N 1
ATOM 5437 C CA . ARG B 1 203 ? 8.953 30.594 16.453 1 94.56 203 ARG B CA 1
ATOM 5438 C C . ARG B 1 203 ? 9.234 31.859 17.25 1 94.56 203 ARG B C 1
ATOM 5440 O O . ARG B 1 203 ? 9.438 31.797 18.469 1 94.56 203 ARG B O 1
ATOM 5447 N N . ASP B 1 204 ? 9.242 32.969 16.609 1 95.81 204 ASP B N 1
ATOM 5448 C CA . ASP B 1 204 ? 9.484 34.25 17.266 1 95.81 204 ASP B CA 1
ATOM 5449 C C . ASP B 1 204 ? 8.367 34.594 18.25 1 95.81 204 ASP B C 1
ATOM 5451 O O . ASP B 1 204 ? 8.617 35.094 19.344 1 95.81 204 ASP B O 1
ATOM 5455 N N . ALA B 1 205 ? 7.16 34.312 17.812 1 97.88 205 ALA B N 1
ATOM 5456 C CA . ALA B 1 205 ? 6.012 34.562 18.688 1 97.88 205 ALA B CA 1
ATOM 5457 C C . ALA B 1 205 ? 6.102 33.719 19.953 1 97.88 205 ALA B C 1
ATOM 5459 O O . ALA B 1 205 ? 5.828 34.219 21.062 1 97.88 205 ALA B O 1
ATOM 5460 N N . LEU B 1 206 ? 6.492 32.5 19.844 1 97.56 206 LEU B N 1
ATOM 5461 C CA . LEU B 1 206 ? 6.578 31.578 20.969 1 97.56 206 LEU B CA 1
ATOM 5462 C C . LEU B 1 206 ? 7.684 32 21.922 1 97.56 206 LEU B C 1
ATOM 5464 O O . LEU B 1 206 ? 7.586 31.766 23.141 1 97.56 206 LEU B O 1
ATOM 5468 N N . LYS B 1 207 ? 8.703 32.594 21.438 1 95.25 207 LYS B N 1
ATOM 5469 C CA . LYS B 1 207 ? 9.797 33.094 22.266 1 95.25 207 LYS B CA 1
ATOM 5470 C C . LYS B 1 207 ? 9.359 34.281 23.109 1 95.25 207 LYS B C 1
ATOM 5472 O O . LYS B 1 207 ? 9.859 34.469 24.234 1 95.25 207 LYS B O 1
ATOM 5477 N N . GLU B 1 208 ? 8.438 35 22.625 1 96.81 208 GLU B N 1
ATOM 5478 C CA . GLU B 1 208 ? 8.086 36.281 23.25 1 96.81 208 GLU B CA 1
ATOM 5479 C C . GLU B 1 208 ? 6.867 36.125 24.156 1 96.81 208 GLU B C 1
ATOM 5481 O O . GLU B 1 208 ? 6.684 36.906 25.094 1 96.81 208 GLU B O 1
ATOM 5486 N N . CYS B 1 209 ? 5.988 35.25 23.875 1 97.56 209 CYS B N 1
ATOM 5487 C CA . CYS B 1 209 ? 4.727 35.125 24.609 1 97.56 209 CYS B CA 1
ATOM 5488 C C . CYS B 1 209 ? 4.961 34.719 26.062 1 97.56 209 CYS B C 1
ATOM 5490 O O . CYS B 1 209 ? 6.008 34.156 26.391 1 97.56 209 CYS B O 1
ATOM 5492 N N . ASP B 1 210 ? 4.031 35.062 26.938 1 98.12 210 ASP B N 1
ATOM 5493 C CA . ASP B 1 210 ? 4.152 34.688 28.344 1 98.12 210 ASP B CA 1
ATOM 5494 C C . ASP B 1 210 ? 3.139 33.625 28.719 1 98.12 210 ASP B C 1
ATOM 5496 O O . ASP B 1 210 ? 3.203 33.062 29.812 1 98.12 210 ASP B O 1
ATOM 5500 N N . LEU B 1 211 ? 2.193 33.281 27.844 1 98.62 211 LEU B N 1
ATOM 5501 C CA . LEU B 1 211 ? 1.243 32.188 28.016 1 98.62 211 LEU B CA 1
ATOM 5502 C C . LEU B 1 211 ? 0.965 31.5 26.672 1 98.62 211 LEU B C 1
ATOM 5504 O O . LEU B 1 211 ? 0.604 32.156 25.703 1 98.62 211 LEU B O 1
ATOM 5508 N N . VAL B 1 212 ? 1.195 30.188 26.609 1 98.62 212 VAL B N 1
ATOM 5509 C CA . VAL B 1 212 ? 0.865 29.391 25.438 1 98.62 212 VAL B CA 1
ATOM 5510 C C . VAL B 1 212 ? -0.313 28.469 25.766 1 98.62 212 VAL B C 1
ATOM 5512 O O . VAL B 1 212 ? -0.312 27.781 26.781 1 98.62 212 VAL B O 1
ATOM 5515 N N . ILE B 1 213 ? -1.312 28.5 24.953 1 98.75 213 ILE B N 1
ATOM 5516 C CA . ILE B 1 213 ? -2.436 27.578 25.078 1 98.75 213 ILE B CA 1
ATOM 5517 C C . ILE B 1 213 ? -2.432 26.609 23.891 1 98.75 213 ILE B C 1
ATOM 5519 O O . ILE B 1 213 ? -2.68 27.016 22.75 1 98.75 213 ILE B O 1
ATOM 5523 N N . LEU B 1 214 ? -2.148 25.344 24.156 1 98.56 214 LEU B N 1
ATOM 5524 C CA . LEU B 1 214 ? -2.184 24.297 23.156 1 98.56 214 LEU B CA 1
ATOM 5525 C C . LEU B 1 214 ? -3.553 23.625 23.109 1 98.56 214 LEU B C 1
ATOM 5527 O O . LEU B 1 214 ? -3.92 22.906 24.031 1 98.56 214 LEU B O 1
ATOM 5531 N N . GLY B 1 215 ? -4.297 23.875 22.062 1 98.44 215 GLY B N 1
ATOM 5532 C CA . GLY B 1 215 ? -5.578 23.219 21.859 1 98.44 215 GLY B CA 1
ATOM 5533 C C . GLY B 1 215 ? -5.527 22.125 20.828 1 98.44 215 GLY B C 1
ATOM 5534 O O . GLY B 1 215 ? -5.535 22.391 19.625 1 98.44 215 GLY B O 1
ATOM 5535 N N . GLY B 1 216 ? -5.555 20.906 21.25 1 96.38 216 GLY B N 1
ATOM 5536 C CA . GLY B 1 216 ? -5.512 19.797 20.312 1 96.38 216 GLY B CA 1
ATOM 5537 C C . GLY B 1 216 ? -4.195 19.703 19.562 1 96.38 216 GLY B C 1
ATOM 5538 O O . GLY B 1 216 ? -4.125 19.094 18.5 1 96.38 216 GLY B O 1
ATOM 5539 N N . SER B 1 217 ? -3.207 20.391 19.969 1 95.56 217 SER B N 1
ATOM 5540 C CA . SER B 1 217 ? -1.861 20.344 19.406 1 95.56 217 SER B CA 1
ATOM 5541 C C . SER B 1 217 ? -0.904 19.594 20.328 1 95.56 217 SER B C 1
ATOM 5543 O O . SER B 1 217 ? -1.137 19.5 21.531 1 95.56 217 SER B O 1
ATOM 5545 N N . VAL B 1 218 ? 0.114 19.031 19.734 1 94.5 218 VAL B N 1
ATOM 5546 C CA . VAL B 1 218 ? 1.061 18.219 20.469 1 94.5 218 VAL B CA 1
ATOM 5547 C C . VAL B 1 218 ? 2.479 18.734 20.266 1 94.5 218 VAL B C 1
ATOM 5549 O O . VAL B 1 218 ? 2.834 19.188 19.172 1 94.5 218 VAL B O 1
ATOM 5552 N N . ALA B 1 219 ? 3.283 18.688 21.328 1 95.38 219 ALA B N 1
ATOM 5553 C CA . ALA B 1 219 ? 4.676 19.125 21.25 1 95.38 219 ALA B CA 1
ATOM 5554 C C . ALA B 1 219 ? 5.551 18.031 20.625 1 95.38 219 ALA B C 1
ATOM 5556 O O . ALA B 1 219 ? 6.477 17.531 21.281 1 95.38 219 ALA B O 1
ATOM 5557 N N . ASP B 1 220 ? 5.289 17.703 19.438 1 93.56 220 ASP B N 1
ATOM 5558 C CA . ASP B 1 220 ? 6.078 16.75 18.656 1 93.56 220 ASP B CA 1
ATOM 5559 C C . ASP B 1 220 ? 7.082 17.469 17.766 1 93.56 220 ASP B C 1
ATOM 5561 O O . ASP B 1 220 ? 7.48 18.594 18.047 1 93.56 220 ASP B O 1
ATOM 5565 N N . PHE B 1 221 ? 7.602 16.781 16.688 1 91.44 221 PHE B N 1
ATOM 5566 C CA . PHE B 1 221 ? 8.672 17.344 15.875 1 91.44 221 PHE B CA 1
ATOM 5567 C C . PHE B 1 221 ? 8.25 18.672 15.273 1 91.44 221 PHE B C 1
ATOM 5569 O O . PHE B 1 221 ? 9.086 19.547 15.039 1 91.44 221 PHE B O 1
ATOM 5576 N N . ARG B 1 222 ? 6.969 19.031 15.18 1 92.5 222 ARG B N 1
ATOM 5577 C CA . ARG B 1 222 ? 6.453 20.25 14.57 1 92.5 222 ARG B CA 1
ATOM 5578 C C . ARG B 1 222 ? 6.641 21.453 15.5 1 92.5 222 ARG B C 1
ATOM 5580 O O . ARG B 1 222 ? 6.605 22.594 15.062 1 92.5 222 ARG B O 1
ATOM 5587 N N . LEU B 1 223 ? 6.688 21.125 16.703 1 94.25 223 LEU B N 1
ATOM 5588 C CA . LEU B 1 223 ? 6.988 22.141 17.688 1 94.25 223 LEU B CA 1
ATOM 5589 C C . LEU B 1 223 ? 8.344 21.891 18.344 1 94.25 223 LEU B C 1
ATOM 5591 O O . LEU B 1 223 ? 8.531 22.203 19.516 1 94.25 223 LEU B O 1
ATOM 5595 N N . SER B 1 224 ? 9.195 21.25 17.609 1 91.44 224 SER B N 1
ATOM 5596 C CA . SER B 1 224 ? 10.547 20.922 18.047 1 91.44 224 SER B CA 1
ATOM 5597 C C . SER B 1 224 ? 10.531 20.219 19.406 1 91.44 224 SER B C 1
ATOM 5599 O O . SER B 1 224 ? 11.344 20.516 20.281 1 91.44 224 SER B O 1
ATOM 5601 N N . TYR B 1 225 ? 9.508 19.391 19.625 1 91.06 225 TYR B N 1
ATOM 5602 C CA . TYR B 1 225 ? 9.359 18.562 20.828 1 91.06 225 TYR B CA 1
ATOM 5603 C C . TYR B 1 225 ? 9.195 19.422 22.062 1 91.06 225 TYR B C 1
ATOM 5605 O O . TYR B 1 225 ? 9.5 18.984 23.172 1 91.06 225 TYR B O 1
ATOM 5613 N N . GLY B 1 226 ? 8.867 20.703 21.875 1 92.88 226 GLY B N 1
ATOM 5614 C CA . GLY B 1 226 ? 8.633 21.625 22.969 1 92.88 226 GLY B CA 1
ATOM 5615 C C . GLY B 1 226 ? 9.82 22.516 23.25 1 92.88 226 GLY B C 1
ATOM 5616 O O . GLY B 1 226 ? 9.734 23.438 24.078 1 92.88 226 GLY B O 1
ATOM 5617 N N . LYS B 1 227 ? 10.891 22.375 22.531 1 88.56 227 LYS B N 1
ATOM 5618 C CA . LYS B 1 227 ? 12.094 23.172 22.734 1 88.56 227 LYS B CA 1
ATOM 5619 C C . LYS B 1 227 ? 11.867 24.625 22.359 1 88.56 227 LYS B C 1
ATOM 5621 O O . LYS B 1 227 ? 12.609 25.516 22.797 1 88.56 227 LYS B O 1
ATOM 5626 N N . VAL B 1 228 ? 10.891 24.875 21.594 1 92.88 228 VAL B N 1
ATOM 5627 C CA . VAL B 1 228 ? 10.633 26.203 21.047 1 92.88 228 VAL B CA 1
ATOM 5628 C C . VAL B 1 228 ? 9.938 27.062 22.109 1 92.88 228 VAL B C 1
ATOM 5630 O O . VAL B 1 228 ? 9.859 28.281 21.969 1 92.88 228 VAL B O 1
ATOM 5633 N N . PHE B 1 229 ? 9.414 26.438 23.188 1 94.88 229 PHE B N 1
ATOM 5634 C CA . PHE B 1 229 ? 8.719 27.203 24.219 1 94.88 229 PHE B CA 1
ATOM 5635 C C . PHE B 1 229 ? 9.703 27.984 25.078 1 94.88 229 PHE B C 1
ATOM 5637 O O . PHE B 1 229 ? 10.773 27.469 25.422 1 94.88 229 PHE B O 1
ATOM 5644 N N . SER B 1 230 ? 9.352 29.188 25.344 1 93.94 230 SER B N 1
ATOM 5645 C CA . SER B 1 230 ? 10.156 30 26.25 1 93.94 230 SER B CA 1
ATOM 5646 C C . SER B 1 230 ? 10.039 29.516 27.688 1 93.94 230 SER B C 1
ATOM 5648 O O . SER B 1 230 ? 8.961 29.109 28.125 1 93.94 230 SER B O 1
ATOM 5650 N N . ARG B 1 231 ? 11.094 29.641 28.469 1 89.19 231 ARG B N 1
ATOM 5651 C CA . ARG B 1 231 ? 11.086 29.25 29.875 1 89.19 231 ARG B CA 1
ATOM 5652 C C . ARG B 1 231 ? 10.203 30.188 30.688 1 89.19 231 ARG B C 1
ATOM 5654 O O . ARG B 1 231 ? 9.75 29.828 31.781 1 89.19 231 ARG B O 1
ATOM 5661 N N . LYS B 1 232 ? 10 31.281 30.125 1 91.38 232 LYS B N 1
ATOM 5662 C CA . LYS B 1 232 ? 9.211 32.312 30.812 1 91.38 232 LYS B CA 1
ATOM 5663 C C . LYS B 1 232 ? 7.719 32.094 30.578 1 91.38 232 LYS B C 1
ATOM 5665 O O . LYS B 1 232 ? 6.887 32.688 31.281 1 91.38 232 LYS B O 1
ATOM 5670 N N . SER B 1 233 ? 7.379 31.312 29.641 1 96.12 233 SER B N 1
ATOM 5671 C CA . SER B 1 233 ? 5.98 31.141 29.25 1 96.12 233 SER B CA 1
ATOM 5672 C C . SER B 1 233 ? 5.301 30.062 30.094 1 96.12 233 SER B C 1
ATOM 5674 O O . SER B 1 233 ? 5.887 29 30.344 1 96.12 233 SER B O 1
ATOM 5676 N N . LYS B 1 234 ? 4.148 30.406 30.609 1 98.06 234 LYS B N 1
ATOM 5677 C CA . LYS B 1 234 ? 3.271 29.359 31.125 1 98.06 234 LYS B CA 1
ATOM 5678 C C . LYS B 1 234 ? 2.557 28.625 30 1 98.06 234 LYS B C 1
ATOM 5680 O O . LYS B 1 234 ? 2.24 29.234 28.969 1 98.06 234 LYS B O 1
ATOM 5685 N N . ILE B 1 235 ? 2.275 27.281 30.234 1 98.31 235 ILE B N 1
ATOM 5686 C CA . ILE B 1 235 ? 1.688 26.5 29.141 1 98.31 235 ILE B CA 1
ATOM 5687 C C . ILE B 1 235 ? 0.434 25.781 29.641 1 98.31 235 ILE B C 1
ATOM 5689 O O . ILE B 1 235 ? 0.476 25.078 30.641 1 98.31 235 ILE B O 1
ATOM 5693 N N . ILE B 1 236 ? -0.669 26.031 29 1 98.69 236 ILE B N 1
ATOM 5694 C CA . ILE B 1 236 ? -1.899 25.25 29.141 1 98.69 236 ILE B CA 1
ATOM 5695 C C . ILE B 1 236 ? -2.051 24.312 27.938 1 98.69 236 ILE B C 1
ATOM 5697 O O . ILE B 1 236 ? -1.88 24.719 26.797 1 98.69 236 ILE B O 1
ATOM 5701 N N . SER B 1 237 ? -2.297 23.016 28.156 1 98.56 237 SER B N 1
ATOM 5702 C CA . SER B 1 237 ? -2.512 22.062 27.078 1 98.56 237 SER B CA 1
ATOM 5703 C C . SER B 1 237 ? -3.838 21.328 27.234 1 98.56 237 SER B C 1
ATOM 5705 O O . SER B 1 237 ? -4.176 20.891 28.344 1 98.56 237 SER B O 1
ATOM 5707 N N . ILE B 1 238 ? -4.621 21.359 26.234 1 98.69 238 ILE B N 1
ATOM 5708 C CA . ILE B 1 238 ? -5.883 20.625 26.188 1 98.69 238 ILE B CA 1
ATOM 5709 C C . ILE B 1 238 ? -5.809 19.516 25.141 1 98.69 238 ILE B C 1
ATOM 5711 O O . ILE B 1 238 ? -5.539 19.781 23.969 1 98.69 238 ILE B O 1
ATOM 5715 N N . ASN B 1 239 ? -6.047 18.328 25.516 1 98.19 239 ASN B N 1
ATOM 5716 C CA . ASN B 1 239 ? -6.012 17.172 24.641 1 98.19 239 ASN B CA 1
ATOM 5717 C C . ASN B 1 239 ? -6.867 16.031 25.172 1 98.19 239 ASN B C 1
ATOM 5719 O O . ASN B 1 239 ? -6.949 15.82 26.391 1 98.19 239 ASN B O 1
ATOM 5723 N N . ARG B 1 240 ? -7.434 15.359 24.281 1 97.62 240 ARG B N 1
ATOM 5724 C CA . ARG B 1 240 ? -8.25 14.227 24.719 1 97.62 240 ARG B CA 1
ATOM 5725 C C . ARG B 1 240 ? -7.379 13.086 25.234 1 97.62 240 ARG B C 1
ATOM 5727 O O . ARG B 1 240 ? -7.824 12.273 26.047 1 97.62 240 ARG B O 1
ATOM 5734 N N . ASP B 1 241 ? -6.164 12.992 24.75 1 96.25 241 ASP B N 1
ATOM 5735 C CA . ASP B 1 241 ? -5.25 11.898 25.062 1 96.25 241 ASP B CA 1
ATOM 5736 C C . ASP B 1 241 ? -4.242 12.312 26.141 1 96.25 241 ASP B C 1
ATOM 5738 O O . ASP B 1 241 ? -3.535 13.312 25.969 1 96.25 241 ASP B O 1
ATOM 5742 N N . ARG B 1 242 ? -4.137 11.539 27.156 1 96.19 242 ARG B N 1
ATOM 5743 C CA . ARG B 1 242 ? -3.264 11.875 28.266 1 96.19 242 ARG B CA 1
ATOM 5744 C C . ARG B 1 242 ? -1.798 11.836 27.844 1 96.19 242 ARG B C 1
ATOM 5746 O O . ARG B 1 242 ? -1.016 12.711 28.219 1 96.19 242 ARG B O 1
ATOM 5753 N N . ASP B 1 243 ? -1.434 10.836 27.094 1 93.81 243 ASP B N 1
ATOM 5754 C CA . ASP B 1 243 ? -0.039 10.711 26.672 1 93.81 243 ASP B CA 1
ATOM 5755 C C . ASP B 1 243 ? 0.372 11.875 25.781 1 93.81 243 ASP B C 1
ATOM 5757 O O . ASP B 1 243 ? 1.483 12.391 25.891 1 93.81 243 ASP B O 1
ATOM 5761 N N . GLN B 1 244 ? -0.488 12.258 24.891 1 94.25 244 GLN B N 1
ATOM 5762 C CA . GLN B 1 244 ? -0.212 13.383 24.016 1 94.25 244 GLN B CA 1
ATOM 5763 C C . GLN B 1 244 ? -0.146 14.695 24.781 1 94.25 244 GLN B C 1
ATOM 5765 O O . GLN B 1 244 ? 0.669 15.562 24.484 1 94.25 244 GLN B O 1
ATOM 5770 N N . LEU B 1 245 ? -0.975 14.789 25.812 1 95.44 245 LEU B N 1
ATOM 5771 C CA . LEU B 1 245 ? -1.034 15.961 26.688 1 95.44 245 LEU B CA 1
ATOM 5772 C C . LEU B 1 245 ? 0.328 16.234 27.312 1 95.44 245 LEU B C 1
ATOM 5774 O O . LEU B 1 245 ? 0.757 17.391 27.375 1 95.44 245 LEU B O 1
ATOM 5778 N N . PHE B 1 246 ? 1.04 15.234 27.672 1 96.12 246 PHE B N 1
ATOM 5779 C CA . PHE B 1 246 ? 2.279 15.367 28.422 1 96.12 246 PHE B CA 1
ATOM 5780 C C . PHE B 1 246 ? 3.486 15.07 27.547 1 96.12 246 PHE B C 1
ATOM 5782 O O . PHE B 1 246 ? 4.613 14.984 28.047 1 96.12 246 PHE B O 1
ATOM 5789 N N . LYS B 1 247 ? 3.326 14.859 26.312 1 94.62 247 LYS B N 1
ATOM 5790 C CA . LYS B 1 247 ? 4.406 14.445 25.422 1 94.62 247 LYS B CA 1
ATOM 5791 C C . LYS B 1 247 ? 5.605 15.383 25.531 1 94.62 247 LYS B C 1
ATOM 5793 O O . LYS B 1 247 ? 5.469 16.594 25.375 1 94.62 247 LYS B O 1
ATOM 5798 N N . ASN B 1 248 ? 6.746 14.836 25.859 1 92.69 248 ASN B N 1
ATOM 5799 C CA . ASN B 1 248 ? 8.047 15.492 25.953 1 92.69 248 ASN B CA 1
ATOM 5800 C C . ASN B 1 248 ? 8.062 16.531 27.062 1 92.69 248 ASN B C 1
ATOM 5802 O O . ASN B 1 248 ? 9 17.344 27.141 1 92.69 248 ASN B O 1
ATOM 5806 N N . SER B 1 249 ? 6.926 16.453 27.859 1 91.88 249 SER B N 1
ATOM 5807 C CA . SER B 1 249 ? 6.914 17.375 29 1 91.88 249 SER B CA 1
ATOM 5808 C C . SER B 1 249 ? 7.965 17 30.031 1 91.88 249 SER B C 1
ATOM 5810 O O . SER B 1 249 ? 8.32 15.82 30.156 1 91.88 249 SER B O 1
ATOM 5812 N N . LYS B 1 250 ? 8.742 17.766 30.656 1 81.94 250 LYS B N 1
ATOM 5813 C CA . LYS B 1 250 ? 9.75 17.578 31.703 1 81.94 250 LYS B CA 1
ATOM 5814 C C . LYS B 1 250 ? 11.133 17.375 31.094 1 81.94 250 LYS B C 1
ATOM 5816 O O . LYS B 1 250 ? 12.141 17.469 31.797 1 81.94 250 LYS B O 1
ATOM 5821 N N . LEU B 1 251 ? 11.055 16.969 29.812 1 77.94 251 LEU B N 1
ATOM 5822 C CA . LEU B 1 251 ? 12.352 16.828 29.141 1 77.94 251 LEU B CA 1
ATOM 5823 C C . LEU B 1 251 ? 12.82 18.172 28.594 1 77.94 251 LEU B C 1
ATOM 5825 O O . LEU B 1 251 ? 13.945 18.594 28.844 1 77.94 251 LEU B O 1
ATOM 5829 N N . PHE B 1 252 ? 11.781 18.781 27.812 1 81.62 252 PHE B N 1
ATOM 5830 C CA . PHE B 1 252 ? 12.203 19.953 27.078 1 81.62 252 PHE B CA 1
ATOM 5831 C C . PHE B 1 252 ? 11.398 21.188 27.5 1 81.62 252 PHE B C 1
ATOM 5833 O O . PHE B 1 252 ? 11.781 22.312 27.219 1 81.62 252 PHE B O 1
ATOM 5840 N N . TRP B 1 253 ? 10.281 20.906 28.109 1 89.62 253 TRP B N 1
ATOM 5841 C CA . TRP B 1 253 ? 9.391 22 28.5 1 89.62 253 TRP B CA 1
ATOM 5842 C C . TRP B 1 253 ? 8.555 21.609 29.719 1 89.62 253 TRP B C 1
ATOM 5844 O O . TRP B 1 253 ? 8.539 20.453 30.109 1 89.62 253 TRP B O 1
ATOM 5854 N N . LYS B 1 254 ? 7.965 22.609 30.375 1 92.56 254 LYS B N 1
ATOM 5855 C CA . LYS B 1 254 ? 7.148 22.391 31.562 1 92.56 254 LYS B CA 1
ATOM 5856 C C . LYS B 1 254 ? 5.676 22.703 31.281 1 92.56 254 LYS B C 1
ATOM 5858 O O . LYS B 1 254 ? 5.348 23.75 30.734 1 92.56 254 LYS B O 1
ATOM 5863 N N . LEU B 1 255 ? 4.828 21.75 31.594 1 97 255 LEU B N 1
ATOM 5864 C CA . LEU B 1 255 ? 3.387 21.906 31.453 1 97 255 LEU B CA 1
ATOM 5865 C C . LEU B 1 255 ? 2.771 22.438 32.75 1 97 255 LEU B C 1
ATOM 5867 O O . LEU B 1 255 ? 2.822 21.75 33.781 1 97 255 LEU B O 1
ATOM 5871 N N . ASP B 1 256 ? 2.225 23.609 32.688 1 97.81 256 ASP B N 1
ATOM 5872 C CA . ASP B 1 256 ? 1.711 24.266 33.875 1 97.81 256 ASP B CA 1
ATOM 5873 C C . ASP B 1 256 ? 0.281 23.828 34.188 1 97.81 256 ASP B C 1
ATOM 5875 O O . ASP B 1 256 ? -0.088 23.656 35.344 1 97.81 256 ASP B O 1
ATOM 5879 N N . LEU B 1 257 ? -0.537 23.641 33.188 1 98.56 257 LEU B N 1
ATOM 5880 C CA . LEU B 1 257 ? -1.925 23.234 33.375 1 98.56 257 LEU B CA 1
ATOM 5881 C C . LEU B 1 257 ? -2.354 22.203 32.344 1 98.56 257 LEU B C 1
ATOM 5883 O O . LEU B 1 257 ? -2.75 22.578 31.234 1 98.56 257 LEU B O 1
ATOM 5887 N N . PRO B 1 258 ? -2.256 20.906 32.656 1 98.38 258 PRO B N 1
ATOM 5888 C CA . PRO B 1 258 ? -2.781 19.859 31.766 1 98.38 258 PRO B CA 1
ATOM 5889 C C . PRO B 1 258 ? -4.293 19.688 31.891 1 98.38 258 PRO B C 1
ATOM 5891 O O . PRO B 1 258 ? -4.812 19.562 33 1 98.38 258 PRO B O 1
ATOM 5894 N N . ILE B 1 259 ? -4.973 19.734 30.844 1 98.75 259 ILE B N 1
ATOM 5895 C CA . ILE B 1 259 ? -6.414 19.5 30.828 1 98.75 259 ILE B CA 1
ATOM 5896 C C . ILE B 1 259 ? -6.746 18.391 29.844 1 98.75 259 ILE B C 1
ATOM 5898 O O . ILE B 1 259 ? -6.703 18.594 28.625 1 98.75 259 ILE B O 1
ATOM 5902 N N . GLN B 1 260 ? -7.039 17.203 30.328 1 98.56 260 GLN B N 1
ATOM 5903 C CA . GLN B 1 260 ? -7.496 16.125 29.469 1 98.56 260 GLN B CA 1
ATOM 5904 C C . GLN B 1 260 ? -8.969 16.297 29.094 1 98.56 260 GLN B C 1
ATOM 5906 O O . GLN B 1 260 ? -9.852 15.906 29.859 1 98.56 260 GLN B O 1
ATOM 5911 N N . ALA B 1 261 ? -9.25 16.859 27.938 1 98.69 261 ALA B N 1
ATOM 5912 C CA . ALA B 1 261 ? -10.609 17.203 27.531 1 98.69 261 ALA B CA 1
ATOM 5913 C C . ALA B 1 261 ? -10.68 17.484 26.031 1 98.69 261 ALA B C 1
ATOM 5915 O O . ALA B 1 261 ? -9.641 17.562 25.359 1 98.69 261 ALA B O 1
ATOM 5916 N N . ASP B 1 262 ? -11.914 17.531 25.562 1 98.31 262 ASP B N 1
ATOM 5917 C CA . ASP B 1 262 ? -12.164 17.984 24.203 1 98.31 262 ASP B CA 1
ATOM 5918 C C . ASP B 1 262 ? -11.828 19.469 24.047 1 98.31 262 ASP B C 1
ATOM 5920 O O . ASP B 1 262 ? -12.383 20.312 24.766 1 98.31 262 ASP B O 1
ATOM 5924 N N . ALA B 1 263 ? -10.961 19.75 23.125 1 98.25 263 ALA B N 1
ATOM 5925 C CA . ALA B 1 263 ? -10.445 21.109 22.969 1 98.25 263 ALA B CA 1
ATOM 5926 C C . ALA B 1 263 ? -11.555 22.078 22.547 1 98.25 263 ALA B C 1
ATOM 5928 O O . ALA B 1 263 ? -11.664 23.172 23.094 1 98.25 263 ALA B O 1
ATOM 5929 N N . ALA B 1 264 ? -12.375 21.672 21.594 1 98.19 264 ALA B N 1
ATOM 5930 C CA . ALA B 1 264 ? -13.438 22.547 21.094 1 98.19 264 ALA B CA 1
ATOM 5931 C C . ALA B 1 264 ? -14.398 22.922 22.219 1 98.19 264 ALA B C 1
ATOM 5933 O O . ALA B 1 264 ? -14.719 24.109 22.406 1 98.19 264 ALA B O 1
ATOM 5934 N N . LYS B 1 265 ? -14.82 21.906 22.938 1 98.44 265 LYS B N 1
ATOM 5935 C CA . LYS B 1 265 ? -15.758 22.141 24.031 1 98.44 265 LYS B CA 1
ATOM 5936 C C . LYS B 1 265 ? -15.133 23.031 25.109 1 98.44 265 LYS B C 1
ATOM 5938 O O . LYS B 1 265 ? -15.805 23.906 25.672 1 98.44 265 LYS B O 1
ATOM 5943 N N . PHE B 1 266 ? -13.883 22.844 25.375 1 98.62 266 PHE B N 1
ATOM 5944 C CA . PHE B 1 266 ? -13.172 23.656 26.359 1 98.62 266 PHE B CA 1
ATOM 5945 C C . PHE B 1 266 ? -13.195 25.125 25.953 1 98.62 266 PHE B C 1
ATOM 5947 O O . PHE B 1 266 ? -13.531 26 26.75 1 98.62 266 PHE B O 1
ATOM 5954 N N . PHE B 1 267 ? -12.852 25.469 24.703 1 98.69 267 PHE B N 1
ATOM 5955 C CA . PHE B 1 267 ? -12.742 26.859 24.234 1 98.69 267 PHE B CA 1
ATOM 5956 C C . PHE B 1 267 ? -14.109 27.531 24.219 1 98.69 267 PHE B C 1
ATOM 5958 O O . PHE B 1 267 ? -14.234 28.719 24.5 1 98.69 267 PHE B O 1
ATOM 5965 N N . VAL B 1 268 ? -15.125 26.75 23.844 1 98.38 268 VAL B N 1
ATOM 5966 C CA . VAL B 1 268 ? -16.484 27.297 23.859 1 98.38 268 VAL B CA 1
ATOM 5967 C C . VAL B 1 268 ? -16.875 27.656 25.281 1 98.38 268 VAL B C 1
ATOM 5969 O O . VAL B 1 268 ? -17.391 28.75 25.531 1 98.38 268 VAL B O 1
ATOM 5972 N N . ASP B 1 269 ? -16.594 26.766 26.25 1 98.31 269 ASP B N 1
ATOM 5973 C CA . ASP B 1 269 ? -16.906 27.016 27.641 1 98.31 269 ASP B CA 1
ATOM 5974 C C . ASP B 1 269 ? -16.109 28.203 28.172 1 98.31 269 ASP B C 1
ATOM 5976 O O . ASP B 1 269 ? -16.641 29.047 28.906 1 98.31 269 ASP B O 1
ATOM 5980 N N . LEU B 1 270 ? -14.844 28.234 27.859 1 98.44 270 LEU B N 1
ATOM 5981 C CA . LEU B 1 270 ? -13.969 29.328 28.281 1 98.44 270 LEU B CA 1
ATOM 5982 C C . LEU B 1 270 ? -14.477 30.672 27.75 1 98.44 270 LEU B C 1
ATOM 5984 O O . LEU B 1 270 ? -14.57 31.641 28.516 1 98.44 270 LEU B O 1
ATOM 5988 N N . ALA B 1 271 ? -14.836 30.766 26.469 1 98.12 271 ALA B N 1
ATOM 5989 C CA . ALA B 1 271 ? -15.328 31.984 25.828 1 98.12 271 ALA B CA 1
ATOM 5990 C C . ALA B 1 271 ? -16.625 32.469 26.469 1 98.12 271 ALA B C 1
ATOM 5992 O O . ALA B 1 271 ? -16.828 33.656 26.656 1 98.12 271 ALA B O 1
ATOM 5993 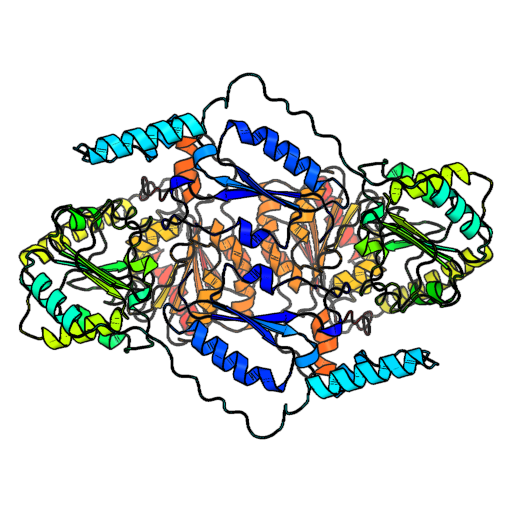N N . ASN B 1 272 ? -17.453 31.484 26.797 1 97.25 272 ASN B N 1
ATOM 5994 C CA . ASN B 1 272 ? -18.734 31.812 27.422 1 97.25 272 ASN B CA 1
ATOM 5995 C C . ASN B 1 272 ? -18.531 32.5 28.766 1 97.25 272 ASN B C 1
ATOM 5997 O O . ASN B 1 272 ? -19.297 33.406 29.125 1 97.25 272 ASN B O 1
ATOM 6001 N N . GLN B 1 273 ? -17.516 32.125 29.406 1 97.06 273 GLN B N 1
ATOM 6002 C CA . GLN B 1 273 ? -17.281 32.656 30.75 1 97.06 273 GLN B CA 1
ATOM 6003 C C . GLN B 1 273 ? -16.5 33.969 30.703 1 97.06 273 GLN B C 1
ATOM 6005 O O . GLN B 1 273 ? -16.516 34.75 31.656 1 97.06 273 GLN B O 1
ATOM 6010 N N . LEU B 1 274 ? -15.828 34.219 29.625 1 96.88 274 LEU B N 1
ATOM 6011 C CA . LEU B 1 274 ? -14.992 35.406 29.516 1 96.88 274 LEU B CA 1
ATOM 6012 C C . LEU B 1 274 ? -15.648 36.469 28.625 1 96.88 274 LEU B C 1
ATOM 6014 O O . LEU B 1 274 ? -15.047 37.5 28.328 1 96.88 274 LEU B O 1
ATOM 6018 N N . LYS B 1 275 ? -16.797 36.125 28.234 1 89.44 275 LYS B N 1
ATOM 6019 C CA . LYS B 1 275 ? -17.484 37 27.281 1 89.44 275 LYS B CA 1
ATOM 6020 C C . LYS B 1 275 ? -17.531 38.438 27.781 1 89.44 275 LYS B C 1
ATOM 6022 O O . LYS B 1 275 ? -17.906 38.688 28.938 1 89.44 275 LYS B O 1
ATOM 6027 N N . ASP B 1 276 ? -17.047 39.438 27.062 1 88.12 276 ASP B N 1
ATOM 6028 C CA . ASP B 1 276 ? -17.078 40.875 27.266 1 88.12 276 ASP B CA 1
ATOM 6029 C C . ASP B 1 276 ? -16.234 41.281 28.484 1 88.12 276 ASP B C 1
ATOM 6031 O O . ASP B 1 276 ? -16.312 42.406 28.953 1 88.12 276 ASP B O 1
ATOM 6035 N N . SER B 1 277 ? -15.438 40.375 29.016 1 91.12 277 SER B N 1
ATOM 6036 C CA . SER B 1 277 ? -14.664 40.688 30.219 1 91.12 277 SER B CA 1
ATOM 6037 C C . SER B 1 277 ? -13.164 40.562 29.969 1 91.12 277 SER B C 1
ATOM 6039 O O . SER B 1 277 ? -12.352 40.969 30.797 1 91.12 277 SER B O 1
ATOM 6041 N N . TYR B 1 278 ? -12.938 40.031 28.844 1 94.56 278 TYR B N 1
ATOM 6042 C CA . TYR B 1 278 ? -11.531 39.75 28.547 1 94.56 278 TYR B CA 1
ATOM 6043 C C . TYR B 1 278 ? -11.141 40.375 27.219 1 94.56 278 TYR B C 1
ATOM 6045 O O . TYR B 1 278 ? -11.883 40.281 26.234 1 94.56 278 TYR B O 1
ATOM 6053 N N . ARG B 1 279 ? -9.984 41.125 27.266 1 93.88 279 ARG B N 1
ATOM 6054 C CA . ARG B 1 279 ? -9.438 41.688 26.031 1 93.88 279 ARG B CA 1
ATOM 6055 C C . ARG B 1 279 ? -7.922 41.5 25.984 1 93.88 279 ARG B C 1
ATOM 6057 O O . ARG B 1 279 ? -7.238 41.656 27 1 93.88 279 ARG B O 1
ATOM 6064 N N . VAL B 1 280 ? -7.484 41.156 24.828 1 95.56 280 VAL B N 1
ATOM 6065 C CA . VAL B 1 280 ? -6.051 41 24.625 1 95.56 280 VAL B CA 1
ATOM 6066 C C . VAL B 1 280 ? -5.422 42.375 24.312 1 95.56 280 VAL B C 1
ATOM 6068 O O . VAL B 1 280 ? -6.078 43.25 23.75 1 95.56 280 VAL B O 1
ATOM 6071 N N . ASP B 1 281 ? -4.172 42.562 24.719 1 95.94 281 ASP B N 1
ATOM 6072 C CA . ASP B 1 281 ? -3.418 43.75 24.406 1 95.94 281 ASP B CA 1
ATOM 6073 C C . ASP B 1 281 ? -3.279 43.938 22.906 1 95.94 281 ASP B C 1
ATOM 6075 O O . ASP B 1 281 ? -2.666 43.125 22.219 1 95.94 281 ASP B O 1
ATOM 6079 N N . GLN B 1 282 ? -3.734 45.062 22.422 1 96.25 282 GLN B N 1
ATOM 6080 C CA . GLN B 1 282 ? -3.73 45.344 20.984 1 96.25 282 GLN B CA 1
ATOM 6081 C C . GLN B 1 282 ? -2.309 45.531 20.469 1 96.25 282 GLN B C 1
ATOM 6083 O O . GLN B 1 282 ? -2.025 45.25 19.297 1 96.25 282 GLN B O 1
ATOM 6088 N N . ASP B 1 283 ? -1.495 45.938 21.312 1 97.5 283 ASP B N 1
ATOM 6089 C CA . ASP B 1 283 ? -0.101 46.125 20.922 1 97.5 283 ASP B CA 1
ATOM 6090 C C . ASP B 1 283 ? 0.554 44.75 20.641 1 97.5 283 ASP B C 1
ATOM 6092 O O . ASP B 1 283 ? 1.37 44.656 19.719 1 97.5 283 ASP B O 1
ATOM 6096 N N . TRP B 1 284 ? 0.211 43.781 21.438 1 98.06 284 TRP B N 1
ATOM 6097 C CA . TRP B 1 284 ? 0.715 42.438 21.219 1 98.06 284 TRP B CA 1
ATOM 6098 C C . TRP B 1 284 ? 0.223 41.875 19.891 1 98.06 284 TRP B C 1
ATOM 6100 O O . TRP B 1 284 ? 1.019 41.406 19.078 1 98.06 284 TRP B O 1
ATOM 6110 N N . LEU B 1 285 ? -1.04 42.031 19.609 1 97.88 285 LEU B N 1
ATOM 6111 C CA . LEU B 1 285 ? -1.636 41.562 18.359 1 97.88 285 LEU B CA 1
ATOM 6112 C C . LEU B 1 285 ? -1.002 42.281 17.156 1 97.88 285 LEU B C 1
ATOM 6114 O O . LEU B 1 285 ? -0.692 41.625 16.156 1 97.88 285 LEU B O 1
ATOM 6118 N N . GLN B 1 286 ? -0.782 43.562 17.297 1 97.62 286 GLN B N 1
ATOM 6119 C CA . GLN B 1 286 ? -0.223 44.375 16.203 1 97.62 286 GLN B CA 1
ATOM 6120 C C . GLN B 1 286 ? 1.223 43.969 15.922 1 97.62 286 GLN B C 1
ATOM 6122 O O . GLN B 1 286 ? 1.641 43.906 14.758 1 97.62 286 GLN B O 1
ATOM 6127 N N . SER B 1 287 ? 1.95 43.688 16.969 1 97.75 287 SER B N 1
ATOM 6128 C CA . SER B 1 287 ? 3.34 43.281 16.781 1 97.75 287 SER B CA 1
ATOM 6129 C C . SER B 1 287 ? 3.438 42 16 1 97.75 287 SER B C 1
ATOM 6131 O O . SER B 1 287 ? 4.305 41.844 15.141 1 97.75 287 SER B O 1
ATOM 6133 N N . LEU B 1 288 ? 2.59 41.031 16.312 1 98.31 288 LEU B N 1
ATOM 6134 C CA . LEU B 1 288 ? 2.561 39.781 15.602 1 98.31 288 LEU B CA 1
ATOM 6135 C C . LEU B 1 288 ? 2.141 39.969 14.148 1 98.31 288 LEU B C 1
ATOM 6137 O O . LEU B 1 288 ? 2.721 39.375 13.234 1 98.31 288 LEU B O 1
ATOM 6141 N N . ARG B 1 289 ? 1.19 40.812 13.906 1 97.44 289 ARG B N 1
ATOM 6142 C CA . ARG B 1 289 ? 0.702 41.094 12.562 1 97.44 289 ARG B CA 1
ATOM 6143 C C . ARG B 1 289 ? 1.794 41.75 11.711 1 97.44 289 ARG B C 1
ATOM 6145 O O . ARG B 1 289 ? 1.936 41.438 10.531 1 97.44 289 ARG B O 1
ATOM 6152 N N . ASP B 1 290 ? 2.494 42.625 12.344 1 97.62 290 ASP B N 1
ATOM 6153 C CA . ASP B 1 290 ? 3.582 43.312 11.633 1 97.62 290 ASP B CA 1
ATOM 6154 C C . ASP B 1 290 ? 4.625 42.312 11.156 1 97.62 290 ASP B C 1
ATOM 6156 O O . ASP B 1 290 ? 5.094 42.375 10.016 1 97.62 290 ASP B O 1
ATOM 6160 N N . ARG B 1 291 ? 4.953 41.375 11.977 1 96.81 291 ARG B N 1
ATOM 6161 C CA . ARG B 1 291 ? 5.91 40.344 11.609 1 96.81 291 ARG B CA 1
ATOM 6162 C C . ARG B 1 291 ? 5.355 39.438 10.508 1 96.81 291 ARG B C 1
ATOM 6164 O O . ARG B 1 291 ? 6.086 39.062 9.586 1 96.81 291 ARG B O 1
ATOM 6171 N N . ASP B 1 292 ? 4.094 39.094 10.688 1 96.19 292 ASP B N 1
ATOM 6172 C CA . ASP B 1 292 ? 3.406 38.281 9.68 1 96.19 292 ASP B CA 1
ATOM 6173 C C . ASP B 1 292 ? 3.434 38.969 8.312 1 96.19 292 ASP B C 1
ATOM 6175 O O . ASP B 1 292 ? 3.793 38.344 7.312 1 96.19 292 ASP B O 1
ATOM 6179 N N . ASN B 1 293 ? 3.139 40.25 8.297 1 96.31 293 ASN B N 1
ATOM 6180 C CA . ASN B 1 293 ? 3.104 41.031 7.07 1 96.31 293 ASN B CA 1
ATOM 6181 C C . ASN B 1 293 ? 4.488 41.156 6.441 1 96.31 293 ASN B C 1
ATOM 6183 O O . ASN B 1 293 ? 4.621 41.125 5.215 1 96.31 293 ASN B O 1
ATOM 6187 N N . GLU B 1 294 ? 5.473 41.312 7.258 1 96.5 294 GLU B N 1
ATOM 6188 C CA . GLU B 1 294 ? 6.84 41.406 6.762 1 96.5 294 GLU B CA 1
ATOM 6189 C C . GLU B 1 294 ? 7.258 40.156 6.031 1 96.5 294 GLU B C 1
ATOM 6191 O O . GLU B 1 294 ? 7.848 40.188 4.953 1 96.5 294 GLU B O 1
ATOM 6196 N N . LYS B 1 295 ? 6.965 39 6.629 1 93.75 295 LYS B N 1
ATOM 6197 C CA . LYS B 1 295 ? 7.293 37.719 6.008 1 93.75 295 LYS B CA 1
ATOM 6198 C C . LYS B 1 295 ? 6.508 37.531 4.719 1 93.75 295 LYS B C 1
ATOM 6200 O O . LYS B 1 295 ? 7.023 36.969 3.75 1 93.75 295 LYS B O 1
ATOM 6205 N N . GLU B 1 296 ? 5.27 37.906 4.695 1 94 296 GLU B N 1
ATOM 6206 C CA . GLU B 1 296 ? 4.438 37.812 3.498 1 94 296 GLU B CA 1
ATOM 6207 C C . GLU B 1 296 ? 4.992 38.656 2.367 1 94 296 GLU B C 1
ATOM 6209 O O . GLU B 1 296 ? 4.98 38.25 1.205 1 94 296 GLU B O 1
ATOM 6214 N N . LYS B 1 297 ? 5.457 39.875 2.742 1 95.5 297 LYS B N 1
ATOM 6215 C CA . LYS B 1 297 ? 6.047 40.75 1.757 1 95.5 297 LYS B CA 1
ATOM 6216 C C . LYS B 1 297 ? 7.301 40.156 1.136 1 95.5 297 LYS B C 1
ATOM 6218 O O . LYS B 1 297 ? 7.512 40.25 -0.075 1 95.5 297 LYS B O 1
ATOM 6223 N N . LYS B 1 298 ? 8.078 39.562 1.939 1 91.75 298 LYS B N 1
ATOM 6224 C CA . LYS B 1 298 ? 9.281 38.875 1.446 1 91.75 298 LYS B CA 1
ATOM 6225 C C . LYS B 1 298 ? 8.93 37.75 0.494 1 91.75 298 LYS B C 1
ATOM 6227 O O . LYS B 1 298 ? 9.609 37.531 -0.515 1 91.75 298 LYS B O 1
ATOM 6232 N N . ALA B 1 299 ? 7.93 37 0.838 1 90.75 299 ALA B N 1
ATOM 6233 C CA . ALA B 1 299 ? 7.473 35.906 -0.018 1 90.75 299 ALA B CA 1
ATOM 6234 C C . ALA B 1 299 ? 7.004 36.406 -1.372 1 90.75 299 ALA B C 1
ATOM 6236 O O . ALA B 1 299 ? 7.242 35.781 -2.406 1 90.75 299 ALA B O 1
ATOM 6237 N N . LEU B 1 300 ? 6.355 37.531 -1.383 1 94.75 300 LEU B N 1
ATOM 6238 C CA . LEU B 1 300 ? 5.875 38.156 -2.617 1 94.75 300 LEU B CA 1
ATOM 6239 C C . LEU B 1 300 ? 7.043 38.625 -3.473 1 94.75 300 LEU B C 1
ATOM 6241 O O . LEU B 1 300 ? 6.992 38.531 -4.703 1 94.75 300 LEU B O 1
ATOM 6245 N N . GLU B 1 301 ? 8.062 39.156 -2.83 1 95.25 301 GLU B N 1
ATOM 6246 C CA . GLU B 1 301 ? 9.266 39.562 -3.549 1 95.25 301 GLU B CA 1
ATOM 6247 C C . GLU B 1 301 ? 9.945 38.406 -4.227 1 95.25 301 GLU B C 1
ATOM 6249 O O . GLU B 1 301 ? 10.344 38.469 -5.391 1 95.25 301 GLU B O 1
ATOM 6254 N N . LEU B 1 302 ? 10.023 37.344 -3.508 1 94.25 302 LEU B N 1
ATOM 6255 C CA . LEU B 1 302 ? 10.625 36.125 -4.066 1 94.25 302 LEU B CA 1
ATOM 6256 C C . LEU B 1 302 ? 9.789 35.594 -5.227 1 94.25 302 LEU B C 1
ATOM 6258 O O . LEU B 1 302 ? 10.336 35.062 -6.195 1 94.25 302 LEU B O 1
ATOM 6262 N N . ALA B 1 303 ? 8.492 35.719 -5.137 1 95.12 303 ALA B N 1
ATOM 6263 C CA . ALA B 1 303 ? 7.566 35.25 -6.164 1 95.12 303 ALA B CA 1
ATOM 6264 C C . ALA B 1 303 ? 7.715 36.062 -7.453 1 95.12 303 ALA B C 1
ATOM 6266 O O . ALA B 1 303 ? 7.367 35.594 -8.531 1 95.12 303 ALA B O 1
ATOM 6267 N N . SER B 1 304 ? 8.25 37.25 -7.359 1 94.94 304 SER B N 1
ATOM 6268 C CA . SER B 1 304 ? 8.352 38.156 -8.516 1 94.94 304 SER B CA 1
ATOM 6269 C C . SER B 1 304 ? 9.594 37.812 -9.344 1 94.94 304 SER B C 1
ATOM 6271 O O . SER B 1 304 ? 9.719 38.281 -10.477 1 94.94 304 SER B O 1
ATOM 6273 N N . GLU B 1 305 ? 10.43 37 -8.773 1 94.75 305 GLU B N 1
ATOM 6274 C CA . GLU B 1 305 ? 11.617 36.594 -9.516 1 94.75 305 GLU B CA 1
ATOM 6275 C C . GLU B 1 305 ? 11.266 35.719 -10.727 1 94.75 305 GLU B C 1
ATOM 6277 O O . GLU B 1 305 ? 10.375 34.875 -10.641 1 94.75 305 GLU B O 1
ATOM 6282 N N . ILE B 1 306 ? 12.008 35.969 -11.883 1 95.19 306 ILE B N 1
ATOM 6283 C CA . ILE B 1 306 ? 11.773 35.188 -13.102 1 95.19 306 ILE B CA 1
ATOM 6284 C C . ILE B 1 306 ? 12.898 34.188 -13.305 1 95.19 306 ILE B C 1
ATOM 6286 O O . ILE B 1 306 ? 14.031 34.562 -13.602 1 95.19 306 ILE B O 1
ATOM 6290 N N . PRO B 1 307 ? 12.57 32.938 -13.141 1 94.81 307 PRO B N 1
ATOM 6291 C CA . PRO B 1 307 ? 13.609 31.938 -13.344 1 94.81 307 PRO B CA 1
ATOM 6292 C C . PRO B 1 307 ? 14.031 31.812 -14.812 1 94.81 307 PRO B C 1
ATOM 6294 O O . PRO B 1 307 ? 13.297 32.25 -15.703 1 94.81 307 PRO B O 1
ATOM 6297 N N . LYS B 1 308 ? 15.227 31.203 -15.016 1 92.81 308 LYS B N 1
ATOM 6298 C CA . LYS B 1 308 ? 15.758 31 -16.359 1 92.81 308 LYS B CA 1
ATOM 6299 C C . LYS B 1 308 ? 14.906 30 -17.141 1 92.81 308 LYS B C 1
ATOM 6301 O O . LYS B 1 308 ? 14.641 30.188 -18.328 1 92.81 308 LYS B O 1
ATOM 6306 N N . GLU B 1 309 ? 14.562 28.953 -16.406 1 95 309 GLU B N 1
ATOM 6307 C CA . GLU B 1 309 ? 13.742 27.922 -17.016 1 95 309 GLU B CA 1
ATOM 6308 C C . GLU B 1 309 ? 12.469 27.672 -16.203 1 95 309 GLU B C 1
ATOM 6310 O O . GLU B 1 309 ? 12.492 27.766 -14.977 1 95 309 GLU B O 1
ATOM 6315 N N . HIS B 1 310 ? 11.367 27.438 -16.906 1 97.44 310 HIS B N 1
ATOM 6316 C CA . HIS B 1 310 ? 10.086 27.078 -16.297 1 97.44 310 HIS B CA 1
ATOM 6317 C C . HIS B 1 310 ? 9.555 28.203 -15.43 1 97.44 310 HIS B C 1
ATOM 6319 O O . HIS B 1 310 ? 9.961 29.359 -15.578 1 97.44 310 HIS B O 1
ATOM 6325 N N . LEU B 1 311 ? 8.562 27.922 -14.578 1 98.19 311 LEU B N 1
ATOM 6326 C CA . LEU B 1 311 ? 7.844 28.953 -13.828 1 98.19 311 LEU B CA 1
ATOM 6327 C C . LEU B 1 311 ? 8.352 29.031 -12.391 1 98.19 311 LEU B C 1
ATOM 6329 O O . LEU B 1 311 ? 8.922 28.062 -11.875 1 98.19 311 LEU B O 1
ATOM 6333 N N . ASN B 1 312 ? 8.25 30.219 -11.75 1 97.44 312 ASN B N 1
ATOM 6334 C CA . ASN B 1 312 ? 8.453 30.375 -10.312 1 97.44 312 ASN B CA 1
ATOM 6335 C C . ASN B 1 312 ? 7.305 29.766 -9.516 1 97.44 312 ASN B C 1
ATOM 6337 O O . ASN B 1 312 ? 6.164 30.219 -9.617 1 97.44 312 ASN B O 1
ATOM 6341 N N . PRO B 1 313 ? 7.59 28.719 -8.75 1 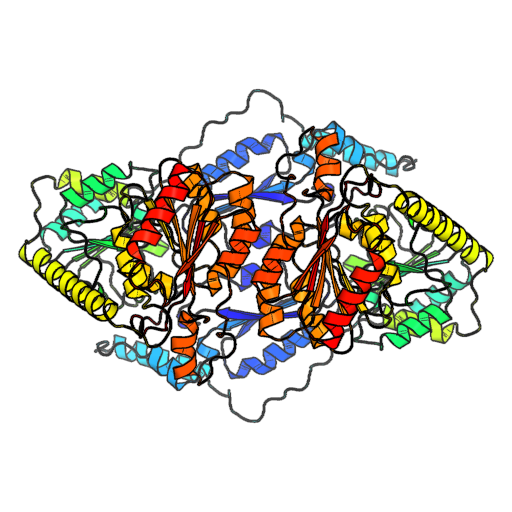97.38 313 PRO B N 1
ATOM 6342 C CA . PRO B 1 313 ? 6.504 28.047 -8.031 1 97.38 313 PRO B CA 1
ATOM 6343 C C . PRO B 1 313 ? 5.723 29 -7.121 1 97.38 313 PRO B C 1
ATOM 6345 O O . PRO B 1 313 ? 4.508 28.844 -6.969 1 97.38 313 PRO B O 1
ATOM 6348 N N . LEU B 1 314 ? 6.383 29.969 -6.496 1 97.31 314 LEU B N 1
ATOM 6349 C CA . LEU B 1 314 ? 5.711 30.906 -5.605 1 97.31 314 LEU B CA 1
ATOM 6350 C C . LEU B 1 314 ? 4.746 31.797 -6.387 1 97.31 314 LEU B C 1
ATOM 6352 O O . LEU B 1 314 ? 3.656 32.125 -5.898 1 97.31 314 LEU B O 1
ATOM 6356 N N . ASP B 1 315 ? 5.16 32.188 -7.566 1 97.69 315 ASP B N 1
ATOM 6357 C CA . ASP B 1 315 ? 4.285 32.969 -8.422 1 97.69 315 ASP B CA 1
ATOM 6358 C C . ASP B 1 315 ? 3.023 32.188 -8.797 1 97.69 315 ASP B C 1
ATOM 6360 O O . ASP B 1 315 ? 1.917 32.75 -8.727 1 97.69 315 ASP B O 1
ATOM 6364 N N . VAL B 1 316 ? 3.209 30.969 -9.188 1 98.44 316 VAL B N 1
ATOM 6365 C CA . VAL B 1 316 ? 2.086 30.109 -9.547 1 98.44 316 VAL B CA 1
ATOM 6366 C C . VAL B 1 316 ? 1.111 30.016 -8.375 1 98.44 316 VAL B C 1
ATOM 6368 O O . VAL B 1 316 ? -0.102 30.141 -8.555 1 98.44 316 VAL B O 1
ATOM 6371 N N . LEU B 1 317 ? 1.598 29.812 -7.164 1 98.31 317 LEU B N 1
ATOM 6372 C CA . LEU B 1 317 ? 0.771 29.625 -5.977 1 98.31 317 LEU B CA 1
ATOM 6373 C C . LEU B 1 317 ? 0.05 30.922 -5.609 1 98.31 317 LEU B C 1
ATOM 6375 O O . LEU B 1 317 ? -1.112 30.891 -5.199 1 98.31 317 LEU B O 1
ATOM 6379 N N . HIS B 1 318 ? 0.746 32.094 -5.703 1 97.81 318 HIS B N 1
ATOM 6380 C CA . HIS B 1 318 ? 0.089 33.344 -5.418 1 97.81 318 HIS B CA 1
ATOM 6381 C C . HIS B 1 318 ? -1.042 33.625 -6.406 1 97.81 318 HIS B C 1
ATOM 6383 O O . HIS B 1 318 ? -2.107 34.094 -6.02 1 97.81 318 HIS B O 1
ATOM 6389 N N . LYS B 1 319 ? -0.81 33.312 -7.645 1 98.44 319 LYS B N 1
ATOM 6390 C CA . LYS B 1 319 ? -1.844 33.5 -8.656 1 98.44 319 LYS B CA 1
ATOM 6391 C C . LYS B 1 319 ? -3.004 32.531 -8.438 1 98.44 319 LYS B C 1
ATOM 6393 O O . LYS B 1 319 ? -4.164 32.875 -8.672 1 98.44 319 LYS B O 1
ATOM 6398 N N . LEU B 1 320 ? -2.68 31.297 -8.039 1 98.69 320 LEU B N 1
ATOM 6399 C CA . LEU B 1 320 ? -3.723 30.359 -7.652 1 98.69 320 LEU B CA 1
ATOM 6400 C C . LEU B 1 320 ? -4.566 30.906 -6.512 1 98.69 320 LEU B C 1
ATOM 6402 O O . LEU B 1 320 ? -5.797 30.844 -6.551 1 98.69 320 LEU B O 1
ATOM 6406 N N . GLU B 1 321 ? -3.92 31.453 -5.449 1 98.19 321 GLU B N 1
ATOM 6407 C CA . GLU B 1 321 ? -4.602 32.062 -4.305 1 98.19 321 GLU B CA 1
ATOM 6408 C C . GLU B 1 321 ? -5.598 33.125 -4.754 1 98.19 321 GLU B C 1
ATOM 6410 O O . GLU B 1 321 ? -6.703 33.219 -4.215 1 98.19 321 GLU B O 1
ATOM 6415 N N . ASN B 1 322 ? -5.254 33.875 -5.758 1 97.5 322 ASN B N 1
ATOM 6416 C CA . ASN B 1 322 ? -6.051 35 -6.238 1 97.5 322 ASN B CA 1
ATOM 6417 C C . ASN B 1 322 ? -7.352 34.5 -6.883 1 97.5 322 ASN B C 1
ATOM 6419 O O . ASN B 1 322 ? -8.32 35.281 -6.969 1 97.5 322 ASN B O 1
ATOM 6423 N N . VAL B 1 323 ? -7.41 33.281 -7.309 1 98.06 323 VAL B N 1
ATOM 6424 C CA . VAL B 1 323 ? -8.555 32.906 -8.133 1 98.06 323 VAL B CA 1
ATOM 6425 C C . VAL B 1 323 ? -9.422 31.891 -7.367 1 98.06 323 VAL B C 1
ATOM 6427 O O . VAL B 1 323 ? -10.469 31.469 -7.863 1 98.06 323 VAL B O 1
ATOM 6430 N N . LEU B 1 324 ? -9.078 31.484 -6.18 1 97.94 324 LEU B N 1
ATOM 6431 C CA . LEU B 1 324 ? -9.844 30.5 -5.418 1 97.94 324 LEU B CA 1
ATOM 6432 C C . LEU B 1 324 ? -11.219 31.047 -5.043 1 97.94 324 LEU B C 1
ATOM 6434 O O . LEU B 1 324 ? -11.344 32.219 -4.68 1 97.94 324 LEU B O 1
ATOM 6438 N N . ASP B 1 325 ? -12.164 30.234 -5.117 1 96.38 325 ASP B N 1
ATOM 6439 C CA . ASP B 1 325 ? -13.516 30.562 -4.691 1 96.38 325 ASP B CA 1
ATOM 6440 C C . ASP B 1 325 ? -13.656 30.469 -3.172 1 96.38 325 ASP B C 1
ATOM 6442 O O . ASP B 1 325 ? -12.859 29.781 -2.518 1 96.38 325 ASP B O 1
ATOM 6446 N N . GLU B 1 326 ? -14.734 31.062 -2.621 1 96.06 326 GLU B N 1
ATOM 6447 C CA . GLU B 1 326 ? -14.984 31.031 -1.185 1 96.06 326 GLU B CA 1
ATOM 6448 C C . GLU B 1 326 ? -15.328 29.609 -0.718 1 96.06 326 GLU B C 1
ATOM 6450 O O . GLU B 1 326 ? -15.086 29.266 0.439 1 96.06 326 GLU B O 1
ATOM 6455 N N . LYS B 1 327 ? -15.867 28.875 -1.632 1 97.19 327 LYS B N 1
ATOM 6456 C CA . LYS B 1 327 ? -16.172 27.484 -1.336 1 97.19 327 LYS B CA 1
ATOM 6457 C C . LYS B 1 327 ? -15.172 26.547 -1.992 1 97.19 327 LYS B C 1
ATOM 6459 O O . LYS B 1 327 ? -15.477 25.922 -3.012 1 97.19 327 LYS B O 1
ATOM 6464 N N . THR B 1 328 ? -14.039 26.484 -1.446 1 98.25 328 THR B N 1
ATOM 6465 C CA . THR B 1 328 ? -12.977 25.641 -1.975 1 98.25 328 THR B CA 1
ATOM 6466 C C . THR B 1 328 ? -12.352 24.812 -0.86 1 98.25 328 THR B C 1
ATOM 6468 O O . THR B 1 328 ? -12 25.344 0.195 1 98.25 328 THR B O 1
ATOM 6471 N N . ILE B 1 329 ? -12.281 23.547 -1.017 1 98.38 329 ILE B N 1
ATOM 6472 C CA . ILE B 1 329 ? -11.516 22.672 -0.144 1 98.38 329 ILE B CA 1
ATOM 6473 C C . ILE B 1 329 ? -10.133 22.422 -0.755 1 98.38 329 ILE B C 1
ATOM 6475 O O . ILE B 1 329 ? -10.031 22 -1.913 1 98.38 329 ILE B O 1
ATOM 6479 N N . LEU B 1 330 ? -9.125 22.734 -0.027 1 98.69 330 LEU B N 1
ATOM 6480 C CA . LEU B 1 330 ? -7.742 22.516 -0.444 1 98.69 330 LEU B CA 1
ATOM 6481 C C . LEU B 1 330 ? -7.184 21.234 0.164 1 98.69 330 LEU B C 1
ATOM 6483 O O . LEU B 1 330 ? -7.324 21 1.366 1 98.69 330 LEU B O 1
ATOM 6487 N N . ILE B 1 331 ? -6.625 20.422 -0.694 1 98.31 331 ILE B N 1
ATOM 6488 C CA . ILE B 1 331 ? -6.008 19.188 -0.251 1 98.31 331 ILE B CA 1
ATOM 6489 C C . ILE B 1 331 ? -4.512 19.219 -0.556 1 98.31 331 ILE B C 1
ATOM 6491 O O . ILE B 1 331 ? -4.109 19.328 -1.716 1 98.31 331 ILE B O 1
ATOM 6495 N N . ALA B 1 332 ? -3.76 19.156 0.473 1 97.56 332 ALA B N 1
ATOM 6496 C CA . ALA B 1 332 ? -2.305 19.156 0.346 1 97.56 332 ALA B CA 1
ATOM 6497 C C . ALA B 1 332 ? -1.75 17.734 0.428 1 97.56 332 ALA B C 1
ATOM 6499 O O . ALA B 1 332 ? -1.676 17.156 1.513 1 97.56 332 ALA B O 1
ATOM 6500 N N . ASP B 1 333 ? -1.291 17.188 -0.642 1 97 333 ASP B N 1
ATOM 6501 C CA . ASP B 1 333 ? -0.709 15.852 -0.624 1 97 333 ASP B CA 1
ATOM 6502 C C . ASP B 1 333 ? 0.732 15.883 -0.122 1 97 333 ASP B C 1
ATOM 6504 O O . ASP B 1 333 ? 0.974 15.984 1.083 1 97 333 ASP B O 1
ATOM 6508 N N . GLY B 1 334 ? 1.79 16 -1.08 1 94.31 334 GLY B N 1
ATOM 6509 C CA . GLY B 1 334 ? 3.15 16.094 -0.573 1 94.31 334 GLY B CA 1
ATOM 6510 C C . GLY B 1 334 ? 4.133 16.641 -1.594 1 94.31 334 GLY B C 1
ATOM 6511 O O . GLY B 1 334 ? 3.869 16.594 -2.797 1 94.31 334 GLY B O 1
ATOM 6512 N N . GLY B 1 335 ? 5.211 17.125 -0.985 1 93.44 335 GLY B N 1
ATOM 6513 C CA . GLY B 1 335 ? 6.27 17.672 -1.822 1 93.44 335 GLY B CA 1
ATOM 6514 C C . GLY B 1 335 ? 6.637 19.109 -1.465 1 93.44 335 GLY B C 1
ATOM 6515 O O . GLY B 1 335 ? 5.941 19.75 -0.679 1 93.44 335 GLY B O 1
ATOM 6516 N N . ASP B 1 336 ? 7.723 19.547 -2.098 1 94.38 336 ASP B N 1
ATOM 6517 C CA . ASP B 1 336 ? 8.234 20.891 -1.821 1 94.38 336 ASP B CA 1
ATOM 6518 C C . ASP B 1 336 ? 7.246 21.953 -2.266 1 94.38 336 ASP B C 1
ATOM 6520 O O . ASP B 1 336 ? 7.039 22.953 -1.562 1 94.38 336 ASP B O 1
ATOM 6524 N N . PHE B 1 337 ? 6.66 21.812 -3.463 1 96.5 337 PHE B N 1
ATOM 6525 C CA . PHE B 1 337 ? 5.633 22.703 -3.973 1 96.5 337 PHE B CA 1
ATOM 6526 C C . PHE B 1 337 ? 4.469 22.812 -2.994 1 96.5 337 PHE B C 1
ATOM 6528 O O . PHE B 1 337 ? 3.951 23.906 -2.748 1 96.5 337 PHE B O 1
ATOM 6535 N N . VAL B 1 338 ? 4.102 21.703 -2.396 1 96.81 338 VAL B N 1
ATOM 6536 C CA . VAL B 1 338 ? 3.01 21.625 -1.432 1 96.81 338 VAL B CA 1
ATOM 6537 C C . VAL B 1 338 ? 3.406 22.328 -0.14 1 96.81 338 VAL B C 1
ATOM 6539 O O . VAL B 1 338 ? 2.584 23 0.486 1 96.81 338 VAL B O 1
ATOM 6542 N N . GLY B 1 339 ? 4.691 22.109 0.282 1 94.56 339 GLY B N 1
ATOM 6543 C CA . GLY B 1 339 ? 5.184 22.859 1.423 1 94.56 339 GLY B CA 1
ATOM 6544 C C . GLY B 1 339 ? 5.051 24.359 1.246 1 94.56 339 GLY B C 1
ATOM 6545 O O . GLY B 1 339 ? 4.605 25.062 2.156 1 94.56 339 GLY B O 1
ATOM 6546 N N . SER B 1 340 ? 5.383 24.875 0.063 1 95.69 340 SER B N 1
ATOM 6547 C CA . SER B 1 340 ? 5.242 26.297 -0.238 1 95.69 340 SER B CA 1
ATOM 6548 C C . SER B 1 340 ? 3.777 26.719 -0.23 1 95.69 340 SER B C 1
ATOM 6550 O O . SER B 1 340 ? 3.441 27.812 0.257 1 95.69 340 SER B O 1
ATOM 6552 N N . ALA B 1 341 ? 2.955 25.875 -0.745 1 97 341 ALA B N 1
ATOM 6553 C CA . ALA B 1 341 ? 1.522 26.156 -0.795 1 97 341 ALA B CA 1
ATOM 6554 C C . ALA B 1 341 ? 0.955 26.359 0.606 1 97 341 ALA B C 1
ATOM 6556 O O . ALA B 1 341 ? 0.059 27.188 0.806 1 97 341 ALA B O 1
ATOM 6557 N N . SER B 1 342 ? 1.465 25.609 1.548 1 94.75 342 SER B N 1
ATOM 6558 C CA . SER B 1 342 ? 0.966 25.703 2.916 1 94.75 342 SER B CA 1
ATOM 6559 C C . SER B 1 342 ? 1.227 27.078 3.516 1 94.75 342 SER B C 1
ATOM 6561 O O . SER B 1 342 ? 0.53 27.5 4.441 1 94.75 342 SER B O 1
ATOM 6563 N N . TYR B 1 343 ? 2.201 27.844 2.98 1 93.62 343 TYR B N 1
ATOM 6564 C CA . TYR B 1 343 ? 2.52 29.172 3.48 1 93.62 343 TYR B CA 1
ATOM 6565 C C . TYR B 1 343 ? 1.797 30.25 2.676 1 93.62 343 TYR B C 1
ATOM 6567 O O . TYR B 1 343 ? 1.7 31.406 3.107 1 93.62 343 TYR B O 1
ATOM 6575 N N . ILE B 1 344 ? 1.299 29.844 1.518 1 96.19 344 ILE B N 1
ATOM 6576 C CA . ILE B 1 344 ? 0.808 30.875 0.61 1 96.19 344 ILE B CA 1
ATOM 6577 C C . ILE B 1 344 ? -0.713 30.781 0.502 1 96.19 344 ILE B C 1
ATOM 6579 O O . ILE B 1 344 ? -1.408 31.797 0.591 1 96.19 344 ILE B O 1
ATOM 6583 N N . LEU B 1 345 ? -1.258 29.578 0.35 1 97.81 345 LEU B N 1
ATOM 6584 C CA . LEU B 1 345 ? -2.693 29.406 0.155 1 97.81 345 LEU B CA 1
ATOM 6585 C C . LEU B 1 345 ? -3.443 29.562 1.473 1 97.81 345 LEU B C 1
ATOM 6587 O O . LEU B 1 345 ? -2.969 29.125 2.52 1 97.81 345 LEU B O 1
ATOM 6591 N N . ARG B 1 346 ? -4.586 30.172 1.397 1 97.31 346 ARG B N 1
ATOM 6592 C CA . ARG B 1 346 ? -5.406 30.453 2.57 1 97.31 346 ARG B CA 1
ATOM 6593 C C . ARG B 1 346 ? -6.758 29.75 2.475 1 97.31 346 ARG B C 1
ATOM 6595 O O . ARG B 1 346 ? -7.648 30.203 1.749 1 97.31 346 ARG B O 1
ATOM 6602 N N . PRO B 1 347 ? -6.945 28.688 3.234 1 97.69 347 PRO B N 1
ATOM 6603 C CA . PRO B 1 347 ? -8.273 28.062 3.236 1 97.69 347 PRO B CA 1
ATOM 6604 C C . PRO B 1 347 ? -9.383 29.047 3.635 1 97.69 347 PRO B C 1
ATOM 6606 O O . PRO B 1 347 ? -9.172 29.891 4.508 1 97.69 347 PRO B O 1
ATOM 6609 N N . ARG B 1 348 ? -10.602 28.938 3.102 1 96.38 348 ARG B N 1
ATOM 6610 C CA . ARG B 1 348 ? -11.641 29.969 3.166 1 96.38 348 ARG B CA 1
ATOM 6611 C C . ARG B 1 348 ? -12.578 29.719 4.34 1 96.38 348 ARG B C 1
ATOM 6613 O O . ARG B 1 348 ? -13.414 30.562 4.664 1 96.38 348 ARG B O 1
ATOM 6620 N N . GLY B 1 349 ? -12.508 28.578 4.969 1 96 349 GLY B N 1
ATOM 6621 C CA . GLY B 1 349 ? -13.383 28.25 6.078 1 96 349 GLY B CA 1
ATOM 6622 C C . GLY B 1 349 ? -12.969 26.984 6.82 1 96 349 GLY B C 1
ATOM 6623 O O . GLY B 1 349 ? -11.969 26.359 6.477 1 96 349 GLY B O 1
ATOM 6624 N N . PRO B 1 350 ? -13.734 26.719 7.863 1 95.62 350 PRO B N 1
ATOM 6625 C CA . PRO B 1 350 ? -13.414 25.5 8.633 1 95.62 350 PRO B CA 1
ATOM 6626 C C . PRO B 1 350 ? -13.484 24.234 7.793 1 95.62 350 PRO B C 1
ATOM 6628 O O . PRO B 1 350 ? -14.352 24.109 6.926 1 95.62 350 PRO B O 1
ATOM 6631 N N . LEU B 1 351 ? -12.555 23.328 8.031 1 95.06 351 LEU B N 1
ATOM 6632 C CA . LEU B 1 351 ? -12.508 22 7.414 1 95.06 351 LEU B CA 1
ATOM 6633 C C . LEU B 1 351 ? -12.258 22.109 5.914 1 95.06 351 LEU B C 1
ATOM 6635 O O . LEU B 1 351 ? -12.672 21.25 5.141 1 95.06 351 LEU B O 1
ATOM 6639 N N . CYS B 1 352 ? -11.625 23.188 5.473 1 97.62 352 CYS B N 1
ATOM 6640 C CA . CYS B 1 352 ? -11.352 23.406 4.055 1 97.62 352 CYS B CA 1
ATOM 6641 C C . CYS B 1 352 ? -9.875 23.203 3.746 1 97.62 352 CYS B C 1
ATOM 6643 O O . CYS B 1 352 ? -9.398 23.578 2.676 1 97.62 352 CYS B O 1
ATOM 6645 N N . TRP B 1 353 ? -9.156 22.609 4.672 1 97.5 353 TRP B N 1
ATOM 6646 C CA . TRP B 1 353 ? -7.773 22.172 4.48 1 97.5 353 TRP B CA 1
ATOM 6647 C C . TRP B 1 353 ? -7.578 20.734 4.938 1 97.5 353 TRP B C 1
ATOM 6649 O O . TRP B 1 353 ? -7.789 20.422 6.109 1 97.5 353 TRP B O 1
ATOM 6659 N N . LEU B 1 354 ? -7.156 19.922 4.02 1 96.38 354 LEU B N 1
ATOM 6660 C CA . LEU B 1 354 ? -6.875 18.516 4.344 1 96.38 354 LEU B CA 1
ATOM 6661 C C . LEU B 1 354 ? -5.43 18.172 4.004 1 96.38 354 LEU B C 1
ATOM 6663 O O . LEU B 1 354 ? -4.949 18.484 2.916 1 96.38 354 LEU B O 1
ATOM 6667 N N . ASP B 1 355 ? -4.746 17.578 4.879 1 94.12 355 ASP B N 1
ATOM 6668 C CA . ASP B 1 355 ? -3.373 17.141 4.668 1 94.12 355 ASP B CA 1
ATOM 6669 C C . ASP B 1 355 ? -3.096 15.844 5.43 1 94.12 355 ASP B C 1
ATOM 6671 O O . ASP B 1 355 ? -3.932 15.383 6.211 1 94.12 355 ASP B O 1
ATOM 6675 N N . PRO B 1 356 ? -1.967 15.188 5.207 1 91.62 356 PRO B N 1
ATOM 6676 C CA . PRO B 1 356 ? -1.713 13.867 5.797 1 91.62 356 PRO B CA 1
ATOM 6677 C C . PRO B 1 356 ? -1.235 13.953 7.246 1 91.62 356 PRO B C 1
ATOM 6679 O O . PRO B 1 356 ? -0.955 12.922 7.867 1 91.62 356 PRO B O 1
ATOM 6682 N N . GLY B 1 357 ? -1.101 15.055 7.801 1 89.25 357 GLY B N 1
ATOM 6683 C CA . GLY B 1 357 ? -0.723 15.203 9.203 1 89.25 357 GLY B CA 1
ATOM 6684 C C . GLY B 1 357 ? 0.717 14.812 9.469 1 89.25 357 GLY B C 1
ATOM 6685 O O . GLY B 1 357 ? 1.599 15.055 8.641 1 89.25 357 GLY B O 1
ATOM 6686 N N . ALA B 1 358 ? 0.974 14.281 10.648 1 85.06 358 ALA B N 1
ATOM 6687 C CA . ALA B 1 358 ? 2.32 14.047 11.164 1 85.06 358 ALA B CA 1
ATOM 6688 C C . ALA B 1 358 ? 3.002 12.906 10.406 1 85.06 358 ALA B C 1
ATOM 6690 O O . ALA B 1 358 ? 4.227 12.781 10.438 1 85.06 358 ALA B O 1
ATOM 6691 N N . PHE B 1 359 ? 2.262 12.141 9.695 1 87.06 359 PHE B N 1
ATOM 6692 C CA . PHE B 1 359 ? 2.871 11 9.023 1 87.06 359 PHE B CA 1
ATOM 6693 C C . PHE B 1 359 ? 3.389 11.398 7.645 1 87.06 359 PHE B C 1
ATOM 6695 O O . PHE B 1 359 ? 4.203 10.688 7.055 1 87.06 359 PHE B O 1
ATOM 6702 N N . GLY B 1 360 ? 2.854 12.492 7.148 1 89 360 GLY B N 1
ATOM 6703 C CA . GLY B 1 360 ? 3.369 12.984 5.883 1 89 360 GLY B CA 1
ATOM 6704 C C . GLY B 1 360 ? 3.258 11.969 4.758 1 89 360 GLY B C 1
ATOM 6705 O O . GLY B 1 360 ? 4.145 11.883 3.906 1 89 360 GLY B O 1
ATOM 6706 N N . THR B 1 361 ? 2.242 11.141 4.789 1 91.31 361 THR B N 1
ATOM 6707 C CA . THR B 1 361 ? 2.078 10.086 3.797 1 91.31 361 THR B CA 1
ATOM 6708 C C . THR B 1 361 ? 1.776 10.68 2.424 1 91.31 361 THR B C 1
ATOM 6710 O O . THR B 1 361 ? 0.93 11.562 2.295 1 91.31 361 THR B O 1
ATOM 6713 N N . LEU B 1 362 ? 2.482 10.266 1.469 1 95 362 LEU B N 1
ATOM 6714 C CA . LEU B 1 362 ? 2.223 10.688 0.096 1 95 362 LEU B CA 1
ATOM 6715 C C . LEU B 1 362 ? 1.123 9.836 -0.532 1 95 362 LEU B C 1
ATOM 6717 O O . LEU B 1 362 ? 0.944 8.672 -0.16 1 95 362 LEU B O 1
ATOM 6721 N N . GLY B 1 363 ? 0.347 10.43 -1.416 1 95.88 363 GLY B N 1
ATOM 6722 C CA . GLY B 1 363 ? -0.624 9.672 -2.184 1 95.88 363 GLY B CA 1
ATOM 6723 C C . GLY B 1 363 ? -1.991 9.609 -1.529 1 95.88 363 GLY B C 1
ATOM 6724 O O . GLY B 1 363 ? -2.844 8.812 -1.927 1 95.88 363 GLY B O 1
ATOM 6725 N N . CYS B 1 364 ? -2.234 10.422 -0.549 1 94.88 364 CYS B N 1
ATOM 6726 C CA . CYS B 1 364 ? -3.531 10.43 0.12 1 94.88 364 CYS B CA 1
ATOM 6727 C C . CYS B 1 364 ? -4.496 11.375 -0.584 1 94.88 364 CYS B C 1
ATOM 6729 O O . CYS B 1 364 ? -5.711 11.289 -0.385 1 94.88 364 CYS B O 1
ATOM 6731 N N . GLY B 1 365 ? -4.027 12.273 -1.389 1 97.12 365 GLY B N 1
ATOM 6732 C CA . GLY B 1 365 ? -4.793 13.375 -1.941 1 97.12 365 GLY B CA 1
ATOM 6733 C C . GLY B 1 365 ? -6.016 12.93 -2.719 1 97.12 365 GLY B C 1
ATOM 6734 O O . GLY B 1 365 ? -7.105 13.477 -2.541 1 97.12 365 GLY B O 1
ATOM 6735 N N . ALA B 1 366 ? -5.859 11.945 -3.566 1 97.94 366 ALA B N 1
ATOM 6736 C CA . ALA B 1 366 ? -6.961 11.516 -4.426 1 97.94 366 ALA B CA 1
ATOM 6737 C C . ALA B 1 366 ? -8.125 10.977 -3.596 1 97.94 366 ALA B C 1
ATOM 6739 O O . ALA B 1 366 ? -9.281 11.297 -3.865 1 97.94 366 ALA B O 1
ATOM 6740 N N . GLY B 1 367 ? -7.789 10.117 -2.602 1 96.88 367 GLY B N 1
ATOM 6741 C CA . GLY B 1 367 ? -8.844 9.609 -1.733 1 96.88 367 GLY B CA 1
ATOM 6742 C C . GLY B 1 367 ? -9.539 10.695 -0.937 1 96.88 367 GLY B C 1
ATOM 6743 O O . GLY B 1 367 ? -10.766 10.695 -0.825 1 96.88 367 GLY B O 1
ATOM 6744 N N . PHE B 1 368 ? -8.75 11.656 -0.41 1 97.38 368 PHE B N 1
ATOM 6745 C CA . PHE B 1 368 ? -9.32 12.789 0.309 1 97.38 368 PHE B CA 1
ATOM 6746 C C . PHE B 1 368 ? -10.266 13.578 -0.589 1 97.38 368 PHE B C 1
ATOM 6748 O O . PHE B 1 368 ? -11.336 14 -0.151 1 97.38 368 PHE B O 1
ATOM 6755 N N . ALA B 1 369 ? -9.898 13.742 -1.838 1 98.56 369 ALA B N 1
ATOM 6756 C CA . ALA B 1 369 ? -10.672 14.547 -2.781 1 98.56 369 ALA B CA 1
ATOM 6757 C C . ALA B 1 369 ? -12.039 13.914 -3.055 1 98.56 369 ALA B C 1
ATOM 6759 O O . ALA B 1 369 ? -13.055 14.609 -3.076 1 98.56 369 ALA B O 1
ATOM 6760 N N . ILE B 1 370 ? -12.047 12.602 -3.285 1 98.25 370 ILE B N 1
ATOM 6761 C CA . ILE B 1 370 ? -13.305 11.891 -3.518 1 98.25 370 ILE B CA 1
ATOM 6762 C C . ILE B 1 370 ? -14.227 12.078 -2.316 1 98.25 370 ILE B C 1
ATOM 6764 O O . ILE B 1 370 ? -15.383 12.469 -2.471 1 98.25 370 ILE B O 1
ATOM 6768 N N . GLY B 1 371 ? -13.664 11.812 -1.085 1 97.38 371 GLY B N 1
ATOM 6769 C CA . GLY B 1 371 ? -14.453 11.984 0.125 1 97.38 371 GLY B CA 1
ATOM 6770 C C . GLY B 1 371 ? -14.977 13.398 0.309 1 97.38 371 GLY B C 1
ATOM 6771 O O . GLY B 1 371 ? -16.156 13.594 0.617 1 97.38 371 GLY B O 1
ATOM 6772 N N . ALA B 1 372 ? -14.086 14.359 0.099 1 98 372 ALA B N 1
ATOM 6773 C CA . ALA B 1 372 ? -14.445 15.766 0.284 1 98 372 ALA B CA 1
ATOM 6774 C C . ALA B 1 372 ? -15.562 16.172 -0.679 1 98 372 ALA B C 1
ATOM 6776 O O . ALA B 1 372 ? -16.547 16.797 -0.271 1 98 372 ALA B O 1
ATOM 6777 N N . LYS B 1 373 ? -15.422 15.844 -1.988 1 98.44 373 LYS B N 1
ATOM 6778 C CA . LYS B 1 373 ? -16.391 16.25 -3.004 1 98.44 373 LYS B CA 1
ATOM 6779 C C . LYS B 1 373 ? -17.75 15.594 -2.777 1 98.44 373 LYS B C 1
ATOM 6781 O O . LYS B 1 373 ? -18.781 16.219 -2.979 1 98.44 373 LYS B O 1
ATOM 6786 N N . LEU B 1 374 ? -17.734 14.359 -2.379 1 97.25 374 LEU B N 1
ATOM 6787 C CA . LEU B 1 374 ? -19 13.648 -2.148 1 97.25 374 LEU B CA 1
ATOM 6788 C C . LEU B 1 374 ? -19.703 14.188 -0.907 1 97.25 374 LEU B C 1
ATOM 6790 O O . LEU B 1 374 ? -20.938 14.227 -0.86 1 97.25 374 LEU B O 1
ATOM 6794 N N . CYS B 1 375 ? -18.984 14.625 0.129 1 96.56 375 CYS B N 1
ATOM 6795 C CA . CYS B 1 375 ? -19.547 15.148 1.367 1 96.56 375 CYS B CA 1
ATOM 6796 C C . CYS B 1 375 ? -20.016 16.594 1.187 1 96.56 375 CYS B C 1
ATOM 6798 O O . CYS B 1 375 ? -20.969 17.031 1.838 1 96.56 375 CYS B O 1
ATOM 6800 N N . ARG B 1 376 ? -19.25 17.281 0.327 1 97.31 376 ARG B N 1
ATOM 6801 C CA . ARG B 1 376 ? -19.562 18.688 0.053 1 97.31 376 ARG B CA 1
ATOM 6802 C C . ARG B 1 376 ? -19.609 18.953 -1.447 1 97.31 376 ARG B C 1
ATOM 6804 O O . ARG B 1 376 ? -18.75 19.672 -1.975 1 97.31 376 ARG B O 1
ATOM 6811 N N . PRO B 1 377 ? -20.672 18.594 -2.131 1 96.75 377 PRO B N 1
ATOM 6812 C CA . PRO B 1 377 ? -20.734 18.672 -3.592 1 96.75 377 PRO B CA 1
ATOM 6813 C C . PRO B 1 377 ? -20.734 20.109 -4.117 1 96.75 377 PRO B C 1
ATOM 6815 O O . PRO B 1 377 ? -20.406 20.344 -5.285 1 96.75 377 PRO B O 1
ATOM 6818 N N . ASP B 1 378 ? -21.062 21.094 -3.236 1 96.31 378 ASP B N 1
ATOM 6819 C CA . ASP B 1 378 ? -21.156 22.484 -3.676 1 96.31 378 ASP B CA 1
ATOM 6820 C C . ASP B 1 378 ? -19.797 23.172 -3.609 1 96.31 378 ASP B C 1
ATOM 6822 O O . ASP B 1 378 ? -19.641 24.297 -4.074 1 96.31 378 ASP B O 1
ATOM 6826 N N . HIS B 1 379 ? -18.797 22.516 -3.092 1 97.69 379 HIS B N 1
ATOM 6827 C CA . HIS B 1 379 ? -17.469 23.078 -2.973 1 97.69 379 HIS B CA 1
ATOM 6828 C C . HIS B 1 379 ? -16.578 22.656 -4.145 1 97.69 379 HIS B C 1
ATOM 6830 O O . HIS B 1 379 ? -16.688 21.531 -4.633 1 97.69 379 HIS B O 1
ATOM 6836 N N . ASP B 1 380 ? -15.711 23.594 -4.578 1 98.19 380 ASP B N 1
ATOM 6837 C CA . ASP B 1 380 ? -14.578 23.172 -5.387 1 98.19 380 ASP B CA 1
ATOM 6838 C C . ASP B 1 380 ? -13.602 22.328 -4.559 1 98.19 380 ASP B C 1
ATOM 6840 O O . ASP B 1 380 ? -13.414 22.578 -3.367 1 98.19 380 ASP B O 1
ATOM 6844 N N . VAL B 1 381 ? -13.117 21.328 -5.133 1 98.56 381 VAL B N 1
ATOM 6845 C CA . VAL B 1 381 ? -12.062 20.547 -4.496 1 98.56 381 VAL B CA 1
ATOM 6846 C C . VAL B 1 381 ? -10.781 20.641 -5.324 1 98.56 381 VAL B C 1
ATOM 6848 O O . VAL B 1 381 ? -10.781 20.312 -6.512 1 98.56 381 VAL B O 1
ATOM 6851 N N . LEU B 1 382 ? -9.719 21.125 -4.738 1 98.81 382 LEU B N 1
ATOM 6852 C CA . LEU B 1 382 ? -8.438 21.328 -5.406 1 98.81 382 LEU B CA 1
ATOM 6853 C C . LEU B 1 382 ? -7.328 20.562 -4.688 1 98.81 382 LEU B C 1
ATOM 6855 O O . LEU B 1 382 ? -7.07 20.797 -3.504 1 98.81 382 LEU B O 1
ATOM 6859 N N . ILE B 1 383 ? -6.703 19.641 -5.359 1 98.81 383 ILE B N 1
ATOM 6860 C CA . ILE B 1 383 ? -5.555 18.922 -4.82 1 98.81 383 ILE B CA 1
ATOM 6861 C C . ILE B 1 383 ? -4.266 19.609 -5.25 1 98.81 383 ILE B C 1
ATOM 6863 O O . ILE B 1 383 ? -4.102 19.953 -6.422 1 98.81 383 ILE B O 1
ATOM 6867 N N . ILE B 1 384 ? -3.375 19.828 -4.355 1 98.81 384 ILE B N 1
ATOM 6868 C CA . ILE B 1 384 ? -2.027 20.312 -4.648 1 98.81 384 ILE B CA 1
ATOM 6869 C C . ILE B 1 384 ? -1.032 19.156 -4.516 1 98.81 384 ILE B C 1
ATOM 6871 O O . ILE B 1 384 ? -0.905 18.562 -3.447 1 98.81 384 ILE B O 1
ATOM 6875 N N . TYR B 1 385 ? -0.316 18.891 -5.625 1 98.56 385 TYR B N 1
ATOM 6876 C CA . TYR B 1 385 ? 0.626 17.766 -5.688 1 98.56 385 TYR B CA 1
ATOM 6877 C C . TYR B 1 385 ? 2.043 18.266 -5.941 1 98.56 385 TYR B C 1
ATOM 6879 O O . TYR B 1 385 ? 2.236 19.312 -6.586 1 98.56 385 TYR B O 1
ATOM 6887 N N . GLY B 1 386 ? 3.023 17.547 -5.359 1 97.69 386 GLY B N 1
ATOM 6888 C CA . GLY B 1 386 ? 4.301 17.453 -6.043 1 97.69 386 GLY B CA 1
ATOM 6889 C C . GLY B 1 386 ? 4.305 16.422 -7.152 1 97.69 386 GLY B C 1
ATOM 6890 O O . GLY B 1 386 ? 3.42 15.562 -7.215 1 97.69 386 GLY B O 1
ATOM 6891 N N . ASP B 1 387 ? 5.301 16.531 -8.055 1 97.5 387 ASP B N 1
ATOM 6892 C CA . ASP B 1 387 ? 5.32 15.594 -9.18 1 97.5 387 ASP B CA 1
ATOM 6893 C C . ASP B 1 387 ? 5.523 14.164 -8.703 1 97.5 387 ASP B C 1
ATOM 6895 O O . ASP B 1 387 ? 4.91 13.234 -9.234 1 97.5 387 ASP B O 1
ATOM 6899 N N . GLY B 1 388 ? 6.355 13.961 -7.672 1 96.88 388 GLY B N 1
ATOM 6900 C CA . GLY B 1 388 ? 6.52 12.625 -7.113 1 96.88 388 GLY B CA 1
ATOM 6901 C C . GLY B 1 388 ? 5.25 12.086 -6.48 1 96.88 388 GLY B C 1
ATOM 6902 O O . GLY B 1 388 ? 4.859 10.945 -6.738 1 96.88 388 GLY B O 1
ATOM 6903 N N . SER B 1 389 ? 4.586 12.867 -5.656 1 97.25 389 SER B N 1
ATOM 6904 C CA . SER B 1 389 ? 3.4 12.414 -4.938 1 97.25 389 SER B CA 1
ATOM 6905 C C . SER B 1 389 ? 2.244 12.141 -5.895 1 97.25 389 SER B C 1
ATOM 6907 O O . SER B 1 389 ? 1.437 11.242 -5.66 1 97.25 389 SER B O 1
ATOM 6909 N N . LEU B 1 390 ? 2.143 12.906 -6.988 1 98.25 390 LEU B N 1
ATOM 6910 C CA . LEU B 1 390 ? 1.105 12.664 -7.988 1 98.25 390 LEU B CA 1
ATOM 6911 C C . LEU B 1 390 ? 1.21 11.25 -8.547 1 98.25 390 LEU B C 1
ATOM 6913 O O . LEU B 1 390 ? 0.193 10.617 -8.844 1 98.25 390 LEU B O 1
ATOM 6917 N N . GLY B 1 391 ? 2.393 10.789 -8.672 1 97.19 391 GLY B N 1
ATOM 6918 C CA . GLY B 1 391 ? 2.621 9.477 -9.25 1 97.19 391 GLY B CA 1
ATOM 6919 C C . GLY B 1 391 ? 1.889 8.367 -8.523 1 97.19 391 GLY B C 1
ATOM 6920 O O . GLY B 1 391 ? 1.519 7.359 -9.125 1 97.19 391 GLY B O 1
ATOM 6921 N N . TYR B 1 392 ? 1.609 8.562 -7.309 1 96.88 392 TYR B N 1
ATOM 6922 C CA . TYR B 1 392 ? 0.946 7.535 -6.516 1 96.88 392 TYR B CA 1
ATOM 6923 C C . TYR B 1 392 ? -0.517 7.395 -6.918 1 96.88 392 TYR B C 1
ATOM 6925 O O . TYR B 1 392 ? -1.11 6.324 -6.762 1 96.88 392 TYR B O 1
ATOM 6933 N N . THR B 1 393 ? -1.151 8.5 -7.414 1 97 393 THR B N 1
ATOM 6934 C CA . THR B 1 393 ? -2.604 8.422 -7.535 1 97 393 THR B CA 1
ATOM 6935 C C . THR B 1 393 ? -3.068 9.031 -8.852 1 97 393 THR B C 1
ATOM 6937 O O . THR B 1 393 ? -4.25 9.344 -9.016 1 97 393 THR B O 1
ATOM 6940 N N . LEU B 1 394 ? -2.174 9.25 -9.805 1 98.44 394 LEU B N 1
ATOM 6941 C CA . LEU B 1 394 ? -2.549 9.82 -11.086 1 98.44 394 LEU B CA 1
ATOM 6942 C C . LEU B 1 394 ? -3.684 9.023 -11.727 1 98.44 394 LEU B C 1
ATOM 6944 O O . LEU B 1 394 ? -4.574 9.602 -12.359 1 98.44 394 LEU B O 1
ATOM 6948 N N . ILE B 1 395 ? -3.723 7.73 -11.547 1 97.88 395 ILE B N 1
ATOM 6949 C CA . ILE B 1 395 ? -4.68 6.816 -12.164 1 97.88 395 ILE B CA 1
ATOM 6950 C C . ILE B 1 395 ? -6.086 7.129 -11.664 1 97.88 395 ILE B C 1
ATOM 6952 O O . ILE B 1 395 ? -7.074 6.742 -12.289 1 97.88 395 ILE B O 1
ATOM 6956 N N . GLU B 1 396 ? -6.266 7.855 -10.562 1 98.06 396 GLU B N 1
ATOM 6957 C CA . GLU B 1 396 ? -7.57 8.141 -9.977 1 98.06 396 GLU B CA 1
ATOM 6958 C C . GLU B 1 396 ? -8.375 9.086 -10.867 1 98.06 396 GLU B C 1
ATOM 6960 O O . GLU B 1 396 ? -9.586 9.25 -10.68 1 98.06 396 GLU B O 1
ATOM 6965 N N . PHE B 1 397 ? -7.723 9.773 -11.781 1 98.56 397 PHE B N 1
ATOM 6966 C CA . PHE B 1 397 ? -8.477 10.57 -12.742 1 98.56 397 PHE B CA 1
ATOM 6967 C C . PHE B 1 397 ? -9.43 9.695 -13.539 1 98.56 397 PHE B C 1
ATOM 6969 O O . PHE B 1 397 ? -10.508 10.141 -13.938 1 98.56 397 PHE B O 1
ATOM 6976 N N . ASP B 1 398 ? -8.984 8.422 -13.805 1 97.88 398 ASP B N 1
ATOM 6977 C CA . ASP B 1 398 ? -9.906 7.449 -14.391 1 97.88 398 ASP B CA 1
ATOM 6978 C C . ASP B 1 398 ? -11.156 7.293 -13.523 1 97.88 398 ASP B C 1
ATOM 6980 O O . ASP B 1 398 ? -12.273 7.246 -14.039 1 97.88 398 ASP B O 1
ATOM 6984 N N . THR B 1 399 ? -11 7.234 -12.211 1 97.56 399 THR B N 1
ATOM 6985 C CA . THR B 1 399 ? -12.094 7.098 -11.258 1 97.56 399 THR B CA 1
ATOM 6986 C C . THR B 1 399 ? -12.977 8.344 -11.266 1 97.56 399 THR B C 1
ATOM 6988 O O . THR B 1 399 ? -14.203 8.25 -11.297 1 97.56 399 THR B O 1
ATOM 6991 N N . TYR B 1 400 ? -12.336 9.555 -11.242 1 98.44 400 TYR B N 1
ATOM 6992 C CA . TYR B 1 400 ? -13.102 10.805 -11.242 1 98.44 400 TYR B CA 1
ATOM 6993 C C . TYR B 1 400 ? -14.031 10.867 -12.445 1 98.44 400 TYR B C 1
ATOM 6995 O O . TYR B 1 400 ? -15.211 11.203 -12.305 1 98.44 400 TYR B O 1
ATOM 7003 N N . VAL B 1 401 ? -13.469 10.508 -13.594 1 97.94 401 VAL B N 1
ATOM 7004 C CA . VAL B 1 401 ? -14.219 10.602 -14.844 1 97.94 401 VAL B CA 1
ATOM 7005 C C . VAL B 1 401 ? -15.359 9.586 -14.844 1 97.94 401 VAL B C 1
ATOM 7007 O O . VAL B 1 401 ? -16.516 9.93 -15.117 1 97.94 401 VAL B O 1
ATOM 7010 N N . ARG B 1 402 ? -15.078 8.344 -14.5 1 96.62 402 ARG B N 1
ATOM 7011 C CA . ARG B 1 402 ? -16.062 7.266 -14.539 1 96.62 402 ARG B CA 1
ATOM 7012 C C . ARG B 1 402 ? -17.234 7.559 -13.609 1 96.62 402 ARG B C 1
ATOM 7014 O O . ARG B 1 402 ? -18.391 7.23 -13.922 1 96.62 402 ARG B O 1
ATOM 7021 N N . HIS B 1 403 ? -16.984 8.203 -12.5 1 96.62 403 HIS B N 1
ATOM 7022 C CA . HIS B 1 403 ? -18.016 8.445 -11.5 1 96.62 403 HIS B CA 1
ATOM 7023 C C . HIS B 1 403 ? -18.484 9.891 -11.523 1 96.62 403 HIS B C 1
ATOM 7025 O O . HIS B 1 403 ? -19.234 10.32 -10.648 1 96.62 403 HIS B O 1
ATOM 7031 N N . LYS B 1 404 ? -18 10.672 -12.484 1 97.12 404 LYS B N 1
ATOM 7032 C CA . LYS B 1 404 ? -18.422 12.055 -12.711 1 97.12 404 LYS B CA 1
ATOM 7033 C C . LYS B 1 404 ? -18.203 12.906 -11.461 1 97.12 404 LYS B C 1
ATOM 7035 O O . LYS B 1 404 ? -19.109 13.602 -11.008 1 97.12 404 LYS B O 1
ATOM 7040 N N . ILE B 1 405 ? -17.047 12.797 -10.891 1 98.12 405 ILE B N 1
ATOM 7041 C CA . ILE B 1 405 ? -16.656 13.586 -9.727 1 98.12 405 ILE B CA 1
ATOM 7042 C C . ILE B 1 405 ? -15.734 14.719 -10.156 1 98.12 405 ILE B C 1
ATOM 7044 O O . ILE B 1 405 ? -14.562 14.492 -10.477 1 98.12 405 ILE B O 1
ATOM 7048 N N . PRO B 1 406 ? -16.172 15.93 -10.141 1 98.19 406 PRO B N 1
ATOM 7049 C CA . PRO B 1 406 ? -15.391 17.062 -10.641 1 98.19 406 PRO B CA 1
ATOM 7050 C C . PRO B 1 406 ? -14.297 17.5 -9.672 1 98.19 406 PRO B C 1
ATOM 7052 O O . PRO B 1 406 ? -14.578 18.219 -8.711 1 98.19 406 PRO B O 1
ATOM 7055 N N . ILE B 1 407 ? -13.094 17.094 -9.906 1 98.38 407 ILE B N 1
ATOM 7056 C CA . ILE B 1 407 ? -11.938 17.406 -9.086 1 98.38 407 ILE B CA 1
ATOM 7057 C C . ILE B 1 407 ? -10.891 18.141 -9.93 1 98.38 407 ILE B C 1
ATOM 7059 O O . ILE B 1 407 ? -10.664 17.781 -11.094 1 98.38 407 ILE B O 1
ATOM 7063 N N . THR B 1 408 ? -10.328 19.188 -9.383 1 98.75 408 THR B N 1
ATOM 7064 C CA . THR B 1 408 ? -9.18 19.844 -10 1 98.75 408 THR B CA 1
ATOM 7065 C C . THR B 1 408 ? -7.902 19.531 -9.227 1 98.75 408 THR B C 1
ATOM 7067 O O . THR B 1 408 ? -7.91 19.469 -8 1 98.75 408 THR B O 1
ATOM 7070 N N . ALA B 1 409 ? -6.867 19.281 -9.938 1 98.81 409 ALA B N 1
ATOM 7071 C CA . ALA B 1 409 ? -5.551 19.094 -9.336 1 98.81 409 ALA B CA 1
ATOM 7072 C C . ALA B 1 409 ? -4.508 19.984 -10.008 1 98.81 409 ALA B C 1
ATOM 7074 O O . ALA B 1 409 ? -4.551 20.188 -11.219 1 98.81 409 ALA B O 1
ATOM 7075 N N . ILE B 1 410 ? -3.623 20.516 -9.25 1 98.88 410 ILE B N 1
ATOM 7076 C CA . ILE B 1 410 ? -2.439 21.188 -9.773 1 98.88 410 ILE B CA 1
ATOM 7077 C C . ILE B 1 410 ? -1.18 20.5 -9.258 1 98.88 410 ILE B C 1
ATOM 7079 O O . ILE B 1 410 ? -1.104 20.125 -8.086 1 98.88 410 ILE B O 1
ATOM 7083 N N . VAL B 1 411 ? -0.247 20.219 -10.117 1 98.81 411 VAL B N 1
ATOM 7084 C CA . VAL B 1 411 ? 1.007 19.562 -9.75 1 98.81 411 VAL B CA 1
ATOM 7085 C C . VAL B 1 411 ? 2.176 20.516 -10.023 1 98.81 411 VAL B C 1
ATOM 7087 O O . VAL B 1 411 ? 2.287 21.062 -11.117 1 98.81 411 VAL B O 1
ATOM 7090 N N . GLY B 1 412 ? 2.953 20.844 -8.969 1 98.62 412 GLY B N 1
ATOM 7091 C CA . GLY B 1 412 ? 4.25 21.469 -9.18 1 98.62 412 GLY B CA 1
ATOM 7092 C C . GLY B 1 412 ? 5.301 20.484 -9.688 1 98.62 412 GLY B C 1
ATOM 7093 O O . GLY B 1 412 ? 5.863 19.719 -8.914 1 98.62 412 GLY B O 1
ATOM 7094 N N . ASN B 1 413 ? 5.609 20.531 -10.961 1 98.5 413 ASN B N 1
ATOM 7095 C CA . ASN B 1 413 ? 6.512 19.594 -11.633 1 98.5 413 ASN B CA 1
ATOM 7096 C C . ASN B 1 413 ? 7.918 20.172 -11.758 1 98.5 413 ASN B C 1
ATOM 7098 O O . ASN B 1 413 ? 8.195 20.953 -12.68 1 98.5 413 ASN B O 1
ATOM 7102 N N . ASP B 1 414 ? 8.758 19.828 -10.852 1 97.19 414 ASP B N 1
ATOM 7103 C CA . ASP B 1 414 ? 10.141 20.297 -10.93 1 97.19 414 ASP B CA 1
ATOM 7104 C C . ASP B 1 414 ? 11.086 19.141 -11.258 1 97.19 414 ASP B C 1
ATOM 7106 O O . ASP B 1 414 ? 12.305 19.266 -11.086 1 97.19 414 ASP B O 1
ATOM 7110 N N . ALA B 1 415 ? 10.547 18.016 -11.641 1 97.38 415 ALA B N 1
ATOM 7111 C CA . ALA B 1 415 ? 11.289 16.828 -12.07 1 97.38 415 ALA B CA 1
ATOM 7112 C C . ALA B 1 415 ? 12.258 16.359 -10.992 1 97.38 415 ALA B C 1
ATOM 7114 O O . ALA B 1 415 ? 13.398 16.016 -11.281 1 97.38 415 ALA B O 1
ATOM 7115 N N . CYS B 1 416 ? 11.742 16.406 -9.711 1 96.69 416 CYS B N 1
ATOM 7116 C CA . CYS B 1 416 ? 12.664 16.078 -8.625 1 96.69 416 CYS B CA 1
ATOM 7117 C C . CYS B 1 416 ? 11.914 15.859 -7.316 1 96.69 416 CYS B C 1
ATOM 7119 O O . CYS B 1 416 ? 10.945 16.578 -7.027 1 96.69 416 CYS B O 1
ATOM 7121 N N . TRP B 1 417 ? 12.383 14.82 -6.605 1 95.94 417 TRP B N 1
ATOM 7122 C CA . TRP B 1 417 ? 12.016 14.773 -5.195 1 95.94 417 TRP B CA 1
ATOM 7123 C C . TRP B 1 417 ? 12.742 15.852 -4.398 1 95.94 417 TRP B C 1
ATOM 7125 O O . TRP B 1 417 ? 13.594 15.539 -3.562 1 95.94 417 TRP B O 1
ATOM 7135 N N . MET B 1 418 ? 12.258 17.016 -4.527 1 94.19 418 MET B N 1
ATOM 7136 C CA . MET B 1 418 ? 13.039 18.188 -4.148 1 94.19 418 MET B CA 1
ATOM 7137 C C . MET B 1 418 ? 13.164 18.281 -2.631 1 94.19 418 MET B C 1
ATOM 7139 O O . MET B 1 418 ? 14.188 18.734 -2.115 1 94.19 418 MET B O 1
ATOM 7143 N N . GLN B 1 419 ? 12.117 17.922 -1.919 1 91.81 419 GLN B N 1
ATOM 7144 C CA . GLN B 1 419 ? 12.188 17.984 -0.464 1 91.81 419 GLN B CA 1
ATOM 7145 C C . GLN B 1 419 ? 13.328 17.125 0.07 1 91.81 419 GLN B C 1
ATOM 7147 O O . GLN B 1 419 ? 13.984 17.484 1.048 1 91.81 419 GLN B O 1
ATOM 7152 N N . ILE B 1 420 ? 13.594 16.016 -0.523 1 92.31 420 ILE B N 1
ATOM 7153 C CA . ILE B 1 420 ? 14.672 15.117 -0.136 1 92.31 420 ILE B CA 1
ATOM 7154 C C . ILE B 1 420 ? 15.992 15.609 -0.733 1 92.31 420 ILE B C 1
ATOM 7156 O O . ILE B 1 420 ? 17 15.695 -0.034 1 92.31 420 ILE B O 1
ATOM 7160 N N . CYS B 1 421 ? 15.992 15.992 -1.961 1 93.69 421 CYS B N 1
ATOM 7161 C CA . CYS B 1 421 ? 17.188 16.359 -2.715 1 93.69 421 CYS B CA 1
ATOM 7162 C C . CYS B 1 421 ? 17.875 17.562 -2.086 1 93.69 421 CYS B C 1
ATOM 7164 O O . CYS B 1 421 ? 19.109 17.625 -2.037 1 93.69 421 CYS B O 1
ATOM 7166 N N . ARG B 1 422 ? 17.109 18.5 -1.626 1 90.81 422 ARG B N 1
ATOM 7167 C CA . ARG B 1 422 ? 17.641 19.734 -1.078 1 90.81 422 ARG B CA 1
ATOM 7168 C C . ARG B 1 422 ? 18.547 19.469 0.123 1 90.81 422 ARG B C 1
ATOM 7170 O O . ARG B 1 422 ? 19.5 20.203 0.357 1 90.81 422 ARG B O 1
ATOM 7177 N N . GLU B 1 423 ? 18.234 18.453 0.868 1 86.44 423 GLU B N 1
ATOM 7178 C CA . GLU B 1 423 ? 19.047 18.125 2.031 1 86.44 423 GLU B CA 1
ATOM 7179 C C . GLU B 1 423 ? 20.094 17.062 1.688 1 86.44 423 GLU B C 1
ATOM 7181 O O . GLU B 1 423 ? 21.219 17.094 2.189 1 86.44 423 GLU B O 1
ATOM 7186 N N . GLN B 1 424 ? 19.734 16.141 0.838 1 90.12 424 GLN B N 1
ATOM 7187 C CA . GLN B 1 424 ? 20.578 15 0.513 1 90.12 424 GLN B CA 1
ATOM 7188 C C . GLN B 1 424 ? 21.828 15.43 -0.236 1 90.12 424 GLN B C 1
ATOM 7190 O O . GLN B 1 424 ? 22.938 14.977 0.077 1 90.12 424 GLN B O 1
ATOM 7195 N N . VAL B 1 425 ? 21.719 16.312 -1.156 1 92.25 425 VAL B N 1
ATOM 7196 C CA . VAL B 1 425 ? 22.844 16.672 -2.012 1 92.25 425 VAL B CA 1
ATOM 7197 C C . VAL B 1 425 ? 23.906 17.406 -1.189 1 92.25 425 VAL B C 1
ATOM 7199 O O . VAL B 1 425 ? 25.078 17.016 -1.195 1 92.25 425 VAL B O 1
ATOM 7202 N N . PRO B 1 426 ? 23.5 18.438 -0.416 1 88.06 426 PRO B N 1
ATOM 7203 C CA . PRO B 1 426 ? 24.531 19.109 0.387 1 88.06 426 PRO B CA 1
ATOM 7204 C C . PRO B 1 426 ? 25.125 18.188 1.453 1 88.06 426 PRO B C 1
ATOM 7206 O O . PRO B 1 426 ? 26.312 18.297 1.777 1 88.06 426 PRO B O 1
ATOM 7209 N N . MET B 1 427 ? 24.359 17.297 1.984 1 85.25 427 MET B N 1
ATOM 7210 C CA . MET B 1 427 ? 24.797 16.469 3.1 1 85.25 427 MET B CA 1
ATOM 7211 C C . MET B 1 427 ? 25.625 15.281 2.602 1 85.25 427 MET B C 1
ATOM 7213 O O . MET B 1 427 ? 26.625 14.914 3.211 1 85.25 427 MET B O 1
ATOM 7217 N N . LEU B 1 428 ? 25.156 14.672 1.498 1 88.19 428 LEU B N 1
ATOM 7218 C CA . LEU B 1 428 ? 25.734 13.391 1.098 1 88.19 428 LEU B CA 1
ATOM 7219 C C . LEU B 1 428 ? 26.438 13.516 -0.245 1 88.19 428 LEU B C 1
ATOM 7221 O O . LEU B 1 428 ? 27.141 12.594 -0.669 1 88.19 428 LEU B O 1
ATOM 7225 N N . GLY B 1 429 ? 26.266 14.578 -0.982 1 91.44 429 GLY B N 1
ATOM 7226 C CA . GLY B 1 429 ? 26.984 14.828 -2.229 1 91.44 429 GLY B CA 1
ATOM 7227 C C . GLY B 1 429 ? 26.391 14.086 -3.41 1 91.44 429 GLY B C 1
ATOM 7228 O O . GLY B 1 429 ? 27.047 13.898 -4.43 1 91.44 429 GLY B O 1
ATOM 7229 N N . SER B 1 430 ? 25.203 13.578 -3.221 1 93.88 430 SER B N 1
ATOM 7230 C CA . SER B 1 430 ? 24.578 12.797 -4.277 1 93.88 430 SER B CA 1
ATOM 7231 C C . SER B 1 430 ? 23.078 13.031 -4.332 1 93.88 430 SER B C 1
ATOM 7233 O O . SER B 1 430 ? 22.438 13.219 -3.295 1 93.88 430 SER B O 1
ATOM 7235 N N . ASP B 1 431 ? 22.5 13.055 -5.586 1 94.56 431 ASP B N 1
ATOM 7236 C CA . ASP B 1 431 ? 21.047 13.164 -5.754 1 94.56 431 ASP B CA 1
ATOM 7237 C C . ASP B 1 431 ? 20.438 11.812 -6.113 1 94.56 431 ASP B C 1
ATOM 7239 O O . ASP B 1 431 ? 19.359 11.758 -6.723 1 94.56 431 ASP B O 1
ATOM 7243 N N . VAL B 1 432 ? 21.125 10.773 -5.703 1 93.81 432 VAL B N 1
ATOM 7244 C CA . VAL B 1 432 ? 20.672 9.422 -6.031 1 93.81 432 VAL B CA 1
ATOM 7245 C C . VAL B 1 432 ? 19.219 9.234 -5.59 1 93.81 432 VAL B C 1
ATOM 7247 O O . VAL B 1 432 ? 18.844 9.68 -4.504 1 93.81 432 VAL B O 1
ATOM 7250 N N . ALA B 1 433 ? 18.359 8.664 -6.535 1 93.94 433 ALA B N 1
ATOM 7251 C CA . ALA B 1 433 ? 16.984 8.266 -6.305 1 93.94 433 ALA B CA 1
ATOM 7252 C C . ALA B 1 433 ? 16.062 9.477 -6.184 1 93.94 433 ALA B C 1
ATOM 7254 O O . ALA B 1 433 ? 14.875 9.344 -5.875 1 93.94 433 ALA B O 1
ATOM 7255 N N . CYS B 1 434 ? 16.516 10.727 -6.434 1 95.94 434 CYS B N 1
ATOM 7256 C CA . CYS B 1 434 ? 15.68 11.922 -6.281 1 95.94 434 CYS B CA 1
ATOM 7257 C C . CYS B 1 434 ? 15.281 12.484 -7.641 1 95.94 434 CYS B C 1
ATOM 7259 O O . CYS B 1 434 ? 14.375 13.32 -7.73 1 95.94 434 CYS B O 1
ATOM 7261 N N . ARG B 1 435 ? 15.938 12.062 -8.672 1 95.5 435 ARG B N 1
ATOM 7262 C CA . ARG B 1 435 ? 15.719 12.648 -9.984 1 95.5 435 ARG B CA 1
ATOM 7263 C C . ARG B 1 435 ? 14.477 12.055 -10.648 1 95.5 435 ARG B C 1
ATOM 7265 O O . ARG B 1 435 ? 14.289 10.836 -10.664 1 95.5 435 ARG B O 1
ATOM 7272 N N . LEU B 1 436 ? 13.602 12.914 -11.156 1 97.12 436 LEU B N 1
ATOM 7273 C CA . LEU B 1 436 ? 12.438 12.578 -11.977 1 97.12 436 LEU B CA 1
ATOM 7274 C C . LEU B 1 436 ? 12.531 13.242 -13.352 1 97.12 436 LEU B C 1
ATOM 7276 O O . LEU B 1 436 ? 13.633 13.531 -13.828 1 97.12 436 LEU B O 1
ATOM 7280 N N . ALA B 1 437 ? 11.438 13.359 -14.078 1 97.31 437 ALA B N 1
ATOM 7281 C CA . ALA B 1 437 ? 11.398 14 -15.391 1 97.31 437 ALA B CA 1
ATOM 7282 C C . ALA B 1 437 ? 10.203 14.945 -15.508 1 97.31 437 ALA B C 1
ATOM 7284 O O . ALA B 1 437 ? 9.258 14.867 -14.719 1 97.31 437 ALA B O 1
ATOM 7285 N N . TYR B 1 438 ? 10.359 15.898 -16.375 1 97.62 438 TYR B N 1
ATOM 7286 C CA . TYR B 1 438 ? 9.219 16.75 -16.688 1 97.62 438 TYR B CA 1
ATOM 7287 C C . TYR B 1 438 ? 8.18 16.016 -17.5 1 97.62 438 TYR B C 1
ATOM 7289 O O . TYR B 1 438 ? 7.914 16.359 -18.656 1 97.62 438 TYR B O 1
ATOM 7297 N N . THR B 1 439 ? 7.566 15.016 -16.859 1 98 439 THR B N 1
ATOM 7298 C CA . THR B 1 439 ? 6.605 14.133 -17.5 1 98 439 THR B CA 1
ATOM 7299 C C . THR B 1 439 ? 5.34 14.891 -17.891 1 98 439 THR B C 1
ATOM 7301 O O . THR B 1 439 ? 4.895 15.773 -17.156 1 98 439 THR B O 1
ATOM 7304 N N . SER B 1 440 ? 4.754 14.516 -19.016 1 98.44 440 SER B N 1
ATOM 7305 C CA . SER B 1 440 ? 3.533 15.141 -19.5 1 98.44 440 SER B CA 1
ATOM 7306 C C . SER B 1 440 ? 2.301 14.586 -18.797 1 98.44 440 SER B C 1
ATOM 7308 O O . SER B 1 440 ? 1.436 13.977 -19.438 1 98.44 440 SER B O 1
ATOM 7310 N N . TYR B 1 441 ? 2.182 14.914 -17.531 1 98.69 441 TYR B N 1
ATOM 7311 C CA . TYR B 1 441 ? 1.076 14.406 -16.734 1 98.69 441 TYR B CA 1
ATOM 7312 C C . TYR B 1 441 ? -0.261 14.898 -17.281 1 98.69 441 TYR B C 1
ATOM 7314 O O . TYR B 1 441 ? -1.276 14.211 -17.156 1 98.69 441 TYR B O 1
ATOM 7322 N N . GLU B 1 442 ? -0.284 16.109 -17.891 1 98.69 442 GLU B N 1
ATOM 7323 C CA . GLU B 1 442 ? -1.507 16.641 -18.484 1 98.69 442 GLU B CA 1
ATOM 7324 C C . GLU B 1 442 ? -2.02 15.742 -19.594 1 98.69 442 GLU B C 1
ATOM 7326 O O . GLU B 1 442 ? -3.227 15.523 -19.734 1 98.69 442 GLU B O 1
ATOM 7331 N N . LYS B 1 443 ? -1.12 15.227 -20.391 1 98.75 443 LYS B N 1
ATOM 7332 C CA . LYS B 1 443 ? -1.516 14.328 -21.484 1 98.75 443 LYS B CA 1
ATOM 7333 C C . LYS B 1 443 ? -2.027 13 -20.922 1 98.75 443 LYS B C 1
ATOM 7335 O O . LYS B 1 443 ? -2.93 12.391 -21.516 1 98.75 443 LYS B O 1
ATOM 7340 N N . ALA B 1 444 ? -1.398 12.539 -19.875 1 98.62 444 ALA B N 1
ATOM 7341 C CA . ALA B 1 444 ? -1.892 11.32 -19.234 1 98.62 444 ALA B CA 1
ATOM 7342 C C . ALA B 1 444 ? -3.318 11.508 -18.719 1 98.62 444 ALA B C 1
ATOM 7344 O O . ALA B 1 444 ? -4.164 10.633 -18.891 1 98.62 444 ALA B O 1
ATOM 7345 N N . ALA B 1 445 ? -3.555 12.656 -18.078 1 98.62 445 ALA B N 1
ATOM 7346 C CA . ALA B 1 445 ? -4.906 12.953 -17.609 1 98.62 445 ALA B CA 1
ATOM 7347 C C . ALA B 1 445 ? -5.902 12.945 -18.766 1 98.62 445 ALA B C 1
ATOM 7349 O O . ALA B 1 445 ? -7 12.398 -18.641 1 98.62 445 ALA B O 1
ATOM 7350 N N . ASP B 1 446 ? -5.523 13.539 -19.891 1 98.62 446 ASP B N 1
ATOM 7351 C CA . ASP B 1 446 ? -6.363 13.516 -21.094 1 98.62 446 ASP B CA 1
ATOM 7352 C C . ASP B 1 446 ? -6.711 12.086 -21.484 1 98.62 446 ASP B C 1
ATOM 7354 O O . ASP B 1 446 ? -7.848 11.805 -21.875 1 98.62 446 ASP B O 1
ATOM 7358 N N . ALA B 1 447 ? -5.711 11.266 -21.422 1 98.5 447 ALA B N 1
ATOM 7359 C CA . ALA B 1 447 ? -5.887 9.867 -21.812 1 98.5 447 ALA B CA 1
ATOM 7360 C C . ALA B 1 447 ? -6.926 9.172 -20.953 1 98.5 447 ALA B C 1
ATOM 7362 O O . ALA B 1 447 ? -7.586 8.234 -21.391 1 98.5 447 ALA B O 1
ATOM 7363 N N . PHE B 1 448 ? -7.137 9.625 -19.734 1 98.25 448 PHE B N 1
ATOM 7364 C CA . PHE B 1 448 ? -8.102 9.031 -18.812 1 98.25 448 PHE B CA 1
ATOM 7365 C C . PHE B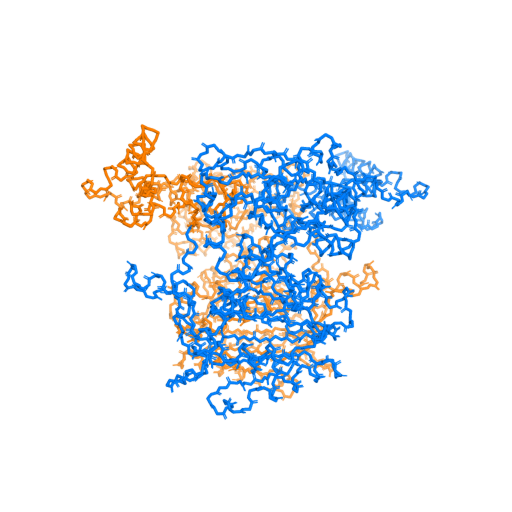 1 448 ? -9.484 9.648 -19 1 98.25 448 PHE B C 1
ATOM 7367 O O . PHE B 1 448 ? -10.445 9.242 -18.344 1 98.25 448 PHE B O 1
ATOM 7374 N N . GLY B 1 449 ? -9.625 10.633 -19.844 1 97.81 449 GLY B N 1
ATOM 7375 C CA . GLY B 1 449 ? -10.898 11.281 -20.094 1 97.81 449 GLY B CA 1
ATOM 7376 C C . GLY B 1 449 ? -11.062 12.594 -19.359 1 97.81 449 GLY B C 1
ATOM 7377 O O . GLY B 1 449 ? -12.102 13.25 -19.469 1 97.81 449 GLY B O 1
ATOM 7378 N N . ALA B 1 450 ? -10.07 12.984 -18.609 1 98.44 450 ALA B N 1
ATOM 7379 C CA . ALA B 1 450 ? -10.062 14.281 -17.938 1 98.44 450 ALA B CA 1
ATOM 7380 C C . ALA B 1 450 ? -9.469 15.359 -18.844 1 98.44 450 ALA B C 1
ATOM 7382 O O . ALA B 1 450 ? -9.219 15.117 -20.031 1 98.44 450 ALA B O 1
ATOM 7383 N N . GLU B 1 451 ? -9.391 16.531 -18.328 1 98.19 451 GLU B N 1
ATOM 7384 C CA . GLU B 1 451 ? -8.758 17.625 -19.047 1 98.19 451 GLU B CA 1
ATOM 7385 C C . GLU B 1 451 ? -7.371 17.938 -18.5 1 98.19 451 GLU B C 1
ATOM 7387 O O . GLU B 1 451 ? -7.211 18.141 -17.281 1 98.19 451 GLU B O 1
ATOM 7392 N N . GLY B 1 452 ? -6.402 17.891 -19.359 1 98.56 452 GLY B N 1
ATOM 7393 C CA . GLY B 1 452 ? -5.043 18.25 -18.984 1 98.56 452 GLY B CA 1
ATOM 7394 C C . GLY B 1 452 ? -4.613 19.609 -19.5 1 98.56 452 GLY B C 1
ATOM 7395 O O . GLY B 1 452 ? -4.844 19.938 -20.672 1 98.56 452 GLY B O 1
ATOM 7396 N N . ILE B 1 453 ? -3.994 20.422 -18.656 1 98.38 453 ILE B N 1
ATOM 7397 C CA . ILE B 1 453 ? -3.5 21.75 -19 1 98.38 453 ILE B CA 1
ATOM 7398 C C . ILE B 1 453 ? -2.031 21.875 -18.609 1 98.38 453 ILE B C 1
ATOM 7400 O O . ILE B 1 453 ? -1.634 21.422 -17.531 1 98.38 453 ILE B O 1
ATOM 7404 N N . VAL B 1 454 ? -1.229 22.406 -19.484 1 98.25 454 VAL B N 1
ATOM 7405 C CA . VAL B 1 454 ? 0.179 22.609 -19.156 1 98.25 454 VAL B CA 1
ATOM 7406 C C . VAL B 1 454 ? 0.437 24.094 -18.906 1 98.25 454 VAL B C 1
ATOM 7408 O O . VAL B 1 454 ? -0.102 24.953 -19.625 1 98.25 454 VAL B O 1
ATOM 7411 N N . LEU B 1 455 ? 1.055 24.391 -17.844 1 98.56 455 LEU B N 1
ATOM 7412 C CA . LEU B 1 455 ? 1.607 25.719 -17.547 1 98.56 455 LEU B CA 1
ATOM 7413 C C . LEU B 1 455 ? 3.133 25.688 -17.578 1 98.56 455 LEU B C 1
ATOM 7415 O O . LEU B 1 455 ? 3.756 24.906 -16.859 1 98.56 455 LEU B O 1
ATOM 7419 N N . ASP B 1 456 ? 3.688 26.438 -18.422 1 97.94 456 ASP B N 1
ATOM 7420 C CA . ASP B 1 456 ? 5.137 26.562 -18.531 1 97.94 456 ASP B CA 1
ATOM 7421 C C . ASP B 1 456 ? 5.535 28 -18.875 1 97.94 456 ASP B C 1
ATOM 7423 O O . ASP B 1 456 ? 4.742 28.922 -18.688 1 97.94 456 ASP B O 1
ATOM 7427 N N . GLN B 1 457 ? 6.762 28.219 -19.312 1 95.69 457 GLN B N 1
ATOM 7428 C CA . GLN B 1 457 ? 7.34 29.531 -19.547 1 95.69 457 GLN B CA 1
ATOM 7429 C C . GLN B 1 457 ? 6.492 30.344 -20.516 1 95.69 457 GLN B C 1
ATOM 7431 O O . GLN B 1 457 ? 6.336 31.562 -20.359 1 95.69 457 GLN B O 1
ATOM 7436 N N . ASN B 1 458 ? 5.891 29.719 -21.5 1 94.25 458 ASN B N 1
ATOM 7437 C CA . ASN B 1 458 ? 5.113 30.406 -22.531 1 94.25 458 ASN B CA 1
ATOM 7438 C C . ASN B 1 458 ? 3.812 30.969 -21.969 1 94.25 458 ASN B C 1
ATOM 7440 O O . ASN B 1 458 ? 3.24 31.906 -22.531 1 94.25 458 ASN B O 1
ATOM 7444 N N . GLU B 1 459 ? 3.369 30.438 -20.891 1 95.06 459 GLU B N 1
ATOM 7445 C CA . GLU B 1 459 ? 2.096 30.844 -20.297 1 95.06 459 GLU B CA 1
ATOM 7446 C C . GLU B 1 459 ? 2.309 31.766 -19.094 1 95.06 459 GLU B C 1
ATOM 7448 O O . GLU B 1 459 ? 1.361 32.094 -18.375 1 95.06 459 GLU B O 1
ATOM 7453 N N . ARG B 1 460 ? 3.439 32.219 -18.828 1 94.94 460 ARG B N 1
ATOM 7454 C CA . ARG B 1 460 ? 3.816 32.969 -17.625 1 94.94 460 ARG B CA 1
ATOM 7455 C C . ARG B 1 460 ? 2.881 34.125 -17.375 1 94.94 460 ARG B C 1
ATOM 7457 O O . ARG B 1 460 ? 2.482 34.406 -16.234 1 94.94 460 ARG B O 1
ATOM 7464 N N . GLU B 1 461 ? 2.496 34.844 -18.453 1 95 461 GLU B N 1
ATOM 7465 C CA . GLU B 1 461 ? 1.688 36.062 -18.328 1 95 461 GLU B CA 1
ATOM 7466 C C . GLU B 1 461 ? 0.202 35.719 -18.234 1 95 461 GLU B C 1
ATOM 7468 O O . GLU B 1 461 ? -0.619 36.594 -17.938 1 95 461 GLU B O 1
ATOM 7473 N N . LYS B 1 462 ? -0.143 34.5 -18.438 1 97.69 462 LYS B N 1
ATOM 7474 C CA . LYS B 1 462 ? -1.548 34.094 -18.516 1 97.69 462 LYS B CA 1
ATOM 7475 C C . LYS B 1 462 ? -1.888 33.062 -17.453 1 97.69 462 LYS B C 1
ATOM 7477 O O . LYS B 1 462 ? -2.924 32.406 -17.531 1 97.69 462 LYS B O 1
ATOM 7482 N N . ILE B 1 463 ? -1.092 32.906 -16.5 1 98.25 463 ILE B N 1
ATOM 7483 C CA . ILE B 1 463 ? -1.282 31.875 -15.492 1 98.25 463 ILE B CA 1
ATOM 7484 C C . ILE B 1 463 ? -2.619 32.094 -14.781 1 98.25 463 ILE B C 1
ATOM 7486 O O . ILE B 1 463 ? -3.434 31.156 -14.695 1 98.25 463 ILE B O 1
ATOM 7490 N N . GLU B 1 464 ? -2.881 33.312 -14.273 1 97.81 464 GLU B N 1
ATOM 7491 C CA . GLU B 1 464 ? -4.07 33.562 -13.469 1 97.81 464 GLU B CA 1
ATOM 7492 C C . GLU B 1 464 ? -5.344 33.312 -14.266 1 97.81 464 GLU B C 1
ATOM 7494 O O . GLU B 1 464 ? -6.234 32.594 -13.812 1 97.81 464 GLU B O 1
ATOM 7499 N N . PRO B 1 465 ? -5.488 33.844 -15.531 1 98.06 465 PRO B N 1
ATOM 7500 C CA . PRO B 1 465 ? -6.695 33.562 -16.312 1 98.06 465 PRO B CA 1
ATOM 7501 C C . PRO B 1 465 ? -6.855 32.094 -16.625 1 98.06 465 PRO B C 1
ATOM 7503 O O . PRO B 1 465 ? -7.977 31.562 -16.641 1 98.06 465 PRO B O 1
ATOM 7506 N N . ILE B 1 466 ? -5.793 31.406 -16.891 1 98.25 466 ILE B N 1
ATOM 7507 C CA . ILE B 1 466 ? -5.852 29.969 -17.203 1 98.25 466 ILE B CA 1
ATOM 7508 C C . ILE B 1 466 ? -6.352 29.203 -15.977 1 98.25 466 ILE B C 1
ATOM 7510 O O . ILE B 1 466 ? -7.234 28.359 -16.094 1 98.25 466 ILE B O 1
ATOM 7514 N N . LEU B 1 467 ? -5.812 29.516 -14.805 1 98.56 467 LEU B N 1
ATOM 7515 C CA . LEU B 1 467 ? -6.238 28.859 -13.57 1 98.56 467 LEU B CA 1
ATOM 7516 C C . LEU B 1 467 ? -7.715 29.125 -13.305 1 98.56 467 LEU B C 1
ATOM 7518 O O . LEU B 1 467 ? -8.453 28.203 -12.93 1 98.56 467 LEU B O 1
ATOM 7522 N N . ARG B 1 468 ? -8.148 30.359 -13.477 1 97.81 468 ARG B N 1
ATOM 7523 C CA . ARG B 1 468 ? -9.547 30.734 -13.273 1 97.81 468 ARG B CA 1
ATOM 7524 C C . ARG B 1 468 ? -10.461 29.922 -14.188 1 97.81 468 ARG B C 1
ATOM 7526 O O . ARG B 1 468 ? -11.477 29.391 -13.742 1 97.81 468 ARG B O 1
ATOM 7533 N N . GLU B 1 469 ? -10.086 29.875 -15.391 1 97.25 469 GLU B N 1
ATOM 7534 C CA . GLU B 1 469 ? -10.883 29.141 -16.375 1 97.25 469 GLU B CA 1
ATOM 7535 C C . GLU B 1 469 ? -10.961 27.656 -16.031 1 97.25 469 GLU B C 1
ATOM 7537 O O . GLU B 1 469 ? -12.023 27.047 -16.156 1 97.25 469 GLU B O 1
ATOM 7542 N N . CYS B 1 470 ? -9.859 27.094 -15.641 1 97.12 470 CYS B N 1
ATOM 7543 C CA . CYS B 1 470 ? -9.82 25.672 -15.281 1 97.12 470 CYS B CA 1
ATOM 7544 C C . CYS B 1 470 ? -10.766 25.375 -14.133 1 97.12 470 CYS B C 1
ATOM 7546 O O . CYS B 1 470 ? -11.555 24.422 -14.195 1 97.12 470 CYS B O 1
ATOM 7548 N N . LEU B 1 471 ? -10.719 26.172 -13.086 1 97.31 471 LEU B N 1
ATOM 7549 C CA . LEU B 1 471 ? -11.57 25.969 -11.914 1 97.31 471 LEU B CA 1
ATOM 7550 C C . LEU B 1 471 ? -13.039 26.141 -12.281 1 97.31 471 LEU B C 1
ATOM 7552 O O . LEU B 1 471 ? -13.883 25.375 -11.836 1 97.31 471 LEU B O 1
ATOM 7556 N N . GLU B 1 472 ? -13.328 27.109 -13.094 1 95.75 472 GLU B N 1
ATOM 7557 C CA . GLU B 1 472 ? -14.703 27.359 -13.516 1 95.75 472 GLU B CA 1
ATOM 7558 C C . GLU B 1 472 ? -15.234 26.219 -14.375 1 95.75 472 GLU B C 1
ATOM 7560 O O . GLU B 1 472 ? -16.391 25.812 -14.219 1 95.75 472 GLU B O 1
ATOM 7565 N N . ARG B 1 473 ? -14.43 25.781 -15.258 1 94.94 473 ARG B N 1
ATOM 7566 C CA . ARG B 1 473 ? -14.844 24.703 -16.141 1 94.94 473 ARG B CA 1
ATOM 7567 C C . ARG B 1 473 ? -15.133 23.422 -15.359 1 94.94 473 ARG B C 1
ATOM 7569 O O . ARG B 1 473 ? -16.109 22.734 -15.633 1 94.94 473 ARG B O 1
ATOM 7576 N N . THR B 1 474 ? -14.242 23.062 -14.438 1 96.94 474 THR B N 1
ATOM 7577 C CA . THR B 1 474 ? -14.477 21.891 -13.602 1 96.94 474 THR B CA 1
ATOM 7578 C C . THR B 1 474 ? -15.773 22.031 -12.82 1 96.94 474 THR B C 1
ATOM 7580 O O . THR B 1 474 ? -16.547 21.078 -12.711 1 96.94 474 THR B O 1
ATOM 7583 N N . ARG B 1 475 ? -16.016 23.172 -12.328 1 95.69 475 ARG B N 1
ATOM 7584 C CA . ARG B 1 475 ? -17.219 23.453 -11.547 1 95.69 475 ARG B CA 1
ATOM 7585 C C . ARG B 1 475 ? -18.469 23.359 -12.406 1 95.69 475 ARG B C 1
ATOM 7587 O O . ARG B 1 475 ? -19.453 22.734 -12.016 1 95.69 475 ARG B O 1
ATOM 7594 N N . LYS B 1 476 ? -18.422 23.922 -13.586 1 95.44 476 LYS B N 1
ATOM 7595 C CA . LYS B 1 476 ? -19.625 24.078 -14.414 1 95.44 476 LYS B CA 1
ATOM 7596 C C . LYS B 1 476 ? -19.859 22.828 -15.273 1 95.44 476 LYS B C 1
ATOM 7598 O O . LYS B 1 476 ? -21 22.422 -15.469 1 95.44 476 LYS B O 1
ATOM 7603 N N . GLN B 1 477 ? -18.797 22.312 -15.789 1 95.62 477 GLN B N 1
ATOM 7604 C CA . GLN B 1 477 ? -18.953 21.219 -16.75 1 95.62 477 GLN B CA 1
ATOM 7605 C C . GLN B 1 477 ? -18.766 19.859 -16.078 1 95.62 477 GLN B C 1
ATOM 7607 O O . GLN B 1 477 ? -19.109 18.828 -16.641 1 95.62 477 GLN B O 1
ATOM 7612 N N . GLY B 1 478 ? -18.203 19.891 -14.938 1 96 478 GLY B N 1
ATOM 7613 C CA . GLY B 1 478 ? -18.062 18.656 -14.18 1 96 478 GLY B CA 1
ATOM 7614 C C . GLY B 1 478 ? -16.906 17.797 -14.664 1 96 478 GLY B C 1
ATOM 7615 O O . GLY B 1 478 ? -16.828 16.609 -14.312 1 96 478 GLY B O 1
ATOM 7616 N N . ILE B 1 479 ? -16 18.281 -15.453 1 95.19 479 ILE B N 1
ATOM 7617 C CA . ILE B 1 479 ? -14.883 17.516 -16 1 95.19 479 ILE B CA 1
ATOM 7618 C C . ILE B 1 479 ? -13.664 17.672 -15.086 1 95.19 479 ILE B C 1
ATOM 7620 O O . ILE B 1 479 ? -13.195 18.781 -14.844 1 95.19 479 ILE B O 1
ATOM 7624 N N . PRO B 1 480 ? -13.18 16.5 -14.547 1 98.44 480 PRO B N 1
ATOM 7625 C CA . PRO B 1 480 ? -11.945 16.609 -13.766 1 98.44 480 PRO B CA 1
ATOM 7626 C C . PRO B 1 480 ? -10.789 17.219 -14.562 1 98.44 480 PRO B C 1
ATOM 7628 O O . PRO B 1 480 ? -10.68 17 -15.766 1 98.44 480 PRO B O 1
ATOM 7631 N N . THR B 1 481 ? -9.93 17.969 -13.883 1 98.69 481 THR B N 1
ATOM 7632 C CA . THR B 1 481 ? -8.883 18.703 -14.57 1 98.69 481 THR B CA 1
ATOM 7633 C C . THR B 1 481 ? -7.551 18.562 -13.836 1 98.69 481 THR B C 1
ATOM 7635 O O . THR B 1 481 ? -7.504 18.625 -12.609 1 98.69 481 THR B O 1
ATOM 7638 N N . LEU B 1 482 ? -6.496 18.297 -14.586 1 98.81 482 LEU B N 1
ATOM 7639 C CA . LEU B 1 482 ? -5.141 18.297 -14.047 1 98.81 482 LEU B CA 1
ATOM 7640 C C . LEU B 1 482 ? -4.316 19.422 -14.688 1 98.81 482 LEU B C 1
ATOM 7642 O O . LEU B 1 482 ? -4.203 19.484 -15.914 1 98.81 482 LEU B O 1
ATOM 7646 N N . ILE B 1 483 ? -3.791 20.281 -13.883 1 98.88 483 ILE B N 1
ATOM 7647 C CA . ILE B 1 483 ? -2.898 21.344 -14.312 1 98.88 483 ILE B CA 1
ATOM 7648 C C . ILE B 1 483 ? -1.45 20.953 -14.016 1 98.88 483 ILE B C 1
ATOM 7650 O O . ILE B 1 483 ? -1.053 20.859 -12.859 1 98.88 483 ILE B O 1
ATOM 7654 N N . ASN B 1 484 ? -0.704 20.703 -15.039 1 98.88 484 ASN B N 1
ATOM 7655 C CA . ASN B 1 484 ? 0.715 20.375 -14.938 1 98.88 484 ASN B CA 1
ATOM 7656 C C . ASN B 1 484 ? 1.586 21.625 -15.031 1 98.88 484 ASN B C 1
ATOM 7658 O O . ASN B 1 484 ? 1.952 22.047 -16.125 1 98.88 484 ASN B O 1
ATOM 7662 N N . ALA B 1 485 ? 1.986 22.188 -13.922 1 98.88 485 ALA B N 1
ATOM 7663 C CA . ALA B 1 485 ? 2.82 23.375 -13.883 1 98.88 485 ALA B CA 1
ATOM 7664 C C . ALA B 1 485 ? 4.301 23.016 -13.82 1 98.88 485 ALA B C 1
ATOM 7666 O O . ALA B 1 485 ? 4.789 22.547 -12.789 1 98.88 485 ALA B O 1
ATOM 7667 N N . LYS B 1 486 ? 5.027 23.203 -14.922 1 98.62 486 LYS B N 1
ATOM 7668 C CA . LYS B 1 486 ? 6.477 23.031 -14.898 1 98.62 486 LYS B CA 1
ATOM 7669 C C . LYS B 1 486 ? 7.16 24.188 -14.18 1 98.62 486 LYS B C 1
ATOM 7671 O O . LYS B 1 486 ? 7.051 25.344 -14.602 1 98.62 486 LYS B O 1
ATOM 7676 N N . ILE B 1 487 ? 7.84 23.859 -13.102 1 98.12 487 ILE B N 1
ATOM 7677 C CA . ILE B 1 487 ? 8.375 24.922 -12.242 1 98.12 487 ILE B CA 1
ATOM 7678 C C . ILE B 1 487 ? 9.875 24.719 -12.055 1 98.12 487 ILE B C 1
ATOM 7680 O O . ILE B 1 487 ? 10.391 23.609 -12.25 1 98.12 487 ILE B O 1
ATOM 7684 N N . SER B 1 488 ? 10.539 25.828 -11.711 1 94.94 488 SER B N 1
ATOM 7685 C CA . SER B 1 488 ? 11.961 25.781 -11.367 1 94.94 488 SER B CA 1
ATOM 7686 C C . SER B 1 488 ? 12.156 25.406 -9.906 1 94.94 488 SER B C 1
ATOM 7688 O O . SER B 1 488 ? 11.203 25.359 -9.133 1 94.94 488 SER B O 1
ATOM 7690 N N . LYS B 1 489 ? 13.406 25.109 -9.602 1 86.19 489 LYS B N 1
ATOM 7691 C CA . LYS B 1 489 ? 13.75 24.812 -8.219 1 86.19 489 LYS B CA 1
ATOM 7692 C C . LYS B 1 489 ? 13.922 26.094 -7.406 1 86.19 489 LYS B C 1
ATOM 7694 O O . LYS B 1 489 ? 14.391 27.109 -7.938 1 86.19 489 LYS B O 1
ATOM 7699 N N . THR B 1 490 ? 13.359 26.125 -6.254 1 78 490 THR B N 1
ATOM 7700 C CA . THR B 1 490 ? 13.445 27.328 -5.43 1 78 490 THR B CA 1
ATOM 7701 C C . THR B 1 490 ? 14.141 27.016 -4.105 1 78 490 THR B C 1
ATOM 7703 O O . THR B 1 490 ? 14.172 25.875 -3.664 1 78 490 THR B O 1
ATOM 7706 N N . LYS B 1 491 ? 14.68 28.109 -3.447 1 75.31 491 LYS B N 1
ATOM 7707 C CA . LYS B 1 491 ? 15.328 28 -2.143 1 75.31 491 LYS B CA 1
ATOM 7708 C C . LYS B 1 491 ? 14.391 28.453 -1.026 1 75.31 491 LYS B C 1
ATOM 7710 O O . LYS B 1 491 ? 14.805 28.562 0.132 1 75.31 491 LYS B O 1
ATOM 7715 N N . PHE B 1 492 ? 13.242 28.75 -1.384 1 77.44 492 PHE B N 1
ATOM 7716 C CA . PHE B 1 492 ? 12.266 29.297 -0.453 1 77.44 492 PHE B CA 1
ATOM 7717 C C . PHE B 1 492 ? 12.141 28.422 0.786 1 77.44 492 PHE B C 1
ATOM 7719 O O . PHE B 1 492 ? 11.992 28.922 1.9 1 77.44 492 PHE B O 1
ATOM 7726 N N . ARG B 1 493 ? 12.305 27.156 0.631 1 74.62 493 ARG B N 1
ATOM 7727 C CA . ARG B 1 493 ? 12.086 26.219 1.724 1 74.62 493 ARG B CA 1
ATOM 7728 C C . ARG B 1 493 ? 13.406 25.719 2.301 1 74.62 493 ARG B C 1
ATOM 7730 O O . ARG B 1 493 ? 13.438 24.734 3.033 1 74.62 493 ARG B O 1
ATOM 7737 N N . GLU B 1 494 ? 14.445 26.406 1.879 1 71.5 494 GLU B N 1
ATO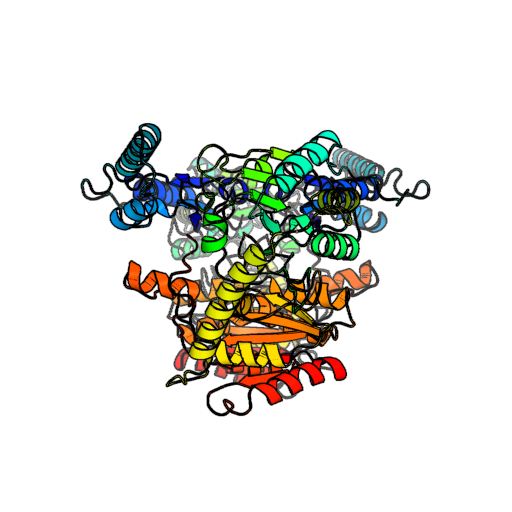M 7738 C CA . GLU B 1 494 ? 15.742 26 2.418 1 71.5 494 GLU B CA 1
ATOM 7739 C C . GLU B 1 494 ? 15.75 26.078 3.943 1 71.5 494 GLU B C 1
ATOM 7741 O O . GLU B 1 494 ? 15.219 27.016 4.531 1 71.5 494 GLU B O 1
ATOM 7746 N N . GLY B 1 495 ? 16.234 25.094 4.602 1 58.38 495 GLY B N 1
ATOM 7747 C CA . GLY B 1 495 ? 16.328 25.047 6.051 1 58.38 495 GLY B CA 1
ATOM 7748 C C . GLY B 1 495 ? 15.133 24.391 6.707 1 58.38 495 GLY B C 1
ATOM 7749 O O . GLY B 1 495 ? 15.141 24.141 7.914 1 58.38 495 GLY B O 1
ATOM 7750 N N . SER B 1 496 ? 14.117 24.25 5.988 1 52.28 496 SER B N 1
ATOM 7751 C CA . SER B 1 496 ? 12.906 23.656 6.543 1 52.28 496 SER B CA 1
ATOM 7752 C C . SER B 1 496 ? 13.07 22.156 6.766 1 52.28 496 SER B C 1
ATOM 7754 O O . SER B 1 496 ? 12.5 21.359 6.031 1 52.28 496 SER B O 1
ATOM 7756 N N . ILE B 1 497 ? 14.281 21.703 7.277 1 49 497 ILE B N 1
ATOM 7757 C CA . ILE B 1 497 ? 14.508 20.281 7.48 1 49 497 ILE B CA 1
ATOM 7758 C C . ILE B 1 497 ? 13.703 19.797 8.68 1 49 497 ILE B C 1
ATOM 7760 O O . ILE B 1 497 ? 13.742 20.406 9.75 1 49 497 ILE B O 1
ATOM 7764 N N . SER B 1 498 ? 12.625 19.047 8.414 1 46.47 498 SER B N 1
ATOM 7765 C CA . SER B 1 498 ? 11.961 18.406 9.539 1 46.47 498 SER B CA 1
ATOM 7766 C C . SER B 1 498 ? 12.617 17.078 9.891 1 46.47 498 SER B C 1
ATOM 7768 O O . SER B 1 498 ? 12.555 16.125 9.109 1 46.47 498 SER B O 1
ATOM 7770 N N . VAL B 1 499 ? 13.867 17.125 10.5 1 42.09 499 VAL B N 1
ATOM 7771 C CA . VAL B 1 499 ? 14.391 15.852 10.992 1 42.09 499 VAL B CA 1
ATOM 7772 C C . VAL B 1 499 ? 13.781 15.547 12.359 1 42.09 499 VAL B C 1
ATOM 7774 O O . VAL B 1 499 ? 13.609 16.438 13.188 1 42.09 499 VAL B O 1
#

Organism: Sarcoptes scabiei (NCBI:txid52283)

Solvent-accessible surface area (backbone atoms only — not comparable to full-atom values): 51960 Å² total; per-residue (Å²): 130,85,54,46,60,36,82,44,80,37,79,40,45,36,74,89,41,60,91,50,47,40,66,58,60,68,71,57,64,63,45,44,47,85,76,28,79,48,72,46,74,56,79,36,43,50,48,50,61,62,50,49,39,48,42,53,27,57,11,56,20,51,60,22,21,34,21,39,39,36,42,25,46,64,62,72,49,57,68,72,58,47,51,61,72,66,49,64,59,89,74,50,72,50,71,68,31,50,50,50,40,49,49,51,50,51,50,51,49,57,29,51,48,68,46,77,63,70,81,80,80,81,72,78,57,83,68,55,67,49,64,69,50,69,68,57,52,50,51,50,49,54,53,55,74,69,39,70,33,54,36,34,36,34,12,44,56,30,62,52,59,89,82,39,59,64,67,54,36,38,52,20,51,60,66,46,47,53,36,28,38,57,33,68,40,26,26,13,45,66,28,62,72,47,95,38,58,48,88,49,66,59,68,62,50,39,53,66,25,40,26,39,38,28,27,24,44,59,35,18,52,90,39,55,30,26,57,56,55,30,92,74,29,44,29,38,33,24,18,51,40,65,67,54,56,49,41,46,46,76,75,51,32,71,74,72,42,81,38,61,7,39,25,33,52,43,45,35,54,48,27,66,74,38,61,96,73,53,77,62,52,63,65,52,53,47,54,54,48,52,54,27,50,52,53,51,52,51,52,52,55,60,24,68,50,80,53,94,54,40,30,39,56,55,36,54,45,54,38,48,52,73,54,60,57,74,52,34,34,40,26,40,32,27,47,49,53,28,57,52,36,68,77,65,49,59,32,42,28,60,75,12,29,45,62,50,59,71,53,61,48,61,44,48,36,60,61,49,45,54,54,48,37,73,76,37,71,87,35,48,36,39,35,34,23,8,49,63,29,37,58,69,40,60,61,48,45,40,52,27,46,78,67,60,44,46,39,38,35,40,27,41,29,54,29,40,42,48,63,55,33,68,54,35,28,80,72,70,71,45,57,79,96,25,73,57,60,83,63,42,56,18,48,27,34,36,29,40,67,30,43,44,38,80,40,37,60,92,38,63,91,45,46,48,65,51,50,39,50,51,55,49,43,22,70,74,70,37,46,23,33,35,36,35,31,35,25,40,90,76,66,86,63,64,83,71,70,87,119,132,86,55,47,61,37,80,43,80,36,80,39,45,36,74,90,41,60,91,50,47,39,66,56,60,68,71,55,63,61,45,45,48,85,77,28,79,44,71,49,76,56,80,36,42,51,48,50,62,62,51,49,40,49,43,54,27,58,11,56,20,52,60,23,22,33,22,40,38,37,41,26,46,64,62,74,49,57,67,72,58,48,54,61,71,64,50,64,60,88,73,50,75,48,72,67,31,51,50,50,41,50,50,51,52,51,51,52,48,58,30,50,48,68,45,77,63,71,81,81,81,81,71,78,57,83,66,54,67,48,64,66,52,70,69,60,51,51,52,47,50,55,54,55,74,70,40,72,34,55,38,34,38,35,12,44,57,30,64,52,60,88,81,39,57,66,65,52,36,39,51,20,52,59,64,47,48,51,36,28,38,58,33,67,40,25,27,14,46,67,29,62,74,46,96,38,57,49,87,48,65,60,66,62,50,39,54,67,26,40,26,39,37,29,27,25,44,60,35,16,51,90,38,56,30,27,58,56,55,31,91,76,28,44,28,37,33,24,16,51,39,66,68,53,56,49,39,48,46,76,77,51,34,71,74,72,41,82,39,60,7,40,26,31,52,42,45,36,55,50,26,67,74,38,59,94,72,53,78,61,51,64,67,53,52,49,53,54,47,52,54,26,50,52,55,52,50,52,51,52,55,60,25,69,48,80,54,95,53,41,30,38,56,56,34,55,45,53,37,50,51,74,55,60,58,76,51,33,34,40,27,41,31,26,46,48,53,26,56,52,37,68,77,64,47,60,32,40,28,61,75,12,29,44,63,51,58,71,55,62,48,61,46,50,36,60,61,50,45,54,55,48,37,72,76,37,72,87,35,47,37,40,35,34,22,8,50,64,30,38,58,69,40,59,62,48,45,40,52,29,43,78,68,62,41,47,38,37,35,40,27,41,29,55,28,39,40,4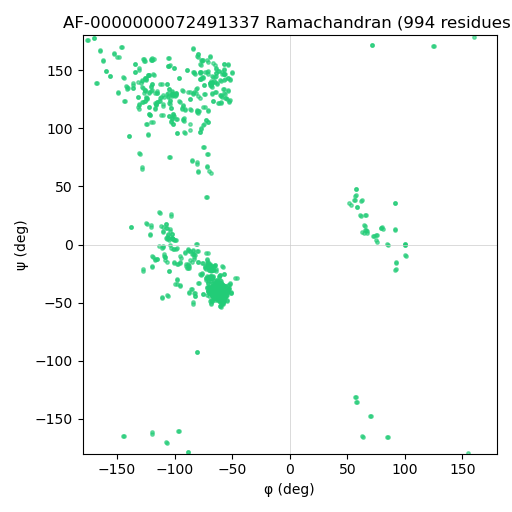9,65,55,34,68,53,36,29,80,74,69,73,44,57,79,94,24,73,57,61,83,62,42,58,17,48,28,34,36,28,39,67,29,42,44,37,79,40,36,59,91,37,64,93,44,46,50,64,50,52,38,50,51,55,48,44,22,68,73,69,37,45,23,33,36,36,33,30,36,25,40,89,76,67,87,63,64,82,70,71,87,120

Foldseek 3Di:
DLLAQEEAEAEAAQPVCAPVDDDPRDPVLVVCVVQWQEEEEQQALQCVQVVVLVSNQSCQAQRHTYYYYYYYVLSVDDLVVNCVVLQQPPPLPDPVSVVSRVVVVVSSCRRHPPNPPDDDDNDHDDHHFFAFDPVLLVVVVVQQQPWQQEEEEEEPLLQDPPPHHLVLLLVLVVQQLAQYEYDALQFFAVFQDDLRYFQDDVLVSQQPTQEYEYQQDALPLVVPQVQSHHQNHAYEYEGLDPCRQCGSDPPRHHHDRGTNGRRSNSSSVSSVVCGPPHDHDVVSSVVSVVVRVVVVVVLVVQLPDADPWKHALSVLLLLLQVQADLQEAEEQADAPSSVSNSRRHGRGHRSSYHYPPPVSDAQCRLVVQVVVCVVPVLGAYEYEEEPVSCVNCLLCLLVCVVVLRLHEYEYAYAQFRCLCQLPCCVVPVDRPPTGGDLDQSQVVSVVSVAGGAEAIPVCHVPSNVVSNVSSVCSSPVSGYYYYYGYHHDDCPCPPVDSD/DLLAQEEAEAEAAQPVCAPVDDDPRDDVLVVCVVQWQEEEEQQALQCVLVVVLVSNQSCQAQRHTYYYYYYYVLSVDDLVVNLVVLQPDPPLPDPVSVVSRVVVVVSSCRRHPPNPPDDDDNDHDDHHFFAFDPVLLVVVVVQQQPWQQEEEEEEDLLQDPPPHHLVLLLVLVVQQLAQYEYDALQFFAVFQDDLRYFQDDVLVSQQPTQEYEYQQDALPLVVPQVQSHHQNHAYEYEGLDPCRQCGSDPPRHHHDRGTNGRRSNSSSVSSVVCGPPHDHDVVSSVVRVVVRVVVVVVLVVQQPDADPWKHALSVLLLLLQVQADLQEAEEQADAPSSVSNSRRHGRGHRSSYHYPPPVSDAQCQLVVQVVVCVVPVLGAYEYEEEPVSCVNCLLCLLVCVVVLRLHEYEYAYAQFRQLCQLCCCVVPVDRPPTGGDLDQSQVVSVVSVAGGAEAIPVCRVPSNVVSNVSSVCSSPVSGYYYYYGHHHDDCPCPPVDSD

pLDDT: mean 93.75, std 8.02, range [42.09, 98.88]

Radius of gyration: 32.18 Å; Cα contacts (8 Å, |Δi|>4): 2016; chains: 2; bounding box: 76×96×77 Å

Sequence (998 aa):
MAESPLILLGGAAATLLKGKGALQDIDQLSLFKSITKKTYSISKVRDIVPKLKEAFKVAQSGTPGPVFVELPIDILYPYSIIHKEFAPPPNARGISGKIIKWYLDTYLKNMFAGAFDGEPDFEPLPLDIPIAQQTDINKAIEMLTKAKKPLMILGSQSVLTQTVPINCLRDAIESLGIPVYLGGMARGLLGQKSSIQMRQARRDALKECDLVILGGSVADFRLSYGKVFSRKSKIISINRDRDQLFKNSKLFWKLDLPIQADAAKFFVDLANQLKDSYRVDQDWLQSLRDRDNEKEKKALELASEIPKEHLNPLDVLHKLENVLDEKTILIADGGDFVGSASYILRPRGPLCWLDPGAFGTLGCGAGFAIGAKLCRPDHDVLIIYGDGSLGYTLIEFDTYVRHKIPITAIVGNDACWMQICREQVPMLGSDVACRLAYTSYEKAADAFGAEGIVLDQNEREKIEPILRECLERTRKQGIPTLINAKISKTKFREGSISVMAESPLILLGGAAATLLKGKGALQDIDQLSLFKSITKKTYSISKVRDIVPKLKEAFKVAQSGTPGPVFVELPIDILYPYSIIHKEFAPPPNARGISGKIIKWYLDTYLKNMFAGAFDGEPDFEPLPLDIPIAQQTDINKAIEMLTKAKKPLMILGSQSVLTQTVPINCLRDAIESLGIPVYLGGMARGLLGQKSSIQMRQARRDALKECDLVILGGSVADFRLSYGKVFSRKSKIISINRDRDQLFKNSKLFWKLDLPIQADAAKFFVDLANQLKDSYRVDQDWLQSLRDRDNEKEKKALELASEIPKEHLNPLDVLHKLENVLDEKTILIADGGDFVGSASYILRPRGPLCWLDPGAFGTLGCGAGFAIGAKLCRPDHDVLIIYGDGSLGYTLIEFDTYVRHKIPITAIVGNDACWMQICREQVPMLGSDVACRLAYTSYEKAADAFGAEGIVLDQNEREKIEPILRECLERTRKQGIPTLINAKISKTKFREGSISV

Secondary structure (DSSP, 8-state):
-----EEEEEEE--GGGTTTT-TT---HHHHHGGGSSEEEE--SGGGHHHHHHHHHHHHHSSS--EEEEEEEGGGTS-HHHHHHHTPPPTT--SHHHHHHHHHHHHHHHHHHTTTTSS----PPPPP------HHHHHHHHHHHHH-SSEEEEE-GGGG--SSS-HHHHHHHHHHH---EEE-GGGTTTT-S--SSEE-S-HHHHHHH-SEEEEES---SGGGGGGTTS-TT-EEEEEES-HHHHTTTBTTTB--SEEEES-HHHHHHHHHHHHTTT----HHHHHHHHHHHHHHHHHHHHHHT---SSSB-HHHHHHHHHHH--SSEEEEE-SSHHHHHHHHH----STT-EE--GGG--TT-HHHHHHHHHHH-TTSEEEEEEEHHHHTTTTTHHHHHHHTT---EEEEEE-SB-HHHHHHHHHHHS--TTTB-----HHHHHHHTTSEEEEE-GGGGGGHHHHHHHHHHHHHHH---EEEEEEB----TTTT----/-----EEEEEEE--GGGTTTT-TT---HHHHHGGGSSEEEE--SGGGHHHHHHHHHHHHHSSS--EEEEEEEGGGTS-HHHHHHHTPPPTT--SHHHHHHHHHHHHHHHHHHTTTTSS----PPPPP------HHHHHHHHHHHHH-SSEEEEE-GGGG--SSS-HHHHHHHHHHH---EEE-GGGTTTT-S--SSEE-S-HHHHHHH-SEEEEES---SGGGGGGTTS-TT-EEEEEES-HHHHTTTBTTTB--SEEEES-HHHHHHHHHHHHTTT----HHHHHHHHHHHHHHHHHHHHHHT---SSSB-HHHHHHHHHHH--SSEEEEE-SSHHHHHHHHH----STT-EE--GGG--TT-HHHHHHHHHHH-TTSEEEEEEEHHHHTTTTTHHHHHHHTT---EEEEEE-SB-HHHHHHHHHHHS--TTTB-----HHHHHHHTTSEEEEE-GGGGGGHHHHHHHHHHHHHHH---EEEEEEB---STTTT----

Nearest PDB structures (foldseek):
  8vza-assembly1_C  TM=8.919E-01  e=9.192E-30  Alphaproteobacteria bacterium
  8vzd-assembly1_A  TM=8.921E-01  e=1.288E-29  Thermoflexaceae bacterium
  8vzc-assembly1_B  TM=8.960E-01  e=1.613E-29  Alphaproteobacteria bacterium
  8vzc-assembly1_A  TM=8.815E-01  e=7.783E-29  Alphaproteobacteria bacterium
  8vzk-assembly1_A  TM=8.814E-01  e=1.291E-28  Chloroflexi bacterium HGW-Chloroflexi-9

InterPro domains:
  IPR000399 TPP-binding enzyme, conserved site [PS00187] (370-389)
  IPR011766 Thiamine pyrophosphate enzyme, TPP-binding [PF02775] (334-484)
  IPR012000 Thiamine pyrophosphate enzyme, central domain [PF00205] (137-267)
  IPR029035 DHS-like NAD/FAD-binding domain superfamily [SSF52467] (66-292)
  IPR029061 Thiamin diphosphate-binding fold [SSF52518] (2-77)
  IPR029061 Thiamin diphosphate-binding fold [SSF52518] (310-492)
  IPR045229 Thiamine pyrophosphate enzyme [PTHR18968] (1-490)